Protein AF-0000000077855742 (afdb_homodimer)

Secondary structure (DSSP, 8-state):
----------HHHHHHHHHHHHHHHHH--TT---TT-PPPTTS-TTHHHHHHHTTT-HHHHHHHHHHHHHHHHHHHT-HHHHHHHHHHHHHHHHHHHHHHTSHHHHTSHHHHHHHHHHHHHHHHT--STHHHHHHHHHHHHHHHHHHHHGGGGGGSHHHHHHHHHHHHHHHHHHHHHT-PPPHHHHHHHHHHTTTS-TT-HHHHHHHHHHHHHHHHHHHHTTS---HHHHHHHHHHHHHHHHHHHHHHHHHS--EEEE-TT-TTSGGGEEEE-SSHHHHHHHHHHHHHHHHHHHHHHHHHHHHHHSSS----SHHHHHHHHHHHHHHHHHHHHHHHTSHHHHT--SS--SS-TT-HHHHHHHHHHHHTTHHHHHHHHHHHHHHTHHHHSTTHHHHHHHHHHHHHHHH--HHHHHHHHHHHTT-HHHHS--S------TTGGG--/----------HHHHHHHHHHHHHHHHH--TT---TT-PPPTTS-TTHHHHHHHTTT-HHHHHHHHHHHHHHHHHHHT-HHHHHHHHHHHHHHHHHHHHHHTSHHHHTSHHHHHHHHHHHHHHHHT--STHHHHHHHHHHHHHHHHHHHHGGGGGGSHHHHHHHHHHHHHHHHHHHHHT-PPPHHHHHHHHHHTTTS-TT-HHHHHHHHHHHHHHHHHHHHTTS---HHHHHHHHHHHHHHHHHHHHHHHHHS--EEEE-TT-TTSGGGEEEE-SSHHHHHHHHHHHHHHHHHHHHHHHHHHHHHHSSS----SHHHHHHHHHHHHHHHHHHHHHHHTSHHHHT--SS--SS-TT-HHHHHHHHHHHHTTHHHHHHHHHHHHHHTHHHHSTTHHHHHHHHHHHHHHHH--HHHHHHHHHHHTT-HHHHS---------SSTTS--

Foldseek 3Di:
DPDPPPPPPPPVSVLLVQLLVQLCLAANLQDDPPPVNDDQLRHPNCLVVLCVVPVVQCLSSLLSSLLSLLQVCLLVVPVVSNVSSVVSLVVSVVSLVVLCVDLVSLLDLSNLNSLVSSLSSLQLVPDAQCNLVVNVVSLVSSVVSLVSNALVLLPDDSSVSSLLSSLVSQLLNLLLVLAADDPVSVVSVVVSVVRDPCVDLSNLLSVLSNLLSHLLSCQLVVVDPQLVVSLVSLVVSVVSLVVSVVVLCVPWNKDKDAAPPDPLQDVRIAIGTPALSSLLSLLSSLLSLLSSLLSNLLSQVVQCPDVVHPQPDPVSVVVNVVSVVSNVVSLNHLLRHQCQLLVVDPDPDPPPDPDPSSLSRSSNNLVSSQSSLVSNLLSCVVVVVPVPDDCPLVSSLVSLVSSCSSRSRVNSNSVSVCSVVVCCVVGGPRSPSVRPPVPPPPDD/DDDPPPPPPPPVSVLLVQLLVQLCLAANLLDDPPVVNDDQLRHPNCLVVLCVVPVVQCLSSLLSSLLSLLQVCLLVVPVVSNVSSVVSLVVSVVSLVVLCVDLVSLLDLSNLNSLVSSLSSLLLVPDAQCNLVVLVVSLVSSVVSLVSNAQVLLPDDSSVSSLLSSLVSQLLNLLLVLAADDPVSVVSVVVSVVRDPCVDLSNLLSVLSNLLSHLLSCQLVVVDPQLVVSLVSLVVSVVSLVVSVVVLCVPWNKDKDAAPPDPLQDVRIAIGTPALSSLLSLLSSLLSLLSSLLSNLLSQVVQCPDVVHPQPDPVSVVVNVVSVVSNVVSLNHLLRHQCQLLVVDPDPDPPPDPDPSSLSRSSNNLVSSQSSLVSVLLSCVVVVVPVPDDCPLVSSLVSLVSSCSSRSRVSSNSVSVCSVVVCCVVGGPRSPSVRPPVPPPDDD

Structure (mmCIF, N/CA/C/O backbone):
data_AF-0000000077855742-model_v1
#
loop_
_entity.id
_entity.type
_entity.pdbx_description
1 polymer 'Related to negative acting factor'
#
loop_
_atom_site.group_PDB
_atom_site.id
_atom_site.type_symbol
_atom_site.label_atom_id
_atom_site.label_alt_id
_atom_site.label_comp_id
_atom_site.label_asym_id
_atom_site.label_entity_id
_atom_site.label_seq_id
_atom_site.pdbx_PDB_ins_code
_atom_site.Cartn_x
_atom_site.Cartn_y
_atom_site.Cartn_z
_atom_site.occupancy
_atom_site.B_iso_or_equiv
_atom_site.auth_seq_id
_atom_site.auth_comp_id
_atom_site.auth_asym_id
_atom_site.auth_atom_id
_atom_site.pdbx_PDB_model_num
ATOM 1 N N . MET A 1 1 ? -2.752 -84.812 -5.117 1 27.06 1 MET A N 1
ATOM 2 C CA . MET A 1 1 ? -2.342 -83.688 -5.887 1 27.06 1 MET A CA 1
ATOM 3 C C . MET A 1 1 ? -2.354 -82.375 -5.016 1 27.06 1 MET A C 1
ATOM 5 O O . MET A 1 1 ? -3.336 -82.125 -4.32 1 27.06 1 MET A O 1
ATOM 9 N N . PRO A 1 2 ? -1.182 -81.875 -4.496 1 33.62 2 PRO A N 1
ATOM 10 C CA . PRO A 1 2 ? -1.119 -80.812 -3.473 1 33.62 2 PRO A CA 1
ATOM 11 C C . PRO A 1 2 ? -1.803 -79.5 -3.908 1 33.62 2 PRO A C 1
ATOM 13 O O . PRO A 1 2 ? -1.903 -79.25 -5.105 1 33.62 2 PRO A O 1
ATOM 16 N N . HIS A 1 3 ? -2.91 -79.062 -3.264 1 32.94 3 HIS A N 1
ATOM 17 C CA . HIS A 1 3 ? -3.777 -77.938 -3.502 1 32.94 3 HIS A CA 1
ATOM 18 C C . HIS A 1 3 ? -2.977 -76.625 -3.545 1 32.94 3 HIS A C 1
ATOM 20 O O . HIS A 1 3 ? -2.17 -76.375 -2.65 1 32.94 3 HIS A O 1
ATOM 26 N N . PRO A 1 4 ? -2.607 -76.125 -4.77 1 32.62 4 PRO A N 1
ATOM 27 C CA . PRO A 1 4 ? -1.84 -74.875 -4.93 1 32.62 4 PRO A CA 1
ATOM 28 C C . PRO A 1 4 ? -2.363 -73.75 -4.055 1 32.62 4 PRO A C 1
ATOM 30 O O . PRO A 1 4 ? -3.576 -73.5 -3.965 1 32.62 4 PRO A O 1
ATOM 33 N N . LEU A 1 5 ? -1.797 -73.438 -2.887 1 30.89 5 LEU A N 1
ATOM 34 C CA . LEU A 1 5 ? -2.041 -72.312 -1.951 1 30.89 5 LEU A CA 1
ATOM 35 C C . LEU A 1 5 ? -2.303 -71 -2.695 1 30.89 5 LEU A C 1
ATO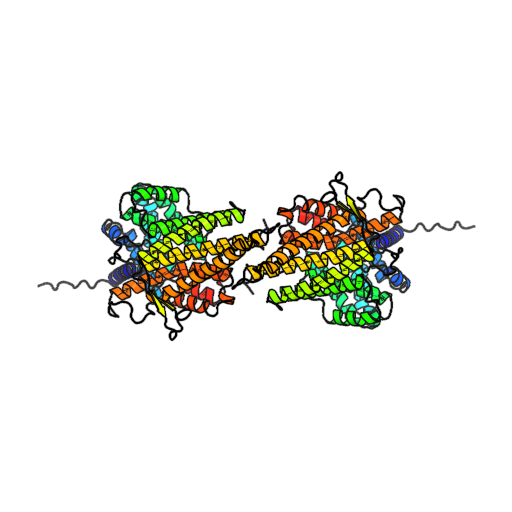M 37 O O . LEU A 1 5 ? -1.482 -70.562 -3.508 1 30.89 5 LEU A O 1
ATOM 41 N N . VAL A 1 6 ? -3.482 -70.688 -3.107 1 34.78 6 VAL A N 1
ATOM 42 C CA . VAL A 1 6 ? -3.965 -69.438 -3.58 1 34.78 6 VAL A CA 1
ATOM 43 C C . VAL A 1 6 ? -3.352 -68.312 -2.74 1 34.78 6 VAL A C 1
ATOM 45 O O . VAL A 1 6 ? -3.596 -68.188 -1.534 1 34.78 6 VAL A O 1
ATOM 48 N N . LEU A 1 7 ? -2.096 -67.875 -2.963 1 33.31 7 LEU A N 1
ATOM 49 C CA . LEU A 1 7 ? -1.469 -66.75 -2.295 1 33.31 7 LEU A CA 1
ATOM 50 C C . LEU A 1 7 ? -2.424 -65.562 -2.229 1 33.31 7 LEU A C 1
ATOM 52 O O . LEU A 1 7 ? -2.781 -64.938 -3.262 1 33.31 7 LEU A O 1
ATOM 56 N N . VAL A 1 8 ? -3.359 -65.5 -1.416 1 37.91 8 VAL A N 1
ATOM 57 C CA . VAL A 1 8 ? -4.098 -64.312 -1.036 1 37.91 8 VAL A CA 1
ATOM 58 C C . VAL A 1 8 ? -3.127 -63.125 -0.815 1 37.91 8 VAL A C 1
ATOM 60 O O . VAL A 1 8 ? -2.223 -63.219 0.019 1 37.91 8 VAL A O 1
ATOM 63 N N . PRO A 1 9 ? -3.045 -62.281 -1.852 1 45.75 9 PRO A N 1
ATOM 64 C CA . PRO A 1 9 ? -2.127 -61.156 -1.574 1 45.75 9 PRO A CA 1
ATOM 65 C C . PRO A 1 9 ? -2.314 -60.594 -0.177 1 45.75 9 PRO A C 1
ATOM 67 O O . PRO A 1 9 ? -3.438 -60.531 0.334 1 45.75 9 PRO A O 1
ATOM 70 N N . SER A 1 10 ? -1.342 -60.531 0.638 1 47.62 10 SER A N 1
ATOM 71 C CA . SER A 1 10 ? -1.343 -59.938 1.973 1 47.62 10 SER A CA 1
ATOM 72 C C . SER A 1 10 ? -1.853 -58.5 1.942 1 47.62 10 SER A C 1
ATOM 74 O O . SER A 1 10 ? -1.834 -57.844 0.895 1 47.62 10 SER A O 1
ATOM 76 N N . ILE A 1 11 ? -2.535 -58.156 2.93 1 49.91 11 ILE A N 1
ATOM 77 C CA . ILE A 1 11 ? -3.074 -56.844 3.141 1 49.91 11 ILE A CA 1
ATOM 78 C C . ILE A 1 11 ? -2.055 -55.781 2.688 1 49.91 11 ILE A C 1
ATOM 80 O O . ILE A 1 11 ? -2.398 -54.844 1.976 1 49.91 11 ILE A O 1
ATOM 84 N N . PRO A 1 12 ? -0.828 -56.031 3.027 1 56.47 12 PRO A N 1
ATOM 85 C CA . PRO A 1 12 ? 0.162 -55.062 2.545 1 56.47 12 PRO A CA 1
ATOM 86 C C . PRO A 1 12 ? 0.284 -55.031 1.023 1 56.47 12 PRO A C 1
ATOM 88 O O . PRO A 1 12 ? 0.467 -53.969 0.423 1 56.47 12 PRO A O 1
ATOM 91 N N . ALA A 1 13 ? 0.223 -56.188 0.39 1 65.12 13 ALA A N 1
ATOM 92 C CA . ALA A 1 13 ? 0.326 -56.281 -1.065 1 65.12 13 ALA A CA 1
ATOM 93 C C . ALA A 1 13 ? -0.866 -55.594 -1.734 1 65.12 13 ALA A C 1
ATOM 95 O O . ALA A 1 13 ? -0.715 -54.938 -2.768 1 65.12 13 ALA A O 1
ATOM 96 N N . LYS A 1 14 ? -1.9 -55.688 -1.016 1 75.94 14 LYS A N 1
ATOM 97 C CA . LYS A 1 14 ? -3.113 -55.062 -1.524 1 75.94 14 LYS A CA 1
ATOM 98 C C . LYS A 1 14 ? -3.004 -53.531 -1.469 1 75.94 14 LYS A C 1
ATOM 100 O O . LYS A 1 14 ? -3.402 -52.844 -2.408 1 75.94 14 LYS A O 1
ATOM 105 N N . LEU A 1 15 ? -2.305 -53.156 -0.402 1 82.88 15 LEU A N 1
ATOM 106 C CA . LEU A 1 15 ? -2.168 -51.719 -0.253 1 82.88 15 LEU A CA 1
ATOM 107 C C . LEU A 1 15 ? -1.137 -51.156 -1.23 1 82.88 15 LEU A C 1
ATOM 109 O O . LEU A 1 15 ? -1.304 -50.062 -1.758 1 82.88 15 LEU A O 1
ATOM 113 N N . GLN A 1 16 ? -0.102 -51.938 -1.383 1 83.94 16 GLN A N 1
ATOM 114 C CA . GLN A 1 16 ? 0.907 -51.531 -2.352 1 83.94 16 GLN A CA 1
ATOM 115 C C . GLN A 1 16 ? 0.305 -51.406 -3.748 1 83.94 16 GLN A C 1
ATOM 117 O O . GLN A 1 16 ? 0.548 -50.406 -4.441 1 83.94 16 GLN A O 1
ATOM 122 N N . ASP A 1 17 ? -0.448 -52.312 -4.156 1 88.25 17 ASP A N 1
ATOM 123 C CA . ASP A 1 17 ? -1.101 -52.312 -5.461 1 88.25 17 ASP A CA 1
ATOM 124 C C . ASP A 1 17 ? -2.086 -51.125 -5.559 1 88.25 17 ASP A C 1
ATOM 126 O O . ASP A 1 17 ? -2.189 -50.5 -6.602 1 88.25 17 ASP A O 1
ATOM 130 N N . LEU A 1 18 ? -2.684 -50.938 -4.453 1 90.69 18 LEU A N 1
ATOM 131 C CA . LEU A 1 18 ? -3.633 -49.844 -4.41 1 90.69 18 LEU A CA 1
ATOM 132 C C . LEU A 1 18 ? -2.918 -48.5 -4.598 1 90.69 18 LEU A C 1
ATOM 134 O O . LEU A 1 18 ? -3.328 -47.688 -5.422 1 90.69 18 LEU A O 1
ATOM 138 N N . GLY A 1 19 ? -1.849 -48.312 -3.844 1 92.19 19 GLY A N 1
ATOM 139 C CA . GLY A 1 19 ? -1.084 -47.094 -3.961 1 92.19 19 GLY A CA 1
ATOM 140 C C . GLY A 1 19 ? -0.559 -46.844 -5.363 1 92.19 19 GLY A C 1
ATOM 141 O O . GLY A 1 19 ? -0.683 -45.75 -5.895 1 92.19 19 GLY A O 1
ATOM 142 N N . THR A 1 20 ? -0.065 -47.844 -5.945 1 91.06 20 THR A N 1
ATOM 143 C CA . THR A 1 20 ? 0.486 -47.75 -7.293 1 91.06 20 THR A CA 1
ATOM 144 C C . THR A 1 20 ? -0.614 -47.438 -8.305 1 91.06 20 THR A C 1
ATOM 146 O O . THR A 1 20 ? -0.453 -46.594 -9.172 1 91.06 20 THR A O 1
ATOM 149 N N . THR A 1 21 ? -1.685 -48.062 -8.188 1 89.56 21 THR A N 1
ATOM 150 C CA . THR A 1 21 ? -2.809 -47.875 -9.102 1 89.56 21 THR A CA 1
ATOM 151 C C . THR A 1 21 ? -3.34 -46.469 -9.016 1 89.56 21 THR A C 1
ATOM 153 O O . THR A 1 21 ? -3.555 -45.812 -10.039 1 89.56 21 THR A O 1
ATOM 156 N N . VAL A 1 22 ? -3.451 -46.031 -7.836 1 89.38 22 VAL A N 1
ATOM 157 C CA . VAL A 1 22 ? -4.004 -44.688 -7.637 1 89.38 22 VAL A CA 1
ATOM 158 C C . VAL A 1 22 ? -3.012 -43.656 -8.141 1 89.38 22 VAL A C 1
ATOM 160 O O . VAL A 1 22 ? -3.41 -42.656 -8.75 1 89.38 22 VAL A O 1
ATOM 163 N N . PHE A 1 23 ? -1.754 -43.906 -7.895 1 92.56 23 PHE A N 1
ATOM 164 C CA . PHE A 1 23 ? -0.735 -43 -8.391 1 92.56 23 PHE A CA 1
ATOM 165 C C . PHE A 1 23 ? -0.845 -42.812 -9.898 1 92.56 23 PHE A C 1
ATOM 167 O O . PHE A 1 23 ? -0.928 -41.719 -10.398 1 92.56 23 PHE A O 1
ATOM 174 N N . PHE A 1 24 ? -0.92 -43.844 -10.633 1 88.19 24 PHE A N 1
ATOM 175 C CA . PHE A 1 24 ? -0.899 -43.781 -12.086 1 88.19 24 PHE A CA 1
ATOM 176 C C . PHE A 1 24 ? -2.232 -43.25 -12.617 1 88.19 24 PHE A C 1
ATOM 178 O O . PHE A 1 24 ? -2.283 -42.625 -13.68 1 88.19 24 PHE A O 1
ATOM 185 N N . ARG A 1 25 ? -3.199 -43.406 -11.867 1 84 25 ARG A N 1
ATOM 186 C CA . ARG A 1 25 ? -4.5 -42.875 -12.266 1 84 25 ARG A CA 1
ATOM 187 C C . ARG A 1 25 ? -4.539 -41.344 -12.133 1 84 25 ARG A C 1
ATOM 189 O O . ARG A 1 25 ? -5.098 -40.656 -12.984 1 84 25 ARG A O 1
ATOM 196 N N . LEU A 1 26 ? -3.877 -40.906 -11.133 1 86 26 LEU A N 1
ATOM 197 C CA . LEU A 1 26 ? -3.982 -39.469 -10.812 1 86 26 LEU A CA 1
ATOM 198 C C . LEU A 1 26 ? -2.85 -38.688 -11.461 1 86 26 LEU A C 1
ATOM 200 O O . LEU A 1 26 ? -3.033 -37.531 -11.836 1 86 26 LEU A O 1
ATOM 204 N N . TYR A 1 27 ? -1.701 -39.375 -11.609 1 88.88 27 TYR A N 1
ATOM 205 C CA . TYR A 1 27 ? -0.524 -38.562 -11.891 1 88.88 27 TYR A CA 1
ATOM 206 C C . TYR A 1 27 ? 0.17 -39.031 -13.164 1 88.88 27 TYR A C 1
ATOM 208 O O . TYR A 1 27 ? 1.252 -38.531 -13.5 1 88.88 27 TYR A O 1
ATOM 216 N N . ALA A 1 28 ? -0.438 -39.969 -13.867 1 83.06 28 ALA A N 1
ATOM 217 C CA . ALA A 1 28 ? 0.067 -40.406 -15.172 1 83.06 28 ALA A CA 1
ATOM 218 C C . ALA A 1 28 ? -1.058 -40.469 -16.203 1 83.06 28 ALA A C 1
ATOM 220 O O . ALA A 1 28 ? -2.227 -40.625 -15.844 1 83.06 28 ALA A O 1
ATOM 221 N N . GLN A 1 29 ? -0.857 -40.062 -17.453 1 70.38 29 GLN A N 1
ATOM 222 C CA . GLN A 1 29 ? -1.859 -40.125 -18.516 1 70.38 29 GLN A CA 1
ATOM 223 C C . GLN A 1 29 ? -1.594 -41.312 -19.453 1 70.38 29 GLN A C 1
ATOM 225 O O . GLN A 1 29 ? -2.523 -41.844 -20.047 1 70.38 29 GLN A O 1
ATOM 230 N N . PHE A 1 30 ? -0.715 -42.375 -18.969 1 53.66 30 PHE A N 1
ATOM 231 C CA . PHE A 1 30 ? -0.195 -43.406 -19.844 1 53.66 30 PHE A CA 1
ATOM 232 C C . PHE A 1 30 ? -0.568 -43.156 -21.297 1 53.66 30 PHE A C 1
ATOM 234 O O . PHE A 1 30 ? 0.271 -43.281 -22.188 1 53.66 30 PHE A O 1
ATOM 241 N N . HIS A 1 31 ? -1.72 -43.625 -21.703 1 50.09 31 HIS A N 1
ATOM 242 C CA . HIS A 1 31 ? -2.012 -43.906 -23.109 1 50.09 31 HIS A CA 1
ATOM 243 C C . HIS A 1 31 ? -2.264 -42.625 -23.891 1 50.09 31 HIS A C 1
ATOM 245 O O . HIS A 1 31 ? -2.258 -42.625 -25.125 1 50.09 31 HIS A O 1
ATOM 251 N N . HIS A 1 32 ? -3.043 -41.75 -23.422 1 44.03 32 HIS A N 1
ATOM 252 C CA . HIS A 1 32 ? -3.74 -41.062 -24.5 1 44.03 32 HIS A CA 1
ATOM 253 C C . HIS A 1 32 ? -2.887 -39.938 -25.078 1 44.03 32 HIS A C 1
ATOM 255 O O . HIS A 1 32 ? -2.641 -38.938 -24.406 1 44.03 32 HIS A O 1
ATOM 261 N N . ALA A 1 33 ? -1.762 -40.375 -25.656 1 40.31 33 ALA A N 1
ATOM 262 C CA . ALA A 1 33 ? -1.176 -39.438 -26.609 1 40.31 33 ALA A CA 1
ATOM 263 C C . ALA A 1 33 ? -2.24 -38.5 -27.188 1 40.31 33 ALA A C 1
ATOM 265 O O . ALA A 1 33 ? -3.223 -38.969 -27.781 1 40.31 33 ALA A O 1
ATOM 266 N N . ASP A 1 34 ? -2.572 -37.656 -26.562 1 44.41 34 ASP A N 1
ATOM 267 C CA . ASP A 1 34 ? -3.283 -36.781 -27.516 1 44.41 34 ASP A CA 1
ATOM 268 C C . ASP A 1 34 ? -2.598 -36.781 -28.875 1 44.41 34 ASP A C 1
ATOM 270 O O . ASP A 1 34 ? -1.449 -37.219 -29 1 44.41 34 ASP A O 1
ATOM 274 N N . ASP A 1 35 ? -3.434 -36.656 -29.891 1 42.75 35 ASP A N 1
ATOM 275 C CA . ASP A 1 35 ? -3.041 -36.75 -31.297 1 42.75 35 ASP A CA 1
ATOM 276 C C . ASP A 1 35 ? -1.667 -36.125 -31.516 1 42.75 35 ASP A C 1
ATOM 278 O O . ASP A 1 35 ? -1.12 -36.188 -32.625 1 42.75 35 ASP A O 1
ATOM 282 N N . SER A 1 36 ? -1.299 -35.25 -30.578 1 46.41 36 SER A N 1
ATOM 283 C CA . SER A 1 36 ? -0.105 -34.562 -31.031 1 46.41 36 SER A CA 1
ATOM 284 C C . SER A 1 36 ? 1.164 -35.281 -30.594 1 46.41 36 SER A C 1
ATOM 286 O O . SER A 1 36 ? 2.258 -34.969 -31.062 1 46.41 36 SER A O 1
ATOM 288 N N . GLY A 1 37 ? 1.099 -36.438 -29.938 1 52.72 37 GLY A N 1
ATOM 289 C CA . GLY A 1 37 ? 2.248 -37.281 -29.641 1 52.72 37 GLY A CA 1
ATOM 290 C C . GLY A 1 37 ? 3.17 -36.719 -28.594 1 52.72 37 GLY A C 1
ATOM 291 O O . GLY A 1 37 ? 4.141 -37.344 -28.188 1 52.72 37 GLY A O 1
ATOM 292 N N . VAL A 1 38 ? 3.004 -35.438 -28.172 1 58.62 38 VAL A N 1
ATOM 293 C CA . VAL A 1 38 ? 3.965 -34.875 -27.219 1 58.62 38 VAL A CA 1
ATOM 294 C C . VAL A 1 38 ? 3.43 -35 -25.797 1 58.62 38 VAL A C 1
ATOM 296 O O . VAL A 1 38 ? 2.299 -34.594 -25.516 1 58.62 38 VAL A O 1
ATOM 299 N N . PRO A 1 39 ? 4.184 -35.656 -24.953 1 67.06 39 PRO A N 1
ATOM 300 C CA . PRO A 1 39 ? 3.707 -35.875 -23.578 1 67.06 39 PRO A CA 1
ATOM 301 C C . PRO A 1 39 ? 3.535 -34.562 -22.828 1 67.06 39 PRO A C 1
ATOM 303 O O . PRO A 1 39 ? 4.34 -33.625 -22.984 1 67.06 39 PRO A O 1
ATOM 306 N N . CYS A 1 40 ? 2.434 -34.406 -22.094 1 73.88 40 CYS A N 1
ATOM 307 C CA . CYS A 1 40 ? 2.172 -33.25 -21.219 1 73.88 40 CYS A CA 1
ATOM 308 C C . CYS A 1 40 ? 3.09 -33.281 -20.016 1 73.88 40 CYS A C 1
ATOM 310 O O . CYS A 1 40 ? 3.117 -34.25 -19.266 1 73.88 40 CYS A O 1
ATOM 312 N N . PRO A 1 41 ? 3.867 -32.25 -19.859 1 76.06 41 PRO A N 1
ATOM 313 C CA . PRO A 1 41 ? 4.852 -32.25 -18.766 1 76.06 41 PRO A CA 1
ATOM 314 C C . PRO A 1 41 ? 4.207 -32.125 -17.391 1 76.06 41 PRO A C 1
ATOM 316 O O . PRO A 1 41 ? 4.91 -32.125 -16.375 1 76.06 41 PRO A O 1
ATOM 319 N N . ALA A 1 42 ? 2.943 -32.219 -17.297 1 79.75 42 ALA A N 1
ATOM 320 C CA . ALA A 1 42 ? 2.258 -32.125 -16.016 1 79.75 42 ALA A CA 1
ATOM 321 C C . ALA A 1 42 ? 2.068 -33.5 -15.391 1 79.75 42 ALA A C 1
ATOM 323 O O . ALA A 1 42 ? 1.63 -33.625 -14.242 1 79.75 42 ALA A O 1
ATOM 324 N N . PHE A 1 43 ? 2.51 -34.5 -16.125 1 82.88 43 PHE A N 1
ATOM 325 C CA . PHE A 1 43 ? 2.248 -35.844 -15.656 1 82.88 43 PHE A CA 1
ATOM 326 C C . PHE A 1 43 ? 3.541 -36.656 -15.578 1 82.88 43 PHE A C 1
ATOM 328 O O . PHE A 1 43 ? 4.492 -36.375 -16.312 1 82.88 43 PHE A O 1
ATOM 335 N N . PHE A 1 44 ? 3.471 -37.656 -14.719 1 87.81 44 PHE A N 1
ATOM 336 C CA . PHE A 1 44 ? 4.609 -38.531 -14.523 1 87.81 44 PHE A CA 1
ATOM 337 C C . PHE A 1 44 ? 4.52 -39.75 -15.438 1 87.81 44 PHE A C 1
ATOM 339 O O . PHE A 1 44 ? 4.684 -40.875 -14.992 1 87.81 44 PHE A O 1
ATOM 346 N N . ASP A 1 45 ? 4.34 -39.5 -16.719 1 84.75 45 ASP A N 1
ATOM 347 C CA . ASP A 1 45 ? 4.129 -40.594 -17.688 1 84.75 45 ASP A CA 1
ATOM 348 C C . ASP A 1 45 ? 5.371 -41.469 -17.812 1 84.75 45 ASP A C 1
ATOM 350 O O . ASP A 1 45 ? 5.273 -42.625 -18.141 1 84.75 45 ASP A O 1
ATOM 354 N N . TYR A 1 46 ? 6.5 -41 -17.453 1 87.31 46 TYR A N 1
ATOM 355 C CA . TYR A 1 46 ? 7.766 -41.688 -17.578 1 87.31 46 TYR A CA 1
ATOM 356 C C . TYR A 1 46 ? 8.047 -42.531 -16.328 1 87.31 46 TYR A C 1
ATOM 358 O O . TYR A 1 46 ? 9 -43.312 -16.297 1 87.31 46 TYR A O 1
ATOM 366 N N . ALA A 1 47 ? 7.277 -42.406 -15.289 1 89.81 47 ALA A N 1
ATOM 367 C CA . ALA A 1 47 ? 7.531 -43.094 -14.023 1 89.81 47 ALA A CA 1
ATOM 368 C C . ALA A 1 47 ? 7.512 -44.594 -14.203 1 89.81 47 ALA A C 1
ATOM 370 O O . ALA A 1 47 ? 8.312 -45.312 -13.586 1 89.81 47 ALA A O 1
ATOM 371 N N . GLY A 1 48 ? 6.613 -45.031 -15.062 1 87.31 48 GLY A N 1
ATOM 372 C CA . GLY A 1 48 ? 6.574 -46.469 -15.344 1 87.31 48 GLY A CA 1
ATOM 373 C C . GLY A 1 48 ? 7.859 -47 -15.953 1 87.31 48 GLY A C 1
ATOM 374 O O . GLY A 1 48 ? 8.344 -48.062 -15.562 1 87.31 48 GLY A O 1
ATOM 375 N N . THR A 1 49 ? 8.391 -46.219 -16.859 1 88.19 49 THR A N 1
ATOM 376 C CA . THR A 1 49 ? 9.641 -46.594 -17.516 1 88.19 49 THR A CA 1
ATOM 377 C C . THR A 1 49 ? 10.789 -46.625 -16.5 1 88.19 49 THR A C 1
ATOM 379 O O . THR A 1 49 ? 11.586 -47.562 -16.484 1 88.19 49 THR A O 1
ATOM 382 N N . VAL A 1 50 ? 10.82 -45.656 -15.672 1 90.31 50 VAL A N 1
ATOM 383 C CA . VAL A 1 50 ? 11.875 -45.594 -14.664 1 90.31 50 VAL A CA 1
ATOM 384 C C . VAL A 1 50 ? 11.773 -46.781 -13.703 1 90.31 50 VAL A C 1
ATOM 386 O O . VAL A 1 50 ? 12.781 -47.375 -13.344 1 90.31 50 VAL A O 1
ATOM 389 N N . LEU A 1 51 ? 10.562 -47.094 -13.328 1 87.75 51 LEU A N 1
ATOM 390 C CA . LEU A 1 51 ? 10.32 -48.219 -12.43 1 87.75 51 LEU A CA 1
ATOM 391 C C . LEU A 1 51 ? 10.766 -49.531 -13.062 1 87.75 51 LEU A C 1
ATOM 393 O O . LEU A 1 51 ? 11.398 -50.375 -12.398 1 87.75 51 LEU A O 1
ATOM 397 N N . TRP A 1 52 ? 10.484 -49.656 -14.281 1 87.19 52 TRP A N 1
ATOM 398 C CA . TRP A 1 52 ? 10.797 -50.875 -14.984 1 87.19 52 TRP A CA 1
ATOM 399 C C . TRP A 1 52 ? 12.305 -51.031 -15.203 1 87.19 52 TRP A C 1
ATOM 401 O O . TRP A 1 52 ? 12.867 -52.094 -15 1 87.19 52 TRP A O 1
ATOM 411 N N . ASP A 1 53 ? 12.938 -49.969 -15.594 1 87 53 ASP A N 1
ATOM 412 C CA . ASP A 1 53 ? 14.367 -49.969 -15.898 1 87 53 ASP A CA 1
ATOM 413 C C . ASP A 1 53 ? 15.188 -50.188 -14.625 1 87 53 ASP A C 1
ATOM 415 O O . ASP A 1 53 ? 16.359 -50.562 -14.688 1 87 53 ASP A O 1
ATOM 419 N N . ASN A 1 54 ? 14.586 -49.844 -13.484 1 86.06 54 ASN A N 1
ATOM 420 C CA . ASN A 1 54 ? 15.305 -49.906 -12.211 1 86.06 54 ASN A CA 1
ATOM 421 C C . ASN A 1 54 ? 14.562 -50.75 -11.188 1 86.06 54 ASN A C 1
ATOM 423 O O . ASN A 1 54 ? 14.375 -50.344 -10.047 1 86.06 54 ASN A O 1
ATOM 427 N N . SER A 1 55 ? 14.188 -51.844 -11.602 1 79.69 55 SER A N 1
ATOM 428 C CA . SER A 1 55 ? 13.32 -52.688 -10.781 1 79.69 55 SER A CA 1
ATOM 429 C C . SER A 1 55 ? 14.008 -53.094 -9.477 1 79.69 55 SER A C 1
ATOM 431 O O . SER A 1 55 ? 13.336 -53.344 -8.477 1 79.69 55 SER A O 1
ATOM 433 N N . ALA A 1 56 ? 15.258 -53 -9.516 1 75.44 56 ALA A N 1
ATOM 434 C CA . ALA A 1 56 ? 16 -53.375 -8.305 1 75.44 56 ALA A CA 1
ATOM 435 C C . ALA A 1 56 ? 16.016 -52.219 -7.309 1 75.44 56 ALA A C 1
ATOM 437 O O . ALA A 1 56 ? 16.203 -52.438 -6.109 1 75.44 56 ALA A O 1
ATOM 438 N N . ASN A 1 57 ? 15.883 -51.094 -7.762 1 82 57 ASN A N 1
ATOM 439 C CA . ASN A 1 57 ? 15.859 -49.906 -6.922 1 82 57 ASN A CA 1
ATOM 440 C C . ASN A 1 57 ? 14.469 -49.625 -6.367 1 82 57 ASN A C 1
ATOM 442 O O . ASN A 1 57 ? 13.547 -49.312 -7.129 1 82 57 ASN A O 1
ATOM 446 N N . ARG A 1 58 ? 14.383 -49.656 -5.09 1 89.56 58 ARG A N 1
ATOM 447 C CA . ARG A 1 58 ? 13.062 -49.656 -4.465 1 89.56 58 ARG A CA 1
ATOM 448 C C . ARG A 1 58 ? 12.656 -48.219 -4.109 1 89.56 58 ARG A C 1
ATOM 450 O O . ARG A 1 58 ? 11.531 -47.969 -3.664 1 89.56 58 ARG A O 1
ATOM 457 N N . ILE A 1 59 ? 13.5 -47.312 -4.359 1 93.75 59 ILE A N 1
ATOM 458 C CA . ILE A 1 59 ? 13.234 -45.938 -3.914 1 93.75 59 ILE A CA 1
ATOM 459 C C . ILE A 1 59 ? 12.008 -45.375 -4.641 1 93.75 59 ILE A C 1
ATOM 461 O O . ILE A 1 59 ? 11.086 -44.875 -4.012 1 93.75 59 ILE A O 1
ATOM 465 N N . VAL A 1 60 ? 11.922 -45.531 -5.902 1 94.69 60 VAL A N 1
ATOM 466 C CA . VAL A 1 60 ? 10.852 -44.969 -6.719 1 94.69 60 VAL A CA 1
ATOM 467 C C . VAL A 1 60 ? 9.531 -45.656 -6.398 1 94.69 60 VAL A C 1
ATOM 469 O O . VAL A 1 60 ? 8.508 -45 -6.219 1 94.69 60 VAL A O 1
ATOM 472 N N . SER A 1 61 ? 9.586 -47 -6.324 1 94.38 61 SER A N 1
ATOM 473 C CA . SER A 1 61 ? 8.359 -47.719 -6.023 1 94.38 61 SER A CA 1
ATOM 474 C C . SER A 1 61 ? 7.801 -47.344 -4.66 1 94.38 61 SER A C 1
ATOM 476 O O . SER A 1 61 ? 6.59 -47.188 -4.496 1 94.38 61 SER A O 1
ATOM 478 N N . THR A 1 62 ? 8.672 -47.156 -3.742 1 95.75 62 THR A N 1
ATOM 479 C CA . THR A 1 62 ? 8.258 -46.75 -2.404 1 95.75 62 THR A CA 1
ATOM 480 C C . THR A 1 62 ? 7.637 -45.344 -2.434 1 95.75 62 THR A C 1
ATOM 482 O O . THR A 1 62 ? 6.648 -45.094 -1.742 1 95.75 62 THR A O 1
ATOM 485 N N . CYS A 1 63 ? 8.25 -44.406 -3.164 1 96.62 63 CYS A N 1
ATOM 486 C CA . CYS A 1 63 ? 7.699 -43.094 -3.318 1 96.62 63 CYS A CA 1
ATOM 487 C C . CYS A 1 63 ? 6.309 -43.125 -3.943 1 96.62 63 CYS A C 1
ATOM 489 O O . CYS A 1 63 ? 5.387 -42.469 -3.469 1 96.62 63 CYS A O 1
ATOM 491 N N . ILE A 1 64 ? 6.199 -43.875 -5.023 1 95.31 64 ILE A N 1
ATOM 492 C CA . ILE A 1 64 ? 4.934 -44.031 -5.742 1 95.31 64 ILE A CA 1
ATOM 493 C C . ILE A 1 64 ? 3.859 -44.562 -4.801 1 95.31 64 ILE A C 1
ATOM 495 O O . ILE A 1 64 ? 2.74 -44.031 -4.77 1 95.31 64 ILE A O 1
ATOM 499 N N . GLU A 1 65 ? 4.219 -45.531 -4.062 1 95.81 65 GLU A N 1
ATOM 500 C CA . GLU A 1 65 ? 3.291 -46.094 -3.086 1 95.81 65 GLU A CA 1
ATOM 501 C C . GLU A 1 65 ? 2.883 -45.062 -2.045 1 95.81 65 GLU A C 1
ATOM 503 O O . GLU A 1 65 ? 1.702 -44.938 -1.71 1 95.81 65 GLU A O 1
ATOM 508 N N . ALA A 1 66 ? 3.83 -44.344 -1.514 1 97.25 66 ALA A N 1
ATOM 509 C CA . ALA A 1 66 ? 3.555 -43.312 -0.519 1 97.25 66 ALA A CA 1
ATOM 510 C C . ALA A 1 66 ? 2.572 -42.281 -1.061 1 97.25 66 ALA A C 1
ATOM 512 O O . ALA A 1 66 ? 1.583 -41.969 -0.403 1 97.25 66 ALA A O 1
ATOM 513 N N . VAL A 1 67 ? 2.828 -41.812 -2.26 1 96.62 67 VAL A N 1
ATOM 514 C CA . VAL A 1 67 ? 2.018 -40.75 -2.883 1 96.62 67 VAL A CA 1
ATOM 515 C C . VAL A 1 67 ? 0.609 -41.281 -3.146 1 96.62 67 VAL A C 1
ATOM 517 O O . VAL A 1 67 ? -0.379 -40.656 -2.775 1 96.62 67 VAL A O 1
ATOM 520 N N . GLY A 1 68 ? 0.52 -42.469 -3.73 1 95.5 68 GLY A N 1
ATOM 521 C CA . GLY A 1 68 ? -0.776 -43.031 -4.016 1 95.5 68 GLY A CA 1
ATOM 522 C C . GLY A 1 68 ? -1.599 -43.312 -2.771 1 95.5 68 GLY A C 1
ATOM 523 O O . GLY A 1 68 ? -2.787 -43 -2.723 1 95.5 68 GLY A O 1
ATOM 524 N N . LEU A 1 69 ? -0.952 -43.844 -1.778 1 96.81 69 LEU A N 1
ATOM 525 C CA . LEU A 1 69 ? -1.646 -44.156 -0.536 1 96.81 69 LEU A CA 1
ATOM 526 C C . LEU A 1 69 ? -2.074 -42.906 0.188 1 96.81 69 LEU A C 1
ATOM 528 O O . LEU A 1 69 ? -3.143 -42.844 0.802 1 96.81 69 LEU A O 1
ATOM 532 N N . ALA A 1 70 ? -1.26 -41.906 0.183 1 97 70 ALA A N 1
ATOM 533 C CA . ALA A 1 70 ? -1.639 -40.656 0.812 1 97 70 ALA A CA 1
ATOM 534 C C . ALA A 1 70 ? -2.893 -40.062 0.163 1 97 70 ALA A C 1
ATOM 536 O O . ALA A 1 70 ? -3.797 -39.594 0.857 1 97 70 ALA A O 1
ATOM 537 N N . SER A 1 71 ? -2.969 -40.094 -1.141 1 94.12 71 SER A N 1
ATOM 538 C CA . SER A 1 71 ? -4.141 -39.594 -1.854 1 94.12 71 SER A CA 1
ATOM 539 C C . SER A 1 71 ? -5.395 -40.375 -1.459 1 94.12 71 SER A C 1
ATOM 541 O O . SER A 1 71 ? -6.414 -39.781 -1.116 1 94.12 71 SER A O 1
ATOM 543 N N . VAL A 1 72 ? -5.242 -41.656 -1.401 1 94 72 VAL A N 1
ATOM 544 C CA . VAL A 1 72 ? -6.379 -42.5 -1.053 1 94 72 VAL A CA 1
ATOM 545 C C . VAL A 1 72 ? -6.793 -42.25 0.393 1 94 72 VAL A C 1
ATOM 547 O O . VAL A 1 72 ? -7.988 -42.156 0.699 1 94 72 VAL A O 1
ATOM 550 N N . ALA A 1 73 ? -5.824 -42.188 1.188 1 96.12 73 ALA A N 1
ATOM 551 C CA . ALA A 1 73 ? -6.098 -41.969 2.605 1 96.12 73 ALA A CA 1
ATOM 552 C C . ALA A 1 73 ? -6.887 -40.688 2.811 1 96.12 73 ALA A C 1
ATOM 554 O O . ALA A 1 73 ? -7.852 -40.656 3.578 1 96.12 73 ALA A O 1
ATOM 555 N N . ASN A 1 74 ? -6.504 -39.656 2.17 1 93.94 74 ASN A N 1
ATOM 556 C CA . ASN A 1 74 ? -7.184 -38.375 2.285 1 93.94 74 ASN A CA 1
ATOM 557 C C . ASN A 1 74 ? -8.578 -38.406 1.677 1 93.94 74 ASN A C 1
ATOM 559 O O . ASN A 1 74 ? -9.523 -37.875 2.24 1 93.94 74 ASN A O 1
ATOM 563 N N . MET A 1 75 ? -8.703 -39.094 0.498 1 91.81 75 MET A N 1
ATOM 564 C CA . MET A 1 75 ? -10 -39.219 -0.154 1 91.81 75 MET A CA 1
ATOM 565 C C . MET A 1 75 ? -10.992 -39.938 0.749 1 91.81 75 MET A C 1
ATOM 567 O O . MET A 1 75 ? -12.172 -39.594 0.789 1 91.81 75 MET A O 1
ATOM 571 N N . GLN A 1 76 ? -10.445 -40.844 1.448 1 93.44 76 GLN A N 1
ATOM 572 C CA . GLN A 1 76 ? -11.312 -41.688 2.26 1 93.44 76 GLN A CA 1
ATOM 573 C C . GLN A 1 76 ? -11.258 -41.281 3.73 1 93.44 76 GLN A C 1
ATOM 575 O O . GLN A 1 76 ? -11.922 -41.906 4.574 1 93.44 76 GLN A O 1
ATOM 580 N N . GLN A 1 77 ? -10.445 -40.406 4.07 1 93.25 77 GLN A N 1
ATOM 581 C CA . GLN A 1 77 ? -10.219 -40 5.457 1 93.25 77 GLN A CA 1
ATOM 582 C C . GLN A 1 77 ? -9.852 -41.219 6.328 1 93.25 77 GLN A C 1
ATOM 584 O O . GLN A 1 77 ? -10.438 -41.406 7.395 1 93.25 77 GLN A O 1
ATOM 589 N N . ASN A 1 78 ? -8.984 -41.938 5.832 1 95.06 78 ASN A N 1
ATOM 590 C CA . ASN A 1 78 ? -8.562 -43.188 6.496 1 95.06 78 ASN A CA 1
ATOM 591 C C . ASN A 1 78 ? -7.188 -43.031 7.145 1 95.06 78 ASN A C 1
ATOM 593 O O . ASN A 1 78 ? -6.164 -43.031 6.457 1 95.06 78 ASN A O 1
ATOM 597 N N . THR A 1 79 ? -7.113 -43.031 8.391 1 94.56 79 THR A N 1
ATOM 598 C CA . THR A 1 79 ? -5.887 -42.75 9.125 1 94.56 79 THR A CA 1
ATOM 599 C C . THR A 1 79 ? -4.938 -43.938 9.078 1 94.56 79 THR A C 1
ATOM 601 O O . THR A 1 79 ? -3.719 -43.781 9.148 1 94.56 79 THR A O 1
ATOM 604 N N . HIS A 1 80 ? -5.48 -45.094 8.945 1 94.12 80 HIS A N 1
ATOM 605 C CA . HIS A 1 80 ? -4.633 -46.281 8.875 1 94.12 80 HIS A CA 1
ATOM 606 C C . HIS A 1 80 ? -3.846 -46.312 7.566 1 94.12 80 HIS A C 1
ATOM 608 O O . HIS A 1 80 ? -2.648 -46.594 7.566 1 94.12 80 HIS A O 1
ATOM 614 N N . ILE A 1 81 ? -4.559 -46 6.512 1 95.38 81 ILE A N 1
ATOM 615 C CA . ILE A 1 81 ? -3.891 -45.938 5.215 1 95.38 81 ILE A CA 1
ATOM 616 C C . ILE A 1 81 ? -2.857 -44.812 5.215 1 95.38 81 ILE A C 1
ATOM 618 O O . ILE A 1 81 ? -1.767 -44.969 4.66 1 95.38 81 ILE A O 1
ATOM 622 N N . MET A 1 82 ? -3.176 -43.781 5.852 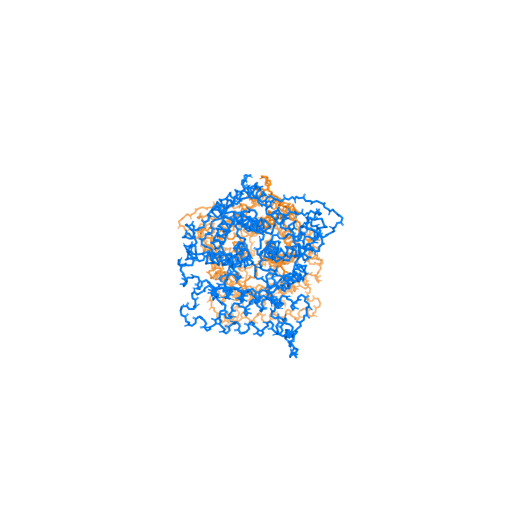1 96.38 82 MET A N 1
ATOM 623 C CA . MET A 1 82 ? -2.24 -42.656 5.926 1 96.38 82 MET A CA 1
ATOM 624 C C . MET A 1 82 ? -0.997 -43.031 6.723 1 96.38 82 MET A C 1
ATOM 626 O O . MET A 1 82 ? 0.114 -42.625 6.379 1 96.38 82 MET A O 1
ATOM 630 N N . ALA A 1 83 ? -1.204 -43.781 7.758 1 96.69 83 ALA A N 1
ATOM 631 C CA . ALA A 1 83 ? -0.054 -44.219 8.539 1 96.69 83 ALA A CA 1
ATOM 632 C C . ALA A 1 83 ? 0.906 -45.031 7.672 1 96.69 83 ALA A C 1
ATOM 634 O O . ALA A 1 83 ? 2.125 -44.875 7.777 1 96.69 83 ALA A O 1
ATOM 635 N N . ARG A 1 84 ? 0.341 -45.875 6.887 1 96.06 84 ARG A N 1
ATOM 636 C CA . ARG A 1 84 ? 1.163 -46.656 5.965 1 96.06 84 ARG A CA 1
ATOM 637 C C . ARG A 1 84 ? 1.855 -45.75 4.953 1 96.06 84 ARG A C 1
ATOM 639 O O . ARG A 1 84 ? 3.031 -45.938 4.641 1 96.06 84 ARG A O 1
ATOM 646 N N . ALA A 1 85 ? 1.083 -44.844 4.359 1 97.31 85 ALA A N 1
ATOM 647 C CA . ALA A 1 85 ? 1.658 -43.875 3.426 1 97.31 85 ALA A CA 1
ATOM 648 C C . ALA A 1 85 ? 2.85 -43.156 4.047 1 97.31 85 ALA A C 1
ATOM 650 O O . ALA A 1 85 ? 3.891 -42.969 3.406 1 97.31 85 ALA A O 1
ATOM 651 N N . ARG A 1 86 ? 2.766 -42.781 5.289 1 97 86 ARG A N 1
ATOM 652 C CA . ARG A 1 86 ? 3.816 -42.062 6 1 97 86 ARG A CA 1
ATOM 653 C C . ARG A 1 86 ? 5.027 -42.969 6.234 1 97 86 ARG A C 1
ATOM 655 O O . ARG A 1 86 ? 6.172 -42.5 6.164 1 97 86 ARG A O 1
ATOM 662 N N . ARG A 1 87 ? 4.777 -44.125 6.551 1 96.69 87 ARG A N 1
ATOM 663 C CA . ARG A 1 87 ? 5.883 -45.062 6.707 1 96.69 87 ARG A CA 1
ATOM 664 C C . ARG A 1 87 ? 6.672 -45.219 5.41 1 96.69 87 ARG A C 1
ATOM 666 O O . ARG A 1 87 ? 7.902 -45.219 5.422 1 96.69 87 ARG A O 1
ATOM 673 N N . GLU A 1 88 ? 5.93 -45.375 4.348 1 96.69 88 GLU A N 1
ATOM 674 C CA . GLU A 1 88 ? 6.59 -45.469 3.049 1 96.69 88 GLU A CA 1
ATOM 675 C C . GLU A 1 88 ? 7.336 -44.188 2.725 1 96.69 88 GLU A C 1
ATOM 677 O O . GLU A 1 88 ? 8.43 -44.219 2.156 1 96.69 88 GLU A O 1
ATOM 682 N N . TYR A 1 89 ? 6.734 -43.094 3.061 1 96.75 89 TYR A N 1
ATOM 683 C CA . TYR A 1 89 ? 7.375 -41.781 2.857 1 96.75 89 TYR A CA 1
ATOM 684 C C . TYR A 1 89 ? 8.703 -41.719 3.598 1 96.75 89 TYR A C 1
ATOM 686 O O . TYR A 1 89 ? 9.719 -41.312 3.021 1 96.75 89 TYR A O 1
ATOM 694 N N . ILE A 1 90 ? 8.719 -42.094 4.836 1 96.75 90 ILE A N 1
ATOM 695 C CA . ILE A 1 90 ? 9.922 -42.062 5.656 1 96.75 90 ILE A CA 1
ATOM 696 C C . ILE A 1 90 ? 10.961 -43 5.078 1 96.75 90 ILE A C 1
ATOM 698 O O . ILE A 1 90 ? 12.148 -42.688 5.008 1 96.75 90 ILE A O 1
ATOM 702 N N . ALA A 1 91 ? 10.516 -44.156 4.672 1 96.38 91 ALA A N 1
ATOM 703 C CA . ALA A 1 91 ? 11.422 -45.125 4.051 1 96.38 91 ALA A CA 1
ATOM 704 C C . ALA A 1 91 ? 12.023 -44.562 2.77 1 96.38 91 ALA A C 1
ATOM 706 O O . ALA A 1 91 ? 13.227 -44.719 2.518 1 96.38 91 ALA A O 1
ATOM 707 N N . ALA A 1 92 ? 11.172 -43.938 1.989 1 96.5 92 ALA A N 1
ATOM 708 C CA . ALA A 1 92 ? 11.648 -43.344 0.753 1 96.5 92 ALA A CA 1
ATOM 709 C C . ALA A 1 92 ? 12.648 -42.219 1.045 1 96.5 92 ALA A C 1
ATOM 711 O O . ALA A 1 92 ? 13.664 -42.094 0.35 1 96.5 92 ALA A O 1
ATOM 712 N N . LEU A 1 93 ? 12.43 -41.438 2.051 1 95.88 93 LEU A N 1
ATOM 713 C CA . LEU A 1 93 ? 13.336 -40.375 2.447 1 95.88 93 LEU A CA 1
ATOM 714 C C . LEU A 1 93 ? 14.711 -40.938 2.809 1 95.88 93 LEU A C 1
ATOM 716 O O . LEU A 1 93 ? 15.734 -40.375 2.408 1 95.88 93 LEU A O 1
ATOM 720 N N . ARG A 1 94 ? 14.734 -41.969 3.52 1 96.19 94 ARG A N 1
ATOM 721 C CA . ARG A 1 94 ? 15.984 -42.625 3.881 1 96.19 94 ARG A CA 1
ATOM 722 C C . ARG A 1 94 ? 16.719 -43.125 2.641 1 96.19 94 ARG A C 1
ATOM 724 O O . ARG A 1 94 ? 17.938 -42.969 2.529 1 96.19 94 ARG A O 1
ATOM 731 N N . GLY A 1 95 ? 15.938 -43.75 1.814 1 95.38 95 GLY A N 1
ATOM 732 C CA . GLY A 1 95 ? 16.516 -44.188 0.566 1 95.38 95 GLY A CA 1
ATOM 733 C C . GLY A 1 95 ? 17.141 -43.094 -0.256 1 95.38 95 GLY A C 1
ATOM 734 O O . GLY A 1 95 ? 18.234 -43.219 -0.779 1 95.38 95 GLY A O 1
ATOM 735 N N . VAL A 1 96 ? 16.453 -42 -0.414 1 96.06 96 VAL A N 1
ATOM 736 C CA . VAL A 1 96 ? 16.938 -40.844 -1.167 1 96.06 96 VAL A CA 1
ATOM 737 C C . VAL A 1 96 ? 18.188 -40.281 -0.502 1 96.06 96 VAL A C 1
ATOM 739 O O . VAL A 1 96 ? 19.172 -39.969 -1.179 1 96.06 96 VAL A O 1
ATOM 742 N N . ASN A 1 97 ? 18.188 -40.188 0.808 1 94.69 97 ASN A N 1
ATOM 743 C CA . ASN A 1 97 ? 19.359 -39.688 1.533 1 94.69 97 ASN A CA 1
ATOM 744 C C . ASN A 1 97 ? 20.578 -40.562 1.298 1 94.69 97 ASN A C 1
ATOM 746 O O . ASN A 1 97 ? 21.703 -40.031 1.156 1 94.69 97 ASN A O 1
ATOM 750 N N . ASN A 1 98 ? 20.375 -41.781 1.306 1 95.38 98 ASN A N 1
ATOM 751 C CA . ASN A 1 98 ? 21.469 -42.688 1.033 1 95.38 98 ASN A CA 1
ATOM 752 C C . ASN A 1 98 ? 21.984 -42.531 -0.393 1 95.38 98 ASN A C 1
ATOM 754 O O . ASN A 1 98 ? 23.203 -42.562 -0.622 1 95.38 98 ASN A O 1
ATOM 758 N N . ALA A 1 99 ? 21.047 -42.438 -1.304 1 95.06 99 ALA A N 1
ATOM 759 C CA . ALA A 1 99 ? 21.438 -42.281 -2.705 1 95.06 99 ALA A CA 1
ATOM 760 C C . ALA A 1 99 ? 22.219 -41 -2.91 1 95.06 99 ALA A C 1
ATOM 762 O O . ALA A 1 99 ? 23.141 -40.938 -3.723 1 95.06 99 ALA A O 1
ATOM 763 N N . LEU A 1 100 ? 21.906 -39.938 -2.225 1 94.5 100 LEU A N 1
ATOM 764 C CA . LEU A 1 100 ? 22.516 -38.625 -2.381 1 94.5 100 LEU A CA 1
ATOM 765 C C . LEU A 1 100 ? 23.969 -38.656 -1.9 1 94.5 100 LEU A C 1
ATOM 767 O O . LEU A 1 100 ? 24.75 -37.75 -2.246 1 94.5 100 LEU A O 1
ATOM 771 N N . ARG A 1 101 ? 24.312 -39.688 -1.119 1 94 101 ARG A N 1
ATOM 772 C CA . ARG A 1 101 ? 25.672 -39.781 -0.571 1 94 101 ARG A CA 1
ATOM 773 C C . ARG A 1 101 ? 26.625 -40.375 -1.581 1 94 101 ARG A C 1
ATOM 775 O O . ARG A 1 101 ? 27.844 -40.312 -1.415 1 94 101 ARG A O 1
ATOM 782 N N . ILE A 1 102 ? 26.109 -41.031 -2.539 1 93.38 102 ILE A N 1
ATOM 783 C CA . ILE A 1 102 ? 26.906 -41.688 -3.582 1 93.38 102 ILE A CA 1
ATOM 784 C C . ILE A 1 102 ? 26.734 -40.906 -4.895 1 93.38 102 ILE A C 1
ATOM 786 O O . ILE A 1 102 ? 25.656 -40.938 -5.496 1 93.38 102 ILE A O 1
ATOM 790 N N . PRO A 1 103 ? 27.766 -40.344 -5.422 1 88.62 103 PRO A N 1
ATOM 791 C CA . PRO A 1 103 ? 27.672 -39.469 -6.59 1 88.62 103 PRO A CA 1
ATOM 792 C C . PRO A 1 103 ? 27.016 -40.156 -7.789 1 88.62 103 PRO A C 1
ATOM 794 O O . PRO A 1 103 ? 26.188 -39.562 -8.469 1 88.62 103 PRO A O 1
ATOM 797 N N . SER A 1 104 ? 27.281 -41.406 -8.047 1 90.19 104 SER A N 1
ATOM 798 C CA . SER A 1 104 ? 26.719 -42.125 -9.188 1 90.19 104 SER A CA 1
ATOM 799 C C . SER A 1 104 ? 25.234 -42.344 -9.016 1 90.19 104 SER A C 1
ATOM 801 O O . SER A 1 104 ? 24.484 -42.406 -10 1 90.19 104 SER A O 1
ATOM 803 N N . GLU A 1 105 ? 24.781 -42.438 -7.793 1 93 105 GLU A N 1
ATOM 804 C CA . GLU A 1 105 ? 23.375 -42.656 -7.508 1 93 105 GLU A CA 1
ATOM 805 C C . GLU A 1 105 ? 22.609 -41.344 -7.484 1 93 105 GLU A C 1
ATOM 807 O O . GLU A 1 105 ? 21.453 -41.281 -7.902 1 93 105 GLU A O 1
ATOM 812 N N . ALA A 1 106 ? 23.328 -40.375 -7.062 1 93.81 106 ALA A N 1
ATOM 813 C CA . ALA A 1 106 ? 22.703 -39.062 -6.965 1 93.81 106 ALA A CA 1
ATOM 814 C C . ALA A 1 106 ? 22.312 -38.531 -8.344 1 93.81 106 ALA A C 1
ATOM 816 O O . ALA A 1 106 ? 21.297 -37.844 -8.484 1 93.81 106 ALA A O 1
ATOM 817 N N . SER A 1 107 ? 22.984 -38.906 -9.305 1 94.25 107 SER A N 1
ATOM 818 C CA . SER A 1 107 ? 22.75 -38.375 -10.648 1 94.25 107 SER A CA 1
ATOM 819 C C . SER A 1 107 ? 21.797 -39.25 -11.43 1 94.25 107 SER A C 1
ATOM 821 O O . SER A 1 107 ? 21.516 -39 -12.602 1 94.25 107 SER A O 1
ATOM 823 N N . ASN A 1 108 ? 21.219 -40.281 -10.797 1 94 108 ASN A N 1
ATOM 824 C CA . ASN A 1 108 ? 20.312 -41.188 -11.453 1 94 108 ASN A CA 1
ATOM 825 C C . ASN A 1 108 ? 18.906 -40.625 -11.586 1 94 108 ASN A C 1
ATOM 827 O O . ASN A 1 108 ? 18.5 -39.781 -10.766 1 94 108 ASN A O 1
ATOM 831 N N . ASP A 1 109 ? 18.188 -41.062 -12.625 1 95.25 109 ASP A N 1
ATOM 832 C CA . ASP A 1 109 ? 16.797 -40.656 -12.82 1 95.25 109 ASP A CA 1
ATOM 833 C C . ASP A 1 109 ? 15.953 -41 -11.602 1 95.25 109 ASP A C 1
ATOM 835 O O . ASP A 1 109 ? 15.055 -40.25 -11.234 1 95.25 109 ASP A O 1
ATOM 839 N N . THR A 1 110 ? 16.328 -42.125 -11 1 95.94 110 THR A N 1
ATOM 840 C CA . THR A 1 110 ? 15.547 -42.594 -9.859 1 95.94 110 THR A CA 1
ATOM 841 C C . THR A 1 110 ? 15.617 -41.594 -8.703 1 95.94 110 THR A C 1
ATOM 843 O O . THR A 1 110 ? 14.609 -41.344 -8.039 1 95.94 110 THR A O 1
ATOM 846 N N . THR A 1 111 ? 16.734 -41.031 -8.531 1 96.19 111 THR A N 1
ATOM 847 C CA . THR A 1 111 ? 16.922 -40.094 -7.414 1 96.19 111 THR A CA 1
ATOM 848 C C . THR A 1 111 ? 16.141 -38.812 -7.648 1 96.19 111 THR A C 1
ATOM 850 O O . THR A 1 111 ? 15.414 -38.344 -6.77 1 96.19 111 THR A O 1
ATOM 853 N N . LEU A 1 112 ? 16.297 -38.188 -8.797 1 96.38 112 LEU A N 1
ATOM 854 C CA . LEU A 1 112 ? 15.57 -36.969 -9.109 1 96.38 112 LEU A CA 1
ATOM 855 C C . LEU A 1 112 ? 14.062 -37.188 -9.062 1 96.38 112 LEU A C 1
ATOM 857 O O . LEU A 1 112 ? 13.32 -36.406 -8.461 1 96.38 112 LEU A O 1
ATOM 861 N N . LEU A 1 113 ? 13.633 -38.281 -9.695 1 96.56 113 LEU A N 1
ATOM 862 C CA . LEU A 1 113 ? 12.211 -38.625 -9.68 1 96.56 113 LEU A CA 1
ATOM 863 C C . LEU A 1 113 ? 11.711 -38.781 -8.242 1 96.56 113 LEU A C 1
ATOM 865 O O . LEU A 1 113 ? 10.641 -38.281 -7.898 1 96.56 113 LEU A O 1
ATOM 869 N N . ALA A 1 114 ? 12.492 -39.438 -7.453 1 96.75 114 ALA A N 1
ATOM 870 C CA . ALA A 1 114 ? 12.109 -39.656 -6.062 1 96.75 114 ALA A CA 1
ATOM 871 C C . ALA A 1 114 ? 11.938 -38.312 -5.332 1 96.75 114 ALA A C 1
ATOM 873 O O . ALA A 1 114 ? 10.961 -38.125 -4.605 1 96.75 114 ALA A O 1
ATOM 874 N N . VAL A 1 115 ? 12.828 -37.438 -5.523 1 96.94 115 VAL A N 1
ATOM 875 C CA . VAL A 1 115 ? 12.75 -36.125 -4.891 1 96.94 115 VAL A CA 1
ATOM 876 C C . VAL A 1 115 ? 11.477 -35.406 -5.344 1 96.94 115 VAL A C 1
ATOM 878 O O . VAL A 1 115 ? 10.773 -34.812 -4.535 1 96.94 115 VAL A O 1
ATOM 881 N N . MET A 1 116 ? 11.125 -35.469 -6.559 1 95.5 116 MET A N 1
ATOM 882 C CA . MET A 1 116 ? 9.922 -34.844 -7.102 1 95.5 116 MET A CA 1
ATOM 883 C C . MET A 1 116 ? 8.672 -35.5 -6.52 1 95.5 116 MET A C 1
ATOM 885 O O . MET A 1 116 ? 7.699 -34.781 -6.207 1 95.5 116 MET A O 1
ATOM 889 N N . LEU A 1 117 ? 8.719 -36.781 -6.375 1 96.06 117 LEU A N 1
ATOM 890 C CA . LEU A 1 117 ? 7.578 -37.5 -5.824 1 96.06 117 LEU A CA 1
ATOM 891 C C . LEU A 1 117 ? 7.402 -37.188 -4.34 1 96.06 117 LEU A C 1
ATOM 893 O O . LEU A 1 117 ? 6.277 -37.062 -3.855 1 96.06 117 LEU A O 1
ATOM 897 N N . LEU A 1 118 ? 8.492 -37.094 -3.646 1 95.81 118 LEU A N 1
ATOM 898 C CA . LEU A 1 118 ? 8.422 -36.719 -2.238 1 95.81 118 LEU A CA 1
ATOM 899 C C . LEU A 1 118 ? 7.852 -35.312 -2.082 1 95.81 118 LEU A C 1
ATOM 901 O O . LEU A 1 118 ? 7.117 -35.031 -1.132 1 95.81 118 LEU A O 1
ATOM 905 N N . ASN A 1 119 ? 8.25 -34.469 -3.002 1 93.62 119 ASN A N 1
ATOM 906 C CA . ASN A 1 119 ? 7.637 -33.125 -3.037 1 93.62 119 ASN A CA 1
ATOM 907 C C . ASN A 1 119 ? 6.125 -33.219 -3.232 1 93.62 119 ASN A C 1
ATOM 909 O O . ASN A 1 119 ? 5.371 -32.5 -2.58 1 93.62 119 ASN A O 1
ATOM 913 N N . LEU A 1 120 ? 5.684 -34.062 -4.121 1 93.94 120 LEU A N 1
ATOM 914 C CA . LEU A 1 120 ? 4.258 -34.25 -4.363 1 93.94 120 LEU A CA 1
ATOM 915 C C . LEU A 1 120 ? 3.555 -34.75 -3.107 1 93.94 120 LEU A C 1
ATOM 917 O O . LEU A 1 120 ? 2.451 -34.312 -2.789 1 93.94 120 LEU A O 1
ATOM 921 N N . PHE A 1 121 ? 4.188 -35.656 -2.391 1 95.56 121 PHE A N 1
ATOM 922 C CA . PHE A 1 121 ? 3.643 -36.156 -1.134 1 95.56 121 PHE A CA 1
ATOM 923 C C . PHE A 1 121 ? 3.375 -35 -0.17 1 95.56 121 PHE A C 1
ATOM 925 O O . PHE A 1 121 ? 2.334 -34.969 0.492 1 95.56 121 PHE A O 1
ATOM 932 N N . GLU A 1 122 ? 4.27 -34.125 -0.133 1 91.5 122 GLU A N 1
ATOM 933 C CA . GLU A 1 122 ? 4.113 -32.969 0.751 1 91.5 122 GLU A CA 1
ATOM 934 C C . GLU A 1 122 ? 2.941 -32.094 0.32 1 91.5 122 GLU A C 1
ATOM 936 O O . GLU A 1 122 ? 2.236 -31.547 1.162 1 91.5 122 GLU A O 1
ATOM 941 N N . HIS A 1 123 ? 2.709 -31.922 -0.98 1 88.38 123 HIS A N 1
ATOM 942 C CA . HIS A 1 123 ? 1.561 -31.188 -1.504 1 88.38 123 HIS A CA 1
ATOM 943 C C . HIS A 1 123 ? 0.25 -31.844 -1.083 1 88.38 123 HIS A C 1
ATOM 945 O O . HIS A 1 123 ? -0.711 -31.156 -0.736 1 88.38 123 HIS A O 1
ATOM 951 N N . ILE A 1 124 ? 0.276 -33.125 -1.171 1 94 124 ILE A N 1
ATOM 952 C CA . ILE A 1 124 ? -0.915 -33.906 -0.865 1 94 124 ILE A CA 1
ATOM 953 C C . ILE A 1 124 ? -1.257 -33.781 0.617 1 94 124 ILE A C 1
ATOM 955 O O . ILE A 1 124 ? -2.432 -33.719 0.985 1 94 124 ILE A O 1
ATOM 959 N N . ASN A 1 125 ? -0.221 -33.562 1.415 1 91.62 125 ASN A N 1
ATOM 960 C CA . ASN A 1 125 ? -0.452 -33.531 2.855 1 91.62 125 ASN A CA 1
ATOM 961 C C . ASN A 1 125 ? -0.264 -32.156 3.443 1 91.62 125 ASN A C 1
ATOM 963 O O . ASN A 1 125 ? -0.019 -32 4.641 1 91.62 125 ASN A O 1
ATOM 967 N N . CYS A 1 126 ? -0.329 -31.203 2.623 1 84.62 126 CYS A N 1
ATOM 968 C CA . CYS A 1 126 ? -0.181 -29.812 3.047 1 84.62 126 CYS A CA 1
ATOM 969 C C . CYS A 1 126 ? -1.292 -29.422 4.012 1 84.62 126 CYS A C 1
ATOM 971 O O . CYS A 1 126 ? -2.475 -29.594 3.707 1 84.62 126 CYS A O 1
ATOM 973 N N . SER A 1 127 ? -0.941 -28.906 5.246 1 78.19 127 SER A N 1
ATOM 974 C CA . SER A 1 127 ? -1.974 -28.531 6.211 1 78.19 127 SER A CA 1
ATOM 975 C C . SER A 1 127 ? -1.84 -27.062 6.629 1 78.19 127 SER A C 1
ATOM 977 O O . SER A 1 127 ? -2.738 -26.516 7.266 1 78.19 127 SER A O 1
ATOM 979 N N . ASP A 1 128 ? -0.745 -26.391 6.25 1 80.38 128 ASP A N 1
ATOM 980 C CA . ASP A 1 128 ? -0.544 -25 6.621 1 80.38 128 ASP A CA 1
ATOM 981 C C . ASP A 1 128 ? 0.473 -24.328 5.703 1 80.38 128 ASP A C 1
ATOM 983 O O . ASP A 1 128 ? 0.919 -24.922 4.719 1 80.38 128 ASP A O 1
ATOM 987 N N . SER A 1 129 ? 0.748 -23.094 5.98 1 75.19 129 SER A N 1
ATOM 988 C CA . SER A 1 129 ? 1.602 -22.297 5.098 1 75.19 129 SER A CA 1
ATOM 989 C C . SER A 1 129 ? 3.055 -22.766 5.184 1 75.19 129 SER A C 1
ATOM 991 O O . SER A 1 129 ? 3.869 -22.422 4.324 1 75.19 129 SER A O 1
ATOM 993 N N . GLY A 1 130 ? 3.332 -23.562 6.148 1 79 130 GLY A N 1
ATOM 994 C CA . GLY A 1 130 ? 4.672 -24.141 6.227 1 79 130 GLY A CA 1
ATOM 995 C C . GLY A 1 130 ? 5.047 -24.938 5 1 79 130 GLY A C 1
ATOM 996 O O . GLY A 1 130 ? 6.23 -25.125 4.703 1 79 130 GLY A O 1
ATOM 997 N N . PHE A 1 131 ? 4.047 -25.312 4.273 1 81.5 131 PHE A N 1
ATOM 998 C CA . PHE A 1 131 ? 4.234 -26.094 3.057 1 81.5 131 PHE A CA 1
ATOM 999 C C . PHE A 1 131 ? 5.09 -25.328 2.051 1 81.5 131 PHE A C 1
ATOM 1001 O O . PHE A 1 131 ? 5.902 -25.922 1.341 1 81.5 131 PHE A O 1
ATOM 1008 N N . LEU A 1 132 ? 4.953 -24 1.963 1 83.81 132 LEU A N 1
ATOM 1009 C CA . LEU A 1 132 ? 5.676 -23.234 0.954 1 83.81 132 LEU A CA 1
ATOM 1010 C C . LEU A 1 132 ? 7.184 -23.344 1.163 1 83.81 132 LEU A C 1
ATOM 1012 O O . LEU A 1 132 ? 7.945 -23.438 0.197 1 83.81 132 LEU A O 1
ATOM 1016 N N . ASP A 1 133 ? 7.566 -23.469 2.4 1 86.06 133 ASP A N 1
ATOM 1017 C CA . ASP A 1 133 ? 8.984 -23.625 2.707 1 86.06 133 ASP A CA 1
ATOM 1018 C C . ASP A 1 133 ? 9.477 -25.016 2.318 1 86.06 133 ASP A C 1
ATOM 1020 O O . ASP A 1 133 ? 10.555 -25.172 1.747 1 86.06 133 ASP A O 1
ATOM 1024 N N . VAL A 1 134 ? 8.711 -25.969 2.646 1 88.38 134 VAL A N 1
ATOM 1025 C CA . VAL A 1 134 ? 9.062 -27.344 2.332 1 88.38 134 VAL A CA 1
ATOM 1026 C C . VAL A 1 134 ? 9.109 -27.547 0.818 1 88.38 134 VAL A C 1
ATOM 1028 O O . VAL A 1 134 ? 10.031 -28.172 0.294 1 88.38 134 VAL A O 1
ATOM 1031 N N . TRP A 1 135 ? 8.156 -26.969 0.178 1 89.88 135 TRP A N 1
ATOM 1032 C CA . TRP A 1 135 ? 8.117 -26.984 -1.28 1 89.88 135 TRP A CA 1
ATOM 1033 C C . TRP A 1 135 ? 9.406 -26.406 -1.861 1 89.88 135 TRP A C 1
ATOM 1035 O O . TRP A 1 135 ? 10.047 -27.031 -2.705 1 89.88 135 TRP A O 1
ATOM 1045 N N . THR A 1 136 ? 9.812 -25.266 -1.365 1 91.25 136 THR A N 1
ATOM 1046 C CA . THR A 1 136 ? 11.016 -24.594 -1.847 1 91.25 136 THR A CA 1
ATOM 1047 C C . THR A 1 136 ? 12.258 -25.438 -1.575 1 91.25 136 THR A C 1
ATOM 1049 O O . THR A 1 136 ? 13.148 -25.531 -2.418 1 91.25 136 THR A O 1
ATOM 1052 N N . GLN A 1 137 ? 12.305 -26.156 -0.508 1 91.38 137 GLN A N 1
ATOM 1053 C CA . GLN A 1 137 ? 13.445 -27 -0.172 1 91.38 137 GLN A CA 1
ATOM 1054 C C . GLN A 1 137 ? 13.562 -28.172 -1.146 1 91.38 137 GLN A C 1
ATOM 1056 O O . GLN A 1 137 ? 14.656 -28.484 -1.62 1 91.38 137 GLN A O 1
ATOM 1061 N N . HIS A 1 138 ? 12.469 -28.797 -1.391 1 92.31 138 HIS A N 1
ATOM 1062 C CA . HIS A 1 138 ? 12.484 -29.906 -2.342 1 92.31 138 HIS A CA 1
ATOM 1063 C C . HIS A 1 138 ? 12.883 -29.422 -3.734 1 92.31 138 HIS A C 1
ATOM 1065 O O . HIS A 1 138 ? 13.656 -30.078 -4.422 1 92.31 138 HIS A O 1
ATOM 1071 N N . VAL A 1 139 ? 12.375 -28.234 -4.125 1 94.5 139 VAL A N 1
ATOM 1072 C CA . VAL A 1 139 ? 12.68 -27.703 -5.445 1 94.5 139 VAL A CA 1
ATOM 1073 C C . VAL A 1 139 ? 14.164 -27.344 -5.531 1 94.5 139 VAL A C 1
ATOM 1075 O O . VAL A 1 139 ? 14.82 -27.641 -6.535 1 94.5 139 VAL A O 1
ATOM 1078 N N . ASN A 1 140 ? 14.703 -26.797 -4.488 1 93.19 140 ASN A N 1
ATOM 1079 C CA . ASN A 1 140 ? 16.125 -26.484 -4.453 1 93.19 140 ASN A CA 1
ATOM 1080 C C . ASN A 1 140 ? 16.969 -27.766 -4.535 1 93.19 140 ASN A C 1
ATOM 1082 O O . ASN A 1 140 ? 17.984 -27.797 -5.246 1 93.19 140 ASN A O 1
ATOM 1086 N N . GLY A 1 141 ? 16.594 -28.734 -3.775 1 93.62 141 GLY A N 1
ATOM 1087 C CA . GLY A 1 141 ? 17.281 -30.016 -3.869 1 93.62 141 GLY A CA 1
ATOM 1088 C C . GLY A 1 141 ? 17.25 -30.594 -5.266 1 93.62 141 GLY A C 1
ATOM 1089 O O . GLY A 1 141 ? 18.281 -31.062 -5.766 1 93.62 141 GLY A O 1
ATOM 1090 N N . ALA A 1 142 ? 16.094 -30.578 -5.859 1 95.62 142 ALA A N 1
ATOM 1091 C CA . ALA A 1 142 ? 15.969 -31.078 -7.227 1 95.62 142 ALA A CA 1
ATOM 1092 C C . ALA A 1 142 ? 16.844 -30.281 -8.188 1 95.62 142 ALA A C 1
ATOM 1094 O O . ALA A 1 142 ? 17.422 -30.828 -9.117 1 95.62 142 ALA A O 1
ATOM 1095 N N . ALA A 1 143 ? 16.906 -28.969 -7.988 1 95.5 143 ALA A N 1
ATOM 1096 C CA . ALA A 1 143 ? 17.734 -28.109 -8.836 1 95.5 143 ALA A CA 1
ATOM 1097 C C . ALA A 1 143 ? 19.203 -28.5 -8.758 1 95.5 143 ALA A C 1
ATOM 1099 O O . ALA A 1 143 ? 19.906 -28.531 -9.773 1 95.5 143 ALA A O 1
ATOM 1100 N N . LEU A 1 144 ? 19.656 -28.812 -7.555 1 94.44 144 LEU A N 1
ATOM 1101 C CA . LEU A 1 144 ? 21.031 -29.25 -7.371 1 94.44 144 LEU A CA 1
ATOM 1102 C C . LEU A 1 144 ? 21.297 -30.562 -8.109 1 94.44 144 LEU A C 1
ATOM 1104 O O . LEU A 1 144 ? 22.344 -30.734 -8.719 1 94.44 144 LEU A O 1
ATOM 1108 N N . LEU A 1 145 ? 20.359 -31.438 -8.047 1 96.12 145 LEU A N 1
ATOM 1109 C CA . LEU A 1 145 ? 20.5 -32.719 -8.734 1 96.12 145 LEU A CA 1
ATOM 1110 C C . LEU A 1 145 ? 20.547 -32.531 -10.25 1 96.12 145 LEU A C 1
ATOM 1112 O O . LEU A 1 145 ? 21.328 -33.188 -10.938 1 96.12 145 LEU A O 1
ATOM 1116 N N . VAL A 1 146 ? 19.703 -31.625 -10.727 1 96.12 146 VAL A N 1
ATOM 1117 C CA . VAL A 1 146 ? 19.688 -31.328 -12.156 1 96.12 146 VAL A CA 1
ATOM 1118 C C . VAL A 1 146 ? 21.047 -30.781 -12.586 1 96.12 146 VAL A C 1
ATOM 1120 O O . VAL A 1 146 ? 21.562 -31.141 -13.648 1 96.12 146 VAL A O 1
ATOM 1123 N N . GLN A 1 147 ? 21.578 -29.969 -11.805 1 93.38 147 GLN A N 1
ATOM 1124 C CA . GLN A 1 147 ? 22.906 -29.422 -12.086 1 93.38 147 GLN A CA 1
ATOM 1125 C C . GLN A 1 147 ? 23.953 -30.531 -12.109 1 93.38 147 GLN A C 1
ATOM 1127 O O . GLN A 1 147 ? 24.812 -30.562 -12.984 1 93.38 147 GLN A O 1
ATOM 1132 N N . LEU A 1 148 ? 23.891 -31.406 -11.164 1 94 148 LEU A N 1
ATOM 1133 C CA . LEU A 1 148 ? 24.812 -32.531 -11.07 1 94 148 LEU A CA 1
ATOM 1134 C C . LEU A 1 148 ? 24.688 -33.438 -12.297 1 94 148 LEU A C 1
ATOM 1136 O O . LEU A 1 148 ? 25.703 -33.938 -12.797 1 94 148 LEU A O 1
ATOM 1140 N N . ARG A 1 149 ? 23.484 -33.719 -12.758 1 95 149 ARG A N 1
ATOM 1141 C CA . ARG A 1 149 ? 23.219 -34.562 -13.898 1 95 149 ARG A CA 1
ATOM 1142 C C . ARG A 1 149 ? 23.766 -33.969 -15.188 1 95 149 ARG A C 1
ATOM 1144 O O . ARG A 1 149 ? 24.188 -34.688 -16.094 1 95 149 ARG A O 1
ATOM 1151 N N . GLY A 1 150 ? 23.734 -32.656 -15.328 1 92.38 150 GLY A N 1
ATOM 1152 C CA . GLY A 1 150 ? 24.344 -31.953 -16.438 1 92.38 150 GLY A CA 1
ATOM 1153 C C . GLY A 1 150 ? 23.688 -32.25 -17.781 1 92.38 150 GLY A C 1
ATOM 1154 O O . GLY A 1 150 ? 22.5 -32.594 -17.828 1 92.38 150 GLY A O 1
ATOM 1155 N N . ARG A 1 151 ? 24.422 -32.281 -18.844 1 91.88 151 ARG A N 1
ATOM 1156 C CA . ARG A 1 151 ? 23.922 -32.344 -20.203 1 91.88 151 ARG A CA 1
ATOM 1157 C C . ARG A 1 151 ? 23.516 -33.781 -20.547 1 91.88 151 ARG A C 1
ATOM 1159 O O . ARG A 1 151 ? 22.688 -34 -21.438 1 91.88 151 ARG A O 1
ATOM 1166 N N . ARG A 1 152 ? 24.047 -34.688 -19.859 1 92.38 152 ARG A N 1
ATOM 1167 C CA . ARG A 1 152 ? 23.766 -36.094 -20.156 1 92.38 152 ARG A CA 1
ATOM 1168 C C . ARG A 1 152 ? 22.281 -36.406 -20.047 1 92.38 152 ARG A C 1
ATOM 1170 O O . ARG A 1 152 ? 21.734 -37.219 -20.797 1 92.38 152 ARG A O 1
ATOM 1177 N N . GLN A 1 153 ? 21.594 -35.719 -19.172 1 94.44 153 GLN A N 1
ATOM 1178 C CA . GLN A 1 153 ? 20.188 -36 -18.922 1 94.44 153 GLN A CA 1
ATOM 1179 C C . GLN A 1 153 ? 19.328 -35.594 -20.109 1 94.44 153 GLN A C 1
ATOM 1181 O O . GLN A 1 153 ? 18.188 -36.062 -20.219 1 94.44 153 GLN A O 1
ATOM 1186 N N . LEU A 1 154 ? 19.891 -34.844 -21.016 1 92.25 154 LEU A N 1
ATOM 1187 C CA . LEU A 1 154 ? 19.141 -34.312 -22.156 1 92.25 154 LEU A CA 1
ATOM 1188 C C . LEU A 1 154 ? 19.281 -35.25 -23.359 1 92.25 154 LEU A C 1
ATOM 1190 O O . LEU A 1 154 ? 18.641 -35.031 -24.391 1 92.25 154 LEU A O 1
ATOM 1194 N N . THR A 1 155 ? 20.016 -36.312 -23.234 1 90.62 155 THR A N 1
ATOM 1195 C CA . THR A 1 155 ? 20.391 -37.125 -24.391 1 90.62 155 THR A CA 1
ATOM 1196 C C . THR A 1 155 ? 19.469 -38.312 -24.547 1 90.62 155 THR A C 1
ATOM 1198 O O . THR A 1 155 ? 19.609 -39.094 -25.5 1 90.62 155 THR A O 1
ATOM 1201 N N . TYR A 1 156 ? 18.562 -38.531 -23.609 1 89.62 156 TYR A N 1
ATOM 1202 C CA . TYR A 1 156 ? 17.625 -39.656 -23.703 1 89.62 156 TYR A CA 1
ATOM 1203 C C . TYR A 1 156 ? 16.234 -39.219 -23.25 1 89.62 156 TYR A C 1
ATOM 1205 O O . TYR A 1 156 ? 16.094 -38.219 -22.531 1 89.62 156 TYR A O 1
ATOM 1213 N N . GLN A 1 157 ? 15.25 -39.906 -23.625 1 86.81 157 GLN A N 1
ATOM 1214 C CA . GLN A 1 157 ? 13.852 -39.469 -23.531 1 86.81 157 GLN A CA 1
ATOM 1215 C C . GLN A 1 157 ? 13.43 -39.281 -22.078 1 86.81 157 GLN A C 1
ATOM 1217 O O . GLN A 1 157 ? 12.867 -38.25 -21.734 1 86.81 157 GLN A O 1
ATOM 1222 N N . THR A 1 158 ? 13.68 -40.219 -21.219 1 90 158 THR A N 1
ATOM 1223 C CA . THR A 1 158 ? 13.281 -40.125 -19.828 1 90 158 THR A CA 1
ATOM 1224 C C . THR A 1 158 ? 13.938 -38.938 -19.156 1 90 158 THR A C 1
ATOM 1226 O O . THR A 1 158 ? 13.297 -38.219 -18.391 1 90 158 THR A O 1
ATOM 1229 N N . GLY A 1 159 ? 15.203 -38.75 -19.406 1 91.56 159 GLY A N 1
ATOM 1230 C CA . GLY A 1 159 ? 15.914 -37.594 -18.875 1 91.56 159 GLY A CA 1
ATOM 1231 C C . GLY A 1 159 ? 15.305 -36.25 -19.297 1 91.56 159 GLY A C 1
ATOM 1232 O O . GLY A 1 159 ? 15.18 -35.344 -18.484 1 91.56 159 GLY A O 1
ATOM 1233 N N . LEU A 1 160 ? 14.922 -36.188 -20.531 1 88.88 160 LEU A N 1
ATOM 1234 C CA . LEU A 1 160 ? 14.305 -34.969 -21.078 1 88.88 160 LEU A CA 1
ATOM 1235 C C . LEU A 1 160 ? 12.953 -34.719 -20.406 1 88.88 160 LEU A C 1
ATOM 1237 O O . LEU A 1 160 ? 12.648 -33.594 -20.047 1 88.88 160 LEU A O 1
ATOM 1241 N N . GLN A 1 161 ? 12.188 -35.719 -20.234 1 88.62 161 GLN A N 1
ATOM 1242 C CA . GLN A 1 161 ? 10.875 -35.594 -19.609 1 88.62 161 GLN A CA 1
ATOM 1243 C C . GLN A 1 161 ? 10.992 -35.156 -18.156 1 88.62 161 GLN A C 1
ATOM 1245 O O . GLN A 1 161 ? 10.242 -34.281 -17.703 1 88.62 161 GLN A O 1
ATOM 1250 N N . LEU A 1 162 ? 11.977 -35.75 -17.516 1 92.06 162 LEU A N 1
ATOM 1251 C CA . LEU A 1 162 ? 12.234 -35.375 -16.125 1 92.06 162 LEU A CA 1
ATOM 1252 C C . LEU A 1 162 ? 12.656 -33.906 -16.031 1 92.06 162 LEU A C 1
ATOM 1254 O O . LEU A 1 162 ? 12.164 -33.156 -15.164 1 92.06 162 LEU A O 1
ATOM 1258 N N . PHE A 1 163 ? 13.508 -33.531 -16.906 1 92.94 163 PHE A N 1
ATOM 1259 C CA . PHE A 1 163 ? 14.023 -32.156 -16.906 1 92.94 163 PHE A CA 1
ATOM 1260 C C . PHE A 1 163 ? 12.906 -31.156 -17.156 1 92.94 163 PHE A C 1
ATOM 1262 O O . PHE A 1 163 ? 12.797 -30.141 -16.469 1 92.94 163 PHE A O 1
ATOM 1269 N N . GLU A 1 164 ? 12.039 -31.391 -18.062 1 89.19 164 GLU A N 1
ATOM 1270 C CA . GLU A 1 164 ? 10.953 -30.484 -18.406 1 89.19 164 GLU A CA 1
ATOM 1271 C C . GLU A 1 164 ? 9.953 -30.359 -17.266 1 89.19 164 GLU A C 1
ATOM 1273 O O . GLU A 1 164 ? 9.477 -29.266 -16.969 1 89.19 164 GLU A O 1
ATOM 1278 N N . GLN A 1 165 ? 9.641 -31.484 -16.719 1 91.56 165 GLN A N 1
ATOM 1279 C CA . GLN A 1 165 ? 8.719 -31.453 -15.578 1 91.56 165 GLN A CA 1
ATOM 1280 C C . GLN A 1 165 ? 9.32 -30.672 -14.414 1 91.56 165 GLN A C 1
ATOM 1282 O O . GLN A 1 165 ? 8.617 -29.906 -13.75 1 91.56 165 GLN A O 1
ATOM 1287 N N . PHE A 1 166 ? 10.57 -30.891 -14.195 1 94.31 166 PHE A N 1
ATOM 1288 C CA . PHE A 1 166 ? 11.258 -30.125 -13.156 1 94.31 166 PHE A CA 1
ATOM 1289 C C . PHE A 1 166 ? 11.219 -28.641 -13.461 1 94.31 166 PHE A C 1
ATOM 1291 O O . PHE A 1 166 ? 10.953 -27.828 -12.578 1 94.31 166 PHE A O 1
ATOM 1298 N N . CYS A 1 167 ? 11.484 -28.266 -14.688 1 93.56 167 CYS A N 1
ATOM 1299 C CA . CYS A 1 167 ? 11.492 -26.844 -15.07 1 93.56 167 CYS A CA 1
ATOM 1300 C C . CYS A 1 167 ? 10.141 -26.203 -14.773 1 93.56 167 CYS A C 1
ATOM 1302 O O . CYS A 1 167 ? 10.086 -25.062 -14.328 1 93.56 167 CYS A O 1
ATOM 1304 N N . GLN A 1 168 ? 9.109 -26.922 -14.992 1 92.88 168 GLN A N 1
ATOM 1305 C CA . GLN A 1 168 ? 7.781 -26.391 -14.711 1 92.88 168 GLN A CA 1
ATOM 1306 C C . GLN A 1 168 ? 7.59 -26.156 -13.219 1 92.88 168 GLN A C 1
ATOM 1308 O O . GLN A 1 168 ? 7.113 -25.094 -12.82 1 92.88 168 GLN A O 1
ATOM 1313 N N . THR A 1 169 ? 7.965 -27.141 -12.469 1 93.19 169 THR A N 1
ATOM 1314 C CA . THR A 1 169 ? 7.844 -27.016 -11.023 1 93.19 169 THR A CA 1
ATOM 1315 C C . THR A 1 169 ? 8.711 -25.891 -10.492 1 93.19 169 THR A C 1
ATOM 1317 O O . THR A 1 169 ? 8.273 -25.094 -9.648 1 93.19 169 THR A O 1
ATOM 1320 N N . LEU A 1 170 ? 9.891 -25.844 -11 1 95.94 170 LEU A N 1
ATOM 1321 C CA . LEU A 1 170 ? 10.812 -24.781 -10.594 1 95.94 170 LEU A CA 1
ATOM 1322 C C . LEU A 1 170 ? 10.258 -23.406 -10.938 1 95.94 170 LEU A C 1
ATOM 1324 O O . LEU A 1 170 ? 10.305 -22.5 -10.117 1 95.94 170 LEU A O 1
ATOM 1328 N N . THR A 1 171 ? 9.75 -23.281 -12.117 1 95.88 171 THR A N 1
ATOM 1329 C CA . THR A 1 171 ? 9.203 -22 -12.555 1 95.88 171 THR A CA 1
ATOM 1330 C C . THR A 1 171 ? 8.055 -21.562 -11.664 1 95.88 171 THR A C 1
ATOM 1332 O O . THR A 1 171 ? 7.973 -20.391 -11.266 1 95.88 171 THR A O 1
ATOM 1335 N N . SER A 1 172 ? 7.172 -22.516 -11.336 1 94.31 172 SER A N 1
ATOM 1336 C CA . SER A 1 172 ? 6.07 -22.203 -10.438 1 94.31 172 SER A CA 1
ATOM 1337 C C . SER A 1 172 ? 6.586 -21.75 -9.07 1 94.31 172 SER A C 1
ATOM 1339 O O . SER A 1 172 ? 6.062 -20.797 -8.492 1 94.31 172 SER A O 1
ATOM 1341 N N . ASN A 1 173 ? 7.582 -22.406 -8.594 1 93.31 173 ASN A N 1
ATOM 1342 C CA . ASN A 1 173 ? 8.188 -22.031 -7.324 1 93.31 173 ASN A CA 1
ATOM 1343 C C . ASN A 1 173 ? 8.82 -20.641 -7.395 1 93.31 173 ASN A C 1
ATOM 1345 O O . ASN A 1 173 ? 8.711 -19.859 -6.449 1 93.31 173 ASN A O 1
ATOM 1349 N N . CYS A 1 174 ? 9.469 -20.359 -8.508 1 94.69 174 CYS A N 1
ATOM 1350 C CA . CYS A 1 174 ? 10.078 -19.047 -8.719 1 94.69 174 CYS A CA 1
ATOM 1351 C C . CYS A 1 174 ? 9.016 -17.953 -8.758 1 94.69 174 CYS A C 1
ATOM 1353 O O . CYS A 1 174 ? 9.211 -16.875 -8.203 1 94.69 174 CYS A O 1
ATOM 1355 N N . ILE A 1 175 ? 7.93 -18.219 -9.391 1 94.31 175 ILE A N 1
ATOM 1356 C CA . ILE A 1 175 ? 6.816 -17.281 -9.445 1 94.31 175 ILE A CA 1
ATOM 1357 C C . ILE A 1 175 ? 6.293 -17.016 -8.031 1 94.31 175 ILE A C 1
ATOM 1359 O O . ILE A 1 175 ? 6.113 -15.867 -7.629 1 94.31 175 ILE A O 1
ATOM 1363 N N . GLN A 1 176 ? 6.145 -18.094 -7.23 1 91.62 176 GLN A N 1
ATOM 1364 C CA . GLN A 1 176 ? 5.652 -17.984 -5.859 1 91.62 176 GLN A CA 1
ATOM 1365 C C . GLN A 1 176 ? 6.582 -17.141 -5.004 1 91.62 176 GLN A C 1
ATOM 1367 O O . GLN A 1 176 ? 6.121 -16.328 -4.191 1 91.62 176 GLN A O 1
ATOM 1372 N N . ASN A 1 177 ? 7.82 -17.203 -5.289 1 90.25 177 ASN A N 1
ATOM 1373 C CA . ASN A 1 177 ? 8.789 -16.562 -4.402 1 90.25 177 ASN A CA 1
ATOM 1374 C C . ASN A 1 177 ? 9.289 -15.234 -4.973 1 90.25 177 ASN A C 1
ATOM 1376 O O . ASN A 1 177 ? 10.031 -14.508 -4.309 1 90.25 177 ASN A O 1
ATOM 1380 N N . GLY A 1 178 ? 8.93 -14.938 -6.188 1 91.75 178 GLY A N 1
ATOM 1381 C CA . GLY A 1 178 ? 9.391 -13.703 -6.809 1 91.75 178 GLY A CA 1
ATOM 1382 C C . GLY A 1 178 ? 10.875 -13.711 -7.117 1 91.75 178 GLY A C 1
ATOM 1383 O O . GLY A 1 178 ? 11.555 -12.695 -6.945 1 91.75 178 GLY A O 1
ATOM 1384 N N . ILE A 1 179 ? 11.438 -14.828 -7.461 1 92.94 179 ILE A N 1
ATOM 1385 C CA . ILE A 1 179 ? 12.852 -14.953 -7.809 1 92.94 179 ILE A CA 1
ATOM 1386 C C . ILE A 1 179 ? 12.984 -15.484 -9.234 1 92.94 179 ILE A C 1
ATOM 1388 O O . ILE A 1 179 ? 12.055 -16.094 -9.766 1 92.94 179 ILE A O 1
ATOM 1392 N N . PRO A 1 180 ? 14.07 -15.203 -9.898 1 94.69 180 PRO A N 1
ATOM 1393 C CA . PRO A 1 180 ? 14.25 -15.695 -11.266 1 94.69 180 PRO A CA 1
ATOM 1394 C C . PRO A 1 180 ? 14.586 -17.188 -11.32 1 94.69 180 PRO A C 1
ATOM 1396 O O . PRO A 1 180 ? 15.109 -17.734 -10.352 1 94.69 180 PRO A O 1
ATOM 1399 N N . VAL A 1 181 ? 14.25 -17.797 -12.422 1 95.75 181 VAL A N 1
ATOM 1400 C CA . VAL A 1 181 ? 14.781 -19.125 -12.688 1 95.75 181 VAL A CA 1
ATOM 1401 C C . VAL A 1 181 ? 16.312 -19.062 -12.758 1 95.75 181 VAL A C 1
ATOM 1403 O O . VAL A 1 181 ? 16.875 -18.188 -13.438 1 95.75 181 VAL A O 1
ATOM 1406 N N . PRO A 1 182 ? 16.969 -19.922 -12.031 1 94.88 182 PRO A N 1
ATOM 1407 C CA . PRO A 1 182 ? 18.438 -19.875 -12.016 1 94.88 182 PRO A CA 1
ATOM 1408 C C . PRO A 1 182 ? 19.047 -19.953 -13.414 1 94.88 182 PRO A C 1
ATOM 1410 O O . PRO A 1 182 ? 18.562 -20.719 -14.258 1 94.88 182 PRO A O 1
ATOM 1413 N N . GLN A 1 183 ? 20.141 -19.203 -13.609 1 93.12 183 GLN A N 1
ATOM 1414 C CA . GLN A 1 183 ? 20.75 -19.062 -14.93 1 93.12 183 GLN A CA 1
ATOM 1415 C C . GLN A 1 183 ? 21.25 -20.406 -15.453 1 93.12 183 GLN A C 1
ATOM 1417 O O . GLN A 1 183 ? 21.141 -20.688 -16.641 1 93.12 183 GLN A O 1
ATOM 1422 N N . HIS A 1 184 ? 21.766 -21.219 -14.578 1 91.69 184 HIS A N 1
ATOM 1423 C CA . HIS A 1 184 ? 22.312 -22.484 -15.031 1 91.69 184 HIS A CA 1
ATOM 1424 C C . HIS A 1 184 ? 21.219 -23.391 -15.57 1 91.69 184 HIS A C 1
ATOM 1426 O O . HIS A 1 184 ? 21.453 -24.203 -16.469 1 91.69 184 HIS A O 1
ATOM 1432 N N . ILE A 1 185 ? 20.031 -23.281 -15.023 1 93.69 185 ILE A N 1
ATOM 1433 C CA . ILE A 1 185 ? 18.906 -24.062 -15.531 1 93.69 185 ILE A CA 1
ATOM 1434 C C . ILE A 1 185 ? 18.469 -23.5 -16.875 1 93.69 185 ILE A C 1
ATOM 1436 O O . ILE A 1 185 ? 18.156 -24.266 -17.797 1 93.69 185 ILE A O 1
ATOM 1440 N N . VAL A 1 186 ? 18.438 -22.172 -17.031 1 93 186 VAL A N 1
ATOM 1441 C CA . VAL A 1 186 ? 18.109 -21.531 -18.297 1 93 186 VAL A CA 1
ATOM 1442 C C . VAL A 1 186 ? 19.094 -21.969 -19.375 1 93 186 VAL A C 1
ATOM 1444 O O . VAL A 1 186 ? 18.688 -22.297 -20.5 1 93 186 VAL A O 1
ATOM 1447 N N . ASP A 1 187 ? 20.344 -22.062 -19.031 1 92.56 187 ASP A N 1
ATOM 1448 C CA . ASP A 1 187 ? 21.391 -22.5 -19.953 1 92.56 187 ASP A CA 1
ATOM 1449 C C . ASP A 1 187 ? 21.172 -23.953 -20.391 1 92.56 187 ASP A C 1
ATOM 1451 O O . ASP A 1 187 ? 21.281 -24.266 -21.578 1 92.56 187 ASP A O 1
ATOM 1455 N N . LEU A 1 188 ? 20.891 -24.781 -19.422 1 92.88 188 LEU A N 1
ATOM 1456 C CA . LEU A 1 188 ? 20.625 -26.172 -19.719 1 92.88 188 LEU A CA 1
ATOM 1457 C C . LEU A 1 188 ? 19.406 -26.312 -20.641 1 92.88 188 LEU A C 1
ATOM 1459 O O . LEU A 1 188 ? 19.406 -27.156 -21.547 1 92.88 188 LEU A O 1
ATOM 1463 N N . ARG A 1 189 ? 18.406 -25.562 -20.391 1 90.75 189 ARG A N 1
ATOM 1464 C CA . ARG A 1 189 ? 17.203 -25.609 -21.234 1 90.75 189 ARG A CA 1
ATOM 1465 C C . ARG A 1 189 ? 17.516 -25.188 -22.656 1 90.75 189 ARG A C 1
ATOM 1467 O O . ARG A 1 189 ? 16.969 -25.75 -23.609 1 90.75 189 ARG A O 1
ATOM 1474 N N . GLU A 1 190 ? 18.375 -24.219 -22.828 1 89.88 190 GLU A N 1
ATOM 1475 C CA . GLU A 1 190 ? 18.797 -23.812 -24.172 1 89.88 190 GLU A CA 1
ATOM 1476 C C . GLU A 1 190 ? 19.484 -24.938 -24.906 1 89.88 190 GLU A C 1
ATOM 1478 O O . GLU A 1 190 ? 19.297 -25.125 -26.109 1 89.88 190 GLU A O 1
ATOM 1483 N N . GLN A 1 191 ? 20.234 -25.688 -24.188 1 88.44 191 GLN A N 1
ATOM 1484 C CA . GLN A 1 191 ? 20.891 -26.828 -24.781 1 88.44 191 GLN A CA 1
ATOM 1485 C C . GLN A 1 191 ? 19.891 -27.938 -25.125 1 88.44 191 GLN A C 1
ATOM 1487 O O . GLN A 1 191 ? 20.062 -28.656 -26.109 1 88.44 191 GLN A O 1
ATOM 1492 N N . CYS A 1 192 ? 18.938 -27.969 -24.266 1 85 192 CYS A N 1
ATOM 1493 C CA . CYS A 1 192 ? 17.875 -28.953 -24.453 1 85 192 CYS A CA 1
ATOM 1494 C C . CYS A 1 192 ? 17.141 -28.734 -25.766 1 85 192 CYS A C 1
ATOM 1496 O O . CYS A 1 192 ? 16.641 -29.688 -26.375 1 85 192 CYS A O 1
ATOM 1498 N N . ALA A 1 193 ? 17.188 -27.516 -26.266 1 79.06 193 ALA A N 1
ATOM 1499 C CA . ALA A 1 193 ? 16.453 -27.125 -27.469 1 79.06 193 ALA A CA 1
ATOM 1500 C C . ALA A 1 193 ? 16.969 -27.875 -28.688 1 79.06 193 ALA A C 1
ATOM 1502 O O . ALA A 1 193 ? 16.234 -28.078 -29.656 1 79.06 193 ALA A O 1
ATOM 1503 N N . GLN A 1 194 ? 18.156 -28.469 -28.562 1 81.12 194 GLN A N 1
ATOM 1504 C CA . GLN A 1 194 ? 18.734 -29.234 -29.656 1 81.12 194 GLN A CA 1
ATOM 1505 C C . GLN A 1 194 ? 18.141 -30.641 -29.734 1 81.12 194 GLN A C 1
ATOM 1507 O O . GLN A 1 194 ? 18.172 -31.281 -30.781 1 81.12 194 GLN A O 1
ATOM 1512 N N . TYR A 1 195 ? 17.531 -31.016 -28.609 1 78.69 195 TYR A N 1
ATOM 1513 C CA . TYR A 1 195 ? 17.094 -32.406 -28.516 1 78.69 195 TYR A CA 1
ATOM 1514 C C . TYR A 1 195 ? 15.562 -32.5 -28.5 1 78.69 195 TYR A C 1
ATOM 1516 O O . TYR A 1 195 ? 15 -33.594 -28.578 1 78.69 195 TYR A O 1
ATOM 1524 N N . LEU A 1 196 ? 14.945 -31.391 -28.328 1 71.06 196 LEU A N 1
ATOM 1525 C CA . LEU A 1 196 ? 13.492 -31.344 -28.219 1 71.06 196 LEU A CA 1
ATOM 1526 C C . LEU A 1 196 ? 12.898 -30.5 -29.359 1 71.06 196 LEU A C 1
ATOM 1528 O O . LEU A 1 196 ? 13.586 -29.656 -29.938 1 71.06 196 LEU A O 1
ATOM 1532 N N . ASP A 1 197 ? 11.703 -30.875 -29.672 1 73 197 ASP A N 1
ATOM 1533 C CA . ASP A 1 197 ? 10.961 -30.062 -30.625 1 73 197 ASP A CA 1
ATOM 1534 C C . ASP A 1 197 ? 10.578 -28.719 -30.016 1 73 197 ASP A C 1
ATOM 1536 O O . ASP A 1 197 ? 9.578 -28.609 -29.297 1 73 197 ASP A O 1
ATOM 1540 N N . THR A 1 198 ? 11.359 -27.781 -30.312 1 74.5 198 THR A N 1
ATOM 1541 C CA . THR A 1 198 ? 11.148 -26.438 -29.766 1 74.5 198 THR A CA 1
ATOM 1542 C C . THR A 1 198 ? 9.914 -25.781 -30.375 1 74.5 198 THR A C 1
ATOM 1544 O O . THR A 1 198 ? 9.453 -24.75 -29.906 1 74.5 198 THR A O 1
ATOM 1547 N N . LYS A 1 199 ? 9.344 -26.438 -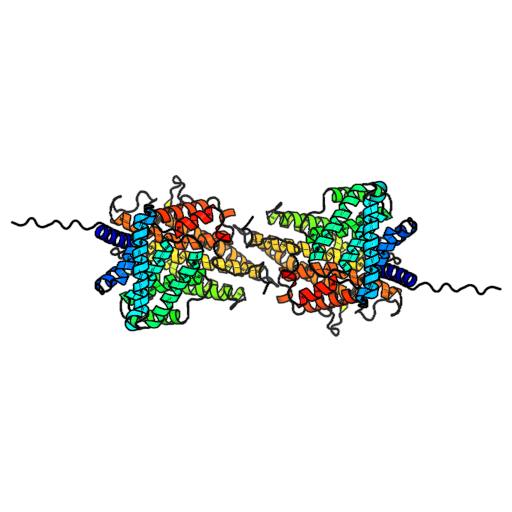31.266 1 79.81 199 LYS A N 1
ATOM 1548 C CA . LYS A 1 199 ? 8.125 -25.922 -31.875 1 79.81 199 LYS A CA 1
ATOM 1549 C C . LYS A 1 199 ? 6.887 -26.438 -31.125 1 79.81 199 LYS A C 1
ATOM 1551 O O . LYS A 1 199 ? 5.773 -25.969 -31.375 1 79.81 199 LYS A O 1
ATOM 1556 N N . SER A 1 200 ? 7.168 -27.344 -30.172 1 86.75 200 SER A N 1
ATOM 1557 C CA . SER A 1 200 ? 6.055 -27.828 -29.359 1 86.75 200 SER A CA 1
ATOM 1558 C C . SER A 1 200 ? 5.383 -26.688 -28.594 1 86.75 200 SER A C 1
ATOM 1560 O O . SER A 1 200 ? 6.059 -25.797 -28.078 1 86.75 200 SER A O 1
ATOM 1562 N N . ILE A 1 201 ? 4.035 -26.734 -28.594 1 90.31 201 ILE A N 1
ATOM 1563 C CA . ILE A 1 201 ? 3.246 -25.703 -27.938 1 90.31 201 ILE A CA 1
ATOM 1564 C C . ILE A 1 201 ? 3.582 -25.656 -26.438 1 90.31 201 ILE A C 1
ATOM 1566 O O . ILE A 1 201 ? 3.652 -24.594 -25.844 1 90.31 201 ILE A O 1
ATOM 1570 N N . PHE A 1 202 ? 3.857 -26.812 -25.828 1 89.62 202 PHE A N 1
ATOM 1571 C CA . PHE A 1 202 ? 4.188 -26.891 -24.406 1 89.62 202 PHE A CA 1
ATOM 1572 C C . PHE A 1 202 ? 5.52 -26.203 -24.125 1 89.62 202 PHE A C 1
ATOM 1574 O O . PHE A 1 202 ? 5.668 -25.516 -23.109 1 89.62 202 PHE A O 1
ATOM 1581 N N . TRP A 1 203 ? 6.445 -26.406 -25.047 1 89.69 203 TRP A N 1
ATOM 1582 C CA . TRP A 1 203 ? 7.746 -25.75 -24.891 1 89.69 203 TRP A CA 1
ATOM 1583 C C . TRP A 1 203 ? 7.609 -24.234 -24.969 1 89.69 203 TRP A C 1
ATOM 1585 O O . TRP A 1 203 ? 8.18 -23.516 -24.141 1 89.69 203 TRP A O 1
ATOM 1595 N N . GLN A 1 204 ? 6.863 -23.797 -25.922 1 93.31 204 GLN A N 1
ATOM 1596 C CA . GLN A 1 204 ? 6.699 -22.359 -26.109 1 93.31 204 GLN A CA 1
ATOM 1597 C C . GLN A 1 204 ? 5.996 -21.719 -24.922 1 93.31 204 GLN A C 1
ATOM 1599 O O . GLN A 1 204 ? 6.371 -20.625 -24.484 1 93.31 204 GLN A O 1
ATOM 1604 N N . ILE A 1 205 ? 4.98 -22.344 -24.391 1 95.5 205 ILE A N 1
ATOM 1605 C CA . ILE A 1 205 ? 4.281 -21.844 -23.219 1 95.5 205 ILE A CA 1
ATOM 1606 C C . ILE A 1 205 ? 5.242 -21.781 -22.031 1 95.5 205 ILE A C 1
ATOM 1608 O O . ILE A 1 205 ? 5.281 -20.781 -21.312 1 95.5 205 ILE A O 1
ATOM 1612 N N . SER A 1 206 ? 5.957 -22.828 -21.859 1 93.12 206 SER A N 1
ATOM 1613 C CA . SER A 1 206 ? 6.93 -22.875 -20.766 1 93.12 206 SER A CA 1
ATOM 1614 C C . SER A 1 206 ? 7.961 -21.766 -20.891 1 93.12 206 SER A C 1
ATOM 1616 O O . SER A 1 206 ? 8.289 -21.094 -19.906 1 93.12 206 SER A O 1
ATOM 1618 N N . ASP A 1 207 ? 8.422 -21.578 -22.094 1 93.69 207 ASP A N 1
ATOM 1619 C CA . ASP A 1 207 ? 9.406 -20.516 -22.328 1 93.69 207 ASP A CA 1
ATOM 1620 C C . ASP A 1 207 ? 8.836 -19.141 -22 1 93.69 207 ASP A C 1
ATOM 1622 O O . ASP A 1 207 ? 9.492 -18.344 -21.328 1 93.69 207 ASP A O 1
ATOM 1626 N N . ALA A 1 208 ? 7.668 -18.875 -22.469 1 96.81 208 ALA A N 1
ATOM 1627 C CA . ALA A 1 208 ? 7.023 -17.594 -22.203 1 96.81 208 ALA A CA 1
ATOM 1628 C C . ALA A 1 208 ? 6.789 -17.406 -20.703 1 96.81 208 ALA A C 1
ATOM 1630 O O . ALA A 1 208 ? 6.957 -16.297 -20.172 1 96.81 208 ALA A O 1
ATOM 1631 N N . THR A 1 209 ? 6.43 -18.469 -20.031 1 96.38 209 THR A N 1
ATOM 1632 C CA . THR A 1 209 ? 6.18 -18.406 -18.594 1 96.38 209 THR A CA 1
ATOM 1633 C C . THR A 1 209 ? 7.469 -18.109 -17.828 1 96.38 209 THR A C 1
ATOM 1635 O O . THR A 1 209 ? 7.461 -17.359 -16.844 1 96.38 209 THR A O 1
ATOM 1638 N N . ILE A 1 210 ? 8.523 -18.719 -18.25 1 96.19 210 ILE A N 1
ATOM 1639 C CA . ILE A 1 210 ? 9.82 -18.453 -17.641 1 96.19 210 ILE A CA 1
ATOM 1640 C C . ILE A 1 210 ? 10.18 -16.969 -17.828 1 96.19 210 ILE A C 1
ATOM 1642 O O . ILE A 1 210 ? 10.68 -16.328 -16.891 1 96.19 210 ILE A O 1
ATOM 1646 N N . LYS A 1 211 ? 9.914 -16.391 -19 1 97.69 211 LYS A N 1
ATOM 1647 C CA . LYS A 1 211 ? 10.164 -14.969 -19.25 1 97.69 211 LYS A CA 1
ATOM 1648 C C . LYS A 1 211 ? 9.328 -14.094 -18.312 1 97.69 211 LYS A C 1
ATOM 1650 O O . LYS A 1 211 ? 9.805 -13.078 -17.812 1 97.69 211 LYS A O 1
ATOM 1655 N N . VAL A 1 212 ? 8.07 -14.477 -18.094 1 97.81 212 VAL A N 1
ATOM 1656 C CA . VAL A 1 212 ? 7.207 -13.75 -17.172 1 97.81 212 VAL A CA 1
ATOM 1657 C C . VAL A 1 212 ? 7.801 -13.789 -15.758 1 97.81 212 VAL A C 1
ATOM 1659 O O . VAL A 1 212 ? 7.902 -12.758 -15.094 1 97.81 212 VAL A O 1
ATOM 1662 N N . ALA A 1 213 ? 8.227 -15.008 -15.344 1 96.5 213 ALA A N 1
ATOM 1663 C CA . ALA A 1 213 ? 8.836 -15.164 -14.023 1 96.5 213 ALA A CA 1
ATOM 1664 C C . ALA A 1 213 ? 10.086 -14.305 -13.891 1 96.5 213 ALA A C 1
ATOM 1666 O O . ALA A 1 213 ? 10.312 -13.68 -12.852 1 96.5 213 ALA A O 1
ATOM 1667 N N . GLN A 1 214 ? 10.859 -14.281 -14.961 1 96.88 214 GLN A N 1
ATOM 1668 C CA . GLN A 1 214 ? 12.086 -13.484 -14.969 1 96.88 214 GLN A CA 1
ATOM 1669 C C . GLN A 1 214 ? 11.781 -12 -14.82 1 96.88 214 GLN A C 1
ATOM 1671 O O . GLN A 1 214 ? 12.375 -11.312 -13.984 1 96.88 214 GLN A O 1
ATOM 1676 N N . LEU A 1 215 ? 10.859 -11.5 -15.609 1 97.69 215 LEU A N 1
ATOM 1677 C CA . LEU A 1 215 ? 10.516 -10.078 -15.562 1 97.69 215 LEU A CA 1
ATOM 1678 C C . LEU A 1 215 ? 9.938 -9.703 -14.203 1 97.69 215 LEU A C 1
ATOM 1680 O O . LEU A 1 215 ? 10.32 -8.688 -13.625 1 97.69 215 LEU A O 1
ATOM 1684 N N . ARG A 1 216 ? 9.094 -10.484 -13.727 1 95.88 216 ARG A N 1
ATOM 1685 C CA . ARG A 1 216 ? 8.5 -10.25 -12.406 1 95.88 216 ARG A CA 1
ATOM 1686 C C . ARG A 1 216 ? 9.578 -10.18 -11.336 1 95.88 216 ARG A C 1
ATOM 1688 O O . ARG A 1 216 ? 9.539 -9.312 -10.461 1 95.88 216 ARG A O 1
ATOM 1695 N N . SER A 1 217 ? 10.508 -11.133 -11.375 1 94.5 217 SER A N 1
ATOM 1696 C CA . SER A 1 217 ? 11.57 -11.164 -10.375 1 94.5 217 SER A CA 1
ATOM 1697 C C . SER A 1 217 ? 12.43 -9.906 -10.438 1 94.5 217 SER A C 1
ATOM 1699 O O . SER A 1 217 ? 12.875 -9.398 -9.414 1 94.5 217 SER A O 1
ATOM 1701 N N . MET A 1 218 ? 12.656 -9.383 -11.672 1 95.81 218 MET A N 1
ATOM 1702 C CA . MET A 1 218 ? 13.438 -8.156 -11.828 1 95.81 218 MET A CA 1
ATOM 1703 C C . MET A 1 218 ? 12.742 -6.98 -11.156 1 95.81 218 MET A C 1
ATOM 1705 O O . MET A 1 218 ? 13.398 -6.113 -10.578 1 95.81 218 MET A O 1
ATOM 1709 N N . VAL A 1 219 ? 11.438 -6.934 -11.227 1 93.75 219 VAL A N 1
ATOM 1710 C CA . VAL A 1 219 ? 10.664 -5.859 -10.625 1 93.75 219 VAL A CA 1
ATOM 1711 C C . VAL A 1 219 ? 10.656 -6.02 -9.102 1 93.75 219 VAL A C 1
ATOM 1713 O O . VAL A 1 219 ? 10.914 -5.066 -8.367 1 93.75 219 VAL A O 1
ATOM 1716 N N . VAL A 1 220 ? 10.406 -7.246 -8.602 1 90.12 220 VAL A N 1
ATOM 1717 C CA . VAL A 1 220 ? 10.305 -7.543 -7.18 1 90.12 220 VAL A CA 1
ATOM 1718 C C . VAL A 1 220 ? 11.641 -7.262 -6.496 1 90.12 220 VAL A C 1
ATOM 1720 O O . VAL A 1 220 ? 11.68 -6.711 -5.395 1 90.12 220 VAL A O 1
ATOM 1723 N N . LEU A 1 221 ? 12.711 -7.594 -7.164 1 90.31 221 LEU A N 1
ATOM 1724 C CA . LEU A 1 221 ? 14.047 -7.441 -6.59 1 90.31 221 LEU A CA 1
ATOM 1725 C C . LEU A 1 221 ? 14.609 -6.055 -6.887 1 90.31 221 LEU A C 1
ATOM 1727 O O . LEU A 1 221 ? 15.781 -5.785 -6.621 1 90.31 221 LEU A O 1
ATOM 1731 N N . LYS A 1 222 ? 13.836 -5.164 -7.559 1 89.94 222 LYS A N 1
ATOM 1732 C CA . LYS A 1 222 ? 14.172 -3.77 -7.844 1 89.94 222 LYS A CA 1
ATOM 1733 C C . LYS A 1 222 ? 15.398 -3.67 -8.742 1 89.94 222 LYS A C 1
ATOM 1735 O O . LYS A 1 222 ? 16.219 -2.758 -8.586 1 89.94 222 LYS A O 1
ATOM 1740 N N . ARG A 1 223 ? 15.625 -4.664 -9.555 1 92.5 223 ARG A N 1
ATOM 1741 C CA . ARG A 1 223 ? 16.688 -4.602 -10.555 1 92.5 223 ARG A CA 1
ATOM 1742 C C . ARG A 1 223 ? 16.297 -3.684 -11.711 1 92.5 223 ARG A C 1
ATOM 1744 O O . ARG A 1 223 ? 17.156 -3.129 -12.391 1 92.5 223 ARG A O 1
ATOM 1751 N N . ILE A 1 224 ? 14.992 -3.664 -12 1 92.38 224 ILE A N 1
ATOM 1752 C CA . ILE A 1 224 ? 14.414 -2.664 -12.891 1 92.38 224 ILE A CA 1
ATOM 1753 C C . ILE A 1 224 ? 13.383 -1.838 -12.133 1 92.38 224 ILE A C 1
ATOM 1755 O O . ILE A 1 224 ? 12.477 -2.391 -11.5 1 92.38 224 ILE A O 1
ATOM 1759 N N . ASN A 1 225 ? 13.523 -0.556 -12.156 1 87.75 225 ASN A N 1
ATOM 1760 C CA . ASN A 1 225 ? 12.633 0.293 -11.367 1 87.75 225 ASN A CA 1
ATOM 1761 C C . ASN A 1 225 ? 11.875 1.275 -12.25 1 87.75 225 ASN A C 1
ATOM 1763 O O . ASN A 1 225 ? 10.953 1.953 -11.781 1 87.75 225 ASN A O 1
ATOM 1767 N N . ASN A 1 226 ? 12.172 1.314 -13.5 1 93.06 226 ASN A N 1
ATOM 1768 C CA . ASN A 1 226 ? 11.5 2.215 -14.43 1 93.06 226 ASN A CA 1
ATOM 1769 C C . ASN A 1 226 ? 10.234 1.582 -15 1 93.06 226 ASN A C 1
ATOM 1771 O O . ASN A 1 226 ? 10.305 0.648 -15.805 1 93.06 226 ASN A O 1
ATOM 1775 N N . PRO A 1 227 ? 9.07 2.146 -14.641 1 95.19 227 PRO A N 1
ATOM 1776 C CA . PRO A 1 227 ? 7.812 1.537 -15.07 1 95.19 227 PRO A CA 1
ATOM 1777 C C . PRO A 1 227 ? 7.684 1.466 -16.594 1 95.19 227 PRO A C 1
ATOM 1779 O O . PRO A 1 227 ? 7.125 0.504 -17.125 1 95.19 227 PRO A O 1
ATOM 1782 N N . ALA A 1 228 ? 8.164 2.428 -17.297 1 96.62 228 ALA A N 1
ATOM 1783 C CA . ALA A 1 228 ? 8.07 2.436 -18.766 1 96.62 228 ALA A CA 1
ATOM 1784 C C . ALA A 1 228 ? 8.891 1.3 -19.375 1 96.62 228 ALA A C 1
ATOM 1786 O O . ALA A 1 228 ? 8.461 0.674 -20.344 1 96.62 228 ALA A O 1
ATOM 1787 N N . GLN A 1 229 ? 10.039 1.051 -18.766 1 97.38 229 GLN A N 1
ATOM 1788 C CA . GLN A 1 229 ? 10.875 -0.045 -19.234 1 97.38 229 GLN A CA 1
ATOM 1789 C C . GLN A 1 229 ? 10.211 -1.396 -18.984 1 97.38 229 GLN A C 1
ATOM 1791 O O . GLN A 1 229 ? 10.211 -2.266 -19.859 1 97.38 229 GLN A O 1
ATOM 1796 N N . VAL A 1 230 ? 9.68 -1.584 -17.812 1 97.44 230 VAL A N 1
ATOM 1797 C CA . VAL A 1 230 ? 8.984 -2.824 -17.469 1 97.44 230 VAL A CA 1
ATOM 1798 C C . VAL A 1 230 ? 7.797 -3.021 -18.406 1 97.44 230 VAL A C 1
ATOM 1800 O O . VAL A 1 230 ? 7.578 -4.121 -18.922 1 97.44 230 VAL A O 1
ATOM 1803 N N . LEU A 1 231 ? 7.039 -1.91 -18.688 1 98 231 LEU A N 1
ATOM 1804 C CA . LEU A 1 231 ? 5.863 -1.985 -19.547 1 98 231 LEU A CA 1
ATOM 1805 C C . LEU A 1 231 ? 6.25 -2.449 -20.953 1 98 231 LEU A C 1
ATOM 1807 O O . LEU A 1 231 ? 5.59 -3.322 -21.516 1 98 231 LEU A O 1
ATOM 1811 N N . ARG A 1 232 ? 7.312 -1.934 -21.453 1 98.19 232 ARG A N 1
ATOM 1812 C CA . ARG A 1 232 ? 7.766 -2.314 -22.781 1 98.19 232 ARG A CA 1
ATOM 1813 C C . ARG A 1 232 ? 8.109 -3.799 -22.844 1 98.19 232 ARG A C 1
ATOM 1815 O O . ARG A 1 232 ? 7.672 -4.512 -23.75 1 98.19 232 ARG A O 1
ATOM 1822 N N . LYS A 1 233 ? 8.859 -4.289 -21.875 1 98.38 233 LYS A N 1
ATOM 1823 C CA . LYS A 1 233 ? 9.234 -5.699 -21.828 1 98.38 233 LYS A CA 1
ATOM 1824 C C . LYS A 1 233 ? 8 -6.586 -21.656 1 98.38 233 LYS A C 1
ATOM 1826 O O . LYS A 1 233 ? 7.906 -7.641 -22.281 1 98.38 233 LYS A O 1
ATOM 1831 N N . ALA A 1 234 ? 7.113 -6.148 -20.797 1 98.56 234 ALA A N 1
ATOM 1832 C CA . ALA A 1 234 ? 5.891 -6.914 -20.562 1 98.56 234 ALA A CA 1
ATOM 1833 C C . ALA A 1 234 ? 5.047 -7.008 -21.828 1 98.56 234 ALA A C 1
ATOM 1835 O O . ALA A 1 234 ? 4.496 -8.07 -22.141 1 98.56 234 ALA A O 1
ATOM 1836 N N . LEU A 1 235 ? 4.953 -5.883 -22.562 1 98.5 235 LEU A N 1
ATOM 1837 C CA . LEU A 1 235 ? 4.168 -5.871 -23.797 1 98.5 235 LEU A CA 1
ATOM 1838 C C . LEU A 1 235 ? 4.793 -6.773 -24.859 1 98.5 235 LEU A C 1
ATOM 1840 O O . LEU A 1 235 ? 4.082 -7.41 -25.641 1 98.5 235 LEU A O 1
ATOM 1844 N N . ASP A 1 236 ? 6.086 -6.852 -24.844 1 98.56 236 ASP A N 1
ATOM 1845 C CA . ASP A 1 236 ? 6.77 -7.777 -25.734 1 98.56 236 ASP A CA 1
ATOM 1846 C C . ASP A 1 236 ? 6.41 -9.227 -25.406 1 98.56 236 ASP A C 1
ATOM 1848 O O . ASP A 1 236 ? 6.133 -10.016 -26.312 1 98.56 236 ASP A O 1
ATOM 1852 N N . ILE A 1 237 ? 6.441 -9.594 -24.203 1 98.62 237 ILE A N 1
ATOM 1853 C CA . ILE A 1 237 ? 6.086 -10.938 -23.781 1 98.62 237 ILE A CA 1
ATOM 1854 C C . ILE A 1 237 ? 4.617 -11.211 -24.094 1 98.62 237 ILE A C 1
ATOM 1856 O O . ILE A 1 237 ? 4.262 -12.32 -24.516 1 98.62 237 ILE A O 1
ATOM 1860 N N . ASP A 1 238 ? 3.77 -10.18 -23.922 1 98.5 238 ASP A N 1
ATOM 1861 C CA . ASP A 1 238 ? 2.35 -10.336 -24.219 1 98.5 238 ASP A CA 1
ATOM 1862 C C . ASP A 1 238 ? 2.131 -10.672 -25.703 1 98.5 238 ASP A C 1
ATOM 1864 O O . ASP A 1 238 ? 1.24 -11.445 -26.047 1 98.5 238 ASP A O 1
ATOM 1868 N N . LEU A 1 239 ? 2.916 -10.031 -26.547 1 98.25 239 LEU A N 1
ATOM 1869 C CA . LEU A 1 239 ? 2.828 -10.336 -27.969 1 98.25 239 LEU A CA 1
ATOM 1870 C C . LEU A 1 239 ? 3.164 -11.797 -28.234 1 98.25 239 LEU A C 1
ATOM 1872 O O . LEU A 1 239 ? 2.492 -12.461 -29.031 1 98.25 239 LEU A O 1
ATOM 1876 N N . GLU A 1 240 ? 4.148 -12.297 -27.547 1 97.88 240 GLU A N 1
ATOM 1877 C CA . GLU A 1 240 ? 4.508 -13.703 -27.656 1 97.88 240 GLU A CA 1
ATOM 1878 C C . GLU A 1 240 ? 3.377 -14.602 -27.172 1 97.88 240 GLU A C 1
ATOM 1880 O O . GLU A 1 240 ? 3.035 -15.594 -27.828 1 97.88 240 GLU A O 1
ATOM 1885 N N . LEU A 1 241 ? 2.789 -14.281 -26.078 1 98.44 241 LEU A N 1
ATOM 1886 C CA . LEU A 1 241 ? 1.699 -15.07 -25.516 1 98.44 241 LEU A CA 1
ATOM 1887 C C . LEU A 1 241 ? 0.485 -15.055 -26.438 1 98.44 241 LEU A C 1
ATOM 1889 O O . LEU A 1 241 ? -0.205 -16.062 -26.578 1 98.44 241 LEU A O 1
ATOM 1893 N N . LYS A 1 242 ? 0.242 -13.914 -27.094 1 98.19 242 LYS A N 1
ATOM 1894 C CA . LYS A 1 242 ? -0.851 -13.82 -28.062 1 98.19 242 LYS A CA 1
ATOM 1895 C C . LYS A 1 242 ? -0.608 -14.742 -29.25 1 98.19 242 LYS A C 1
ATOM 1897 O O . LYS A 1 242 ? -1.54 -15.367 -29.75 1 98.19 242 LYS A O 1
ATOM 1902 N N . GLU A 1 243 ? 0.59 -14.797 -29.656 1 97.88 243 GLU A N 1
ATOM 1903 C CA . GLU A 1 243 ? 0.934 -15.695 -30.75 1 97.88 243 GLU A CA 1
ATOM 1904 C C . GLU A 1 243 ? 0.726 -17.156 -30.359 1 97.88 243 GLU A C 1
ATOM 1906 O O . GLU A 1 243 ? 0.206 -17.953 -31.156 1 97.88 243 GLU A O 1
ATOM 1911 N N . ILE A 1 244 ? 1.128 -17.516 -29.203 1 97.94 244 ILE A N 1
ATOM 1912 C CA . ILE A 1 244 ? 0.928 -18.859 -28.688 1 97.94 244 ILE A CA 1
ATOM 1913 C C . ILE A 1 244 ? -0.566 -19.172 -28.609 1 97.94 244 ILE A C 1
ATOM 1915 O O . ILE A 1 244 ? -1.003 -20.266 -28.953 1 97.94 244 ILE A O 1
ATOM 1919 N N . GLU A 1 245 ? -1.319 -18.203 -28.141 1 98.12 245 GLU A N 1
ATOM 1920 C CA . GLU A 1 245 ? -2.766 -18.375 -28.047 1 98.12 245 GLU A CA 1
ATOM 1921 C C . GLU A 1 245 ? -3.373 -18.703 -29.406 1 98.12 245 GLU A C 1
ATOM 1923 O O . GLU A 1 245 ? -4.215 -19.594 -29.531 1 98.12 245 GLU A O 1
ATOM 1928 N N . THR A 1 246 ? -2.953 -18 -30.422 1 97.69 246 THR A N 1
ATOM 1929 C CA . THR A 1 246 ? -3.43 -18.219 -31.781 1 97.69 246 THR A CA 1
ATOM 1930 C C . THR A 1 246 ? -3.111 -19.641 -32.25 1 97.69 246 THR A C 1
ATOM 1932 O O . THR A 1 246 ? -3.955 -20.312 -32.844 1 97.69 246 THR A O 1
ATOM 1935 N N . ARG A 1 247 ? -1.993 -20.094 -31.922 1 96.38 247 ARG A N 1
ATOM 1936 C CA . ARG A 1 247 ? -1.594 -21.453 -32.281 1 96.38 247 ARG A CA 1
ATOM 1937 C C . ARG A 1 247 ? -2.416 -22.484 -31.531 1 96.38 247 ARG A C 1
ATOM 1939 O O . ARG A 1 247 ? -2.785 -23.531 -32.062 1 96.38 247 ARG A O 1
ATOM 1946 N N . LEU A 1 248 ? -2.678 -22.234 -30.266 1 96.69 248 LEU A N 1
ATOM 1947 C CA . LEU A 1 248 ? -3.484 -23.141 -29.453 1 96.69 248 LEU A CA 1
ATOM 1948 C C . LEU A 1 248 ? -4.879 -23.297 -30.047 1 96.69 248 LEU A C 1
ATOM 1950 O O . LEU A 1 248 ? -5.43 -24.406 -30.062 1 96.69 248 LEU A O 1
ATOM 1954 N N . TRP A 1 249 ? -5.383 -22.234 -30.609 1 96.75 249 TRP A N 1
ATOM 1955 C CA . TRP A 1 249 ? -6.711 -22.297 -31.203 1 96.75 249 TRP A CA 1
ATOM 1956 C C . TRP A 1 249 ? -6.723 -23.203 -32.438 1 96.75 249 TRP A C 1
ATOM 1958 O O . TRP A 1 249 ? -7.746 -23.812 -32.75 1 96.75 249 TRP A O 1
ATOM 1968 N N . ILE A 1 250 ? -5.574 -23.312 -33.031 1 95.94 250 ILE A N 1
ATOM 1969 C CA . ILE A 1 250 ? -5.457 -24.156 -34.219 1 95.94 250 ILE A CA 1
ATOM 1970 C C . ILE A 1 250 ? -5.176 -25.594 -33.812 1 95.94 250 ILE A C 1
ATOM 1972 O O . ILE A 1 250 ? -5.809 -26.531 -34.312 1 95.94 250 ILE A O 1
ATOM 1976 N N . GLU A 1 251 ? -4.344 -25.797 -32.812 1 93.94 251 GLU A N 1
ATOM 1977 C CA . GLU A 1 251 ? -3.826 -27.125 -32.5 1 93.94 251 GLU A CA 1
ATOM 1978 C C . GLU A 1 251 ? -4.711 -27.844 -31.5 1 93.94 251 GLU A C 1
ATOM 1980 O O . GLU A 1 251 ? -4.848 -29.062 -31.531 1 93.94 251 GLU A O 1
ATOM 1985 N N . MET A 1 252 ? -5.293 -27.078 -30.531 1 94 252 MET A N 1
ATOM 1986 C CA . MET A 1 252 ? -6.059 -27.703 -29.438 1 94 252 MET A CA 1
ATOM 1987 C C . MET A 1 252 ? -7.254 -26.828 -29.062 1 94 252 MET A C 1
ATOM 1989 O O . MET A 1 252 ? -7.387 -26.422 -27.906 1 94 252 MET A O 1
ATOM 1993 N N . PRO A 1 253 ? -8.117 -26.641 -29.984 1 96.56 253 PRO A N 1
ATOM 1994 C CA . PRO A 1 253 ? -9.266 -25.781 -29.672 1 96.56 253 PRO A CA 1
ATOM 1995 C C . PRO A 1 253 ? -10.195 -26.375 -28.625 1 96.56 253 PRO A C 1
ATOM 1997 O O . PRO A 1 253 ? -10.242 -27.594 -28.469 1 96.56 253 PRO A O 1
ATOM 2000 N N . TYR A 1 254 ? -10.883 -25.578 -27.891 1 96.44 254 TYR A N 1
ATOM 2001 C CA . TYR A 1 254 ? -11.953 -26 -26.984 1 96.44 254 TYR A CA 1
ATOM 2002 C C . TYR A 1 254 ? -13.297 -25.438 -27.453 1 96.44 254 TYR A C 1
ATOM 2004 O O . TYR A 1 254 ? -13.352 -24.578 -28.328 1 96.44 254 TYR A O 1
ATOM 2012 N N . THR A 1 255 ? -14.352 -26 -26.906 1 97.19 255 THR A N 1
ATOM 2013 C CA . THR A 1 255 ? -15.703 -25.516 -27.203 1 97.19 255 THR A CA 1
ATOM 2014 C C . THR A 1 255 ? -16.297 -24.844 -25.969 1 97.19 255 THR A C 1
ATOM 2016 O O . THR A 1 255 ? -16.125 -25.312 -24.844 1 97.19 255 THR A O 1
ATOM 2019 N N . THR A 1 256 ? -16.984 -23.766 -26.172 1 97.38 256 THR A N 1
ATOM 2020 C CA . THR A 1 256 ? -17.672 -23.047 -25.109 1 97.38 256 THR A CA 1
ATOM 2021 C C . THR A 1 256 ? -19.141 -23.484 -25.047 1 97.38 256 THR A C 1
ATOM 2023 O O . THR A 1 256 ? -19.844 -23.453 -26.062 1 97.38 256 THR A O 1
ATOM 2026 N N . CYS A 1 257 ? -19.531 -23.906 -23.891 1 96.69 257 CYS A N 1
ATOM 2027 C CA . CYS A 1 257 ? -20.891 -24.344 -23.656 1 96.69 257 CYS A CA 1
ATOM 2028 C C . CYS A 1 257 ? -21.562 -23.469 -22.594 1 96.69 257 CYS A C 1
ATOM 2030 O O . CYS A 1 257 ? -20.891 -22.797 -21.828 1 96.69 257 CYS A O 1
ATOM 2032 N N . SER A 1 258 ? -22.906 -23.422 -22.641 1 94.94 258 SER A N 1
ATOM 2033 C CA . SER A 1 258 ? -23.656 -22.641 -21.656 1 94.94 258 SER A CA 1
ATOM 2034 C C . SER A 1 258 ? -24.719 -23.484 -20.984 1 94.94 258 SER A C 1
ATOM 2036 O O . SER A 1 258 ? -25.359 -24.328 -21.625 1 94.94 258 SER A O 1
ATOM 2038 N N . ASP A 1 259 ? -24.828 -23.391 -19.766 1 92.88 259 ASP A N 1
ATOM 2039 C CA . ASP A 1 259 ? -25.859 -23.984 -18.922 1 92.88 259 ASP A CA 1
ATOM 2040 C C . ASP A 1 259 ? -26.188 -23.094 -17.719 1 92.88 259 ASP A C 1
ATOM 2042 O O . ASP A 1 259 ? -25.516 -23.172 -16.688 1 92.88 259 ASP A O 1
ATOM 2046 N N . SER A 1 260 ? -27.234 -22.375 -17.766 1 89.19 260 SER A N 1
ATOM 2047 C CA . SER A 1 260 ? -27.562 -21.391 -16.734 1 89.19 260 SER A CA 1
ATOM 2048 C C . SER A 1 260 ? -28.328 -22.047 -15.586 1 89.19 260 SER A C 1
ATOM 2050 O O . SER A 1 260 ? -28.516 -21.453 -14.531 1 89.19 260 SER A O 1
ATOM 2052 N N . LEU A 1 261 ? -28.688 -23.281 -15.719 1 88.88 261 LEU A N 1
ATOM 2053 C CA . LEU A 1 261 ? -29.484 -23.953 -14.703 1 88.88 261 LEU A CA 1
ATOM 2054 C C . LEU A 1 261 ? -28.594 -24.516 -13.602 1 88.88 261 LEU A C 1
ATOM 2056 O O . LEU A 1 261 ? -29.047 -24.672 -12.461 1 88.88 261 LEU A O 1
ATOM 2060 N N . ASP A 1 262 ? -27.359 -24.797 -13.898 1 91.56 262 ASP A N 1
ATOM 2061 C CA . ASP A 1 262 ? -26.422 -25.297 -12.906 1 91.56 262 ASP A CA 1
ATOM 2062 C C . ASP A 1 262 ? -25.656 -24.172 -12.234 1 91.56 262 ASP A C 1
ATOM 2064 O O . ASP A 1 262 ? -24.812 -23.531 -12.859 1 91.56 262 ASP A O 1
ATOM 2068 N N . PRO A 1 263 ? -25.938 -23.922 -11.016 1 90.75 263 PRO A N 1
ATOM 2069 C CA . PRO A 1 263 ? -25.328 -22.781 -10.328 1 90.75 263 PRO A CA 1
ATOM 2070 C C . PRO A 1 263 ? -23.828 -22.969 -10.109 1 90.75 263 PRO A C 1
ATOM 2072 O O . PRO A 1 263 ? -23.125 -22.016 -9.758 1 90.75 263 PRO A O 1
ATOM 2075 N N . ARG A 1 264 ? -23.328 -24.188 -10.414 1 91.94 264 ARG A N 1
ATOM 2076 C CA . ARG A 1 264 ? -21.906 -24.438 -10.211 1 91.94 264 ARG A CA 1
ATOM 2077 C C . ARG A 1 264 ? -21.078 -23.781 -11.305 1 91.94 264 ARG A C 1
ATOM 2079 O O . ARG A 1 264 ? -19.875 -23.578 -11.133 1 91.94 264 ARG A O 1
ATOM 2086 N N . PHE A 1 265 ? -21.703 -23.516 -12.406 1 95.38 265 PHE A N 1
ATOM 2087 C CA . PHE A 1 265 ? -21 -22.922 -13.531 1 95.38 265 PHE A CA 1
ATOM 2088 C C . PHE A 1 265 ? -20.906 -21.406 -13.383 1 95.38 265 PHE A C 1
ATOM 2090 O O . PHE A 1 265 ? -21.922 -20.719 -13.297 1 95.38 265 PHE A O 1
ATOM 2097 N N . HIS A 1 266 ? -19.656 -20.906 -13.359 1 96.12 266 HIS A N 1
ATOM 2098 C CA . HIS A 1 266 ? -19.422 -19.453 -13.344 1 96.12 266 HIS A CA 1
ATOM 2099 C C . HIS A 1 266 ? -20.047 -18.797 -14.57 1 96.12 266 HIS A C 1
ATOM 2101 O O . HIS A 1 266 ? -19.719 -19.156 -15.703 1 96.12 266 HIS A O 1
ATOM 2107 N N . LYS A 1 267 ? -20.984 -17.875 -14.344 1 95.44 267 LYS A N 1
ATOM 2108 C CA . LYS A 1 267 ? -21.688 -17.141 -15.406 1 95.44 267 LYS A CA 1
ATOM 2109 C C . LYS A 1 267 ? -22.422 -18.109 -16.328 1 95.44 267 LYS A C 1
ATOM 2111 O O . LYS A 1 267 ? -22.578 -17.844 -17.531 1 95.44 267 LYS A O 1
ATOM 2116 N N . GLY A 1 268 ? -22.703 -19.344 -15.852 1 95.56 268 GLY A N 1
ATOM 2117 C CA . GLY A 1 268 ? -23.422 -20.344 -16.609 1 95.56 268 GLY A CA 1
ATOM 2118 C C . GLY A 1 268 ? -22.625 -20.875 -17.797 1 95.56 268 GLY A C 1
ATOM 2119 O O . GLY A 1 268 ? -23.203 -21.328 -18.781 1 95.56 268 GLY A O 1
ATOM 2120 N N . THR A 1 269 ? -21.281 -20.719 -17.719 1 97.31 269 THR A N 1
ATOM 2121 C CA . THR A 1 269 ? -20.453 -21.047 -18.859 1 97.31 269 THR A CA 1
ATOM 2122 C C . THR A 1 269 ? -19.391 -22.078 -18.484 1 97.31 269 THR A C 1
ATOM 2124 O O . THR A 1 269 ? -18.891 -22.078 -17.344 1 97.31 269 THR A O 1
ATOM 2127 N N . TYR A 1 270 ? -19.062 -23.031 -19.375 1 97.25 270 TYR A N 1
ATOM 2128 C CA . TYR A 1 270 ? -17.953 -23.938 -19.172 1 97.25 270 TYR A CA 1
ATOM 2129 C C . TYR A 1 270 ? -17.312 -24.312 -20.516 1 97.25 270 TYR A C 1
ATOM 2131 O O . TYR A 1 270 ? -17.922 -24.125 -21.562 1 97.25 270 TYR A O 1
ATOM 2139 N N . HIS A 1 271 ? -16.125 -24.734 -20.516 1 97.12 271 HIS A N 1
ATOM 2140 C CA . HIS A 1 271 ? -15.383 -25.172 -21.703 1 97.12 271 HIS A CA 1
ATOM 2141 C C . HIS A 1 271 ? -15.242 -26.688 -21.75 1 97.12 271 HIS A C 1
ATOM 2143 O O . HIS A 1 271 ? -15.172 -27.344 -20.703 1 97.12 271 HIS A O 1
ATOM 2149 N N . LEU A 1 272 ? -15.195 -27.266 -22.938 1 95.38 272 LEU A N 1
ATOM 2150 C CA . LEU A 1 272 ? -14.875 -28.672 -23.188 1 95.38 272 LEU A CA 1
ATOM 2151 C C . LEU A 1 272 ? -13.594 -28.797 -24.016 1 95.38 272 LEU A C 1
ATOM 2153 O O . LEU A 1 272 ? -13.531 -28.328 -25.156 1 95.38 272 LEU A O 1
ATOM 2157 N N . TYR A 1 273 ? -12.664 -29.328 -23.391 1 92.81 273 TYR A N 1
ATOM 2158 C CA . TYR A 1 273 ? -11.359 -29.5 -24.031 1 92.81 273 TYR A CA 1
ATOM 2159 C C . TYR A 1 273 ? -11.227 -30.906 -24.625 1 92.81 273 TYR A C 1
ATOM 2161 O O . TYR A 1 273 ? -11.844 -31.844 -24.141 1 92.81 273 TYR A O 1
ATOM 2169 N N . PRO A 1 274 ? -10.391 -31.047 -25.672 1 89.5 274 PRO A N 1
ATOM 2170 C CA . PRO A 1 274 ? -10.211 -32.375 -26.266 1 89.5 274 PRO A CA 1
ATOM 2171 C C . PRO A 1 274 ? -9.453 -33.344 -25.359 1 89.5 274 PRO A C 1
ATOM 2173 O O . PRO A 1 274 ? -9.562 -34.562 -25.516 1 89.5 274 PRO A O 1
ATOM 2176 N N . GLY A 1 275 ? -8.75 -32.875 -24.406 1 86.12 275 GLY A N 1
ATOM 2177 C CA . GLY A 1 275 ? -8.008 -33.719 -23.469 1 86.12 275 GLY A CA 1
ATOM 2178 C C . GLY A 1 275 ? -7.355 -32.906 -22.359 1 86.12 275 GLY A C 1
ATOM 2179 O O . GLY A 1 275 ? -7.414 -31.672 -22.359 1 86.12 275 GLY A O 1
ATOM 2180 N N . VAL A 1 276 ? -6.75 -33.594 -21.469 1 87.88 276 VAL A N 1
ATOM 2181 C CA . VAL A 1 276 ? -6.148 -32.969 -20.312 1 87.88 276 VAL A CA 1
ATOM 2182 C C . VAL A 1 276 ? -4.941 -32.125 -20.734 1 87.88 276 VAL A C 1
ATOM 2184 O O . VAL A 1 276 ? -4.633 -31.109 -20.109 1 87.88 276 VAL A O 1
ATOM 2187 N N . GLY A 1 277 ? -4.242 -32.656 -21.781 1 88.62 277 GLY A N 1
ATOM 2188 C CA . GLY A 1 277 ? -3.137 -31.859 -22.312 1 88.62 277 GLY A CA 1
ATOM 2189 C C . GLY A 1 277 ? -3.555 -30.469 -22.766 1 88.62 277 GLY A C 1
ATOM 2190 O O . GLY A 1 277 ? -2.857 -29.5 -22.5 1 88.62 277 GLY A O 1
ATOM 2191 N N . ALA A 1 278 ? -4.707 -30.422 -23.469 1 92.88 278 ALA A N 1
ATOM 2192 C CA . ALA A 1 278 ? -5.242 -29.141 -23.922 1 92.88 278 ALA A CA 1
ATOM 2193 C C . ALA A 1 278 ? -5.609 -28.25 -22.734 1 92.88 278 ALA A C 1
ATOM 2195 O O . ALA A 1 278 ? -5.297 -27.062 -22.719 1 92.88 278 ALA A O 1
ATOM 2196 N N . LEU A 1 279 ? -6.254 -28.844 -21.75 1 94.19 279 LEU A N 1
ATOM 2197 C CA . LEU A 1 279 ? -6.598 -28.109 -20.531 1 94.19 279 LEU A CA 1
ATOM 2198 C C . LEU A 1 279 ? -5.355 -27.484 -19.906 1 94.19 279 LEU A C 1
ATOM 2200 O O . LEU A 1 279 ? -5.348 -26.297 -19.578 1 94.19 279 LEU A O 1
ATOM 2204 N N . HIS A 1 280 ? -4.359 -28.281 -19.781 1 93.62 280 HIS A N 1
ATOM 2205 C CA . HIS A 1 280 ? -3.111 -27.844 -19.156 1 93.62 280 HIS A CA 1
ATOM 2206 C C . HIS A 1 280 ? -2.471 -26.719 -19.969 1 93.62 280 HIS A C 1
ATOM 2208 O O . HIS A 1 280 ? -2.033 -25.703 -19.406 1 93.62 280 HIS A O 1
ATOM 2214 N N . ALA A 1 281 ? -2.393 -26.891 -21.25 1 94.94 281 ALA A N 1
ATOM 2215 C CA . ALA A 1 281 ? -1.771 -25.891 -22.125 1 94.94 281 ALA A CA 1
ATOM 2216 C C . ALA A 1 281 ? -2.482 -24.547 -22.016 1 94.94 281 ALA A C 1
ATOM 2218 O O . ALA A 1 281 ? -1.843 -23.516 -21.781 1 94.94 281 ALA A O 1
ATOM 2219 N N . TRP A 1 282 ? -3.783 -24.562 -22.125 1 97.81 282 TRP A N 1
ATOM 2220 C CA . TRP A 1 282 ? -4.562 -23.328 -22.094 1 97.81 282 TRP A CA 1
ATOM 2221 C C . TRP A 1 282 ? -4.434 -22.641 -20.734 1 97.81 282 TRP A C 1
ATOM 2223 O O . TRP A 1 282 ? -4.199 -21.438 -20.672 1 97.81 282 TRP A O 1
ATOM 2233 N N . ASN A 1 283 ? -4.562 -23.375 -19.688 1 97.81 283 ASN A N 1
ATOM 2234 C CA . ASN A 1 283 ? -4.5 -22.766 -18.359 1 97.81 283 ASN A CA 1
ATOM 2235 C C . ASN A 1 283 ? -3.094 -22.266 -18.047 1 97.81 283 ASN A C 1
ATOM 2237 O O . ASN A 1 283 ? -2.928 -21.266 -17.344 1 97.81 283 ASN A O 1
ATOM 2241 N N . SER A 1 284 ? -2.074 -22.969 -18.547 1 97 284 SER A N 1
ATOM 2242 C CA . SER A 1 284 ? -0.711 -22.469 -18.375 1 97 284 SER A CA 1
ATOM 2243 C C . SER A 1 284 ? -0.513 -21.125 -19.078 1 97 284 SER A C 1
ATOM 2245 O O . SER A 1 284 ? 0.108 -20.219 -18.516 1 97 284 SER A O 1
ATOM 2247 N N . LEU A 1 285 ? -1.05 -21.047 -20.266 1 98.25 285 LEU A N 1
ATOM 2248 C CA . LEU A 1 285 ? -1.003 -19.781 -21 1 98.25 285 LEU A CA 1
ATOM 2249 C C . LEU A 1 285 ? -1.743 -18.688 -20.234 1 98.25 285 LEU A C 1
ATOM 2251 O O . LEU A 1 285 ? -1.227 -17.578 -20.062 1 98.25 285 LEU A O 1
ATOM 2255 N N . ARG A 1 286 ? -2.887 -19.016 -19.75 1 98.56 286 ARG A N 1
ATOM 2256 C CA . ARG A 1 286 ? -3.748 -18.047 -19.078 1 98.56 286 ARG A CA 1
ATOM 2257 C C . ARG A 1 286 ? -3.113 -17.562 -17.781 1 98.56 286 ARG A C 1
ATOM 2259 O O . ARG A 1 286 ? -3.215 -16.375 -17.438 1 98.56 286 ARG A O 1
ATOM 2266 N N . ILE A 1 287 ? -2.463 -18.438 -17.047 1 97.56 287 ILE A N 1
ATOM 2267 C CA . ILE A 1 287 ? -1.761 -18.047 -15.836 1 97.56 287 ILE A CA 1
ATOM 2268 C C . ILE A 1 287 ? -0.65 -17.047 -16.172 1 97.56 287 ILE A C 1
ATOM 2270 O O . ILE A 1 287 ? -0.473 -16.047 -15.484 1 97.56 287 ILE A O 1
ATOM 2274 N N . GLY A 1 288 ? 0.086 -17.391 -17.219 1 97.44 288 GLY A N 1
ATOM 2275 C CA . GLY A 1 288 ? 1.103 -16.453 -17.688 1 97.44 288 GLY A CA 1
ATOM 2276 C C . GLY A 1 288 ? 0.545 -15.086 -18.016 1 97.44 288 GLY A C 1
ATOM 2277 O O . GLY A 1 288 ? 1.115 -14.062 -17.625 1 97.44 288 GLY A O 1
ATOM 2278 N N . ARG A 1 289 ? -0.589 -15.062 -18.672 1 98 289 ARG A N 1
ATOM 2279 C CA . ARG A 1 289 ? -1.22 -13.805 -19.062 1 98 289 ARG A CA 1
ATOM 2280 C C . ARG A 1 289 ? -1.749 -13.055 -17.844 1 98 289 ARG A C 1
ATOM 2282 O O . ARG A 1 289 ? -1.622 -11.836 -17.75 1 98 289 ARG A O 1
ATOM 2289 N N . CYS A 1 290 ? -2.32 -13.805 -16.906 1 97.94 290 CYS A N 1
ATOM 2290 C CA . CYS A 1 290 ? -2.805 -13.188 -15.68 1 97.94 290 CYS A CA 1
ATOM 2291 C C . CYS A 1 290 ? -1.67 -12.484 -14.938 1 97.94 290 CYS A C 1
ATOM 2293 O O . CYS A 1 290 ? -1.79 -11.32 -14.57 1 97.94 290 CYS A O 1
ATOM 2295 N N . LEU A 1 291 ? -0.59 -13.188 -14.773 1 97.31 291 LEU A N 1
ATOM 2296 C CA . LEU A 1 291 ? 0.558 -12.641 -14.055 1 97.31 291 LEU A CA 1
ATOM 2297 C C . LEU A 1 291 ? 1.131 -11.438 -14.789 1 97.31 291 LEU A C 1
ATOM 2299 O O . LEU A 1 291 ? 1.486 -10.438 -14.164 1 97.31 291 LEU A O 1
ATOM 2303 N N . LEU A 1 292 ? 1.161 -11.547 -16.062 1 98.06 292 LEU A N 1
ATOM 2304 C CA . LEU A 1 292 ? 1.741 -10.484 -16.875 1 98.06 292 LEU A CA 1
ATOM 2305 C C . LEU A 1 292 ? 0.874 -9.234 -16.828 1 98.06 292 LEU A C 1
ATOM 2307 O O . LEU A 1 292 ? 1.384 -8.125 -16.656 1 98.06 292 LEU A O 1
ATOM 2311 N N . HIS A 1 293 ? -0.391 -9.367 -17 1 98.12 293 HIS A N 1
ATOM 2312 C CA . HIS A 1 293 ? -1.272 -8.203 -17.031 1 98.12 293 HIS A CA 1
ATOM 2313 C C . HIS A 1 293 ? -1.457 -7.613 -15.641 1 98.12 293 HIS A C 1
ATOM 2315 O O . HIS A 1 293 ? -1.649 -6.402 -15.5 1 98.12 293 HIS A O 1
ATOM 2321 N N . GLN A 1 294 ? -1.363 -8.445 -14.641 1 96.62 294 GLN A N 1
ATOM 2322 C CA . GLN A 1 294 ? -1.268 -7.891 -13.289 1 96.62 294 GLN A CA 1
ATOM 2323 C C . GLN A 1 294 ? -0.032 -7.008 -13.148 1 96.62 294 GLN A C 1
ATOM 2325 O O . GLN A 1 294 ? -0.103 -5.922 -12.57 1 96.62 294 GLN A O 1
ATOM 2330 N N . LEU A 1 295 ? 1.078 -7.469 -13.664 1 96.19 295 LEU A N 1
ATOM 2331 C CA . LEU A 1 295 ? 2.322 -6.707 -13.633 1 96.19 295 LEU A CA 1
ATOM 2332 C C . LEU A 1 295 ? 2.193 -5.418 -14.438 1 96.19 295 LEU A C 1
ATOM 2334 O O . LEU A 1 295 ? 2.602 -4.348 -13.969 1 96.19 295 LEU A O 1
ATOM 2338 N N . ILE A 1 296 ? 1.618 -5.5 -15.617 1 97.62 296 ILE A N 1
ATOM 2339 C CA . ILE A 1 296 ? 1.423 -4.34 -16.484 1 97.62 296 ILE A CA 1
ATOM 2340 C C . ILE A 1 296 ? 0.604 -3.281 -15.75 1 97.62 296 ILE A C 1
ATOM 2342 O O . ILE A 1 296 ? 1.004 -2.117 -15.68 1 97.62 296 ILE A O 1
ATOM 2346 N N . ARG A 1 297 ? -0.425 -3.689 -15.195 1 96.75 297 ARG A N 1
ATOM 2347 C CA . ARG A 1 297 ? -1.31 -2.742 -14.523 1 96.75 297 ARG A CA 1
ATOM 2348 C C . ARG A 1 297 ? -0.636 -2.139 -13.297 1 96.75 297 ARG A C 1
ATOM 2350 O O . ARG A 1 297 ? -0.754 -0.938 -13.047 1 96.75 297 ARG A O 1
ATOM 2357 N N . ALA A 1 298 ? 0.021 -2.967 -12.539 1 94.62 298 ALA A N 1
ATOM 2358 C CA . ALA A 1 298 ? 0.734 -2.467 -11.367 1 94.62 298 ALA A CA 1
ATOM 2359 C C . ALA A 1 298 ? 1.761 -1.408 -11.758 1 94.62 298 ALA A C 1
ATOM 2361 O O . ALA A 1 298 ? 1.877 -0.374 -11.094 1 94.62 298 ALA A O 1
ATOM 2362 N N . GLN A 1 299 ? 2.455 -1.663 -12.836 1 95.69 299 GLN A N 1
ATOM 2363 C CA . GLN A 1 299 ? 3.486 -0.731 -13.281 1 95.69 299 GLN A CA 1
ATOM 2364 C C . GLN A 1 299 ? 2.867 0.554 -13.828 1 95.69 299 GLN A C 1
ATOM 2366 O O . GLN A 1 299 ? 3.426 1.64 -13.648 1 95.69 299 GLN A O 1
ATOM 2371 N N . MET A 1 300 ? 1.791 0.396 -14.5 1 96.88 300 MET A N 1
ATOM 2372 C CA . MET A 1 300 ? 1.137 1.591 -15.031 1 96.88 300 MET A CA 1
ATOM 2373 C C . MET A 1 300 ? 0.554 2.434 -13.898 1 96.88 300 MET A C 1
ATOM 2375 O O . MET A 1 300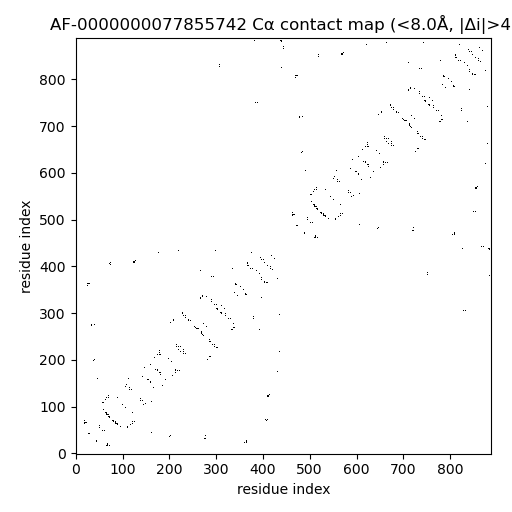 ? 0.615 3.664 -13.945 1 96.88 300 MET A O 1
ATOM 2379 N N . LEU A 1 301 ? -0.013 1.791 -12.875 1 95.56 301 LEU A N 1
ATOM 2380 C CA . LEU A 1 301 ? -0.479 2.521 -11.703 1 95.56 301 LEU A CA 1
ATOM 2381 C C . LEU A 1 301 ? 0.676 3.25 -11.023 1 95.56 301 LEU A C 1
ATOM 2383 O O . LEU A 1 301 ? 0.525 4.395 -10.586 1 95.56 301 LEU A O 1
ATOM 2387 N N . LYS A 1 302 ? 1.781 2.578 -10.898 1 93.19 302 LYS A N 1
ATOM 2388 C CA . LYS A 1 302 ? 2.99 3.221 -10.383 1 93.19 302 LYS A CA 1
ATOM 2389 C C . LYS A 1 302 ? 3.361 4.441 -11.219 1 93.19 302 LYS A C 1
ATOM 2391 O O . LYS A 1 302 ? 3.721 5.488 -10.68 1 93.19 302 LYS A O 1
ATOM 2396 N N . GLY A 1 303 ? 3.281 4.277 -12.516 1 94.88 303 GLY A N 1
ATOM 2397 C CA . GLY A 1 303 ? 3.533 5.395 -13.414 1 94.88 303 GLY A CA 1
ATOM 2398 C C . GLY A 1 303 ? 2.564 6.547 -13.219 1 94.88 303 GLY A C 1
ATOM 2399 O O . GLY A 1 303 ? 2.971 7.711 -13.195 1 94.88 303 GLY A O 1
ATOM 2400 N N . PHE A 1 304 ? 1.275 6.199 -13.086 1 94.69 304 PHE A N 1
ATOM 2401 C CA . PHE A 1 304 ? 0.272 7.219 -12.805 1 94.69 304 PHE A CA 1
ATOM 2402 C C . PHE A 1 304 ? 0.658 8.039 -11.578 1 94.69 304 PHE A C 1
ATOM 2404 O O . PHE A 1 304 ? 0.515 9.266 -11.57 1 94.69 304 PHE A O 1
ATOM 2411 N N . SER A 1 305 ? 1.165 7.414 -10.57 1 92.5 305 SER A N 1
ATOM 2412 C CA . SER A 1 305 ? 1.409 8.039 -9.273 1 92.5 305 SER A CA 1
ATOM 2413 C C . SER A 1 305 ? 2.768 8.734 -9.242 1 92.5 305 SER A C 1
ATOM 2415 O O . SER A 1 305 ? 3.09 9.438 -8.281 1 92.5 305 SER A O 1
ATOM 2417 N N . SER A 1 306 ? 3.559 8.57 -10.305 1 91.94 306 SER A N 1
ATOM 2418 C CA . SER A 1 306 ? 4.918 9.102 -10.32 1 91.94 306 SER A CA 1
ATOM 2419 C C . SER A 1 306 ? 4.91 10.625 -10.453 1 91.94 306 SER A C 1
ATOM 2421 O O . SER A 1 306 ? 3.865 11.227 -10.703 1 91.94 306 SER A O 1
ATOM 2423 N N . ILE A 1 307 ? 6.105 11.273 -10.141 1 92.44 307 ILE A N 1
ATOM 2424 C CA . ILE A 1 307 ? 6.34 12.703 -10.312 1 92.44 307 ILE A CA 1
ATOM 2425 C C . ILE A 1 307 ? 7.43 12.93 -11.359 1 92.44 307 ILE A C 1
ATOM 2427 O O . ILE A 1 307 ? 8.594 12.602 -11.125 1 92.44 307 ILE A O 1
ATOM 2431 N N . PRO A 1 308 ? 7.098 13.461 -12.57 1 93.81 308 PRO A N 1
ATOM 2432 C CA . PRO A 1 308 ? 5.746 13.664 -13.094 1 93.81 308 PRO A CA 1
ATOM 2433 C C . PRO A 1 308 ? 5.035 12.352 -13.422 1 93.81 308 PRO A C 1
ATOM 2435 O O . PRO A 1 308 ? 5.68 11.305 -13.531 1 93.81 308 PRO A O 1
ATOM 2438 N N . PRO A 1 309 ? 3.668 12.398 -13.656 1 94.56 309 PRO A N 1
ATOM 2439 C CA . PRO A 1 309 ? 2.938 11.172 -13.969 1 94.56 309 PRO A CA 1
ATOM 2440 C C . PRO A 1 309 ? 3.268 10.625 -15.359 1 94.56 309 PRO A C 1
ATOM 2442 O O . PRO A 1 309 ? 3.465 11.398 -16.297 1 94.56 309 PRO A O 1
ATOM 2445 N N . LEU A 1 310 ? 3.26 9.312 -15.391 1 95.19 310 LEU A N 1
ATOM 2446 C CA . LEU A 1 310 ? 3.453 8.609 -16.656 1 95.19 310 LEU A CA 1
ATOM 2447 C C . LEU A 1 310 ? 2.145 7.996 -17.141 1 95.19 310 LEU A C 1
ATOM 2449 O O . LEU A 1 310 ? 1.208 7.824 -16.359 1 95.19 310 LEU A O 1
ATOM 2453 N N . PHE A 1 311 ? 2.018 7.797 -18.5 1 96.31 311 PHE A N 1
ATOM 2454 C CA . PHE A 1 311 ? 1.01 6.949 -19.125 1 96.31 311 PHE A CA 1
ATOM 2455 C C . PHE A 1 311 ? -0.362 7.613 -19.062 1 96.31 311 PHE A C 1
ATOM 2457 O O . PHE A 1 311 ? -1.377 6.938 -18.875 1 96.31 311 PHE A O 1
ATOM 2464 N N . LEU A 1 312 ? -0.445 8.891 -19.094 1 95.69 312 LEU A N 1
ATOM 2465 C CA . LEU A 1 312 ? -1.731 9.57 -19 1 95.69 312 LEU A CA 1
ATOM 2466 C C . LEU A 1 312 ? -2.33 9.812 -20.375 1 95.69 312 LEU A C 1
ATOM 2468 O O . LEU A 1 312 ? -3.479 10.25 -20.5 1 95.69 312 LEU A O 1
ATOM 2472 N N . THR A 1 313 ? -1.609 9.469 -21.453 1 95.31 313 THR A N 1
ATOM 2473 C CA . THR A 1 313 ? -2.133 9.641 -22.797 1 95.31 313 THR A CA 1
ATOM 2474 C C . THR A 1 313 ? -3.314 8.703 -23.047 1 95.31 313 THR A C 1
ATOM 2476 O O . THR A 1 313 ? -3.459 7.688 -22.359 1 95.31 313 THR A O 1
ATOM 2479 N N . SER A 1 314 ? -4.16 8.992 -24 1 94.75 314 SER A N 1
ATOM 2480 C CA . SER A 1 314 ? -5.316 8.172 -24.344 1 94.75 314 SER A CA 1
ATOM 2481 C C . SER A 1 314 ? -4.895 6.762 -24.75 1 94.75 314 SER A C 1
ATOM 2483 O O . SER A 1 314 ? -5.582 5.785 -24.422 1 94.75 314 SER A O 1
ATOM 2485 N N . TYR A 1 315 ? -3.773 6.742 -25.5 1 95.56 315 TYR A N 1
ATOM 2486 C CA . TYR A 1 315 ? -3.254 5.434 -25.891 1 95.56 315 TYR A CA 1
ATOM 2487 C C . TYR A 1 315 ? -2.961 4.578 -24.656 1 95.56 315 TYR A C 1
ATOM 2489 O O . TYR A 1 315 ? -3.387 3.426 -24.578 1 95.56 315 TYR A O 1
ATOM 2497 N N . CYS A 1 316 ? -2.264 5.172 -23.641 1 96.44 316 CYS A N 1
ATOM 2498 C CA . CYS A 1 316 ? -1.852 4.426 -22.469 1 96.44 316 CYS A CA 1
ATOM 2499 C C . CYS A 1 316 ? -3.053 4.078 -21.594 1 96.44 316 CYS A C 1
ATOM 2501 O O . CYS A 1 316 ? -3.123 2.98 -21.031 1 96.44 316 CYS A O 1
ATOM 2503 N N . THR A 1 317 ? -4.004 4.984 -21.453 1 96.31 317 THR A 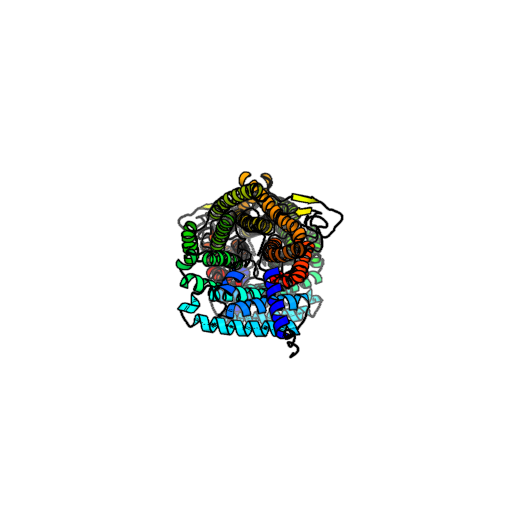N 1
ATOM 2504 C CA . THR A 1 317 ? -5.176 4.668 -20.656 1 96.31 317 THR A CA 1
ATOM 2505 C C . THR A 1 317 ? -6.016 3.582 -21.328 1 96.31 317 THR A C 1
ATOM 2507 O O . THR A 1 317 ? -6.633 2.76 -20.641 1 96.31 317 THR A O 1
ATOM 2510 N N . GLY A 1 318 ? -6.051 3.605 -22.672 1 97.06 318 GLY A N 1
ATOM 2511 C CA . GLY A 1 318 ? -6.688 2.51 -23.391 1 97.06 318 GLY A CA 1
ATOM 2512 C C . GLY A 1 318 ? -6.02 1.17 -23.141 1 97.06 318 GLY A C 1
ATOM 2513 O O . GLY A 1 318 ? -6.699 0.156 -22.953 1 97.06 318 GLY A O 1
ATOM 2514 N N . LEU A 1 319 ? -4.684 1.192 -23.188 1 97.62 319 LEU A N 1
ATOM 2515 C CA . LEU A 1 319 ? -3.908 -0.008 -22.891 1 97.62 319 LEU A CA 1
ATOM 2516 C C . LEU A 1 319 ? -4.203 -0.516 -21.484 1 97.62 319 LEU A C 1
ATOM 2518 O O . LEU A 1 319 ? -4.359 -1.721 -21.281 1 97.62 319 LEU A O 1
ATOM 2522 N N . PHE A 1 320 ? -4.312 0.418 -20.578 1 97.81 320 PHE A N 1
ATOM 2523 C CA . PHE A 1 320 ? -4.586 0.104 -19.172 1 97.81 320 PHE A CA 1
ATOM 2524 C C . PHE A 1 320 ? -5.938 -0.587 -19.031 1 97.81 320 PHE A C 1
ATOM 2526 O O . PHE A 1 320 ? -6.051 -1.598 -18.344 1 97.81 320 PHE A O 1
ATOM 2533 N N . GLU A 1 321 ? -6.918 -0.086 -19.688 1 97.31 321 GLU A N 1
ATOM 2534 C CA . GLU A 1 321 ? -8.258 -0.664 -19.656 1 97.31 321 GLU A CA 1
ATOM 2535 C C . GLU A 1 321 ? -8.281 -2.023 -20.359 1 97.31 321 GLU A C 1
ATOM 2537 O O . GLU A 1 321 ? -8.859 -2.982 -19.828 1 97.31 321 GLU A O 1
ATOM 2542 N N . ALA A 1 322 ? -7.633 -2.092 -21.469 1 97.81 322 ALA A N 1
ATOM 2543 C CA . ALA A 1 322 ? -7.578 -3.344 -22.219 1 97.81 322 ALA A CA 1
ATOM 2544 C C . ALA A 1 322 ? -6.871 -4.434 -21.422 1 97.81 322 ALA A C 1
ATOM 2546 O O . ALA A 1 322 ? -7.246 -5.605 -21.5 1 97.81 322 ALA A O 1
ATOM 2547 N N . SER A 1 323 ? -5.852 -4.031 -20.719 1 98.06 323 SER A N 1
ATOM 2548 C CA . SER A 1 323 ? -5.105 -4.973 -19.891 1 98.06 323 SER A CA 1
ATOM 2549 C C . SER A 1 323 ? -6 -5.59 -18.828 1 98.06 323 SER A C 1
ATOM 2551 O O . SER A 1 323 ? -5.949 -6.801 -18.594 1 98.06 323 SER A O 1
ATOM 2553 N N . LEU A 1 324 ? -6.82 -4.789 -18.188 1 97.5 324 LEU A N 1
ATOM 2554 C CA . LEU A 1 324 ? -7.766 -5.32 -17.219 1 97.5 324 LEU A CA 1
ATOM 2555 C C . LEU A 1 324 ? -8.727 -6.305 -17.875 1 97.5 324 LEU A C 1
ATOM 2557 O O . LEU A 1 324 ? -9.008 -7.371 -17.312 1 97.5 324 LEU A O 1
ATOM 2561 N N . GLY A 1 325 ? -9.203 -5.922 -19.047 1 97.88 325 GLY A N 1
ATOM 2562 C CA . GLY A 1 325 ? -10.086 -6.82 -19.766 1 97.88 325 GLY A CA 1
ATOM 2563 C C . GLY A 1 325 ? -9.461 -8.172 -20.047 1 97.88 325 GLY A C 1
ATOM 2564 O O . GLY A 1 325 ? -10.109 -9.211 -19.859 1 97.88 325 GLY A O 1
ATOM 2565 N N . THR A 1 326 ? -8.227 -8.148 -20.469 1 98.31 326 THR A N 1
ATOM 2566 C CA . THR A 1 326 ? -7.504 -9.383 -20.734 1 98.31 326 THR A CA 1
ATOM 2567 C C . THR A 1 326 ? -7.34 -10.211 -19.469 1 98.31 326 THR A C 1
ATOM 2569 O O . THR A 1 326 ? -7.539 -11.43 -19.484 1 98.31 326 THR A O 1
ATOM 2572 N N . LEU A 1 327 ? -6.965 -9.531 -18.406 1 98 327 LEU A N 1
ATOM 2573 C CA . LEU A 1 327 ? -6.781 -10.195 -17.109 1 98 327 LEU A CA 1
ATOM 2574 C C . LEU A 1 327 ? -8.07 -10.852 -16.641 1 98 327 LEU A C 1
ATOM 2576 O O . LEU A 1 327 ? -8.086 -12.039 -16.312 1 98 327 LEU A O 1
ATOM 2580 N N . LEU A 1 328 ? -9.188 -10.172 -16.703 1 97.69 328 LEU A N 1
ATOM 2581 C CA . LEU A 1 328 ? -10.477 -10.68 -16.25 1 97.69 328 LEU A CA 1
ATOM 2582 C C . LEU A 1 328 ? -10.961 -11.82 -17.141 1 97.69 328 LEU A C 1
ATOM 2584 O O . LEU A 1 328 ? -11.516 -12.805 -16.656 1 97.69 328 LEU A O 1
ATOM 2588 N N . GLN A 1 329 ? -10.695 -11.664 -18.422 1 98.19 329 GLN A N 1
ATOM 2589 C CA . GLN A 1 329 ? -11.078 -12.727 -19.344 1 98.19 329 GLN A CA 1
ATOM 2590 C C . GLN A 1 329 ? -10.297 -14.008 -19.062 1 98.19 329 GLN A C 1
ATOM 2592 O O . GLN A 1 329 ? -10.852 -15.109 -19.094 1 98.19 329 GLN A O 1
ATOM 2597 N N . ALA A 1 330 ? -9.008 -13.852 -18.844 1 98.5 330 ALA A N 1
ATOM 2598 C CA . ALA A 1 330 ? -8.188 -15.016 -18.531 1 98.5 330 ALA A CA 1
ATOM 2599 C C . ALA A 1 330 ? -8.672 -15.695 -17.25 1 98.5 330 ALA A C 1
ATOM 2601 O O . ALA A 1 330 ? -8.734 -16.922 -17.172 1 98.5 330 ALA A O 1
ATOM 2602 N N . ILE A 1 331 ? -9.031 -14.898 -16.234 1 98.31 331 ILE A N 1
ATOM 2603 C CA . ILE A 1 331 ? -9.547 -15.445 -14.984 1 98.31 331 ILE A CA 1
ATOM 2604 C C . ILE A 1 331 ? -10.859 -16.188 -15.242 1 98.31 331 ILE A C 1
ATOM 2606 O O . ILE A 1 331 ? -11.039 -17.312 -14.797 1 98.31 331 ILE A O 1
ATOM 2610 N N . ASP A 1 332 ? -11.758 -15.586 -16.016 1 98.19 332 ASP A N 1
ATOM 2611 C CA . ASP A 1 332 ? -13.023 -16.234 -16.375 1 98.19 332 ASP A CA 1
ATOM 2612 C C . ASP A 1 332 ? -12.781 -17.562 -17.078 1 98.19 332 ASP A C 1
ATOM 2614 O O . ASP A 1 332 ? -13.406 -18.578 -16.734 1 98.19 332 ASP A O 1
ATOM 2618 N N . ASP A 1 333 ? -11.891 -17.531 -18 1 98.69 333 ASP A N 1
ATOM 2619 C CA . ASP A 1 333 ? -11.633 -18.719 -18.781 1 98.69 333 ASP A CA 1
ATOM 2620 C C . ASP A 1 333 ? -11.062 -19.844 -17.922 1 98.69 333 ASP A C 1
ATOM 2622 O O . ASP A 1 333 ? -11.336 -21.031 -18.172 1 98.69 333 ASP A O 1
ATOM 2626 N N . ILE A 1 334 ? -10.258 -19.5 -16.969 1 98.62 334 ILE A N 1
ATOM 2627 C CA . ILE A 1 334 ? -9.766 -20.5 -16.031 1 98.62 334 ILE A CA 1
ATOM 2628 C C . ILE A 1 334 ? -10.938 -21.109 -15.242 1 98.62 334 ILE A C 1
ATOM 2630 O O . ILE A 1 334 ? -11.016 -22.328 -15.07 1 98.62 334 ILE A O 1
ATOM 2634 N N . LEU A 1 335 ? -11.875 -20.297 -14.812 1 98.5 335 LEU A N 1
ATOM 2635 C CA . LEU A 1 335 ? -13.055 -20.797 -14.117 1 98.5 335 LEU A CA 1
ATOM 2636 C C . LEU A 1 335 ? -13.906 -21.656 -15.039 1 98.5 335 LEU A C 1
ATOM 2638 O O . LEU A 1 335 ? -14.406 -22.719 -14.633 1 98.5 335 LEU A O 1
ATOM 2642 N N . PHE A 1 336 ? -14.008 -21.266 -16.344 1 98.31 336 PHE A N 1
ATOM 2643 C CA . PHE A 1 336 ? -14.789 -22.016 -17.328 1 98.31 336 PHE A CA 1
ATOM 2644 C C . PHE A 1 336 ? -14.164 -23.375 -17.578 1 98.31 336 PHE A C 1
ATOM 2646 O O . PHE A 1 336 ? -14.852 -24.312 -18 1 98.31 336 PHE A O 1
ATOM 2653 N N . SER A 1 337 ? -12.961 -23.531 -17.281 1 97.69 337 SER A N 1
ATOM 2654 C CA . SER A 1 337 ? -12.234 -24.75 -17.609 1 97.69 337 SER A CA 1
ATOM 2655 C C . SER A 1 337 ? -12.461 -25.828 -16.547 1 97.69 337 SER A C 1
ATOM 2657 O O . SER A 1 337 ? -12.172 -27 -16.766 1 97.69 337 SER A O 1
ATOM 2659 N N . ALA A 1 338 ? -13.008 -25.484 -15.414 1 97.12 338 ALA A N 1
ATOM 2660 C CA . ALA A 1 338 ? -13.008 -26.344 -14.227 1 97.12 338 ALA A CA 1
ATOM 2661 C C . ALA A 1 338 ? -14.078 -27.422 -14.328 1 97.12 338 ALA A C 1
ATOM 2663 O O . ALA A 1 338 ? -13.844 -28.578 -13.961 1 97.12 338 ALA A O 1
ATOM 2664 N N . PRO A 1 339 ? -15.25 -27.188 -14.938 1 95.88 339 PRO A N 1
ATOM 2665 C CA . PRO A 1 339 ? -16.344 -28.156 -14.852 1 95.88 339 PRO A CA 1
ATOM 2666 C C . PRO A 1 339 ? -16 -29.484 -15.523 1 95.88 339 PRO A C 1
ATOM 2668 O O . PRO A 1 339 ? -16.297 -30.547 -14.969 1 95.88 339 PRO A O 1
ATOM 2671 N N . GLN A 1 340 ? -15.305 -29.484 -16.609 1 94 340 GLN A N 1
ATOM 2672 C CA . GLN A 1 340 ? -15.039 -30.719 -17.359 1 94 340 GLN A CA 1
ATOM 2673 C C . GLN A 1 340 ? -14.141 -31.656 -16.562 1 94 340 GLN A C 1
ATOM 2675 O O . GLN A 1 340 ? -14.516 -32.812 -16.281 1 94 340 GLN A O 1
ATOM 2680 N N . PRO A 1 341 ? -13.023 -31.188 -16.141 1 93.06 341 PRO A N 1
ATOM 2681 C CA . PRO A 1 341 ? -12.156 -32.125 -15.414 1 93.06 341 PRO A CA 1
ATOM 2682 C C . PRO A 1 341 ? -12.75 -32.531 -14.07 1 93.06 341 PRO A C 1
ATOM 2684 O O . PRO A 1 341 ? -12.344 -33.562 -13.5 1 93.06 341 PRO A O 1
ATOM 2687 N N . LEU A 1 342 ? -13.734 -31.844 -13.539 1 93.75 342 LEU A N 1
ATOM 2688 C CA . LEU A 1 342 ? -14.344 -32.188 -12.266 1 93.75 342 LEU A CA 1
ATOM 2689 C C . LEU A 1 342 ? -15.539 -33.094 -12.461 1 93.75 342 LEU A C 1
ATOM 2691 O O . LEU A 1 342 ? -16.156 -33.562 -11.492 1 93.75 342 LEU A O 1
ATOM 2695 N N . GLY A 1 343 ? -15.914 -33.344 -13.711 1 90.75 343 GLY A N 1
ATOM 2696 C CA . GLY A 1 343 ? -17.016 -34.219 -14.008 1 90.75 343 GLY A CA 1
ATOM 2697 C C . GLY A 1 343 ? -18.375 -33.594 -13.82 1 90.75 343 GLY A C 1
ATOM 2698 O O . GLY A 1 343 ? -19.375 -34.281 -13.594 1 90.75 343 GLY A O 1
ATOM 2699 N N . TRP A 1 344 ? -18.406 -32.281 -13.836 1 91.44 344 TRP A N 1
ATOM 2700 C CA . TRP A 1 344 ? -19.656 -31.562 -13.633 1 91.44 344 TRP A CA 1
ATOM 2701 C C . TRP A 1 344 ? -20.484 -31.562 -14.914 1 91.44 344 TRP A C 1
ATOM 2703 O O . TRP A 1 344 ? -21.688 -31.281 -14.875 1 91.44 344 TRP A O 1
ATOM 2713 N N . THR A 1 345 ? -19.844 -31.844 -16.016 1 87.75 345 THR A N 1
ATOM 2714 C CA . THR A 1 345 ? -20.516 -31.688 -17.297 1 87.75 345 THR A CA 1
ATOM 2715 C C . THR A 1 345 ? -21.203 -32.969 -17.719 1 87.75 345 THR A C 1
ATOM 2717 O O . THR A 1 345 ? -20.75 -34.062 -17.359 1 87.75 345 THR A O 1
ATOM 2720 N N . GLN A 1 346 ? -22.531 -33.219 -17.734 1 67.5 346 GLN A N 1
ATOM 2721 C CA . GLN A 1 346 ? -23.297 -34.406 -18.047 1 67.5 346 GLN A CA 1
ATOM 2722 C C . GLN A 1 346 ? -22.625 -35.25 -19.141 1 67.5 346 GLN A C 1
ATOM 2724 O O . GLN A 1 346 ? -22.609 -36.469 -19.078 1 67.5 346 GLN A O 1
ATOM 2729 N N . GLY A 1 347 ? -22.484 -34.812 -20.438 1 50.97 347 GLY A N 1
ATOM 2730 C CA . GLY A 1 347 ? -22.422 -35.438 -21.75 1 50.97 347 GLY A CA 1
ATOM 2731 C C . GLY A 1 347 ? -21.016 -35.75 -22.203 1 50.97 347 GLY A C 1
ATOM 2732 O O . GLY A 1 347 ? -20.797 -36.25 -23.312 1 50.97 347 GLY A O 1
ATOM 2733 N N . SER A 1 348 ? -20.047 -35 -21.859 1 43.03 348 SER A N 1
ATOM 2734 C CA . SER A 1 348 ? -19.062 -34.875 -22.922 1 43.03 348 SER A CA 1
ATOM 2735 C C . SER A 1 348 ? -18.391 -36.219 -23.203 1 43.03 348 SER A C 1
ATOM 2737 O O . SER A 1 348 ? -17.562 -36.312 -24.125 1 43.03 348 SER A O 1
ATOM 2739 N N . SER A 1 349 ? -17.828 -36.844 -22.156 1 42.5 349 SER A N 1
ATOM 2740 C CA . SER A 1 349 ? -16.984 -37.875 -22.797 1 42.5 349 SER A CA 1
ATOM 2741 C C . SER A 1 349 ? -17.844 -38.844 -23.594 1 42.5 349 SER A C 1
ATOM 2743 O O . SER A 1 349 ? -18.875 -39.312 -23.109 1 42.5 349 SER A O 1
ATOM 2745 N N . SER A 1 350 ? -17.906 -38.625 -24.828 1 41.12 350 SER A N 1
ATOM 2746 C CA . SER A 1 350 ? -18.25 -39.75 -25.703 1 41.12 350 SER A CA 1
ATOM 2747 C C . SER A 1 350 ? -17.969 -41.094 -25.047 1 41.12 350 SER A C 1
ATOM 2749 O O . SER A 1 350 ? -18.266 -42.156 -25.625 1 41.12 350 SER A O 1
ATOM 2751 N N . MET A 1 351 ? -17.203 -41.031 -24.109 1 44.41 351 MET A N 1
ATOM 2752 C CA . MET A 1 351 ? -16.938 -42.344 -23.469 1 44.41 351 MET A CA 1
ATOM 2753 C C . MET A 1 351 ? -18.031 -42.688 -22.469 1 44.41 351 MET A C 1
ATOM 2755 O O . MET A 1 351 ? -18.547 -41.812 -21.781 1 44.41 351 MET A O 1
ATOM 2759 N N . PRO A 1 352 ? -18.766 -43.719 -22.578 1 39.16 352 PRO A N 1
ATOM 2760 C CA . PRO A 1 352 ? -19.797 -44.125 -21.625 1 39.16 352 PRO A CA 1
ATOM 2761 C C . PRO A 1 352 ? -19.469 -43.719 -20.188 1 39.16 352 PRO A C 1
ATOM 2763 O O . PRO A 1 352 ? -18.328 -43.844 -19.75 1 39.16 352 PRO A O 1
ATOM 2766 N N . LYS A 1 353 ? -20.328 -42.969 -19.734 1 51.41 353 LYS A N 1
ATOM 2767 C CA . LYS A 1 353 ? -20.422 -42.781 -18.297 1 51.41 353 LYS A CA 1
ATOM 2768 C C . LYS A 1 353 ? -20.141 -44.062 -17.547 1 51.41 353 LYS A C 1
ATOM 2770 O O . LYS A 1 353 ? -20.703 -45.125 -17.875 1 51.41 353 LYS A O 1
ATOM 2775 N N . GLY A 1 354 ? -18.938 -44.188 -16.891 1 45.16 354 GLY A N 1
ATOM 2776 C CA . GLY A 1 354 ? -18.594 -45.406 -16.188 1 45.16 354 GLY A CA 1
ATOM 2777 C C . GLY A 1 354 ? -17.344 -46.062 -16.703 1 45.16 354 GLY A C 1
ATOM 2778 O O . GLY A 1 354 ? -16.922 -47.094 -16.172 1 45.16 354 GLY A O 1
ATOM 2779 N N . SER A 1 355 ? -16.938 -45.5 -17.906 1 45.16 355 SER A N 1
ATOM 2780 C CA . SER A 1 355 ? -15.742 -46.188 -18.375 1 45.16 355 SER A CA 1
ATOM 2781 C C . SER A 1 355 ? -14.516 -45.781 -17.562 1 45.16 355 SER A C 1
ATOM 2783 O O . SER A 1 355 ? -14.477 -44.688 -17 1 45.16 355 SER A O 1
ATOM 2785 N N . GLU A 1 356 ? -13.703 -46.688 -17.297 1 51.88 356 GLU A N 1
ATOM 2786 C CA . GLU A 1 356 ? -12.445 -46.531 -16.578 1 51.88 356 GLU A CA 1
ATOM 2787 C C . GLU A 1 356 ? -11.617 -45.375 -17.141 1 51.88 356 GLU A C 1
ATOM 2789 O O . GLU A 1 356 ? -10.977 -44.656 -16.375 1 51.88 356 GLU A O 1
ATOM 2794 N N . GLN A 1 357 ? -11.789 -45.125 -18.406 1 51.12 357 GLN A N 1
ATOM 2795 C CA . GLN A 1 357 ? -10.992 -44.094 -19.078 1 51.12 357 GLN A CA 1
ATOM 2796 C C . GLN A 1 357 ? -11.5 -42.688 -18.734 1 51.12 357 GLN A C 1
ATOM 2798 O O . GLN A 1 357 ? -10.703 -41.781 -18.516 1 51.12 357 GLN A O 1
ATOM 2803 N N . ALA A 1 358 ? -12.797 -42.562 -18.734 1 51.44 358 ALA A N 1
ATOM 2804 C CA . ALA A 1 358 ? -13.406 -41.281 -18.391 1 51.44 358 ALA A CA 1
ATOM 2805 C C . ALA A 1 358 ? -13.094 -40.906 -16.953 1 51.44 358 ALA A C 1
ATOM 2807 O O . ALA A 1 358 ? -12.82 -39.719 -16.656 1 51.44 358 ALA A O 1
ATOM 2808 N N . SER A 1 359 ? -13.117 -41.875 -16.141 1 55.62 359 SER A N 1
ATOM 2809 C CA . SER A 1 359 ? -12.828 -41.625 -14.727 1 55.62 359 SER A CA 1
ATOM 2810 C C . SER A 1 359 ? -11.375 -41.188 -14.531 1 55.62 359 SER A C 1
ATOM 2812 O O . SER A 1 359 ? -11.094 -40.281 -13.75 1 55.62 359 SER A O 1
ATOM 2814 N N . LYS A 1 360 ? -10.547 -41.812 -15.344 1 59.06 360 LYS A N 1
ATOM 2815 C CA . LYS A 1 360 ? -9.125 -41.5 -15.227 1 59.06 360 LYS A CA 1
ATOM 2816 C C . LYS A 1 360 ? -8.828 -40.094 -15.703 1 59.06 360 LYS A C 1
ATOM 2818 O O . LYS A 1 360 ? -8.039 -39.375 -15.086 1 59.06 360 LYS A O 1
ATOM 2823 N N . SER A 1 361 ? -9.531 -39.719 -16.766 1 57.34 361 SER A N 1
ATOM 2824 C CA . SER A 1 361 ? -9.297 -38.375 -17.344 1 57.34 361 SER A CA 1
ATOM 2825 C C . SER A 1 361 ? -9.797 -37.281 -16.406 1 57.34 361 SER A C 1
ATOM 2827 O O . SER A 1 361 ? -9.164 -36.219 -16.281 1 57.34 361 SER A O 1
ATOM 2829 N N . THR A 1 362 ? -10.828 -37.688 -15.711 1 61.22 362 THR A N 1
ATOM 2830 C CA . THR A 1 362 ? -11.398 -36.719 -14.797 1 61.22 362 THR A CA 1
ATOM 2831 C C . THR A 1 362 ? -10.477 -36.469 -13.602 1 61.22 362 THR A C 1
ATOM 2833 O O . THR A 1 362 ? -10.227 -35.344 -13.219 1 61.22 362 THR A O 1
ATOM 2836 N N . LEU A 1 363 ? -9.953 -37.562 -13.141 1 68.12 363 LEU A N 1
ATOM 2837 C CA . LEU A 1 363 ? -9.117 -37.438 -11.953 1 68.12 363 LEU A CA 1
ATOM 2838 C C . LEU A 1 363 ? -7.82 -36.688 -12.273 1 68.12 363 LEU A C 1
ATOM 2840 O O . LEU A 1 363 ? -7.438 -35.75 -11.555 1 68.12 363 LEU A O 1
ATOM 2844 N N . ALA A 1 364 ? -7.262 -37 -13.398 1 76.25 364 ALA A N 1
ATOM 2845 C CA . ALA A 1 364 ? -6.02 -36.375 -13.828 1 76.25 364 ALA A CA 1
ATOM 2846 C C . ALA A 1 364 ? -6.238 -34.906 -14.125 1 76.25 364 ALA A C 1
ATOM 2848 O O . ALA A 1 364 ? -5.383 -34.062 -13.82 1 76.25 364 ALA A O 1
ATOM 2849 N N . GLY A 1 365 ? -7.383 -34.594 -14.508 1 83.44 365 GLY A N 1
ATOM 2850 C CA . GLY A 1 365 ? -7.715 -33.219 -14.844 1 83.44 365 GLY A CA 1
ATOM 2851 C C . GLY A 1 365 ? -7.957 -32.344 -13.633 1 83.44 365 GLY A C 1
ATOM 2852 O O . GLY A 1 365 ? -7.613 -31.156 -13.633 1 83.44 365 GLY A O 1
ATOM 2853 N N . SER A 1 366 ? -8.453 -32.906 -12.602 1 90.38 366 SER A N 1
ATOM 2854 C CA . SER A 1 366 ? -8.805 -32.156 -11.406 1 90.38 366 SER A CA 1
ATOM 2855 C C . SER A 1 366 ? -7.57 -31.562 -10.727 1 90.38 366 SER A C 1
ATOM 2857 O O . SER A 1 366 ? -7.59 -30.422 -10.266 1 90.38 366 SER A O 1
ATOM 2859 N N . LYS A 1 367 ? -6.535 -32.312 -10.664 1 90.94 367 LYS A N 1
ATOM 2860 C CA . LYS A 1 367 ? -5.316 -31.844 -10.008 1 90.94 367 LYS A CA 1
ATOM 2861 C C . LYS A 1 367 ? -4.711 -30.656 -10.758 1 90.94 367 LYS A C 1
ATOM 2863 O O . LYS A 1 367 ? -4.086 -29.797 -10.141 1 90.94 367 LYS A O 1
ATOM 2868 N N . LEU A 1 368 ? -4.914 -30.609 -12.047 1 93.25 368 LEU A N 1
ATOM 2869 C CA . LEU A 1 368 ? -4.328 -29.578 -12.898 1 93.25 368 LEU A CA 1
ATOM 2870 C C . LEU A 1 368 ? -4.977 -28.234 -12.641 1 93.25 368 LEU A C 1
ATOM 2872 O O . LEU A 1 368 ? -4.469 -27.203 -13.086 1 93.25 368 LEU A O 1
ATOM 2876 N N . LEU A 1 369 ? -6.047 -28.219 -11.852 1 96 369 LEU A N 1
ATOM 2877 C CA . LEU A 1 369 ? -6.773 -26.984 -11.586 1 96 369 LEU A CA 1
ATOM 2878 C C . LEU A 1 369 ? -6.18 -26.25 -10.391 1 96 369 LEU A C 1
ATOM 2880 O O . LEU A 1 369 ? -6.402 -25.047 -10.227 1 96 369 LEU A O 1
ATOM 2884 N N . ILE A 1 370 ? -5.453 -26.891 -9.578 1 94.06 370 ILE A N 1
ATOM 2885 C CA . ILE A 1 370 ? -5.086 -26.375 -8.266 1 94.06 370 ILE A CA 1
ATOM 2886 C C . ILE A 1 370 ? -4.16 -25.172 -8.422 1 94.06 370 ILE A C 1
ATOM 2888 O O . ILE A 1 370 ? -4.426 -24.094 -7.883 1 94.06 370 ILE A O 1
ATOM 2892 N N . TRP A 1 371 ? -3.133 -25.266 -9.227 1 94.19 371 TRP A N 1
ATOM 2893 C CA . TRP A 1 371 ? -2.166 -24.188 -9.375 1 94.19 371 TRP A CA 1
ATOM 2894 C C . TRP A 1 371 ? -2.801 -22.984 -10.055 1 94.19 371 TRP A C 1
ATOM 2896 O O . TRP A 1 371 ? -2.689 -21.859 -9.562 1 94.19 371 TRP A O 1
ATOM 2906 N N . PRO A 1 372 ? -3.545 -23.156 -11.172 1 96.81 372 PRO A N 1
ATOM 2907 C CA . PRO A 1 372 ? -4.199 -22.016 -11.789 1 96.81 372 PRO A CA 1
ATOM 2908 C C . PRO A 1 372 ? -5.129 -21.266 -10.828 1 96.81 372 PRO A C 1
ATOM 2910 O O . PRO A 1 372 ? -5.113 -20.031 -10.773 1 96.81 372 PRO A O 1
ATOM 2913 N N . PHE A 1 373 ? -5.809 -22.016 -10.016 1 97.38 373 PHE A N 1
ATOM 2914 C CA . PHE A 1 373 ? -6.742 -21.375 -9.094 1 97.38 373 PHE A CA 1
ATOM 2915 C C . PHE A 1 373 ? -5.996 -20.703 -7.945 1 97.38 373 PHE A C 1
ATOM 2917 O O . PHE A 1 373 ? -6.41 -19.656 -7.461 1 97.38 373 PHE A O 1
ATOM 2924 N N . TYR A 1 374 ? -4.918 -21.312 -7.559 1 94.25 374 TYR A N 1
ATOM 2925 C CA . TYR A 1 374 ? -4.074 -20.672 -6.559 1 94.25 374 TYR A CA 1
ATOM 2926 C C . TYR A 1 374 ? -3.609 -19.312 -7.039 1 94.25 374 TYR A C 1
ATOM 2928 O O . TYR A 1 374 ? -3.732 -18.312 -6.316 1 94.25 374 TYR A O 1
ATOM 2936 N N . VAL A 1 375 ? -3.154 -19.234 -8.242 1 95 375 VAL A N 1
ATOM 2937 C CA . VAL A 1 375 ? -2.605 -18.016 -8.805 1 95 375 VAL A CA 1
ATOM 2938 C C . VAL A 1 375 ? -3.713 -16.969 -8.953 1 95 375 VAL A C 1
ATOM 2940 O O . VAL A 1 375 ? -3.553 -15.828 -8.531 1 95 375 VAL A O 1
ATOM 2943 N N . VAL A 1 376 ? -4.859 -17.344 -9.492 1 96 376 VAL A N 1
ATOM 2944 C CA . VAL A 1 376 ? -5.887 -16.359 -9.797 1 96 376 VAL A CA 1
ATOM 2945 C C . VAL A 1 376 ? -6.547 -15.875 -8.508 1 96 376 VAL A C 1
ATOM 2947 O O . VAL A 1 376 ? -7.004 -14.734 -8.422 1 96 376 VAL A O 1
ATOM 2950 N N . ILE A 1 377 ? -6.562 -16.719 -7.48 1 94.88 377 ILE A N 1
ATOM 2951 C CA . ILE A 1 377 ? -7.078 -16.297 -6.184 1 94.88 377 ILE A CA 1
ATOM 2952 C C . ILE A 1 377 ? -6.176 -15.203 -5.605 1 94.88 377 ILE A C 1
ATOM 2954 O O . ILE A 1 377 ? -6.664 -14.18 -5.117 1 94.88 377 ILE A O 1
ATOM 2958 N N . HIS A 1 378 ? -4.902 -15.438 -5.703 1 91.94 378 HIS A N 1
ATOM 2959 C CA . HIS A 1 378 ? -3.965 -14.43 -5.219 1 91.94 378 HIS A CA 1
ATOM 2960 C C . HIS A 1 378 ? -4.105 -13.125 -5.996 1 91.94 378 HIS A C 1
ATOM 2962 O O . HIS A 1 378 ? -4.113 -12.047 -5.406 1 91.94 378 HIS A O 1
ATOM 2968 N N . ILE A 1 379 ? -4.23 -13.234 -7.273 1 93 379 ILE A N 1
ATOM 2969 C CA . ILE A 1 379 ? -4.406 -12.055 -8.117 1 93 379 ILE A CA 1
ATOM 2970 C C . ILE A 1 379 ? -5.738 -11.383 -7.789 1 93 379 ILE A C 1
ATOM 2972 O O . ILE A 1 379 ? -5.812 -10.156 -7.684 1 93 379 ILE A O 1
ATOM 2976 N N . GLY A 1 380 ? -6.766 -12.258 -7.625 1 92.25 380 GLY A N 1
ATOM 2977 C CA . GLY A 1 380 ? -8.078 -11.734 -7.297 1 92.25 380 GLY A CA 1
ATOM 2978 C C . GLY A 1 380 ? -8.094 -10.922 -6.012 1 92.25 380 GLY A C 1
ATOM 2979 O O . GLY A 1 380 ? -8.734 -9.867 -5.945 1 92.25 380 GLY A O 1
ATOM 2980 N N . ILE A 1 381 ? -7.398 -11.359 -5.051 1 89.69 381 ILE A N 1
ATOM 2981 C CA . ILE A 1 381 ? -7.289 -10.648 -3.781 1 89.69 381 ILE A CA 1
ATOM 2982 C C . ILE A 1 381 ? -6.578 -9.312 -4 1 89.69 381 ILE A C 1
ATOM 2984 O O . ILE A 1 381 ? -7.047 -8.273 -3.535 1 89.69 381 ILE A O 1
ATOM 2988 N N . LYS A 1 382 ? -5.574 -9.344 -4.762 1 87.56 382 LYS A N 1
ATOM 2989 C CA . LYS A 1 382 ? -4.742 -8.156 -4.961 1 87.56 382 LYS A CA 1
ATOM 2990 C C . LYS A 1 382 ? -5.508 -7.07 -5.711 1 87.56 382 LYS A C 1
ATOM 2992 O O . LYS A 1 382 ? -5.367 -5.883 -5.406 1 87.56 382 LYS A O 1
ATOM 2997 N N . ILE A 1 383 ? -6.285 -7.422 -6.609 1 89 383 ILE A N 1
ATOM 2998 C CA . ILE A 1 383 ? -6.93 -6.414 -7.441 1 89 383 ILE A CA 1
ATOM 2999 C C . ILE A 1 383 ? -8.336 -6.141 -6.926 1 89 383 ILE A C 1
ATOM 3001 O O . ILE A 1 383 ? -9.086 -5.367 -7.527 1 89 383 ILE A O 1
ATOM 3005 N N . GLY A 1 384 ? -8.797 -6.855 -5.84 1 87.44 384 GLY A N 1
ATOM 3006 C CA . GLY A 1 384 ? -10.109 -6.645 -5.25 1 87.44 384 GLY A CA 1
ATOM 3007 C C . GLY A 1 384 ? -11.234 -7.273 -6.055 1 87.44 384 GLY A C 1
ATOM 3008 O O . GLY A 1 384 ? -12.344 -6.738 -6.105 1 87.44 384 GLY A O 1
ATOM 3009 N N . LEU A 1 385 ? -10.945 -8.352 -6.715 1 92.5 385 LEU A N 1
ATOM 3010 C CA . LEU A 1 385 ? -11.883 -9.031 -7.605 1 92.5 385 LEU A CA 1
ATOM 3011 C C . LEU A 1 385 ? -13.125 -9.492 -6.84 1 92.5 385 LEU A C 1
ATOM 3013 O O . LEU A 1 385 ? -14.242 -9.391 -7.344 1 92.5 385 LEU A O 1
ATOM 3017 N N . PHE A 1 386 ? -13 -9.961 -5.652 1 91.81 386 PHE A N 1
ATOM 3018 C CA . PHE A 1 386 ? -14.062 -10.609 -4.898 1 91.81 386 PHE A CA 1
ATOM 3019 C C . PHE A 1 386 ? -15.07 -9.586 -4.387 1 91.81 386 PHE A C 1
ATOM 3021 O O . PHE A 1 386 ? -16.203 -9.93 -4.059 1 91.81 386 PHE A O 1
ATOM 3028 N N . ASP A 1 387 ? -14.656 -8.328 -4.348 1 85.75 387 ASP A N 1
ATOM 3029 C CA . ASP A 1 387 ? -15.555 -7.238 -3.969 1 85.75 387 ASP A CA 1
ATOM 3030 C C . ASP A 1 387 ? -16.375 -6.762 -5.164 1 85.75 387 ASP A C 1
ATOM 3032 O O . ASP A 1 387 ? -17.422 -6.141 -4.992 1 85.75 387 ASP A O 1
ATOM 3036 N N . HIS A 1 388 ? -15.938 -7.121 -6.355 1 87.5 388 HIS A N 1
ATOM 3037 C CA . HIS A 1 388 ? -16.531 -6.488 -7.531 1 87.5 388 HIS A CA 1
ATOM 3038 C C . HIS A 1 388 ? -17.297 -7.5 -8.375 1 87.5 388 HIS A C 1
ATOM 3040 O O . HIS A 1 388 ? -18.156 -7.117 -9.18 1 87.5 388 HIS A O 1
ATOM 3046 N N . VAL A 1 389 ? -16.891 -8.688 -8.281 1 89.44 389 VAL A N 1
ATOM 3047 C CA . VAL A 1 389 ? -17.578 -9.734 -9.031 1 89.44 389 VAL A CA 1
ATOM 3048 C C . VAL A 1 389 ? -18.266 -10.703 -8.062 1 89.44 389 VAL A C 1
ATOM 3050 O O . VAL A 1 389 ? -17.609 -11.57 -7.484 1 89.44 389 VAL A O 1
ATOM 3053 N N . ASP A 1 390 ? -19.516 -10.641 -8.031 1 89.19 390 ASP A N 1
ATOM 3054 C CA . ASP A 1 390 ? -20.297 -11.398 -7.059 1 89.19 390 ASP A CA 1
ATOM 3055 C C . ASP A 1 390 ? -20.219 -12.898 -7.34 1 89.19 390 ASP A C 1
ATOM 3057 O O . ASP A 1 390 ? -20.406 -13.328 -8.484 1 89.19 390 ASP A O 1
ATOM 3061 N N . GLY A 1 391 ? -19.875 -13.656 -6.277 1 92.12 391 GLY A N 1
ATOM 3062 C CA . GLY A 1 391 ? -19.984 -15.109 -6.312 1 92.12 391 GLY A CA 1
ATOM 3063 C C . GLY A 1 391 ? -18.766 -15.789 -6.883 1 92.12 391 GLY A C 1
ATOM 3064 O O . GLY A 1 391 ? -18.656 -17.016 -6.848 1 92.12 391 GLY A O 1
ATOM 3065 N N . ILE A 1 392 ? -17.859 -14.969 -7.387 1 96.12 392 ILE A N 1
ATOM 3066 C CA . ILE A 1 392 ? -16.703 -15.586 -8.039 1 96.12 392 ILE A CA 1
ATOM 3067 C C . ILE A 1 392 ? -15.867 -16.344 -7.012 1 96.12 392 ILE A C 1
ATOM 3069 O O . ILE A 1 392 ? -15.305 -17.391 -7.312 1 96.12 392 ILE A O 1
ATOM 3073 N N . ASP A 1 393 ? -15.734 -15.836 -5.789 1 95.19 393 ASP A N 1
ATOM 3074 C CA . ASP A 1 393 ? -15.016 -16.547 -4.734 1 95.19 393 ASP A CA 1
ATOM 3075 C C . ASP A 1 393 ? -15.68 -17.875 -4.406 1 95.19 393 ASP A C 1
ATOM 3077 O O . ASP A 1 393 ? -15.008 -18.891 -4.262 1 95.19 393 ASP A O 1
ATOM 3081 N N . GLY A 1 394 ? -17.031 -17.906 -4.332 1 96.25 394 GLY A N 1
ATOM 3082 C CA . GLY A 1 394 ? -17.75 -19.141 -4.105 1 96.25 394 GLY A CA 1
ATOM 3083 C C . GLY A 1 394 ? -17.484 -20.188 -5.172 1 96.25 394 GLY A C 1
ATOM 3084 O O . GLY A 1 394 ? -17.328 -21.375 -4.863 1 96.25 394 GLY A O 1
ATOM 3085 N N . CYS A 1 395 ? -17.453 -19.766 -6.406 1 97.25 395 CYS A N 1
ATOM 3086 C CA . CYS A 1 395 ? -17.156 -20.672 -7.508 1 97.25 395 CYS A CA 1
ATOM 3087 C C . CYS A 1 395 ? -15.758 -21.266 -7.352 1 97.25 395 CYS A C 1
ATOM 3089 O O . CYS A 1 395 ? -15.57 -22.469 -7.516 1 97.25 395 CYS A O 1
ATOM 3091 N N . MET A 1 396 ? -14.828 -20.406 -7 1 97.75 396 MET A N 1
ATOM 3092 C CA . MET A 1 396 ? -13.453 -20.875 -6.832 1 97.75 396 MET A CA 1
ATOM 3093 C C . MET A 1 396 ? -13.352 -21.844 -5.664 1 97.75 396 MET A C 1
ATOM 3095 O O . MET A 1 396 ? -12.641 -22.844 -5.754 1 97.75 396 MET A O 1
ATOM 3099 N N . ILE A 1 397 ? -14.086 -21.562 -4.582 1 97.38 397 ILE A N 1
ATOM 3100 C CA . ILE A 1 397 ? -14.102 -22.422 -3.406 1 97.38 397 ILE A CA 1
ATOM 3101 C C . ILE A 1 397 ? -14.672 -23.797 -3.777 1 97.38 397 ILE A C 1
ATOM 3103 O O . ILE A 1 397 ? -14.078 -24.828 -3.457 1 97.38 397 ILE A O 1
ATOM 3107 N N . ASN A 1 398 ? -15.719 -23.812 -4.52 1 97.25 398 ASN A N 1
ATOM 3108 C CA . ASN A 1 398 ? -16.344 -25.078 -4.922 1 97.25 398 ASN A CA 1
ATOM 3109 C C . ASN A 1 398 ? -15.422 -25.922 -5.789 1 97.25 398 ASN A C 1
ATOM 3111 O O . ASN A 1 398 ? -15.336 -27.125 -5.613 1 97.25 398 ASN A O 1
ATOM 3115 N N . VAL A 1 399 ? -14.789 -25.234 -6.652 1 97.56 399 VAL A N 1
ATOM 3116 C CA . VAL A 1 399 ? -13.867 -25.922 -7.547 1 97.56 399 VAL A CA 1
ATOM 3117 C C . VAL A 1 399 ? -12.742 -26.578 -6.738 1 97.56 399 VAL A C 1
ATOM 3119 O O . VAL A 1 399 ? -12.453 -27.766 -6.898 1 97.56 399 VAL A O 1
ATOM 3122 N N . LEU A 1 400 ? -12.172 -25.828 -5.848 1 96.94 400 LEU A N 1
ATOM 3123 C CA . LEU A 1 400 ? -11.031 -26.312 -5.07 1 96.94 400 LEU A CA 1
ATOM 3124 C C . LEU A 1 400 ? -11.461 -27.406 -4.098 1 96.94 400 LEU A C 1
ATOM 3126 O O . LEU A 1 400 ? -10.742 -28.391 -3.898 1 96.94 400 LEU A O 1
ATOM 3130 N N . GLU A 1 401 ? -12.609 -27.297 -3.551 1 96.62 401 GLU A N 1
ATOM 3131 C CA . GLU A 1 401 ? -13.125 -28.328 -2.66 1 96.62 401 GLU A CA 1
ATOM 3132 C C . GLU A 1 401 ? -13.336 -29.641 -3.406 1 96.62 401 GLU A C 1
ATOM 3134 O O . GLU A 1 401 ? -12.938 -30.703 -2.926 1 96.62 401 GLU A O 1
ATOM 3139 N N . ASP A 1 402 ? -13.883 -29.531 -4.543 1 95.88 402 ASP A N 1
ATOM 3140 C CA . ASP A 1 402 ? -14.133 -30.75 -5.32 1 95.88 402 ASP A CA 1
ATOM 3141 C C . ASP A 1 402 ? -12.836 -31.344 -5.836 1 95.88 402 ASP A C 1
ATOM 3143 O O . ASP A 1 402 ? -12.664 -32.562 -5.824 1 95.88 402 ASP A O 1
ATOM 3147 N N . ALA A 1 403 ? -11.969 -30.5 -6.316 1 94.69 403 ALA A N 1
ATOM 3148 C CA . ALA A 1 403 ? -10.664 -31 -6.742 1 94.69 403 ALA A CA 1
ATOM 3149 C C . ALA A 1 403 ? -9.938 -31.719 -5.598 1 94.69 403 ALA A C 1
ATOM 3151 O O . ALA A 1 403 ? -9.359 -32.781 -5.789 1 94.69 403 ALA A O 1
ATOM 3152 N N . GLY A 1 404 ? -10.008 -31.125 -4.395 1 93.75 404 GLY A N 1
ATOM 3153 C CA . GLY A 1 404 ? -9.398 -31.75 -3.225 1 93.75 404 GLY A CA 1
ATOM 3154 C C . GLY A 1 404 ? -10.039 -33.062 -2.85 1 93.75 404 GLY A C 1
ATOM 3155 O O . GLY A 1 404 ? -9.344 -34.031 -2.541 1 93.75 404 GLY A O 1
ATOM 3156 N N . ARG A 1 405 ? -11.266 -33.094 -2.924 1 93 405 ARG A N 1
ATOM 3157 C CA . ARG A 1 405 ? -11.992 -34.312 -2.586 1 93 405 ARG A CA 1
ATOM 3158 C C . ARG A 1 405 ? -11.68 -35.438 -3.576 1 93 405 ARG A C 1
ATOM 3160 O O . ARG A 1 405 ? -11.516 -36.594 -3.182 1 93 405 ARG A O 1
ATOM 3167 N N . GLN A 1 406 ? -11.562 -35.125 -4.82 1 90.69 406 GLN A N 1
ATOM 3168 C CA . GLN A 1 406 ? -11.375 -36.125 -5.867 1 90.69 406 GLN A CA 1
ATOM 3169 C C . GLN A 1 406 ? -9.93 -36.594 -5.91 1 90.69 406 GLN A C 1
ATOM 3171 O O . GLN A 1 406 ? -9.664 -37.75 -6.277 1 90.69 406 GLN A O 1
ATOM 3176 N N . THR A 1 407 ? -9.008 -35.719 -5.5 1 91.69 407 THR A N 1
ATOM 3177 C CA . THR A 1 407 ? -7.605 -36.094 -5.684 1 91.69 407 THR A CA 1
ATOM 3178 C C . THR A 1 407 ? -6.957 -36.406 -4.344 1 91.69 407 THR A C 1
ATOM 3180 O O . THR A 1 407 ? -5.887 -37.031 -4.309 1 91.69 407 THR A O 1
ATOM 3183 N N . GLY A 1 408 ? -7.57 -35.969 -3.277 1 92.88 408 GLY A N 1
ATOM 3184 C CA . GLY A 1 408 ? -6.973 -36.156 -1.961 1 92.88 408 GLY A CA 1
ATOM 3185 C C . GLY A 1 408 ? -5.875 -35.125 -1.679 1 92.88 408 GLY A C 1
ATOM 3186 O O . GLY A 1 408 ? -5.176 -35.25 -0.667 1 92.88 408 GLY A O 1
ATOM 3187 N N . ILE A 1 409 ? -5.68 -34.188 -2.555 1 93.31 409 ILE A N 1
ATOM 3188 C CA . ILE A 1 409 ? -4.648 -33.156 -2.359 1 93.31 409 ILE A CA 1
ATOM 3189 C C . ILE A 1 409 ? -5.148 -32.094 -1.386 1 93.31 409 ILE A C 1
ATOM 3191 O O . ILE A 1 409 ? -5.949 -31.234 -1.757 1 93.31 409 ILE A O 1
ATOM 3195 N N . LEU A 1 410 ? -4.629 -32.062 -0.214 1 93.44 410 LEU A N 1
ATOM 3196 C CA . LEU A 1 410 ? -5.129 -31.219 0.867 1 93.44 410 LEU A CA 1
ATOM 3197 C C . LEU A 1 410 ? -4.816 -29.75 0.603 1 93.44 410 LEU A C 1
ATOM 3199 O O . LEU A 1 410 ? -5.496 -28.859 1.119 1 93.44 410 LEU A O 1
ATOM 3203 N N . ALA A 1 411 ? -3.824 -29.484 -0.175 1 90.12 411 ALA A N 1
ATOM 3204 C CA . ALA A 1 411 ? -3.525 -28.094 -0.535 1 90.12 411 ALA A CA 1
ATOM 3205 C C . ALA A 1 411 ? -4.746 -27.422 -1.15 1 90.12 411 ALA A C 1
ATOM 3207 O O . ALA A 1 411 ? -4.988 -26.234 -0.912 1 90.12 411 ALA A O 1
ATOM 3208 N N . ALA A 1 412 ? -5.5 -28.125 -1.938 1 93.31 412 ALA A N 1
ATOM 3209 C CA . ALA A 1 412 ? -6.695 -27.562 -2.572 1 93.31 412 ALA A CA 1
ATOM 3210 C C . ALA A 1 412 ? -7.758 -27.219 -1.534 1 93.31 412 ALA A C 1
ATOM 3212 O O . ALA A 1 412 ? -8.305 -26.109 -1.54 1 93.31 412 ALA A O 1
ATOM 3213 N N . THR A 1 413 ? -7.996 -28.125 -0.639 1 92.5 413 THR A N 1
ATOM 3214 C CA . THR A 1 413 ? -9.023 -27.906 0.375 1 92.5 413 THR A CA 1
ATOM 3215 C C . THR A 1 413 ? -8.586 -26.812 1.353 1 92.5 413 THR A C 1
ATOM 3217 O O . THR A 1 413 ? -9.414 -26.047 1.841 1 92.5 413 THR A O 1
ATOM 3220 N N . LEU A 1 414 ? -7.352 -26.812 1.659 1 91.12 414 LEU A N 1
ATOM 3221 C CA . LEU A 1 414 ? -6.824 -25.766 2.514 1 91.12 414 LEU A CA 1
ATOM 3222 C C . LEU A 1 414 ? -7.031 -24.391 1.876 1 91.12 414 LEU A C 1
ATOM 3224 O O . LEU A 1 414 ? -7.48 -23.453 2.539 1 91.12 414 LEU A O 1
ATOM 3228 N N . LEU A 1 415 ? -6.711 -24.266 0.625 1 90.88 415 LEU A N 1
ATOM 3229 C CA . LEU A 1 415 ? -6.887 -23.016 -0.094 1 90.88 415 LEU A CA 1
ATOM 3230 C C . LEU A 1 415 ? -8.344 -22.578 -0.081 1 90.88 415 LEU A C 1
ATOM 3232 O O . LEU A 1 415 ? -8.648 -21.406 0.152 1 90.88 415 LEU A O 1
ATOM 3236 N N . ALA A 1 416 ? -9.211 -23.531 -0.33 1 94.75 416 ALA A N 1
ATOM 3237 C CA . ALA A 1 416 ? -10.648 -23.25 -0.288 1 94.75 416 ALA A CA 1
ATOM 3238 C C . ALA A 1 416 ? -11.062 -22.734 1.086 1 94.75 416 ALA A C 1
ATOM 3240 O O . ALA A 1 416 ? -11.789 -21.734 1.188 1 94.75 416 ALA A O 1
ATOM 3241 N N . LYS A 1 417 ? -10.578 -23.359 2.096 1 92.75 417 LYS A N 1
ATOM 3242 C CA . LYS A 1 417 ? -10.906 -22.969 3.465 1 92.75 417 LYS A CA 1
ATOM 3243 C C . LYS A 1 417 ? -10.398 -21.562 3.777 1 92.75 417 LYS A C 1
ATOM 3245 O O . LYS A 1 417 ? -11.117 -20.75 4.352 1 92.75 417 LYS A O 1
ATOM 3250 N N . LEU A 1 418 ? -9.227 -21.312 3.408 1 90.19 418 LEU A N 1
ATOM 3251 C CA . LEU A 1 418 ? -8.625 -20.016 3.678 1 90.19 418 LEU A CA 1
ATOM 3252 C C . LEU A 1 418 ? -9.352 -18.906 2.92 1 90.19 418 LEU A C 1
ATOM 3254 O O . LEU A 1 418 ? -9.5 -17.797 3.428 1 90.19 418 LEU A O 1
ATOM 3258 N N . LEU A 1 419 ? -9.727 -19.188 1.686 1 92.94 419 LEU A N 1
ATOM 3259 C CA . LEU A 1 419 ? -10.492 -18.219 0.911 1 92.94 419 LEU A CA 1
ATOM 3260 C C . LEU A 1 419 ? -11.852 -17.953 1.555 1 92.94 419 LEU A C 1
ATOM 3262 O O . LEU A 1 419 ? -12.281 -16.797 1.673 1 92.94 419 LEU A O 1
ATOM 3266 N N . ARG A 1 420 ? -12.445 -19.047 2.08 1 93.06 420 ARG A N 1
ATOM 3267 C CA . ARG A 1 420 ? -13.75 -18.953 2.725 1 93.06 420 ARG A CA 1
ATOM 3268 C C . ARG A 1 420 ? -13.672 -18.109 3.994 1 93.06 420 ARG A C 1
ATOM 3270 O O . ARG A 1 420 ? -14.57 -17.312 4.273 1 93.06 420 ARG A O 1
ATOM 3277 N N . GLU A 1 421 ? -12.586 -18.219 4.676 1 91.25 421 GLU A N 1
ATOM 3278 C CA . GLU A 1 421 ? -12.422 -17.562 5.965 1 91.25 421 GLU A CA 1
ATOM 3279 C C . GLU A 1 421 ? -11.719 -16.219 5.809 1 91.25 421 GLU A C 1
ATOM 3281 O O . GLU A 1 421 ? -11.414 -15.547 6.801 1 91.25 421 GLU A O 1
ATOM 3286 N N . ASN A 1 422 ? -11.438 -15.82 4.609 1 86 422 ASN A N 1
ATOM 3287 C CA . ASN A 1 422 ? -10.727 -14.578 4.328 1 86 422 ASN A CA 1
ATOM 3288 C C . ASN A 1 422 ? -9.398 -14.508 5.086 1 86 422 ASN A C 1
ATOM 3290 O O . ASN A 1 422 ? -9.078 -13.477 5.684 1 86 422 ASN A O 1
ATOM 3294 N N . GLN A 1 423 ? -8.695 -15.633 5.113 1 82.12 423 GLN A N 1
ATOM 3295 C CA . GLN A 1 423 ? -7.457 -15.719 5.879 1 82.12 423 GLN A CA 1
ATOM 3296 C C . GLN A 1 423 ? -6.258 -15.945 4.961 1 82.12 423 GLN A C 1
ATOM 3298 O O . GLN A 1 423 ? -5.137 -16.141 5.434 1 82.12 423 GLN A O 1
ATOM 3303 N N . LEU A 1 424 ? -6.551 -15.922 3.711 1 80.69 424 LEU A N 1
ATOM 3304 C CA . LEU A 1 424 ? -5.465 -16.266 2.799 1 80.69 424 LEU A CA 1
ATOM 3305 C C . LEU A 1 424 ? -4.32 -15.258 2.916 1 80.69 424 LEU A C 1
ATOM 3307 O O . LEU A 1 424 ? -3.152 -15.648 2.975 1 80.69 424 LEU A O 1
ATOM 3311 N N . ARG A 1 425 ? -4.598 -13.992 3.109 1 74.75 425 ARG A N 1
ATOM 3312 C CA . ARG A 1 425 ? -3.564 -12.969 3.176 1 74.75 425 ARG A CA 1
ATOM 3313 C C . ARG A 1 425 ? -2.764 -13.078 4.469 1 74.75 425 ARG A C 1
ATOM 3315 O O . ARG A 1 425 ? -1.572 -12.766 4.496 1 74.75 425 ARG A O 1
ATOM 3322 N N . ALA A 1 426 ? -3.4 -13.492 5.43 1 70.62 426 ALA A N 1
ATOM 3323 C CA . ALA A 1 426 ? -2.756 -13.617 6.73 1 70.62 426 ALA A CA 1
ATOM 3324 C C . ALA A 1 426 ? -1.823 -14.82 6.766 1 70.62 426 ALA A C 1
ATOM 3326 O O . ALA A 1 426 ? -0.833 -14.828 7.5 1 70.62 426 ALA A O 1
ATOM 3327 N N . ARG A 1 427 ? -2.082 -15.758 5.883 1 69.69 427 ARG A N 1
ATOM 3328 C CA . ARG A 1 427 ? -1.395 -17.031 6.059 1 69.69 427 ARG A CA 1
ATOM 3329 C C . ARG A 1 427 ? -0.449 -17.312 4.895 1 69.69 427 ARG A C 1
ATOM 3331 O O . ARG A 1 427 ? 0.51 -18.062 5.035 1 69.69 427 ARG A O 1
ATOM 3338 N N . PHE A 1 428 ? -0.767 -16.734 3.77 1 68.44 428 PHE A N 1
ATOM 3339 C CA . PHE A 1 428 ? 0.075 -16.969 2.602 1 68.44 428 PHE A CA 1
ATOM 3340 C C . PHE A 1 428 ? 0.697 -15.664 2.121 1 68.44 428 PHE A C 1
ATOM 3342 O O . PHE A 1 428 ? 0.024 -14.633 2.066 1 68.44 428 PHE A O 1
ATOM 3349 N N . PRO A 1 429 ? 2.01 -15.766 1.924 1 67.69 429 PRO A N 1
ATOM 3350 C CA . PRO A 1 429 ? 2.617 -14.57 1.32 1 67.69 429 PRO A CA 1
ATOM 3351 C C . PRO A 1 429 ? 2.062 -14.266 -0.068 1 67.69 429 PRO A C 1
ATOM 3353 O O . PRO A 1 429 ? 1.613 -15.172 -0.772 1 67.69 429 PRO A O 1
ATOM 3356 N N . ASP A 1 430 ? 1.872 -13.078 -0.333 1 63.09 430 ASP A N 1
ATOM 3357 C CA . ASP A 1 430 ? 1.452 -12.672 -1.671 1 63.09 430 ASP A CA 1
ATOM 3358 C C . ASP A 1 430 ? 2.396 -13.227 -2.736 1 63.09 430 ASP A C 1
ATOM 3360 O O . ASP A 1 430 ? 3.596 -13.367 -2.492 1 63.09 430 ASP A O 1
ATOM 3364 N N . ILE A 1 431 ? 1.823 -14.055 -3.596 1 61.62 431 ILE A N 1
ATOM 3365 C CA . ILE A 1 431 ? 2.699 -14.258 -4.746 1 61.62 431 ILE A CA 1
ATOM 3366 C C . ILE A 1 431 ? 3.391 -12.953 -5.109 1 61.62 431 ILE A C 1
ATOM 3368 O O . ILE A 1 431 ? 2.729 -11.938 -5.344 1 61.62 431 ILE A O 1
ATOM 3372 N N . ILE A 1 432 ? 4.445 -12.508 -4.188 1 48.91 432 ILE A N 1
ATOM 3373 C CA . ILE A 1 432 ? 5.188 -11.281 -3.938 1 48.91 432 ILE A CA 1
ATOM 3374 C C . ILE A 1 432 ? 5.137 -10.383 -5.176 1 48.91 432 ILE A C 1
ATOM 3376 O O . ILE A 1 432 ? 5.562 -10.789 -6.262 1 48.91 432 ILE A O 1
ATOM 3380 N N . GLN A 1 433 ? 4.117 -9.859 -5.59 1 44.88 433 GLN A N 1
ATOM 3381 C CA . GLN A 1 433 ? 4.426 -8.727 -6.453 1 44.88 433 GLN A CA 1
ATOM 3382 C C . GLN A 1 433 ? 4.91 -7.531 -5.645 1 44.88 433 GLN A C 1
ATOM 3384 O O . GLN A 1 433 ? 4.113 -6.859 -4.984 1 44.88 433 GLN A O 1
ATOM 3389 N N . ASN A 1 434 ? 6.043 -7.703 -4.914 1 37.19 434 ASN A N 1
ATOM 3390 C CA . ASN A 1 434 ? 6.363 -6.418 -4.301 1 37.19 434 ASN A CA 1
ATOM 3391 C C . ASN A 1 434 ? 6.055 -5.254 -5.242 1 37.19 434 ASN A C 1
ATOM 3393 O O . ASN A 1 434 ? 6.887 -4.879 -6.066 1 37.19 434 ASN A O 1
ATOM 3397 N N . GLY A 1 435 ? 5.348 -5.477 -6.23 1 31.97 435 GLY A N 1
ATOM 3398 C CA . GLY A 1 435 ? 5.289 -4.176 -6.875 1 31.97 435 GLY A CA 1
ATOM 3399 C C . GLY A 1 435 ? 5.094 -3.035 -5.891 1 31.97 435 GLY A C 1
ATOM 3400 O O . GLY A 1 435 ? 5.109 -3.246 -4.676 1 31.97 435 GLY A O 1
ATOM 3401 N N . PHE A 1 436 ? 4.707 -1.919 -6.488 1 29 436 PHE A N 1
ATOM 3402 C CA . PHE A 1 436 ? 4.57 -0.612 -5.855 1 29 436 PHE A CA 1
ATOM 3403 C C . PHE A 1 436 ? 3.656 -0.69 -4.641 1 29 436 PHE A C 1
ATOM 3405 O O . PHE A 1 436 ? 2.465 -0.978 -4.77 1 29 436 PHE A O 1
ATOM 3412 N N . ASP A 1 437 ? 4.25 -1.428 -3.734 1 30.27 437 ASP A N 1
ATOM 3413 C CA . ASP A 1 437 ? 3.557 -1.08 -2.496 1 30.27 437 ASP A CA 1
ATOM 3414 C C . ASP A 1 437 ? 3.383 0.431 -2.371 1 30.27 437 ASP A C 1
ATOM 3416 O O . ASP A 1 437 ? 4.367 1.171 -2.305 1 30.27 437 ASP A O 1
ATOM 3420 N N . MET A 1 438 ? 2.545 0.901 -2.889 1 28.02 438 MET A N 1
ATOM 3421 C CA . MET A 1 438 ? 2.396 2.318 -2.57 1 28.02 438 MET A CA 1
ATOM 3422 C C . MET A 1 438 ? 2.668 2.574 -1.091 1 28.02 438 MET A C 1
ATOM 3424 O O . MET A 1 438 ? 2.861 3.719 -0.68 1 28.02 438 MET A O 1
ATOM 3428 N N . GLY A 1 439 ? 2.416 1.621 -0.15 1 28.02 439 GLY A N 1
ATOM 3429 C CA . GLY A 1 439 ? 2.725 1.904 1.243 1 28.02 439 GLY A CA 1
ATOM 3430 C C . GLY A 1 439 ? 4.191 1.712 1.582 1 28.02 439 GLY A C 1
ATOM 3431 O O . GLY A 1 439 ? 4.715 2.367 2.484 1 28.02 439 GLY A O 1
ATOM 3432 N N . GLU A 1 440 ? 4.863 0.52 1.227 1 27.8 440 GLU A N 1
ATOM 3433 C CA . GLU A 1 440 ? 6.145 0.126 1.806 1 27.8 440 GLU A CA 1
ATOM 3434 C C . GLU A 1 440 ? 7.285 0.971 1.247 1 27.8 440 GLU A C 1
ATOM 3436 O O . GLU A 1 440 ? 8.461 0.651 1.451 1 27.8 440 GLU A O 1
ATOM 3441 N N . LEU A 1 441 ? 7.383 1.806 0.338 1 23.39 441 LEU A N 1
ATOM 3442 C CA . LEU A 1 441 ? 8.719 2.373 0.215 1 23.39 441 LEU A CA 1
ATOM 3443 C C . LEU A 1 441 ? 9.328 2.648 1.589 1 23.39 441 LEU A C 1
ATOM 3445 O O . LEU A 1 441 ? 10.477 3.07 1.691 1 23.39 441 LEU A O 1
ATOM 3449 N N . GLY A 1 442 ? 8.844 3.184 2.621 1 19.88 442 GLY A N 1
ATOM 3450 C CA . GLY A 1 442 ? 9.734 3.789 3.598 1 19.88 442 GLY A CA 1
ATOM 3451 C C . GLY A 1 442 ? 10.445 2.771 4.469 1 19.88 442 GLY A C 1
ATOM 3452 O O . GLY A 1 442 ? 11.203 3.139 5.367 1 19.88 442 GLY A O 1
ATOM 3453 N N . SER A 1 443 ? 10.07 1.609 5.055 1 17.22 443 SER A N 1
ATOM 3454 C CA . SER A 1 443 ? 11.109 1.321 6.039 1 17.22 443 SER A CA 1
ATOM 3455 C C . SER A 1 443 ? 12.289 0.601 5.395 1 17.22 443 SER A C 1
ATOM 3457 O O . SER A 1 443 ? 12.117 -0.18 4.457 1 17.22 443 SER A O 1
ATOM 3459 N N . PRO A 1 444 ? 13.625 0.962 5.559 1 19.22 444 PRO A N 1
ATOM 3460 C CA . PRO A 1 444 ? 14.609 -0.123 5.504 1 19.22 444 PRO A CA 1
ATOM 3461 C C . PRO A 1 444 ? 14.086 -1.426 6.105 1 19.22 444 PRO A C 1
ATOM 3463 O O . PRO A 1 444 ? 13.219 -1.399 6.98 1 19.22 444 PRO A O 1
ATOM 3466 N N . MET B 1 1 ? 19.234 59.781 56.781 1 26.31 1 MET B N 1
ATOM 3467 C CA . MET B 1 1 ? 18.234 59.406 55.781 1 26.31 1 MET B CA 1
ATOM 3468 C C . MET B 1 1 ? 18.484 57.969 55.281 1 26.31 1 MET B C 1
ATOM 3470 O O . MET B 1 1 ? 19.594 57.625 54.906 1 26.31 1 MET B O 1
ATOM 3474 N N . PRO B 1 2 ? 17.703 56.906 55.719 1 33.06 2 PRO B N 1
ATOM 3475 C CA . PRO B 1 2 ? 18 55.469 55.5 1 33.06 2 PRO B CA 1
ATOM 3476 C C . PRO B 1 2 ? 18.031 55.094 54 1 33.06 2 PRO B C 1
ATOM 3478 O O . PRO B 1 2 ? 17.375 55.75 53.188 1 33.06 2 PRO B O 1
ATOM 3481 N N . HIS B 1 3 ? 19.172 54.656 53.406 1 32.75 3 HIS B N 1
ATOM 3482 C CA . HIS B 1 3 ? 19.5 54.281 52.031 1 32.75 3 HIS B CA 1
ATOM 3483 C C . HIS B 1 3 ? 18.547 53.25 51.5 1 32.75 3 HIS B C 1
ATOM 3485 O O . HIS B 1 3 ? 18.297 52.219 52.125 1 32.75 3 HIS B O 1
ATOM 3491 N N . PRO B 1 4 ? 17.484 53.656 50.719 1 32.66 4 PRO B N 1
ATOM 3492 C CA . PRO B 1 4 ? 16.484 52.75 50.156 1 32.66 4 PRO B CA 1
ATOM 3493 C C . PRO B 1 4 ? 17.094 51.531 49.5 1 32.66 4 PRO B C 1
ATOM 3495 O O . PRO B 1 4 ? 18.094 51.625 48.75 1 32.66 4 PRO B O 1
ATOM 3498 N N . LEU B 1 5 ? 17.156 50.344 50.125 1 30.45 5 LEU B N 1
ATOM 3499 C CA . LEU B 1 5 ? 17.609 49.031 49.688 1 30.45 5 LEU B CA 1
ATOM 3500 C C . LEU B 1 5 ? 17.125 48.719 48.25 1 30.45 5 LEU B C 1
ATOM 3502 O O . LEU B 1 5 ? 15.93 48.812 47.969 1 30.45 5 LEU B O 1
ATOM 3506 N N . VAL B 1 6 ? 17.812 49.094 47.219 1 34.44 6 VAL B N 1
ATOM 3507 C CA . VAL B 1 6 ? 17.672 48.688 45.812 1 34.44 6 VAL B CA 1
ATOM 3508 C C . VAL B 1 6 ? 17.328 47.188 45.75 1 34.44 6 VAL B C 1
ATOM 3510 O O . VAL B 1 6 ? 18.125 46.344 46.156 1 34.44 6 VAL B O 1
ATOM 3513 N N . LEU B 1 7 ? 16.078 46.75 45.969 1 32.97 7 LEU B N 1
ATOM 3514 C CA . LEU B 1 7 ? 15.641 45.375 45.844 1 32.97 7 LEU B CA 1
ATOM 3515 C C . LEU B 1 7 ? 16.172 44.781 44.562 1 32.97 7 LEU B C 1
ATOM 3517 O O . LEU B 1 7 ? 15.82 45.219 43.469 1 32.97 7 LEU B O 1
ATOM 3521 N N . VAL B 1 8 ? 17.344 44.375 44.438 1 37.41 8 VAL B N 1
ATOM 3522 C CA . VAL B 1 8 ? 17.875 43.469 43.406 1 37.41 8 VAL B CA 1
ATOM 3523 C C . VAL B 1 8 ? 16.891 42.344 43.156 1 37.41 8 VAL B C 1
ATOM 3525 O O . VAL B 1 8 ? 16.547 41.594 44.062 1 37.41 8 VAL B O 1
ATOM 3528 N N . PRO B 1 9 ? 16.125 42.469 42.062 1 45.34 9 PRO B N 1
ATOM 3529 C CA . PRO B 1 9 ? 15.227 41.344 41.844 1 45.34 9 PRO B CA 1
ATOM 3530 C C . PRO B 1 9 ? 15.922 40 42.031 1 45.34 9 PRO B C 1
ATOM 3532 O O . PRO B 1 9 ? 17.109 39.844 41.688 1 45.34 9 PRO B O 1
ATOM 3535 N N . SER B 1 10 ? 15.477 39.125 42.844 1 47.03 10 SER B N 1
ATOM 3536 C CA . SER B 1 10 ? 15.977 37.781 43.094 1 47.03 10 SER B CA 1
ATOM 3537 C C . SER B 1 10 ? 16.062 36.969 41.812 1 47.03 10 SER B C 1
ATOM 3539 O O . SER B 1 10 ? 15.391 37.312 40.844 1 47.03 10 SER B O 1
ATOM 3541 N N . ILE B 1 11 ? 17.047 36.219 41.75 1 49.16 11 ILE B N 1
ATOM 3542 C CA . ILE B 1 11 ? 17.297 35.312 40.625 1 49.16 11 ILE B CA 1
ATOM 3543 C C . ILE B 1 11 ? 15.977 34.719 40.156 1 49.16 11 ILE B C 1
ATOM 3545 O O . ILE B 1 11 ? 15.719 34.688 38.938 1 49.16 11 ILE B O 1
ATOM 3549 N N . PRO B 1 12 ? 15.148 34.344 41.062 1 55.56 12 PRO B N 1
ATOM 3550 C CA . PRO B 1 12 ? 13.859 33.812 40.594 1 55.56 12 PRO B CA 1
ATOM 3551 C C . PRO B 1 12 ? 13.023 34.875 39.875 1 55.56 12 PRO B C 1
ATOM 3553 O O . PRO B 1 12 ? 12.336 34.562 38.906 1 55.56 12 PRO B O 1
ATOM 3556 N N . ALA B 1 13 ? 13.031 36.094 40.344 1 65.06 13 ALA B N 1
ATOM 3557 C CA . ALA B 1 13 ? 12.266 37.156 39.719 1 65.06 13 ALA B CA 1
ATOM 3558 C C . ALA B 1 13 ? 12.805 37.469 38.312 1 65.06 13 ALA B C 1
ATOM 3560 O O . ALA B 1 13 ? 12.031 37.719 37.406 1 65.06 13 ALA B O 1
ATOM 3561 N N . LYS B 1 14 ? 14.023 37.25 38.25 1 75.31 14 LYS B N 1
ATOM 3562 C CA . LYS B 1 14 ? 14.664 37.469 36.969 1 75.31 14 LYS B CA 1
ATOM 3563 C C . LYS B 1 14 ? 14.25 36.406 35.938 1 75.31 14 LYS B C 1
ATOM 3565 O O . LYS B 1 14 ? 13.984 36.719 34.781 1 75.31 14 LYS B O 1
ATOM 3570 N N . LEU B 1 15 ? 14.094 35.25 36.562 1 82.81 15 LEU B N 1
ATOM 3571 C CA . LEU B 1 15 ? 13.727 34.156 35.656 1 82.81 15 LEU B CA 1
ATOM 3572 C C . LEU B 1 15 ? 12.258 34.25 35.25 1 82.81 15 LEU B C 1
ATOM 3574 O O . LEU B 1 15 ? 11.891 33.938 34.125 1 82.81 15 LEU B O 1
ATOM 3578 N N . GLN B 1 16 ? 11.477 34.625 36.25 1 83.62 16 GLN B N 1
ATOM 3579 C CA . GLN B 1 16 ? 10.062 34.812 35.938 1 83.62 16 GLN B CA 1
ATOM 3580 C C . GLN B 1 16 ? 9.875 35.875 34.844 1 83.62 16 GLN B C 1
ATOM 3582 O O . GLN B 1 16 ? 9.102 35.656 33.906 1 83.62 16 GLN B O 1
ATOM 3587 N N . ASP B 1 17 ? 10.531 36.938 34.969 1 88.25 17 ASP B N 1
ATOM 3588 C CA . ASP B 1 17 ? 10.453 38 33.969 1 88.25 17 ASP B CA 1
ATOM 3589 C C . ASP B 1 17 ? 10.977 37.531 32.594 1 88.25 17 ASP B C 1
ATOM 3591 O O . ASP B 1 17 ? 10.422 37.906 31.562 1 88.25 17 ASP B O 1
ATOM 3595 N N . LEU B 1 18 ? 11.977 36.75 32.75 1 90.62 18 LEU B N 1
ATOM 3596 C CA . LEU B 1 18 ? 12.547 36.219 31.516 1 90.62 18 LEU B CA 1
ATOM 3597 C C . LEU B 1 18 ? 11.547 35.312 30.812 1 90.62 18 LEU B C 1
ATOM 3599 O O . LEU B 1 18 ? 11.312 35.469 29.609 1 90.62 18 LEU B O 1
ATOM 3603 N N . GLY B 1 19 ? 10.953 34.406 31.562 1 92.19 19 GLY B N 1
ATOM 3604 C CA . GLY B 1 19 ? 9.969 33.5 30.984 1 92.19 19 GLY B CA 1
ATOM 3605 C C . GLY B 1 19 ? 8.797 34.219 30.359 1 92.19 19 GLY B C 1
ATOM 3606 O O . GLY B 1 19 ? 8.391 33.906 29.234 1 92.19 19 GLY B O 1
ATOM 3607 N N . THR B 1 20 ? 8.32 35.188 31.016 1 91.19 20 THR B N 1
ATOM 3608 C CA . THR B 1 20 ? 7.18 35.938 30.531 1 91.19 20 THR B CA 1
ATOM 3609 C C . THR B 1 20 ? 7.555 36.75 29.281 1 91.19 20 THR B C 1
ATOM 3611 O O . THR B 1 20 ? 6.801 36.75 28.312 1 91.19 20 THR B O 1
ATOM 3614 N N . THR B 1 21 ? 8.672 37.312 29.297 1 89.5 21 THR B N 1
ATOM 3615 C CA . THR B 1 21 ? 9.141 38.125 28.156 1 89.5 21 THR B CA 1
ATOM 3616 C C . THR B 1 21 ? 9.305 37.219 26.922 1 89.5 21 THR B C 1
ATOM 3618 O O . THR B 1 21 ? 8.852 37.594 25.828 1 89.5 21 THR B O 1
ATOM 3621 N N . VAL B 1 22 ? 9.867 36.125 27.141 1 89.38 22 VAL B N 1
ATOM 3622 C CA . VAL B 1 22 ? 10.125 35.219 26.016 1 89.38 22 VAL B CA 1
ATOM 3623 C C . VAL B 1 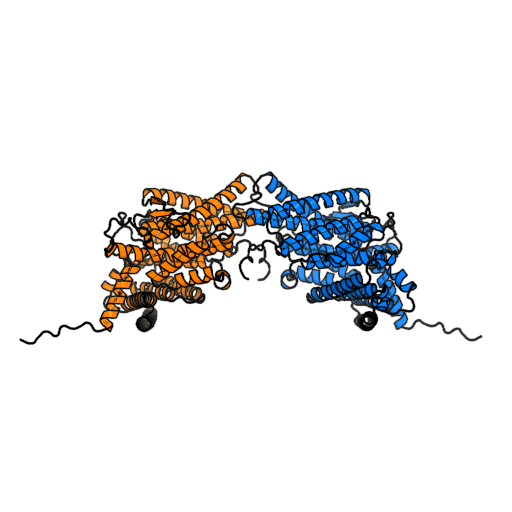22 ? 8.805 34.688 25.484 1 89.38 22 VAL B C 1
ATOM 3625 O O . VAL B 1 22 ? 8.625 34.562 24.281 1 89.38 22 VAL B O 1
ATOM 3628 N N . PHE B 1 23 ? 7.926 34.375 26.406 1 92.56 23 PHE B N 1
ATOM 3629 C CA . PHE B 1 23 ? 6.613 33.906 25.984 1 92.56 23 PHE B CA 1
ATOM 3630 C C . PHE B 1 23 ? 5.945 34.906 25.062 1 92.56 23 PHE B C 1
ATOM 3632 O O . PHE B 1 23 ? 5.512 34.531 23.953 1 92.56 23 PHE B O 1
ATOM 3639 N N . PHE B 1 24 ? 5.891 36.125 25.391 1 88.25 24 PHE B N 1
ATOM 3640 C CA . PHE B 1 24 ? 5.152 37.125 24.609 1 88.25 24 PHE B CA 1
ATOM 3641 C C . PHE B 1 24 ? 5.906 37.469 23.344 1 88.25 24 PHE B C 1
ATOM 3643 O O . PHE B 1 24 ? 5.297 37.812 22.328 1 88.25 24 PHE B O 1
ATOM 3650 N N . ARG B 1 25 ? 7.125 37.219 23.344 1 84 25 ARG B N 1
ATOM 3651 C CA . ARG B 1 25 ? 7.914 37.469 22.141 1 84 25 ARG B CA 1
ATOM 3652 C C . ARG B 1 25 ? 7.664 36.375 21.094 1 84 25 ARG B C 1
ATOM 3654 O O . ARG B 1 25 ? 7.57 36.688 19.891 1 84 25 ARG B O 1
ATOM 3661 N N . LEU B 1 26 ? 7.48 35.219 21.594 1 86 26 LEU B N 1
ATOM 3662 C CA . LEU B 1 26 ? 7.402 34.094 20.688 1 86 26 LEU B CA 1
ATOM 3663 C C . LEU B 1 26 ? 5.949 33.781 20.328 1 86 26 LEU B C 1
ATOM 3665 O O . LEU B 1 26 ? 5.66 33.312 19.219 1 86 26 LEU B O 1
ATOM 3669 N N . TYR B 1 27 ? 5.059 34.062 21.297 1 88.94 27 TYR B N 1
ATOM 3670 C CA . TYR B 1 27 ? 3.742 33.469 21.125 1 88.94 27 TYR B CA 1
ATOM 3671 C C . TYR B 1 27 ? 2.648 34.531 21.156 1 88.94 27 TYR B C 1
ATOM 3673 O O . TYR B 1 27 ? 1.458 34.188 21.156 1 88.94 27 TYR B O 1
ATOM 3681 N N . ALA B 1 28 ? 3.051 35.781 21.203 1 83.19 28 ALA B N 1
ATOM 3682 C CA . ALA B 1 28 ? 2.098 36.875 21.109 1 83.19 28 ALA B CA 1
ATOM 3683 C C . ALA B 1 28 ? 2.57 37.938 20.094 1 83.19 28 ALA B C 1
ATOM 3685 O O . ALA B 1 28 ? 3.77 38.031 19.828 1 83.19 28 ALA B O 1
ATOM 3686 N N . GLN B 1 29 ? 1.744 38.531 19.281 1 70.5 29 GLN B N 1
ATOM 3687 C CA . GLN B 1 29 ? 2.102 39.562 18.312 1 70.5 29 GLN B CA 1
ATOM 3688 C C . GLN B 1 29 ? 1.737 40.938 18.828 1 70.5 29 GLN B C 1
ATOM 3690 O O . GLN B 1 29 ? 2.389 41.938 18.469 1 70.5 29 GLN B O 1
ATOM 3695 N N . PHE B 1 30 ? 1.487 41.062 20.312 1 53.22 30 PHE B N 1
ATOM 3696 C CA . PHE B 1 30 ? 0.919 42.281 20.891 1 53.22 30 PHE B CA 1
ATOM 3697 C C . PHE B 1 30 ? 0.523 43.281 19.797 1 53.22 30 PHE B C 1
ATOM 3699 O O . PHE B 1 30 ? -0.439 44.031 19.953 1 53.22 30 PHE B O 1
ATOM 3706 N N . HIS B 1 31 ? 1.554 43.812 19.234 1 49.22 31 HIS B N 1
ATOM 3707 C CA . HIS B 1 31 ? 1.323 45.094 18.547 1 49.22 31 HIS B CA 1
ATOM 3708 C C . HIS B 1 31 ? 0.44 44.906 17.312 1 49.22 31 HIS B C 1
ATOM 3710 O O . HIS B 1 31 ? -0.564 45.594 17.156 1 49.22 31 HIS B O 1
ATOM 3716 N N . HIS B 1 32 ? 1.117 44.719 16.172 1 42.53 32 HIS B N 1
ATOM 3717 C CA . HIS B 1 32 ? 0.789 45.406 14.914 1 42.53 32 HIS B CA 1
ATOM 3718 C C . HIS B 1 32 ? -0.371 44.719 14.203 1 42.53 32 HIS B C 1
ATOM 3720 O O . HIS B 1 32 ? -0.285 43.531 13.859 1 42.53 32 HIS B O 1
ATOM 3726 N N . ALA B 1 33 ? -1.569 44.969 14.773 1 39 33 ALA B N 1
ATOM 3727 C CA . ALA B 1 33 ? -2.693 44.844 13.844 1 39 33 ALA B CA 1
ATOM 3728 C C . ALA B 1 33 ? -2.219 44.875 12.398 1 39 33 ALA B C 1
ATOM 3730 O O . ALA B 1 33 ? -1.531 45.812 11.992 1 39 33 ALA B O 1
ATOM 3731 N N . ASP B 1 34 ? -1.822 43.906 11.977 1 43.91 34 ASP B N 1
ATOM 3732 C CA . ASP B 1 34 ? -1.815 44.188 10.547 1 43.91 34 ASP B CA 1
ATOM 3733 C C . ASP B 1 34 ? -2.998 45.094 10.156 1 43.91 34 ASP B C 1
ATOM 3735 O O . ASP B 1 34 ? -3.92 45.281 10.945 1 43.91 34 ASP B O 1
ATOM 3739 N N . ASP B 1 35 ? -2.756 45.875 9.188 1 42.94 35 ASP B N 1
ATOM 3740 C CA . ASP B 1 35 ? -3.723 46.844 8.719 1 42.94 35 ASP B CA 1
ATOM 3741 C C . ASP B 1 35 ? -5.148 46.312 8.805 1 42.94 35 ASP B C 1
ATOM 3743 O O . ASP B 1 35 ? -6.109 47.031 8.555 1 42.94 35 ASP B O 1
ATOM 3747 N N . SER B 1 36 ? -5.195 44.969 8.891 1 45.94 36 SER B N 1
ATOM 3748 C CA . SER B 1 36 ? -6.582 44.562 8.727 1 45.94 36 SER B CA 1
ATOM 3749 C C . SER B 1 36 ? -7.285 44.438 10.078 1 45.94 36 SER B C 1
ATOM 3751 O O . SER B 1 36 ? -8.508 44.312 10.141 1 45.94 36 SER B O 1
ATOM 3753 N N . GLY B 1 37 ? -6.613 44.688 11.227 1 52.72 37 GLY B N 1
ATOM 3754 C CA . GLY B 1 37 ? -7.242 44.781 12.539 1 52.72 37 GLY B CA 1
ATOM 3755 C C . GLY B 1 37 ? -7.672 43.438 13.086 1 52.72 37 GLY B C 1
ATOM 3756 O O . GLY B 1 37 ? -8.148 43.344 14.219 1 52.72 37 GLY B O 1
ATOM 3757 N N . VAL B 1 38 ? -7.645 42.312 12.305 1 58.44 38 VAL B N 1
ATOM 3758 C CA . VAL B 1 38 ? -8.156 41.062 12.844 1 58.44 38 VAL B CA 1
ATOM 3759 C C . VAL B 1 38 ? -7 40.25 13.414 1 58.44 38 VAL B C 1
ATOM 3761 O O . VAL B 1 38 ? -5.988 40.031 12.734 1 58.44 38 VAL B O 1
ATOM 3764 N N . PRO B 1 39 ? -7.109 39.906 14.688 1 67.25 39 PRO B N 1
ATOM 3765 C CA . PRO B 1 39 ? -6.016 39.125 15.297 1 67.25 39 PRO B CA 1
ATOM 3766 C C . PRO B 1 39 ? -5.82 37.75 14.656 1 67.25 39 PRO B C 1
ATOM 3768 O O . PRO B 1 39 ? -6.797 37.094 14.289 1 67.25 39 PRO B O 1
ATOM 3771 N N . CYS B 1 40 ? -4.582 37.375 14.406 1 73.81 40 CYS B N 1
ATOM 3772 C CA . CYS B 1 40 ? -4.211 36.062 13.898 1 73.81 40 CYS B CA 1
ATOM 3773 C C . CYS B 1 40 ? -4.414 35 14.969 1 73.81 40 CYS B C 1
ATOM 3775 O O . CYS B 1 40 ? -3.865 35.094 16.062 1 73.81 40 CYS B O 1
ATOM 3777 N N . PRO B 1 41 ? -5.234 34.031 14.68 1 76.44 41 PRO B N 1
ATOM 3778 C CA . PRO B 1 41 ? -5.555 33.031 15.695 1 76.44 41 PRO B CA 1
ATOM 3779 C C . PRO B 1 41 ? -4.371 32.125 16.016 1 76.44 41 PRO B C 1
ATOM 3781 O O . PRO B 1 41 ? -4.488 31.219 16.859 1 76.44 41 PRO B O 1
ATOM 3784 N N . ALA B 1 42 ? -3.24 32.375 15.508 1 80.12 42 ALA B N 1
ATOM 3785 C CA . ALA B 1 42 ? -2.07 31.547 15.758 1 80.12 42 ALA B CA 1
ATOM 3786 C C . ALA B 1 42 ? -1.293 32.062 16.969 1 80.12 42 ALA B C 1
ATOM 3788 O O . ALA B 1 42 ? -0.343 31.406 17.422 1 80.12 42 ALA B O 1
ATOM 3789 N N . PHE B 1 43 ? -1.79 33.125 17.547 1 83.44 43 PHE B N 1
ATOM 3790 C CA . PHE B 1 43 ? -1.036 33.75 18.625 1 83.44 43 PHE B CA 1
ATOM 3791 C C . PHE B 1 43 ? -1.911 33.938 19.859 1 83.44 43 PHE B C 1
ATOM 3793 O O . PHE B 1 43 ? -3.133 34.062 19.75 1 83.44 43 PHE B O 1
ATOM 3800 N N . PHE B 1 44 ? -1.213 33.969 20.969 1 88.06 44 PHE B N 1
ATOM 3801 C CA . PHE B 1 44 ? -1.882 34.156 22.25 1 88.06 44 PHE B CA 1
ATOM 3802 C C . PHE B 1 44 ? -1.976 35.625 22.625 1 88.06 44 PHE B C 1
ATOM 3804 O O . PHE B 1 44 ? -1.649 36 23.75 1 88.06 44 PHE B O 1
ATOM 3811 N N . ASP B 1 45 ? -2.492 36.406 21.719 1 84.88 45 ASP B N 1
ATOM 3812 C CA . ASP B 1 45 ? -2.525 37.875 21.906 1 84.88 45 ASP B CA 1
ATOM 3813 C C . ASP B 1 45 ? -3.443 38.25 23.078 1 84.88 45 ASP B C 1
ATOM 3815 O O . ASP B 1 45 ? -3.25 39.281 23.719 1 84.88 45 ASP B O 1
ATOM 3819 N N . TYR B 1 46 ? -4.34 37.406 23.453 1 87.5 46 TYR B N 1
ATOM 3820 C CA . TYR B 1 46 ? -5.309 37.656 24.516 1 87.5 46 TYR B CA 1
ATOM 3821 C C . TYR B 1 46 ? -4.75 37.25 25.875 1 87.5 46 TYR B C 1
ATOM 3823 O O . TYR B 1 46 ? -5.367 37.531 26.906 1 87.5 46 TYR B O 1
ATOM 3831 N N . ALA B 1 47 ? -3.629 36.625 25.922 1 90 47 ALA B N 1
ATOM 3832 C CA . ALA B 1 47 ? -3.078 36.094 27.172 1 90 47 ALA B CA 1
ATOM 3833 C C . ALA B 1 47 ? -2.799 37.219 28.156 1 90 47 ALA B C 1
ATOM 3835 O O . ALA B 1 47 ? -3.014 37.062 29.359 1 90 47 ALA B O 1
ATOM 3836 N N . GLY B 1 48 ? -2.35 38.344 27.625 1 87.44 48 GLY B N 1
ATOM 3837 C CA . GLY B 1 48 ? -2.121 39.469 28.484 1 87.44 48 GLY B CA 1
ATOM 3838 C C . GLY B 1 48 ? -3.383 39.969 29.172 1 87.44 48 GLY B C 1
ATOM 3839 O O . GLY B 1 48 ? -3.363 40.281 30.375 1 87.44 48 GLY B O 1
ATOM 3840 N N . THR B 1 49 ? -4.441 40 28.422 1 88.38 49 THR B N 1
ATOM 3841 C CA . THR B 1 49 ? -5.73 40.406 28.953 1 88.38 49 THR B CA 1
ATOM 3842 C C . THR B 1 49 ? -6.215 39.438 30.031 1 88.38 49 THR B C 1
ATOM 3844 O O . THR B 1 49 ? -6.68 39.875 31.094 1 88.38 49 THR B O 1
ATOM 3847 N N . VAL B 1 50 ? -6.059 38.219 29.781 1 90.44 50 VAL B N 1
ATOM 3848 C CA . VAL B 1 50 ? -6.492 37.188 30.734 1 90.44 50 VAL B CA 1
ATOM 3849 C C . VAL B 1 50 ? -5.672 37.312 32.031 1 90.44 50 VAL B C 1
ATOM 3851 O O . VAL B 1 50 ? -6.219 37.219 33.125 1 90.44 50 VAL B O 1
ATOM 3854 N N . LEU B 1 51 ? -4.395 37.531 31.875 1 87.88 51 LEU B N 1
ATOM 3855 C CA . LEU B 1 51 ? -3.5 37.688 33.031 1 87.88 51 LEU B CA 1
ATOM 3856 C C . LEU B 1 51 ? -3.879 38.906 33.844 1 87.88 51 LEU B C 1
ATOM 3858 O O . LEU B 1 51 ? -3.906 38.812 35.094 1 87.88 51 LEU B O 1
ATOM 3862 N N . TRP B 1 52 ? -4.203 39.906 33.188 1 87.19 52 TRP B N 1
ATOM 3863 C CA . TRP B 1 52 ? -4.523 41.156 33.875 1 87.19 52 TRP B CA 1
ATOM 3864 C C . TRP B 1 52 ? -5.863 41.062 34.594 1 87.19 52 TRP B C 1
ATOM 3866 O O . TRP B 1 52 ? -6 41.5 35.75 1 87.19 52 TRP B O 1
ATOM 3876 N N . ASP B 1 53 ? -6.84 40.5 33.938 1 87.12 53 ASP B N 1
ATOM 3877 C CA . ASP B 1 53 ? -8.188 40.406 34.5 1 87.12 53 ASP B CA 1
ATOM 3878 C C . ASP B 1 53 ? -8.227 39.406 35.656 1 87.12 53 ASP B C 1
ATOM 3880 O O . ASP B 1 53 ? -9.156 39.469 36.469 1 87.12 53 ASP B O 1
ATOM 3884 N N . ASN B 1 54 ? -7.238 38.531 35.719 1 86 54 ASN B N 1
ATOM 3885 C CA . ASN B 1 54 ? -7.227 37.5 36.75 1 86 54 ASN B CA 1
ATOM 3886 C C . ASN B 1 54 ? -5.91 37.5 37.5 1 86 54 ASN B C 1
ATOM 3888 O O . ASN B 1 54 ? -5.293 36.438 37.688 1 86 54 ASN B O 1
ATOM 3892 N N . SER B 1 55 ? -5.547 38.594 37.906 1 79.62 55 SER B N 1
ATOM 3893 C CA . SER B 1 55 ? -4.227 38.75 38.5 1 79.62 55 SER B CA 1
ATOM 3894 C C . SER B 1 55 ? -4.086 37.906 39.75 1 79.62 55 SER B C 1
ATOM 3896 O O . SER B 1 55 ? -2.979 37.531 40.125 1 79.62 55 SER B O 1
ATOM 3898 N N . ALA B 1 56 ? -5.164 37.625 40.312 1 75.44 56 ALA B N 1
ATOM 3899 C CA . ALA B 1 56 ? -5.129 36.812 41.531 1 75.44 56 ALA B CA 1
ATOM 3900 C C . ALA B 1 56 ? -4.938 35.344 41.219 1 75.44 56 ALA B C 1
ATOM 3902 O O . ALA B 1 56 ? -4.465 34.562 42.062 1 75.44 56 ALA B O 1
ATOM 3903 N N . ASN B 1 57 ? -5.301 34.938 40.094 1 82.06 57 ASN B N 1
ATOM 3904 C CA . ASN B 1 57 ? -5.156 33.562 39.656 1 82.06 57 ASN B CA 1
ATOM 3905 C C . ASN B 1 57 ? -3.773 33.312 39.062 1 82.06 57 ASN B C 1
ATOM 3907 O O . ASN B 1 57 ? -3.424 33.875 38.031 1 82.06 57 ASN B O 1
ATOM 3911 N N . ARG B 1 58 ? -3.076 32.438 39.688 1 89.69 58 ARG B N 1
ATOM 3912 C CA . ARG B 1 58 ? -1.666 32.281 39.344 1 89.69 58 ARG B CA 1
ATOM 3913 C C . ARG B 1 58 ? -1.474 31.188 38.312 1 89.69 58 ARG B C 1
ATOM 3915 O O . ARG B 1 58 ? -0.36 30.969 37.844 1 89.69 58 ARG B O 1
ATOM 3922 N N . ILE B 1 59 ? -2.521 30.562 37.938 1 93.81 59 ILE B N 1
ATOM 3923 C CA . ILE B 1 59 ? -2.393 29.406 37.062 1 93.81 59 ILE B CA 1
ATOM 3924 C C . ILE B 1 59 ? -1.832 29.844 35.719 1 93.81 59 ILE B C 1
ATOM 3926 O O . ILE B 1 59 ? -0.86 29.266 35.219 1 93.81 59 ILE B O 1
ATOM 3930 N N . VAL B 1 60 ? -2.326 30.875 35.125 1 94.75 60 VAL B N 1
ATOM 3931 C CA . VAL B 1 60 ? -1.944 31.328 33.812 1 94.75 60 VAL B CA 1
ATOM 3932 C C . VAL B 1 60 ? -0.512 31.859 33.812 1 94.75 60 VAL B C 1
ATOM 3934 O O . VAL B 1 60 ? 0.293 31.531 32.938 1 94.75 60 VAL B O 1
ATOM 3937 N N . SER B 1 61 ? -0.219 32.656 34.844 1 94.5 61 SER B N 1
ATOM 3938 C CA . SER B 1 61 ? 1.13 33.219 34.938 1 94.5 61 SER B CA 1
ATOM 3939 C C . SER B 1 61 ? 2.17 32.094 35.094 1 94.5 61 SER B C 1
ATOM 3941 O O . SER B 1 61 ? 3.242 32.188 34.469 1 94.5 61 SER B O 1
ATOM 3943 N N . THR B 1 62 ? 1.831 31.125 35.812 1 95.88 62 THR B N 1
ATOM 3944 C CA . THR B 1 62 ? 2.732 29.984 36 1 95.88 62 THR B CA 1
ATOM 3945 C C . THR B 1 62 ? 2.924 29.234 34.688 1 95.88 62 THR B C 1
ATOM 3947 O O . THR B 1 62 ? 4.031 28.797 34.375 1 95.88 62 THR B O 1
ATOM 3950 N N . CYS B 1 63 ? 1.844 29.016 33.938 1 96.69 63 CYS B N 1
ATOM 3951 C CA . CYS B 1 63 ? 1.929 28.375 32.656 1 96.69 63 CYS B CA 1
ATOM 3952 C C . CYS B 1 63 ? 2.814 29.172 31.703 1 96.69 63 CYS B C 1
ATOM 3954 O O . CYS B 1 63 ? 3.672 28.609 31.016 1 96.69 63 CYS B O 1
ATOM 3956 N N . ILE B 1 64 ? 2.561 30.469 31.641 1 95.44 64 ILE B N 1
ATOM 3957 C CA . ILE B 1 64 ? 3.314 31.375 30.766 1 95.44 64 ILE B CA 1
ATOM 3958 C C . ILE B 1 64 ? 4.801 31.297 31.109 1 95.44 64 ILE B C 1
ATOM 3960 O O . ILE B 1 64 ? 5.648 31.188 30.219 1 95.44 64 ILE B O 1
ATOM 3964 N N . GLU B 1 65 ? 5.078 31.312 32.344 1 95.81 65 GLU B N 1
ATOM 3965 C CA . GLU B 1 65 ? 6.461 31.203 32.812 1 95.81 65 GLU B CA 1
ATOM 3966 C C . GLU B 1 65 ? 7.07 29.859 32.375 1 95.81 65 GLU B C 1
ATOM 3968 O O . GLU B 1 65 ? 8.203 29.812 31.906 1 95.81 65 GLU B O 1
ATOM 3973 N N . ALA B 1 66 ? 6.363 28.797 32.625 1 97.31 66 ALA B N 1
ATOM 3974 C CA . ALA B 1 66 ? 6.84 27.469 32.25 1 97.31 66 ALA B CA 1
ATOM 3975 C C . ALA B 1 66 ? 7.172 27.406 30.75 1 97.31 66 ALA B C 1
ATOM 3977 O O . ALA B 1 66 ? 8.25 26.938 30.375 1 97.31 66 ALA B O 1
ATOM 3978 N N . VAL B 1 67 ? 6.273 27.906 29.922 1 96.69 67 VAL B N 1
ATOM 3979 C CA . VAL B 1 67 ? 6.422 27.844 28.469 1 96.69 67 VAL B CA 1
ATOM 3980 C C . VAL B 1 67 ? 7.609 28.703 28.047 1 96.69 67 VAL B C 1
ATOM 3982 O O . VAL B 1 67 ? 8.477 28.25 27.297 1 96.69 67 VAL B O 1
ATOM 3985 N N . GLY B 1 68 ? 7.66 29.906 28.547 1 95.56 68 GLY B N 1
ATOM 3986 C CA . GLY B 1 68 ? 8.75 30.812 28.203 1 95.56 68 GLY B CA 1
ATOM 3987 C C . GLY B 1 68 ? 10.109 30.281 28.625 1 95.56 68 GLY B C 1
ATOM 3988 O O . GLY B 1 68 ? 11.062 30.297 27.844 1 95.56 68 GLY B O 1
ATOM 3989 N N . LEU B 1 69 ? 10.172 29.781 29.828 1 96.81 69 LEU B N 1
ATOM 3990 C CA . LEU B 1 69 ? 11.43 29.25 30.344 1 96.81 69 LEU B CA 1
ATOM 3991 C C . LEU B 1 69 ? 11.852 27.984 29.594 1 96.81 69 LEU B C 1
ATOM 3993 O O . LEU B 1 69 ? 13.039 27.766 29.359 1 96.81 69 LEU B O 1
ATOM 3997 N N . ALA B 1 70 ? 10.922 27.172 29.266 1 97 70 ALA B N 1
ATOM 3998 C CA . ALA B 1 70 ? 11.258 25.969 28.5 1 97 70 ALA B CA 1
ATOM 3999 C C . ALA B 1 70 ? 11.875 26.344 27.141 1 97 70 ALA B C 1
ATOM 4001 O O . ALA B 1 70 ? 12.867 25.75 26.719 1 97 70 ALA B O 1
ATOM 4002 N N . SER B 1 71 ? 11.312 27.328 26.484 1 94.12 71 SER B N 1
ATOM 4003 C CA . SER B 1 71 ? 11.844 27.781 25.203 1 94.12 71 SER B CA 1
ATOM 4004 C C . SER B 1 71 ? 13.273 28.281 25.344 1 94.12 71 SER B C 1
ATOM 4006 O O . SER B 1 71 ? 14.164 27.875 24.594 1 94.12 71 SER B O 1
ATOM 4008 N N . VAL B 1 72 ? 13.477 29.062 26.375 1 93.94 72 VAL B N 1
ATOM 4009 C CA . VAL B 1 72 ? 14.797 29.625 26.609 1 93.94 72 VAL B CA 1
ATOM 4010 C C . VAL B 1 72 ? 15.789 28.516 26.953 1 93.94 72 VAL B C 1
ATOM 4012 O O . VAL B 1 72 ? 16.922 28.516 26.469 1 93.94 72 VAL B O 1
ATOM 4015 N N . ALA B 1 73 ? 15.336 27.688 27.781 1 96.12 73 ALA B N 1
ATOM 4016 C CA . ALA B 1 73 ? 16.203 26.578 28.203 1 96.12 73 ALA B CA 1
ATOM 4017 C C . ALA B 1 73 ? 16.672 25.766 27 1 96.12 73 ALA B C 1
ATOM 4019 O O . ALA B 1 73 ? 17.859 25.422 26.906 1 96.12 73 ALA B O 1
ATOM 4020 N N . ASN B 1 74 ? 15.812 25.469 26.125 1 93.94 74 ASN B N 1
ATOM 4021 C CA . ASN B 1 74 ? 16.156 24.703 24.938 1 93.94 74 ASN B CA 1
ATOM 4022 C C . ASN B 1 74 ? 17.047 25.5 23.984 1 93.94 74 ASN B C 1
ATOM 4024 O O . ASN B 1 74 ? 18 24.938 23.422 1 93.94 74 ASN B O 1
ATOM 4028 N N . MET B 1 75 ? 16.734 26.797 23.812 1 91.62 75 MET B N 1
ATOM 4029 C CA . MET B 1 75 ? 17.547 27.656 22.953 1 91.62 75 MET B CA 1
ATOM 4030 C C . MET B 1 75 ? 18.984 27.719 23.453 1 91.62 75 MET B C 1
ATOM 4032 O O . MET B 1 75 ? 19.922 27.734 22.656 1 91.62 75 MET B O 1
ATOM 4036 N N . GLN B 1 76 ? 19.078 27.672 24.719 1 93.38 76 GLN B N 1
ATOM 4037 C CA . GLN B 1 76 ? 20.391 27.844 25.328 1 93.38 76 GLN B CA 1
ATOM 4038 C C . GLN B 1 76 ? 20.953 26.516 25.797 1 93.38 76 GLN B C 1
ATOM 4040 O O . GLN B 1 76 ? 22.062 26.453 26.344 1 93.38 76 GLN B O 1
ATOM 4045 N N . GLN B 1 77 ? 20.219 25.516 25.734 1 93.31 77 GLN B N 1
ATOM 4046 C CA . GLN B 1 77 ? 20.609 24.203 26.234 1 93.31 77 GLN B CA 1
ATOM 4047 C C . GLN B 1 77 ? 21 24.281 27.719 1 93.31 77 GLN B C 1
ATOM 4049 O O . GLN B 1 77 ? 22.047 23.781 28.109 1 93.31 77 GLN B O 1
ATOM 4054 N N . ASN B 1 78 ? 20.188 24.906 28.438 1 95.12 78 ASN B N 1
ATOM 4055 C CA . ASN B 1 78 ? 20.438 25.141 29.859 1 95.12 78 ASN B CA 1
ATOM 4056 C C . ASN B 1 78 ? 19.547 24.25 30.734 1 95.12 78 ASN B C 1
ATOM 4058 O O . ASN B 1 78 ? 18.359 24.516 30.875 1 95.12 78 ASN B O 1
ATOM 4062 N N . THR B 1 79 ? 20.094 23.359 31.391 1 94.69 79 THR B N 1
ATOM 4063 C CA . THR B 1 79 ? 19.344 22.375 32.156 1 94.69 79 THR B CA 1
ATOM 4064 C C . THR B 1 79 ? 18.781 22.969 33.438 1 94.69 79 THR B C 1
ATOM 4066 O O . THR B 1 79 ? 17.75 22.531 33.938 1 94.69 79 THR B O 1
ATOM 4069 N N . HIS B 1 80 ? 19.438 23.938 33.938 1 94.06 80 HIS B N 1
ATOM 4070 C CA . HIS B 1 80 ? 18.953 24.562 35.156 1 94.06 80 HIS B CA 1
ATOM 4071 C C . HIS B 1 80 ? 17.672 25.344 34.906 1 94.06 80 HIS B C 1
ATOM 4073 O O . HIS B 1 80 ? 16.734 25.281 35.688 1 94.06 80 HIS B O 1
ATOM 4079 N N . ILE B 1 81 ? 17.688 26.062 33.812 1 95.38 81 ILE B N 1
ATOM 4080 C CA . ILE B 1 81 ? 16.5 26.812 33.438 1 95.38 81 ILE B CA 1
ATOM 4081 C C . ILE B 1 81 ? 15.359 25.828 33.125 1 95.38 81 ILE B C 1
ATOM 4083 O O . ILE B 1 81 ? 14.203 26.078 33.469 1 95.38 81 ILE B O 1
ATOM 4087 N N . MET B 1 82 ? 15.695 24.766 32.531 1 96.38 82 MET B N 1
ATOM 4088 C CA . MET B 1 82 ? 14.688 23.766 32.219 1 96.38 82 MET B CA 1
ATOM 4089 C C . MET B 1 82 ? 14.109 23.156 33.5 1 96.38 82 MET B C 1
ATOM 4091 O O . MET B 1 82 ? 12.906 22.859 33.562 1 96.38 82 MET B O 1
ATOM 4095 N N . ALA B 1 83 ? 14.953 22.922 34.438 1 96.69 83 ALA B N 1
ATOM 4096 C CA . ALA B 1 83 ? 14.453 22.406 35.688 1 96.69 83 ALA B CA 1
ATOM 4097 C C . ALA B 1 83 ? 13.414 23.328 36.312 1 96.69 83 ALA B C 1
ATOM 4099 O O . ALA B 1 83 ? 12.398 22.875 36.844 1 96.69 83 ALA B O 1
ATOM 4100 N N . ARG B 1 84 ? 13.703 24.594 36.25 1 96.06 84 ARG B N 1
ATOM 4101 C CA . ARG B 1 84 ? 12.742 25.562 36.75 1 96.06 84 ARG B CA 1
ATOM 4102 C C . ARG B 1 84 ? 11.461 25.531 35.906 1 96.06 84 ARG B C 1
ATOM 4104 O O . ARG B 1 84 ? 10.359 25.625 36.469 1 96.06 84 ARG B O 1
ATOM 4111 N N . ALA B 1 85 ? 11.617 25.531 34.594 1 97.31 85 ALA B N 1
ATOM 4112 C CA . ALA B 1 85 ? 10.461 25.438 33.719 1 97.31 85 ALA B CA 1
ATOM 4113 C C . ALA B 1 85 ? 9.586 24.25 34.062 1 97.31 85 ALA B C 1
ATOM 4115 O O . ALA B 1 85 ? 8.359 24.359 34.125 1 97.31 85 ALA B O 1
ATOM 4116 N N . ARG B 1 86 ? 10.18 23.141 34.406 1 97 86 ARG B N 1
ATOM 4117 C CA . ARG B 1 86 ? 9.461 21.922 34.75 1 97 86 ARG B CA 1
ATOM 4118 C C . ARG B 1 86 ? 8.758 22.062 36.094 1 97 86 ARG B C 1
ATOM 4120 O O . ARG B 1 86 ? 7.648 21.547 36.281 1 97 86 ARG B O 1
ATOM 4127 N N . ARG B 1 87 ? 9.383 22.656 36.969 1 96.62 87 ARG B N 1
ATOM 4128 C CA . ARG B 1 87 ? 8.742 22.906 38.25 1 96.62 87 ARG B CA 1
ATOM 4129 C C . ARG B 1 87 ? 7.484 23.75 38.094 1 96.62 87 ARG B C 1
ATOM 4131 O O . ARG B 1 87 ? 6.445 23.453 38.688 1 96.62 87 ARG B O 1
ATOM 4138 N N . GLU B 1 88 ? 7.645 24.797 37.312 1 96.75 88 GLU B N 1
ATOM 4139 C CA . GLU B 1 88 ? 6.48 25.625 37.031 1 96.75 88 GLU B CA 1
ATOM 4140 C C . GLU B 1 88 ? 5.398 24.844 36.312 1 96.75 88 GLU B C 1
ATOM 4142 O O . GLU B 1 88 ? 4.207 25.031 36.562 1 96.75 88 GLU B O 1
ATOM 4147 N N . TYR B 1 89 ? 5.812 24.016 35.406 1 96.75 89 TYR B N 1
ATOM 4148 C CA . TYR B 1 89 ? 4.879 23.172 34.656 1 96.75 89 TYR B CA 1
ATOM 4149 C C . TYR B 1 89 ? 4.09 22.281 35.625 1 96.75 89 TYR B C 1
ATOM 4151 O O . TYR B 1 89 ? 2.863 22.203 35.531 1 96.75 89 TYR B O 1
ATOM 4159 N N . ILE B 1 90 ? 4.77 21.641 36.531 1 96.75 90 ILE B N 1
ATOM 4160 C CA . ILE B 1 90 ? 4.137 20.75 37.5 1 96.75 90 ILE B CA 1
ATOM 4161 C C . ILE B 1 90 ? 3.191 21.547 38.375 1 96.75 90 ILE B C 1
ATOM 4163 O O . ILE B 1 90 ? 2.08 21.109 38.688 1 96.75 90 ILE B O 1
ATOM 4167 N N . ALA B 1 91 ? 3.637 22.688 38.781 1 96.38 91 ALA B N 1
ATOM 4168 C CA . ALA B 1 91 ? 2.789 23.562 39.594 1 96.38 91 ALA B CA 1
ATOM 4169 C C . ALA B 1 91 ? 1.532 23.969 38.844 1 96.38 91 ALA B C 1
ATOM 4171 O O . ALA B 1 91 ? 0.436 23.984 39.406 1 96.38 91 ALA B O 1
ATOM 4172 N N . ALA B 1 92 ? 1.733 24.328 37.594 1 96.56 92 ALA B N 1
ATOM 4173 C CA . ALA B 1 92 ? 0.596 24.703 36.75 1 96.56 92 ALA B CA 1
ATOM 4174 C C . ALA B 1 92 ? -0.368 23.531 36.594 1 96.56 92 ALA B C 1
ATOM 4176 O O . ALA B 1 92 ? -1.587 23.719 36.625 1 96.56 92 ALA B O 1
ATOM 4177 N N . LEU B 1 93 ? 0.132 22.359 36.438 1 95.94 93 LEU B N 1
ATOM 4178 C CA . LEU B 1 93 ? -0.691 21.156 36.312 1 95.94 93 LEU B CA 1
ATOM 4179 C C . LEU B 1 93 ? -1.556 20.953 37.531 1 95.94 93 LEU B C 1
ATOM 4181 O O . LEU B 1 93 ? -2.74 20.625 37.438 1 95.94 93 LEU B O 1
ATOM 4185 N N . ARG B 1 94 ? -0.995 21.125 38.656 1 96.19 94 ARG B N 1
ATOM 4186 C CA . ARG B 1 94 ? -1.736 21.016 39.906 1 96.19 94 ARG B CA 1
ATOM 4187 C C . ARG B 1 94 ? -2.832 22.062 40 1 96.19 94 ARG B C 1
ATOM 4189 O O . ARG B 1 94 ? -3.951 21.766 40.438 1 96.19 94 ARG B O 1
ATOM 4196 N N . GLY B 1 95 ? -2.424 23.234 39.656 1 95.44 95 GLY B N 1
ATOM 4197 C CA . GLY B 1 95 ? -3.408 24.297 39.625 1 95.44 95 GLY B CA 1
ATOM 4198 C C . GLY B 1 95 ? -4.582 24.016 38.719 1 95.44 95 GLY B C 1
ATOM 4199 O O . GLY B 1 95 ? -5.734 24.25 39.094 1 95.44 95 GLY B O 1
ATOM 4200 N N . VAL B 1 96 ? -4.328 23.562 37.5 1 96.12 96 VAL B N 1
ATOM 4201 C CA . VAL B 1 96 ? -5.367 23.234 36.531 1 96.12 96 VAL B CA 1
ATOM 4202 C C . VAL B 1 96 ? -6.238 22.109 37.062 1 96.12 96 VAL B C 1
ATOM 4204 O O . VAL B 1 96 ? -7.469 22.172 36.969 1 96.12 96 VAL B O 1
ATOM 4207 N N . ASN B 1 97 ? -5.633 21.125 37.688 1 94.75 97 ASN B N 1
ATOM 4208 C CA . ASN B 1 97 ? -6.387 20.016 38.25 1 94.75 97 ASN B CA 1
ATOM 4209 C C . ASN B 1 97 ? -7.34 20.469 39.344 1 94.75 97 ASN B C 1
ATOM 4211 O O . ASN B 1 97 ? -8.469 19.984 39.438 1 94.75 97 ASN B O 1
ATOM 4215 N N . ASN B 1 98 ? -6.871 21.312 40.125 1 95.38 98 ASN B N 1
ATOM 4216 C CA . ASN B 1 98 ? -7.723 21.859 41.156 1 95.38 98 ASN B CA 1
ATOM 4217 C C . ASN B 1 98 ? -8.883 22.672 40.594 1 95.38 98 ASN B C 1
ATOM 4219 O O . ASN B 1 98 ? -10.016 22.562 41.062 1 95.38 98 ASN B O 1
ATOM 4223 N N . ALA B 1 99 ? -8.555 23.469 39.594 1 95.06 99 ALA B N 1
ATOM 4224 C CA . ALA B 1 99 ? -9.586 24.281 38.969 1 95.06 99 ALA B CA 1
ATOM 4225 C C . ALA B 1 99 ? -10.648 23.391 38.312 1 95.06 99 ALA B C 1
ATOM 4227 O O . ALA B 1 99 ? -11.828 23.734 38.312 1 95.06 99 ALA B O 1
ATOM 4228 N N . LEU B 1 100 ? -10.297 22.281 37.75 1 94.5 100 LEU B N 1
ATOM 4229 C CA . LEU B 1 100 ? -11.195 21.391 37.031 1 94.5 100 LEU B CA 1
ATOM 4230 C C . LEU B 1 100 ? -12.188 20.734 37.969 1 94.5 100 LEU B C 1
ATOM 4232 O O . LEU B 1 100 ? -13.219 20.219 37.531 1 94.5 100 LEU B O 1
ATOM 4236 N N . ARG B 1 101 ? -11.859 20.766 39.281 1 93.81 101 ARG B N 1
ATOM 4237 C CA . ARG B 1 101 ? -12.719 20.125 40.281 1 93.81 101 ARG B CA 1
ATOM 4238 C C . ARG B 1 101 ? -13.875 21.047 40.656 1 93.81 101 ARG B C 1
ATOM 4240 O O . ARG B 1 101 ? -14.852 20.594 41.25 1 93.81 101 ARG B O 1
ATOM 4247 N N . ILE B 1 102 ? -13.75 22.266 40.406 1 93.25 102 ILE B N 1
ATOM 4248 C CA . ILE B 1 102 ? -14.773 23.266 40.719 1 93.25 102 ILE B CA 1
ATOM 4249 C C . ILE B 1 102 ? -15.445 23.75 39.438 1 93.25 102 ILE B C 1
ATOM 4251 O O . ILE B 1 102 ? -14.82 24.422 38.625 1 93.25 102 ILE B O 1
ATOM 4255 N N . PRO B 1 103 ? -16.703 23.531 39.25 1 88.44 103 PRO B N 1
ATOM 4256 C CA . PRO B 1 103 ? -17.391 23.797 38 1 88.44 103 PRO B CA 1
ATOM 4257 C C . PRO B 1 103 ? -17.25 25.266 37.562 1 88.44 103 PRO B C 1
ATOM 4259 O O . PRO B 1 103 ? -17.016 25.547 36.375 1 88.44 103 PRO B O 1
ATOM 4262 N N . SER B 1 104 ? -17.312 26.203 38.469 1 90.06 104 SER B N 1
ATOM 4263 C CA . SER B 1 104 ? -17.219 27.625 38.125 1 90.06 104 SER B CA 1
ATOM 4264 C C . SER B 1 104 ? -15.812 28 37.656 1 90.06 104 SER B C 1
ATOM 4266 O O . SER B 1 104 ? -15.648 28.891 36.844 1 90.06 104 SER B O 1
ATOM 4268 N N . GLU B 1 105 ? -14.82 27.281 38.125 1 93.06 105 GLU B N 1
ATOM 4269 C CA . GLU B 1 105 ? -13.438 27.547 37.75 1 93.06 105 GLU B CA 1
ATOM 4270 C C . GLU B 1 105 ? -13.086 26.828 36.438 1 93.06 105 GLU B C 1
ATOM 4272 O O . GLU B 1 105 ? -12.312 27.359 35.625 1 93.06 105 GLU B O 1
ATOM 4277 N N . ALA B 1 106 ? -13.719 25.719 36.281 1 93.81 106 ALA B N 1
ATOM 4278 C CA . ALA B 1 106 ? -13.461 24.922 35.094 1 93.81 106 ALA B CA 1
ATOM 4279 C C . ALA B 1 106 ? -13.898 25.672 33.844 1 93.81 106 ALA B C 1
ATOM 4281 O O . ALA B 1 106 ? -13.273 25.547 32.781 1 93.81 106 ALA B O 1
ATOM 4282 N N . SER B 1 107 ? -14.852 26.438 33.938 1 94.25 107 SER B N 1
ATOM 4283 C CA . SER B 1 107 ? -15.422 27.109 32.781 1 94.25 107 SER B CA 1
ATOM 4284 C C . SER B 1 107 ? -14.773 28.484 32.562 1 94.25 107 SER B C 1
ATOM 4286 O O . SER B 1 107 ? -15.172 29.219 31.656 1 94.25 107 SER B O 1
ATOM 4288 N N . ASN B 1 108 ? -13.75 28.812 33.344 1 94 108 ASN B N 1
ATOM 4289 C CA . ASN B 1 108 ? -13.078 30.109 33.25 1 94 108 ASN B CA 1
ATOM 4290 C C . ASN B 1 108 ? -12.086 30.141 32.094 1 94 108 ASN B C 1
ATOM 4292 O O . ASN B 1 108 ? -11.531 29.109 31.703 1 94 108 ASN B O 1
ATOM 4296 N N . ASP B 1 109 ? -11.883 31.344 31.531 1 95.19 109 ASP B N 1
ATOM 4297 C CA . ASP B 1 109 ? -10.898 31.531 30.484 1 95.19 109 ASP B CA 1
ATOM 4298 C C . ASP B 1 109 ? -9.508 31.078 30.938 1 95.19 109 ASP B C 1
ATOM 4300 O O . ASP B 1 109 ? -8.742 30.531 30.141 1 95.19 109 ASP B O 1
ATOM 4304 N N . THR B 1 110 ? -9.273 31.281 32.219 1 95.94 110 THR B N 1
ATOM 4305 C CA . THR B 1 110 ? -7.961 30.953 32.75 1 95.94 110 THR B CA 1
ATOM 4306 C C . THR B 1 110 ? -7.691 29.469 32.656 1 95.94 110 THR B C 1
ATOM 4308 O O . THR B 1 110 ? -6.578 29.047 32.344 1 95.94 110 THR B O 1
ATOM 4311 N N . THR B 1 111 ? -8.695 28.703 32.875 1 96.25 111 THR B N 1
ATOM 4312 C CA . THR B 1 111 ? -8.516 27.25 32.844 1 96.25 111 THR B CA 1
ATOM 4313 C C . THR B 1 111 ? -8.273 26.75 31.438 1 96.25 111 THR B C 1
ATOM 4315 O O . THR B 1 111 ? -7.34 25.984 31.203 1 96.25 111 THR B O 1
ATOM 4318 N N . LEU B 1 112 ? -9.094 27.125 30.484 1 96.44 112 LEU B N 1
ATOM 4319 C CA . LEU B 1 112 ? -8.914 26.703 29.094 1 96.44 112 LEU B CA 1
ATOM 4320 C C . LEU B 1 112 ? -7.559 27.172 28.562 1 96.44 112 LEU B C 1
ATOM 4322 O O . LEU B 1 112 ? -6.828 26.391 27.953 1 96.44 112 LEU B O 1
ATOM 4326 N N . LEU B 1 113 ? -7.25 28.438 28.828 1 96.56 113 LEU B N 1
ATOM 4327 C CA . LEU B 1 113 ? -5.961 28.969 28.391 1 96.56 113 LEU B CA 1
ATOM 4328 C C . LEU B 1 113 ? -4.812 28.172 29 1 96.56 113 LEU B C 1
ATOM 4330 O O . LEU B 1 113 ? -3.848 27.844 28.297 1 96.56 113 LEU B O 1
ATOM 4334 N N . ALA B 1 114 ? -4.941 27.859 30.25 1 96.81 114 ALA B N 1
ATOM 4335 C CA . ALA B 1 114 ? -3.898 27.094 30.922 1 96.81 114 ALA B CA 1
ATOM 4336 C C . ALA B 1 114 ? -3.707 25.734 30.25 1 96.81 114 ALA B C 1
ATOM 4338 O O . ALA B 1 114 ? -2.574 25.312 30 1 96.81 114 ALA B O 1
ATOM 4339 N N . VAL B 1 115 ? -4.758 25.078 29.938 1 97 115 VAL B N 1
ATOM 4340 C CA . VAL B 1 115 ? -4.688 23.781 29.266 1 97 115 VAL B CA 1
ATOM 4341 C C . VAL B 1 115 ? -3.996 23.922 27.922 1 97 115 VAL B C 1
ATOM 4343 O O . VAL B 1 115 ? -3.152 23.094 27.547 1 97 115 VAL B O 1
ATOM 4346 N N . MET B 1 116 ? -4.273 24.922 27.172 1 95.62 116 MET B N 1
ATOM 4347 C CA . MET B 1 116 ? -3.658 25.172 25.875 1 95.62 116 MET B CA 1
ATOM 4348 C C . MET B 1 116 ? -2.168 25.453 26.031 1 95.62 116 MET B C 1
ATOM 4350 O O . MET B 1 116 ? -1.357 25 25.219 1 95.62 116 MET B O 1
ATOM 4354 N N . LEU B 1 117 ? -1.84 26.203 27.062 1 96.19 117 LEU B N 1
ATOM 4355 C CA . LEU B 1 117 ? -0.442 26.531 27.297 1 96.19 117 LEU B CA 1
ATOM 4356 C C . LEU B 1 117 ? 0.346 25.312 27.75 1 96.19 117 LEU B C 1
ATOM 4358 O O . LEU B 1 117 ? 1.505 25.141 27.359 1 96.19 117 LEU B O 1
ATOM 4362 N N . LEU B 1 118 ? -0.275 24.484 28.547 1 95.94 118 LEU B N 1
ATOM 4363 C CA . LEU B 1 118 ? 0.377 23.25 28.938 1 95.94 118 LEU B CA 1
ATOM 4364 C C . LEU B 1 118 ? 0.614 22.344 27.734 1 95.94 118 LEU B C 1
ATOM 4366 O O . LEU B 1 118 ? 1.631 21.641 27.672 1 95.94 118 LEU B O 1
ATOM 4370 N N . ASN B 1 119 ? -0.354 22.359 26.859 1 93.81 119 ASN B N 1
ATOM 4371 C CA . ASN B 1 119 ? -0.161 21.656 25.609 1 93.81 119 ASN B CA 1
ATOM 4372 C C . ASN B 1 119 ? 1.042 22.203 24.828 1 93.81 119 ASN B C 1
ATOM 4374 O O . ASN B 1 119 ? 1.829 21.422 24.281 1 93.81 119 ASN B O 1
ATOM 4378 N N . LEU B 1 120 ? 1.182 23.469 24.766 1 94.06 120 LEU B N 1
ATOM 4379 C CA . LEU B 1 120 ? 2.316 24.109 24.109 1 94.06 120 LEU B CA 1
ATOM 4380 C C . LEU B 1 120 ? 3.629 23.703 24.766 1 94.06 120 LEU B C 1
ATOM 4382 O O . LEU B 1 120 ? 4.617 23.438 24.078 1 94.06 120 LEU B O 1
ATOM 4386 N N . PHE B 1 121 ? 3.648 23.641 26.078 1 95.69 121 PHE B N 1
ATOM 4387 C CA . PHE B 1 121 ? 4.828 23.188 26.812 1 95.69 121 PHE B CA 1
ATOM 4388 C C . PHE B 1 121 ? 5.254 21.797 26.344 1 95.69 121 PHE B C 1
ATOM 4390 O O . PHE B 1 121 ? 6.445 21.547 26.172 1 95.69 121 PHE B O 1
ATOM 4397 N N . GLU B 1 122 ? 4.312 21 26.156 1 91.69 122 GLU B N 1
ATOM 4398 C CA . GLU B 1 122 ? 4.602 19.656 25.703 1 91.69 122 GLU B CA 1
ATOM 4399 C C . GLU B 1 122 ? 5.199 19.656 24.297 1 91.69 122 GLU B C 1
ATOM 4401 O O . GLU B 1 122 ? 6.074 18.844 23.984 1 91.69 122 GLU B O 1
ATOM 4406 N N . HIS B 1 123 ? 4.734 20.516 23.375 1 88.81 123 HIS B N 1
ATOM 4407 C CA . HIS B 1 123 ? 5.297 20.672 22.047 1 88.81 123 HIS B CA 1
ATOM 4408 C C . HIS B 1 123 ? 6.762 21.109 22.109 1 88.81 123 HIS B C 1
ATOM 4410 O O . HIS B 1 123 ? 7.59 20.625 21.328 1 88.81 123 HIS B O 1
ATOM 4416 N N . ILE B 1 124 ? 6.984 22 23.016 1 94.19 124 ILE B N 1
ATOM 4417 C CA . ILE B 1 124 ? 8.32 22.578 23.172 1 94.19 124 ILE B CA 1
ATOM 4418 C C . ILE B 1 124 ? 9.281 21.5 23.656 1 94.19 124 ILE B C 1
ATOM 4420 O O . ILE B 1 124 ? 10.445 21.469 23.234 1 94.19 124 ILE B O 1
ATOM 4424 N N . ASN B 1 125 ? 8.734 20.547 24.391 1 91.81 125 ASN B N 1
ATOM 4425 C CA . ASN B 1 125 ? 9.617 19.547 24.984 1 91.81 125 ASN B CA 1
ATOM 4426 C C . ASN B 1 125 ? 9.422 18.172 24.375 1 91.81 125 ASN B C 1
ATOM 4428 O O . ASN B 1 125 ? 9.758 17.156 24.984 1 91.81 125 ASN B O 1
ATOM 4432 N N . CYS B 1 126 ? 8.875 18.156 23.25 1 84.81 126 CYS B N 1
ATOM 4433 C CA . CYS B 1 126 ? 8.633 16.906 22.547 1 84.81 126 CYS B CA 1
ATOM 4434 C C . CYS B 1 126 ? 9.945 16.203 22.219 1 84.81 126 CYS B C 1
ATOM 4436 O O . CYS B 1 126 ? 10.852 16.812 21.641 1 84.81 126 CYS B O 1
ATOM 4438 N N . SER B 1 127 ? 10.109 14.891 22.625 1 78.69 127 SER B N 1
ATOM 4439 C CA . SER B 1 127 ? 11.359 14.18 22.359 1 78.69 127 SER B CA 1
ATOM 4440 C C . SER B 1 127 ? 11.109 12.898 21.578 1 78.69 127 SER B C 1
ATOM 4442 O O . SER B 1 127 ? 12.055 12.289 21.062 1 78.69 127 SER B O 1
ATOM 4444 N N . ASP B 1 128 ? 9.859 12.484 21.422 1 80.88 128 ASP B N 1
ATOM 4445 C CA . ASP B 1 128 ? 9.547 11.258 20.703 1 80.88 128 ASP B CA 1
ATOM 4446 C C . ASP B 1 128 ? 8.086 11.25 20.234 1 80.88 128 ASP B C 1
ATOM 4448 O O . ASP B 1 128 ? 7.379 12.242 20.391 1 80.88 128 ASP B O 1
ATOM 4452 N N . SER B 1 129 ? 7.699 10.172 19.641 1 75.31 129 SER B N 1
ATOM 4453 C CA . SER B 1 129 ? 6.371 10.102 19.047 1 75.31 129 SER B CA 1
ATOM 4454 C C . SER B 1 129 ? 5.285 10.008 20.109 1 75.31 129 SER B C 1
ATOM 4456 O O . SER B 1 129 ? 4.105 10.219 19.828 1 75.31 129 SER B O 1
ATOM 4458 N N . GLY B 1 130 ? 5.699 9.789 21.312 1 79.44 130 GLY B N 1
ATOM 4459 C CA . GLY B 1 130 ? 4.734 9.797 22.391 1 79.44 130 GLY B CA 1
ATOM 4460 C C . GLY B 1 130 ? 4.012 11.125 22.531 1 79.44 130 GLY B C 1
ATOM 4461 O O . GLY B 1 130 ? 2.906 11.18 23.078 1 79.44 130 GLY B O 1
ATOM 4462 N N . PHE B 1 131 ? 4.586 12.125 21.969 1 81.75 131 PHE B N 1
ATOM 4463 C CA . PHE B 1 131 ? 4.023 13.469 22 1 81.75 131 PHE B CA 1
ATOM 4464 C C . PHE B 1 131 ? 2.646 13.492 21.359 1 81.75 131 PHE B C 1
ATOM 4466 O O . PHE B 1 131 ? 1.749 14.203 21.812 1 81.75 131 PHE B O 1
ATOM 4473 N N . LEU B 1 132 ? 2.41 12.695 20.297 1 83.94 132 LEU B N 1
ATOM 4474 C CA . LEU B 1 132 ? 1.14 12.75 19.578 1 83.94 132 LEU B CA 1
ATOM 4475 C C . LEU B 1 132 ? -0.011 12.328 20.484 1 83.94 132 LEU B C 1
ATOM 4477 O O . LEU B 1 132 ? -1.099 12.906 20.438 1 83.94 132 LEU B O 1
ATOM 4481 N N . ASP B 1 133 ? 0.28 11.422 21.375 1 86.31 133 ASP B N 1
ATOM 4482 C CA . ASP B 1 133 ? -0.737 10.992 22.328 1 86.31 133 ASP B CA 1
ATOM 4483 C C . ASP B 1 133 ? -1.018 12.07 23.375 1 86.31 133 ASP B C 1
ATOM 4485 O O . ASP B 1 133 ? -2.174 12.328 23.703 1 86.31 133 ASP B O 1
ATOM 4489 N N . VAL B 1 134 ? 0.007 12.625 23.844 1 88.56 134 VAL B N 1
ATOM 4490 C CA . VAL B 1 134 ? -0.123 13.672 24.844 1 88.56 134 VAL B CA 1
ATOM 4491 C C . VAL B 1 134 ? -0.847 14.875 24.25 1 88.56 134 VAL B C 1
ATOM 4493 O O . VAL B 1 134 ? -1.734 15.453 24.875 1 88.56 134 VAL B O 1
ATOM 4496 N N . TRP B 1 135 ? -0.474 15.188 23.062 1 90.06 135 TRP B N 1
ATOM 4497 C CA . TRP B 1 135 ? -1.142 16.25 22.328 1 90.06 135 TRP B CA 1
ATOM 4498 C C . TRP B 1 135 ? -2.641 15.992 22.219 1 90.06 135 TRP B C 1
ATOM 4500 O O . TRP B 1 135 ? -3.451 16.859 22.547 1 90.06 135 TRP B O 1
ATOM 4510 N N . THR B 1 136 ? -3.012 14.789 21.859 1 91.44 136 THR B N 1
ATOM 4511 C CA . THR B 1 136 ? -4.414 14.414 21.719 1 91.44 136 THR B CA 1
ATOM 4512 C C . THR B 1 136 ? -5.141 14.5 23.047 1 91.44 136 THR B C 1
ATOM 4514 O O . THR B 1 136 ? -6.285 14.945 23.125 1 91.44 136 THR B O 1
ATOM 4517 N N . GLN B 1 137 ? -4.492 14.195 24.125 1 91.69 137 GLN B N 1
ATOM 4518 C CA . GLN B 1 137 ? -5.102 14.25 25.438 1 91.69 137 GLN B CA 1
ATOM 4519 C C . GLN B 1 137 ? -5.398 15.688 25.844 1 91.69 137 GLN B C 1
ATOM 4521 O O . GLN B 1 137 ? -6.484 15.984 26.359 1 91.69 137 GLN B O 1
ATOM 4526 N N . HIS B 1 138 ? -4.457 16.531 25.656 1 92.62 138 HIS B N 1
ATOM 4527 C CA . HIS B 1 138 ? -4.676 17.938 25.984 1 92.62 138 HIS B CA 1
ATOM 4528 C C . HIS B 1 138 ? -5.789 18.531 25.125 1 92.62 138 HIS B C 1
ATOM 4530 O O . HIS B 1 138 ? -6.629 19.281 25.625 1 92.62 138 HIS B O 1
ATOM 4536 N N . VAL B 1 139 ? -5.824 18.141 23.844 1 94.69 139 VAL B N 1
ATOM 4537 C CA . VAL B 1 139 ? -6.84 18.656 22.922 1 94.69 139 VAL B CA 1
ATOM 4538 C C . VAL B 1 139 ? -8.219 18.156 23.344 1 94.69 139 VAL B C 1
ATOM 4540 O O . VAL B 1 139 ? -9.188 18.906 23.359 1 94.69 139 VAL B O 1
ATOM 4543 N N . ASN B 1 140 ? -8.297 16.922 23.734 1 93.31 140 ASN B N 1
ATOM 4544 C CA . ASN B 1 140 ? -9.562 16.359 24.219 1 93.31 140 ASN B CA 1
ATOM 4545 C C . ASN B 1 140 ? -10.023 17.062 25.5 1 93.31 140 ASN B C 1
ATOM 4547 O O . ASN B 1 140 ? -11.211 17.359 25.641 1 93.31 140 ASN B O 1
ATOM 4551 N N . GLY B 1 141 ? -9.109 17.25 26.391 1 93.75 141 GLY B N 1
ATOM 4552 C CA . GLY B 1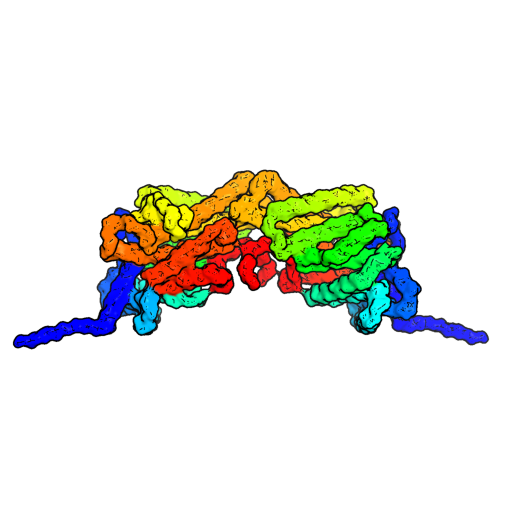 141 ? -9.445 18 27.594 1 93.75 141 GLY B CA 1
ATOM 4553 C C . GLY B 1 141 ? -9.961 19.391 27.297 1 93.75 141 GLY B C 1
ATOM 4554 O O . GLY B 1 141 ? -10.961 19.812 27.859 1 93.75 141 GLY B O 1
ATOM 4555 N N . ALA B 1 142 ? -9.266 20.062 26.422 1 95.75 142 ALA B N 1
ATOM 4556 C CA . ALA B 1 142 ? -9.695 21.406 26.031 1 95.75 142 ALA B CA 1
ATOM 4557 C C . ALA B 1 142 ? -11.078 21.375 25.391 1 95.75 142 ALA B C 1
ATOM 4559 O O . ALA B 1 142 ? -11.898 22.266 25.594 1 95.75 142 ALA B O 1
ATOM 4560 N N . ALA B 1 143 ? -11.344 20.344 24.578 1 95.56 143 ALA B N 1
ATOM 4561 C CA . ALA B 1 143 ? -12.648 20.203 23.938 1 95.56 143 ALA B CA 1
ATOM 4562 C C . ALA B 1 143 ? -13.766 20.078 24.969 1 95.56 143 ALA B C 1
ATOM 4564 O O . ALA B 1 143 ? -14.836 20.656 24.797 1 95.56 143 ALA B O 1
ATOM 4565 N N . LEU B 1 144 ? -13.508 19.312 26.016 1 94.44 144 LEU B N 1
ATOM 4566 C CA . LEU B 1 144 ? -14.484 19.156 27.078 1 94.44 144 LEU B CA 1
ATOM 4567 C C . LEU B 1 144 ? -14.75 20.484 27.781 1 94.44 144 LEU B C 1
ATOM 4569 O O . LEU B 1 144 ? -15.898 20.797 28.109 1 94.44 144 LEU B O 1
ATOM 4573 N N . LEU B 1 145 ? -13.727 21.234 27.984 1 96.19 145 LEU B N 1
ATOM 4574 C CA . LEU B 1 145 ? -13.883 22.547 28.625 1 96.19 145 LEU B CA 1
ATOM 4575 C C . LEU B 1 145 ? -14.695 23.484 27.734 1 96.19 145 LEU B C 1
ATOM 4577 O O . LEU B 1 145 ? -15.539 24.234 28.234 1 96.19 145 LEU B O 1
ATOM 4581 N N . VAL B 1 146 ? -14.422 23.422 26.438 1 96.06 146 VAL B N 1
ATOM 4582 C CA . VAL B 1 146 ? -15.164 24.266 25.5 1 96.06 146 VAL B CA 1
ATOM 4583 C C . VAL B 1 146 ? -16.641 23.906 25.547 1 96.06 146 VAL B C 1
ATOM 4585 O O . VAL B 1 146 ? -17.5 24.781 25.516 1 96.06 146 VAL B O 1
ATOM 4588 N N . GLN B 1 147 ? -16.891 22.688 25.609 1 93.25 147 GLN B N 1
ATOM 4589 C CA . GLN B 1 147 ? -18.281 22.234 25.719 1 93.25 147 GLN B CA 1
ATOM 4590 C C . GLN B 1 147 ? -18.922 22.734 27.016 1 93.25 147 GLN B C 1
ATOM 4592 O O . GLN B 1 147 ? -20.062 23.188 27 1 93.25 147 GLN B O 1
ATOM 4597 N N . LEU B 1 148 ? -18.219 22.641 28.078 1 94 148 LEU B N 1
ATOM 4598 C CA . LEU B 1 148 ? -18.703 23.094 29.375 1 94 148 LEU B CA 1
ATOM 4599 C C . LEU B 1 148 ? -18.984 24.594 29.344 1 94 148 LEU B C 1
ATOM 4601 O O . LEU B 1 148 ? -19.953 25.062 29.953 1 94 148 LEU B O 1
ATOM 4605 N N . ARG B 1 149 ? -18.109 25.391 28.719 1 94.88 149 ARG B N 1
ATOM 4606 C CA . ARG B 1 149 ? -18.234 26.844 28.641 1 94.88 149 ARG B CA 1
ATOM 4607 C C . ARG B 1 149 ? -19.453 27.25 27.828 1 94.88 149 ARG B C 1
ATOM 4609 O O . ARG B 1 149 ? -20.078 28.281 28.094 1 94.88 149 ARG B O 1
ATOM 4616 N N . GLY B 1 150 ? -19.797 26.484 26.797 1 92.25 150 GLY B N 1
ATOM 4617 C CA . GLY B 1 150 ? -21 26.688 26.016 1 92.25 150 GLY B CA 1
ATOM 4618 C C . GLY B 1 150 ? -21.016 28 25.25 1 92.25 150 GLY B C 1
ATOM 4619 O O . GLY B 1 150 ? -19.953 28.516 24.875 1 92.25 150 GLY B O 1
ATOM 4620 N N . ARG B 1 151 ? -22.156 28.594 25.078 1 91.75 151 ARG B N 1
ATOM 4621 C CA . ARG B 1 151 ? -22.375 29.75 24.219 1 91.75 151 ARG B CA 1
ATOM 4622 C C . ARG B 1 151 ? -21.859 31.031 24.875 1 91.75 151 ARG B C 1
ATOM 4624 O O . ARG B 1 151 ? -21.547 32 24.172 1 91.75 151 ARG B O 1
ATOM 4631 N N . ARG B 1 152 ? -21.766 31.016 26.125 1 92.31 152 ARG B N 1
ATOM 4632 C CA . ARG B 1 152 ? -21.344 32.219 26.844 1 92.31 152 ARG B CA 1
ATOM 4633 C C . ARG B 1 152 ? -19.969 32.656 26.406 1 92.31 152 ARG B C 1
ATOM 4635 O O . ARG B 1 152 ? -19.688 33.875 26.359 1 92.31 152 ARG B O 1
ATOM 4642 N N . GLN B 1 153 ? -19.125 31.75 26.031 1 94.31 153 GLN B N 1
ATOM 4643 C CA . GLN B 1 153 ? -17.734 32.062 25.688 1 94.31 153 GLN B CA 1
ATOM 4644 C C . GLN B 1 153 ? -17.672 32.875 24.391 1 94.31 153 GLN B C 1
ATOM 4646 O O . GLN B 1 153 ? -16.656 33.531 24.109 1 94.31 153 GLN B O 1
ATOM 4651 N N . LEU B 1 154 ? -18.781 32.875 23.641 1 92.06 154 LEU B N 1
ATOM 4652 C CA . LEU B 1 154 ? -18.812 33.531 22.344 1 92.06 154 LEU B CA 1
ATOM 4653 C C . LEU B 1 154 ? -19.281 35 22.469 1 92.06 154 LEU B C 1
ATOM 4655 O O . LEU B 1 154 ? -19.297 35.75 21.5 1 92.06 154 LEU B O 1
ATOM 4659 N N . THR B 1 155 ? -19.609 35.406 23.656 1 90.62 155 THR B N 1
ATOM 4660 C CA . THR B 1 155 ? -20.312 36.688 23.828 1 90.62 155 THR B CA 1
ATOM 4661 C C . THR B 1 155 ? -19.328 37.812 24.172 1 90.62 155 THR B C 1
ATOM 4663 O O . THR B 1 155 ? -19.719 38.969 24.312 1 90.62 155 THR B O 1
ATOM 4666 N N . TYR B 1 156 ? -18.047 37.5 24.359 1 89.62 156 TYR B N 1
ATOM 4667 C CA . TYR B 1 156 ? -17.047 38.5 24.656 1 89.62 156 TYR B CA 1
ATOM 4668 C C . TYR B 1 156 ? -15.742 38.219 23.922 1 89.62 156 TYR B C 1
ATOM 4670 O O . TYR B 1 156 ? -15.508 37.062 23.5 1 89.62 156 TYR B O 1
ATOM 4678 N N . GLN B 1 157 ? -14.938 39.125 23.75 1 86.88 157 GLN B N 1
ATOM 4679 C CA . GLN B 1 157 ? -13.805 39.094 22.828 1 86.88 157 GLN B CA 1
ATOM 4680 C C . GLN B 1 157 ? -12.797 38.031 23.219 1 86.88 157 GLN B C 1
ATOM 4682 O O . GLN B 1 157 ? -12.391 37.219 22.375 1 86.88 157 GLN B O 1
ATOM 4687 N N . THR B 1 158 ? -12.375 38 24.438 1 90.12 158 THR B N 1
ATOM 4688 C CA . THR B 1 158 ? -11.391 37 24.891 1 90.12 158 THR B CA 1
ATOM 4689 C C . THR B 1 158 ? -11.898 35.594 24.688 1 90.12 158 THR B C 1
ATOM 4691 O O . THR B 1 158 ? -11.148 34.719 24.25 1 90.12 158 THR B O 1
ATOM 4694 N N . GLY B 1 159 ? -13.141 35.375 25.016 1 91.62 159 GLY B N 1
ATOM 4695 C CA . GLY B 1 159 ? -13.742 34.062 24.797 1 91.62 159 GLY B CA 1
ATOM 4696 C C . GLY B 1 159 ? -13.734 33.625 23.344 1 91.62 159 GLY B C 1
ATOM 4697 O O . GLY B 1 159 ? -13.445 32.469 23.031 1 91.62 159 GLY B O 1
ATOM 4698 N N . LEU B 1 160 ? -14.031 34.562 22.484 1 88.88 160 LEU B N 1
ATOM 4699 C CA . LEU B 1 160 ? -14.039 34.281 21.047 1 88.88 160 LEU B CA 1
ATOM 4700 C C . LEU B 1 160 ? -12.641 33.938 20.547 1 88.88 160 LEU B C 1
ATOM 4702 O O . LEU B 1 160 ? -12.469 33 19.766 1 88.88 160 LEU B O 1
ATOM 4706 N N . GLN B 1 161 ? -11.68 34.656 20.984 1 88.56 161 GLN B N 1
ATOM 4707 C CA . GLN B 1 161 ? -10.297 34.406 20.562 1 88.56 161 GLN B CA 1
ATOM 4708 C C . GLN B 1 161 ? -9.797 33.062 21.031 1 88.56 161 GLN B C 1
ATOM 4710 O O . GLN B 1 161 ? -9.148 32.344 20.281 1 88.56 161 GLN B O 1
ATOM 4715 N N . LEU B 1 162 ? -10.188 32.75 22.266 1 92.12 162 LEU B N 1
ATOM 4716 C CA . LEU B 1 162 ? -9.828 31.453 22.828 1 92.12 162 LEU B CA 1
ATOM 4717 C C . LEU B 1 162 ? -10.469 30.328 22.031 1 92.12 162 LEU B C 1
ATOM 4719 O O . LEU B 1 162 ? -9.812 29.344 21.703 1 92.12 162 LEU B O 1
ATOM 4723 N N . PHE B 1 163 ? -11.695 30.531 21.719 1 92.88 163 PHE B N 1
ATOM 4724 C CA . PHE B 1 163 ? -12.453 29.516 21 1 92.88 163 PHE B CA 1
ATOM 4725 C C . PHE B 1 163 ? -11.852 29.297 19.609 1 92.88 163 PHE B C 1
ATOM 4727 O O . PHE B 1 163 ? -11.656 28.156 19.188 1 92.88 163 PHE B O 1
ATOM 4734 N N . GLU B 1 164 ? -11.508 30.281 18.906 1 89.06 164 GLU B N 1
ATOM 4735 C CA . GLU B 1 164 ? -10.969 30.172 17.547 1 89.06 164 GLU B CA 1
ATOM 4736 C C . GLU B 1 164 ? -9.594 29.5 17.562 1 89.06 164 GLU B C 1
ATOM 4738 O O . GLU B 1 164 ? -9.297 28.688 16.688 1 89.06 164 GLU B O 1
ATOM 4743 N N . GLN B 1 165 ? -8.805 29.938 18.5 1 91.56 165 GLN B N 1
ATOM 4744 C CA . GLN B 1 165 ? -7.488 29.312 18.609 1 91.56 165 GLN B CA 1
ATOM 4745 C C . GLN B 1 165 ? -7.609 27.828 18.922 1 91.56 165 GLN B C 1
ATOM 4747 O O . GLN B 1 165 ? -6.871 27 18.359 1 91.56 165 GLN B O 1
ATOM 4752 N N . PHE B 1 166 ? -8.523 27.531 19.781 1 94.31 166 PHE B N 1
ATOM 4753 C CA . PHE B 1 166 ? -8.773 26.125 20.094 1 94.31 166 PHE B CA 1
ATOM 4754 C C . PHE B 1 166 ? -9.227 25.375 18.859 1 94.31 166 PHE B C 1
ATOM 4756 O O . PHE B 1 166 ? -8.766 24.25 18.594 1 94.31 166 PHE B O 1
ATOM 4763 N N . CYS B 1 167 ? -10.133 25.938 18.094 1 93.5 167 CYS B N 1
ATOM 4764 C CA . CYS B 1 167 ? -10.641 25.281 16.891 1 93.5 167 CYS B CA 1
ATOM 4765 C C . CYS B 1 167 ? -9.508 24.953 15.93 1 93.5 167 CYS B C 1
ATOM 4767 O O . CYS B 1 167 ? -9.508 23.891 15.312 1 93.5 167 CYS B O 1
ATOM 4769 N N . GLN B 1 168 ? -8.578 25.828 15.836 1 92.81 168 GLN B N 1
ATOM 4770 C CA . GLN B 1 168 ? -7.434 25.578 14.961 1 92.81 168 GLN B CA 1
ATOM 4771 C C . GLN B 1 168 ? -6.613 24.391 15.445 1 92.81 168 GLN B C 1
ATOM 4773 O O . GLN B 1 168 ? -6.262 23.516 14.656 1 92.81 168 GLN B O 1
ATOM 4778 N N . THR B 1 169 ? -6.344 24.406 16.719 1 93.38 169 THR B N 1
ATOM 4779 C CA . THR B 1 169 ? -5.57 23.328 17.312 1 93.38 169 THR B CA 1
ATOM 4780 C C . THR B 1 169 ? -6.316 22 17.172 1 93.38 169 THR B C 1
ATOM 4782 O O . THR B 1 169 ? -5.719 20.984 16.828 1 93.38 169 THR B O 1
ATOM 4785 N N . LEU B 1 170 ? -7.555 22.078 17.453 1 96.06 170 LEU B N 1
ATOM 4786 C CA . LEU B 1 170 ? -8.391 20.875 17.344 1 96.06 170 LEU B CA 1
ATOM 4787 C C . LEU B 1 170 ? -8.398 20.344 15.914 1 96.06 170 LEU B C 1
ATOM 4789 O O . LEU B 1 170 ? -8.25 19.141 15.695 1 96.06 170 LEU B O 1
ATOM 4793 N N . THR B 1 171 ? -8.57 21.219 14.977 1 95.94 171 THR B N 1
ATOM 4794 C CA . THR B 1 171 ? -8.617 20.812 13.578 1 95.94 171 THR B CA 1
ATOM 4795 C C . THR B 1 171 ? -7.305 20.156 13.164 1 95.94 171 THR B C 1
ATOM 4797 O O . THR B 1 171 ? -7.312 19.125 12.492 1 95.94 171 THR B O 1
ATOM 4800 N N . SER B 1 172 ? -6.176 20.75 13.586 1 94.38 172 SER B N 1
ATOM 4801 C CA . SER B 1 172 ? -4.883 20.141 13.289 1 94.38 172 SER B CA 1
ATOM 4802 C C . SER B 1 172 ? -4.77 18.75 13.898 1 94.38 172 SER B C 1
ATOM 4804 O O . SER B 1 172 ? -4.262 17.828 13.258 1 94.38 172 SER B O 1
ATOM 4806 N N . ASN B 1 173 ? -5.238 18.609 15.094 1 93.44 173 ASN B N 1
ATOM 4807 C CA . ASN B 1 173 ? -5.227 17.312 15.758 1 93.44 173 ASN B CA 1
ATOM 4808 C C . ASN B 1 173 ? -6.113 16.297 15.023 1 93.44 173 ASN B C 1
ATOM 4810 O O . ASN B 1 173 ? -5.75 15.133 14.891 1 93.44 173 ASN B O 1
ATOM 4814 N N . CYS B 1 174 ? -7.258 16.766 14.578 1 94.81 174 CYS B N 1
ATOM 4815 C CA . CYS B 1 174 ? -8.172 15.922 13.82 1 94.81 174 CYS B CA 1
ATOM 4816 C C . CYS B 1 174 ? -7.543 15.477 12.508 1 94.81 174 CYS B C 1
ATOM 4818 O O . CYS B 1 174 ? -7.691 14.32 12.102 1 94.81 174 CYS B O 1
ATOM 4820 N N . ILE B 1 175 ? -6.871 16.359 11.852 1 94.44 175 ILE B N 1
ATOM 4821 C CA . ILE B 1 175 ? -6.168 16.031 10.617 1 94.44 175 ILE B CA 1
ATOM 4822 C C . ILE B 1 175 ? -5.109 14.961 10.891 1 94.44 175 ILE B C 1
ATOM 4824 O O . ILE B 1 175 ? -5.027 13.961 10.172 1 94.44 175 ILE B O 1
ATOM 4828 N N . GLN B 1 176 ? -4.355 15.133 11.992 1 91.62 176 GLN B N 1
ATOM 4829 C CA . GLN B 1 176 ? -3.305 14.195 12.375 1 91.62 176 GLN B CA 1
ATOM 4830 C C . GLN B 1 176 ? -3.875 12.805 12.641 1 91.62 176 GLN B C 1
ATOM 4832 O O . GLN B 1 176 ? -3.281 11.797 12.25 1 91.62 176 GLN B O 1
ATOM 4837 N N . ASN B 1 177 ? -5.047 12.766 13.133 1 90.44 177 ASN B N 1
ATOM 4838 C CA . ASN B 1 177 ? -5.582 11.484 13.586 1 90.44 177 ASN B CA 1
ATOM 4839 C C . ASN B 1 177 ? -6.582 10.906 12.586 1 90.44 177 ASN B C 1
ATOM 4841 O O . ASN B 1 177 ? -7.062 9.789 12.766 1 90.44 177 ASN B O 1
ATOM 4845 N N . GLY B 1 178 ? -6.934 11.664 11.594 1 91.81 178 GLY B N 1
ATOM 4846 C CA . GLY B 1 178 ? -7.902 11.188 10.617 1 91.81 178 GLY B CA 1
ATOM 4847 C C . GLY B 1 178 ? -9.305 11.07 11.172 1 91.81 178 GLY B C 1
ATOM 4848 O O . GLY B 1 178 ? -10.023 10.125 10.859 1 91.81 178 GLY B O 1
ATOM 4849 N N . ILE B 1 179 ? -9.695 11.93 12.078 1 93.06 179 ILE B N 1
ATOM 4850 C CA . ILE B 1 179 ? -11.023 11.93 12.664 1 93.06 179 ILE B CA 1
ATOM 4851 C C . ILE B 1 179 ? -11.711 13.273 12.391 1 93.06 179 ILE B C 1
ATOM 4853 O O . ILE B 1 179 ? -11.039 14.273 12.117 1 93.06 179 ILE B O 1
ATOM 4857 N N . PRO B 1 180 ? -13.016 13.312 12.391 1 94.75 180 PRO B N 1
ATOM 4858 C CA . PRO B 1 180 ? -13.719 14.578 12.141 1 94.75 180 PRO B CA 1
ATOM 4859 C C . PRO B 1 180 ? -13.68 15.516 13.344 1 94.75 180 PRO B C 1
ATOM 4861 O O . PRO B 1 180 ? -13.531 15.07 14.477 1 94.75 180 PRO B O 1
ATOM 4864 N N . VAL B 1 181 ? -13.781 16.781 13.062 1 95.81 181 VAL B N 1
ATOM 4865 C CA . VAL B 1 181 ? -14.055 17.734 14.133 1 95.81 181 VAL B CA 1
ATOM 4866 C C . VAL B 1 181 ? -15.398 17.391 14.789 1 95.81 181 VAL B C 1
ATOM 4868 O O . VAL B 1 181 ? -16.391 17.188 14.094 1 95.81 181 VAL B O 1
ATOM 4871 N N . PRO B 1 182 ? -15.406 17.297 16.078 1 94.88 182 PRO B N 1
ATOM 4872 C CA . PRO B 1 182 ? -16.656 16.922 16.766 1 94.88 182 PRO B CA 1
ATOM 4873 C C . PRO B 1 182 ? -17.812 17.828 16.406 1 94.88 182 PRO B C 1
ATOM 4875 O O . PRO B 1 182 ? -17.641 19.047 16.297 1 94.88 182 PRO B O 1
ATOM 4878 N N . GLN B 1 183 ? -19 17.234 16.297 1 93.25 183 GLN B N 1
ATOM 4879 C CA . GLN B 1 183 ? -20.172 17.938 15.82 1 93.25 183 GLN B CA 1
ATOM 4880 C C . GLN B 1 183 ? -20.547 19.094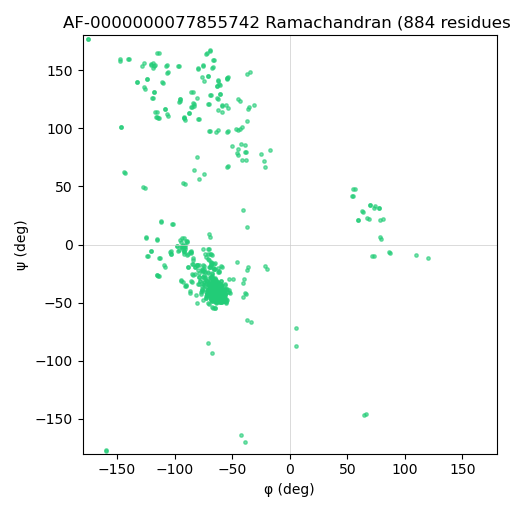 16.766 1 93.25 183 GLN B C 1
ATOM 4882 O O . GLN B 1 183 ? -20.969 20.156 16.312 1 93.25 183 GLN B O 1
ATOM 4887 N N . HIS B 1 184 ? -20.391 18.875 18.031 1 91.62 184 HIS B N 1
ATOM 4888 C CA . HIS B 1 184 ? -20.781 19.906 18.969 1 91.62 184 HIS B CA 1
ATOM 4889 C C . HIS B 1 184 ? -19.906 21.156 18.828 1 91.62 184 HIS B C 1
ATOM 4891 O O . HIS B 1 184 ? -20.359 22.266 19.062 1 91.62 184 HIS B O 1
ATOM 4897 N N . ILE B 1 185 ? -18.656 20.953 18.438 1 93.62 185 ILE B N 1
ATOM 4898 C CA . ILE B 1 185 ? -17.781 22.094 18.203 1 93.62 185 ILE B CA 1
ATOM 4899 C C . ILE B 1 185 ? -18.172 22.797 16.906 1 93.62 185 ILE B C 1
ATOM 4901 O O . ILE B 1 185 ? -18.188 24.031 16.844 1 93.62 185 ILE B O 1
ATOM 4905 N N . VAL B 1 186 ? -18.547 22.016 15.883 1 93.12 186 VAL B N 1
ATOM 4906 C CA . VAL B 1 186 ? -19.016 22.594 14.617 1 93.12 186 VAL B CA 1
ATOM 4907 C C . VAL B 1 186 ? -20.266 23.422 14.859 1 93.12 186 VAL B C 1
ATOM 4909 O O . VAL B 1 186 ? -20.391 24.531 14.344 1 93.12 186 VAL B O 1
ATOM 4912 N N . ASP B 1 187 ? -21.141 22.938 15.711 1 92.5 187 ASP B N 1
ATOM 4913 C CA . ASP B 1 187 ? -22.359 23.656 16.047 1 92.5 187 ASP B CA 1
ATOM 4914 C C . ASP B 1 187 ? -22.062 24.969 16.766 1 92.5 187 ASP B C 1
ATOM 4916 O O . ASP B 1 187 ? -22.656 26 16.469 1 92.5 187 ASP B O 1
ATOM 4920 N N . LEU B 1 188 ? -21.172 24.891 17.719 1 92.69 188 LEU B N 1
ATOM 4921 C CA . LEU B 1 188 ? -20.766 26.078 18.453 1 92.69 188 LEU B CA 1
ATOM 4922 C C . LEU B 1 188 ? -20.156 27.109 17.5 1 92.69 188 LEU B C 1
ATOM 4924 O O . LEU B 1 188 ? -20.391 28.312 17.641 1 92.69 188 LEU B O 1
ATOM 4928 N N . ARG B 1 189 ? -19.344 26.672 16.594 1 90.69 189 ARG B N 1
ATOM 4929 C CA . ARG B 1 189 ? -18.719 27.578 15.633 1 90.69 189 ARG B CA 1
ATOM 4930 C C . ARG B 1 189 ? -19.766 28.25 14.75 1 90.69 189 ARG B C 1
ATOM 4932 O O . ARG B 1 189 ? -19.641 29.422 14.406 1 90.69 189 ARG B O 1
ATOM 4939 N N . GLU B 1 190 ? -20.812 27.547 14.398 1 89.81 190 GLU B N 1
ATOM 4940 C CA . GLU B 1 190 ? -21.891 28.125 13.625 1 89.81 190 GLU B CA 1
ATOM 4941 C C . GLU B 1 190 ? -22.578 29.25 14.406 1 89.81 190 GLU B C 1
ATOM 4943 O O . GLU B 1 190 ? -22.953 30.266 13.828 1 89.81 190 GLU B O 1
ATOM 4948 N N . GLN B 1 191 ? -22.688 29.047 15.656 1 88.19 191 GLN B N 1
ATOM 4949 C CA . GLN B 1 191 ? -23.281 30.078 16.5 1 88.19 191 GLN B CA 1
ATOM 4950 C C . GLN B 1 191 ? -22.344 31.281 16.641 1 88.19 191 GLN B C 1
ATOM 4952 O O . GLN B 1 191 ? -22.812 32.406 16.766 1 88.19 191 GLN B O 1
ATOM 4957 N N . CYS B 1 192 ? -21.125 30.906 16.625 1 84.5 192 CYS B N 1
ATOM 4958 C CA . CYS B 1 192 ? -20.094 31.938 16.719 1 84.5 192 CYS B CA 1
ATOM 4959 C C . CYS B 1 192 ? -20.156 32.906 15.555 1 84.5 192 CYS B C 1
ATOM 4961 O O . CYS B 1 192 ? -19.812 34.094 15.688 1 84.5 192 CYS B O 1
ATOM 4963 N N . ALA B 1 193 ? -20.734 32.469 14.461 1 78.94 193 ALA B N 1
ATOM 4964 C CA . ALA B 1 193 ? -20.781 33.25 13.227 1 78.94 193 ALA B CA 1
ATOM 4965 C C . ALA B 1 193 ? -21.625 34.5 13.414 1 78.94 193 ALA B C 1
ATOM 4967 O O . ALA B 1 193 ? -21.406 35.5 12.734 1 78.94 193 ALA B O 1
ATOM 4968 N N . GLN B 1 194 ? -22.438 34.531 14.477 1 81 194 GLN B N 1
ATOM 4969 C CA . GLN B 1 194 ? -23.266 35.688 14.766 1 81 194 GLN B CA 1
ATOM 4970 C C . GLN B 1 194 ? -22.453 36.781 15.453 1 81 194 GLN B C 1
ATOM 4972 O O . GLN B 1 194 ? -22.828 37.969 15.398 1 81 194 GLN B O 1
ATOM 4977 N N . TYR B 1 195 ? -21.312 36.375 15.984 1 78.38 195 TYR B N 1
ATOM 4978 C CA . TYR B 1 195 ? -20.562 37.312 16.812 1 78.38 195 TYR B CA 1
ATOM 4979 C C . TYR B 1 195 ? -19.25 37.688 16.141 1 78.38 195 TYR B C 1
ATOM 4981 O O . TYR B 1 195 ? -18.547 38.562 16.625 1 78.38 195 TYR B O 1
ATOM 4989 N N . LEU B 1 196 ? -18.922 36.969 15.133 1 70.81 196 LEU B N 1
ATOM 4990 C CA . LEU B 1 196 ? -17.641 37.219 14.445 1 70.81 196 LEU B CA 1
ATOM 4991 C C . LEU B 1 196 ? -17.875 37.625 12.992 1 70.81 196 LEU B C 1
ATOM 4993 O O . LEU B 1 196 ? -18.938 37.344 12.43 1 70.81 196 LEU B O 1
ATOM 4997 N N . ASP B 1 197 ? -16.938 38.344 12.531 1 72.44 197 ASP B N 1
ATOM 4998 C CA . ASP B 1 197 ? -16.953 38.656 11.102 1 72.44 197 ASP B CA 1
ATOM 4999 C C . ASP B 1 197 ? -16.641 37.438 10.266 1 72.44 197 ASP B C 1
ATOM 5001 O O . ASP B 1 197 ? -15.477 37.062 10.07 1 72.44 197 ASP B O 1
ATOM 5005 N N . THR B 1 198 ? -17.656 36.844 9.812 1 74.31 198 THR B N 1
ATOM 5006 C CA . THR B 1 198 ? -17.516 35.625 9.031 1 74.31 198 THR B CA 1
ATOM 5007 C C . THR B 1 198 ? -16.922 35.906 7.66 1 74.31 198 THR B C 1
ATOM 5009 O O . THR B 1 198 ? -16.547 35 6.934 1 74.31 198 THR B O 1
ATOM 5012 N N . LYS B 1 199 ? -16.719 37.125 7.406 1 79.5 199 LYS B N 1
ATOM 5013 C CA . LYS B 1 199 ? -16.094 37.5 6.141 1 79.5 199 LYS B CA 1
ATOM 5014 C C . LYS B 1 199 ? -14.578 37.594 6.281 1 79.5 199 LYS B C 1
ATOM 5016 O O . LYS B 1 199 ? -13.867 37.719 5.285 1 79.5 199 LYS B O 1
ATOM 5021 N N . SER B 1 200 ? -14.141 37.438 7.547 1 86.56 200 SER B N 1
ATOM 5022 C CA . SER B 1 200 ? -12.695 37.438 7.766 1 86.56 200 SER B CA 1
ATOM 5023 C C . SER B 1 200 ? -12.023 36.281 7.012 1 86.56 200 SER B C 1
ATOM 5025 O O . SER B 1 200 ? -12.555 35.188 6.957 1 86.56 200 SER B O 1
ATOM 5027 N N . ILE B 1 201 ? -10.875 36.625 6.41 1 90.25 201 ILE B N 1
ATOM 5028 C CA . ILE B 1 201 ? -10.125 35.656 5.625 1 90.25 201 ILE B CA 1
ATOM 5029 C C . ILE B 1 201 ? -9.703 34.469 6.516 1 90.25 201 ILE B C 1
ATOM 5031 O O . ILE B 1 201 ? -9.719 33.312 6.082 1 90.25 201 ILE B O 1
ATOM 5035 N N . PHE B 1 202 ? -9.383 34.75 7.777 1 89.56 202 PHE B N 1
ATOM 5036 C CA . PHE B 1 202 ? -8.961 33.688 8.711 1 89.56 202 PHE B CA 1
ATOM 5037 C C . PHE B 1 202 ? -10.109 32.75 9.008 1 89.56 202 PHE B C 1
ATOM 5039 O O . PHE B 1 202 ? -9.906 31.531 9.094 1 89.56 202 PHE B O 1
ATOM 5046 N N . TRP B 1 203 ? -11.281 33.312 9.117 1 89.56 203 TRP B N 1
ATOM 5047 C CA . TRP B 1 203 ? -12.461 32.469 9.352 1 89.56 203 TRP B CA 1
ATOM 5048 C C . TRP B 1 203 ? -12.727 31.562 8.172 1 89.56 203 TRP B C 1
ATOM 5050 O O . TRP B 1 203 ? -12.977 30.375 8.344 1 89.56 203 TRP B O 1
ATOM 5060 N N . GLN B 1 204 ? -12.648 32.125 7.012 1 93.25 204 GLN B N 1
ATOM 5061 C CA . GLN B 1 204 ? -12.938 31.359 5.809 1 93.25 204 GLN B CA 1
ATOM 5062 C C . GLN B 1 204 ? -11.914 30.234 5.609 1 93.25 204 GLN B C 1
ATOM 5064 O O . GLN B 1 204 ? -12.273 29.125 5.234 1 93.25 204 GLN B O 1
ATOM 5069 N N . ILE B 1 205 ? -10.664 30.516 5.836 1 95.44 205 ILE B N 1
ATOM 5070 C CA . ILE B 1 205 ? -9.625 29.5 5.73 1 95.44 205 ILE B CA 1
ATOM 5071 C C . ILE B 1 205 ? -9.883 28.391 6.742 1 95.44 205 ILE B C 1
ATOM 5073 O O . ILE B 1 205 ? -9.789 27.203 6.41 1 95.44 205 ILE B O 1
ATOM 5077 N N . SER B 1 206 ? -10.164 28.781 7.93 1 93.12 206 SER B N 1
ATOM 5078 C CA . SER B 1 206 ? -10.453 27.812 8.984 1 93.12 206 SER B CA 1
ATOM 5079 C C . SER B 1 206 ? -11.641 26.938 8.617 1 93.12 206 SER B C 1
ATOM 5081 O O . SER B 1 206 ? -11.594 25.719 8.797 1 93.12 206 SER B O 1
ATOM 5083 N N . ASP B 1 207 ? -12.648 27.562 8.109 1 93.62 207 ASP B N 1
ATOM 5084 C CA . ASP B 1 207 ? -13.836 26.828 7.699 1 93.62 207 ASP B CA 1
ATOM 5085 C C . ASP B 1 207 ? -13.5 25.797 6.609 1 93.62 207 ASP B C 1
ATOM 5087 O O . ASP B 1 207 ? -13.922 24.641 6.688 1 93.62 207 ASP B O 1
ATOM 5091 N N . ALA B 1 208 ? -12.812 26.234 5.605 1 96.81 208 ALA B N 1
ATOM 5092 C CA . ALA B 1 208 ? -12.422 25.344 4.512 1 96.81 208 ALA B CA 1
ATOM 5093 C C . ALA B 1 208 ? -11.547 24.203 5.02 1 96.81 208 ALA B C 1
ATOM 5095 O O . ALA B 1 208 ? -11.688 23.047 4.578 1 96.81 208 ALA B O 1
ATOM 5096 N N . THR B 1 209 ? -10.672 24.5 5.965 1 96.31 209 THR B N 1
ATOM 5097 C CA . THR B 1 209 ? -9.781 23.484 6.516 1 96.31 209 THR B CA 1
ATOM 5098 C C . THR B 1 209 ? -10.57 22.438 7.309 1 96.31 209 THR B C 1
ATOM 5100 O O . THR B 1 209 ? -10.258 21.25 7.266 1 96.31 209 THR B O 1
ATOM 5103 N N . ILE B 1 210 ? -11.531 22.906 8.039 1 96.19 210 ILE B N 1
ATOM 5104 C CA . ILE B 1 210 ? -12.398 21.984 8.773 1 96.19 210 ILE B CA 1
ATOM 5105 C C . ILE B 1 210 ? -13.125 21.062 7.793 1 96.19 210 ILE B C 1
ATOM 5107 O O . ILE B 1 210 ? -13.234 19.859 8.039 1 96.19 210 ILE B O 1
ATOM 5111 N N . LYS B 1 211 ? -13.602 21.594 6.645 1 97.69 211 LYS B N 1
ATOM 5112 C CA . LYS B 1 211 ? -14.25 20.766 5.625 1 97.69 211 LYS B CA 1
ATOM 5113 C C . LYS B 1 211 ? -13.297 19.719 5.066 1 97.69 211 LYS B C 1
ATOM 5115 O O . LYS B 1 211 ? -13.688 18.578 4.824 1 97.69 211 LYS B O 1
ATOM 5120 N N . VAL B 1 212 ? -12.039 20.109 4.848 1 97.81 212 VAL B N 1
ATOM 5121 C CA . VAL B 1 212 ? -11.023 19.172 4.379 1 97.81 212 VAL B CA 1
ATOM 5122 C C . VAL B 1 212 ? -10.844 18.047 5.402 1 97.81 212 VAL B C 1
ATOM 5124 O O . VAL B 1 212 ? -10.844 16.875 5.047 1 97.81 212 VAL B O 1
ATOM 5127 N N . ALA B 1 213 ? -10.727 18.453 6.703 1 96.56 213 ALA B N 1
ATOM 5128 C CA . ALA B 1 213 ? -10.57 17.469 7.77 1 96.56 213 ALA B CA 1
ATOM 5129 C C . ALA B 1 213 ? -11.766 16.516 7.816 1 96.56 213 ALA B C 1
ATOM 5131 O O . ALA B 1 213 ? -11.594 15.312 8 1 96.56 213 ALA B O 1
ATOM 5132 N N . GLN B 1 214 ? -12.938 17.094 7.625 1 96.94 214 GLN B N 1
ATOM 5133 C CA . GLN B 1 214 ? -14.156 16.281 7.645 1 96.94 214 GLN B CA 1
ATOM 5134 C C . GLN B 1 214 ? -14.164 15.273 6.504 1 96.94 214 GLN B C 1
ATOM 5136 O O . GLN B 1 214 ? -14.422 14.094 6.719 1 96.94 214 GLN B O 1
ATOM 5141 N N . LEU B 1 215 ? -13.891 15.727 5.309 1 97.69 215 LEU B N 1
ATOM 5142 C CA . LEU B 1 215 ? -13.898 14.844 4.148 1 97.69 215 LEU B CA 1
ATOM 5143 C C . LEU B 1 215 ? -12.844 13.75 4.289 1 97.69 215 LEU B C 1
ATOM 5145 O O . LEU B 1 215 ? -13.117 12.578 4.035 1 97.69 215 LEU B O 1
ATOM 5149 N N . ARG B 1 216 ? -11.711 14.109 4.68 1 95.88 216 ARG B N 1
ATOM 5150 C CA . ARG B 1 216 ? -10.633 13.148 4.895 1 95.88 216 ARG B CA 1
ATOM 5151 C C . ARG B 1 216 ? -11.047 12.086 5.906 1 95.88 216 ARG B C 1
ATOM 5153 O O . ARG B 1 216 ? -10.789 10.891 5.699 1 95.88 216 ARG B O 1
ATOM 5160 N N . SER B 1 217 ? -11.625 12.523 7.008 1 94.56 217 SER B N 1
ATOM 5161 C CA . SER B 1 217 ? -12.039 11.586 8.047 1 94.56 217 SER B CA 1
ATOM 5162 C C . SER B 1 217 ? -13.086 10.609 7.52 1 94.56 217 SER B C 1
ATOM 5164 O O . SER B 1 217 ? -13.086 9.43 7.895 1 94.56 217 SER B O 1
ATOM 5166 N N . MET B 1 218 ? -13.992 11.094 6.641 1 95.69 218 MET B N 1
ATOM 5167 C CA . MET B 1 218 ? -15.016 10.227 6.055 1 95.69 218 MET B CA 1
ATOM 5168 C C . MET B 1 218 ? -14.367 9.125 5.219 1 95.69 218 MET B C 1
ATOM 5170 O O . MET B 1 218 ? -14.852 7.988 5.203 1 95.69 218 MET B O 1
ATOM 5174 N N . VAL B 1 219 ? -13.312 9.445 4.512 1 93.88 219 VAL B N 1
ATOM 5175 C CA . VAL B 1 219 ? -12.617 8.477 3.674 1 93.88 219 VAL B CA 1
ATOM 5176 C C . VAL B 1 219 ? -11.836 7.496 4.551 1 93.88 219 VAL B C 1
ATOM 5178 O O . VAL B 1 219 ? -11.922 6.277 4.363 1 93.88 219 VAL B O 1
ATOM 5181 N N . VAL B 1 220 ? -11.094 8.008 5.562 1 90.25 220 VAL B N 1
ATOM 5182 C CA . VAL B 1 220 ? -10.258 7.203 6.445 1 90.25 220 VAL B CA 1
ATOM 5183 C C . VAL B 1 220 ? -11.125 6.219 7.227 1 90.25 220 VAL B C 1
ATOM 5185 O O . VAL B 1 220 ? -10.758 5.059 7.406 1 90.25 220 VAL B O 1
ATOM 5188 N N . LEU B 1 221 ? -12.289 6.664 7.645 1 90.31 221 LEU B N 1
ATOM 5189 C CA . LEU B 1 221 ? -13.18 5.844 8.461 1 90.31 221 LEU B CA 1
ATOM 5190 C C . LEU B 1 221 ? -14.117 5.02 7.582 1 90.31 221 LEU B C 1
ATOM 5192 O O . LEU B 1 221 ? -15.039 4.375 8.086 1 90.31 221 LEU B O 1
ATOM 5196 N N . LYS B 1 222 ? -13.984 5.094 6.238 1 90.06 222 LYS B N 1
ATOM 5197 C CA . LYS B 1 222 ? -14.719 4.309 5.254 1 90.06 222 LYS B CA 1
ATOM 5198 C C . LYS B 1 222 ? -16.219 4.605 5.324 1 90.06 222 LYS B C 1
ATOM 5200 O O . LYS B 1 222 ? -17.047 3.705 5.145 1 90.06 222 LYS B O 1
ATOM 5205 N N . ARG B 1 223 ? -16.578 5.801 5.727 1 92.44 223 ARG B N 1
ATOM 5206 C CA . ARG B 1 223 ? -17.969 6.242 5.688 1 92.44 223 ARG B CA 1
ATOM 5207 C C . ARG B 1 223 ? -18.406 6.555 4.262 1 92.44 223 ARG B C 1
ATOM 5209 O O . ARG B 1 223 ? -19.594 6.488 3.941 1 92.44 223 ARG B O 1
ATOM 5216 N N . ILE B 1 224 ? -17.438 7.027 3.479 1 92.31 224 ILE B N 1
ATOM 5217 C CA . ILE B 1 224 ? -17.609 7.145 2.035 1 92.31 224 ILE B CA 1
ATOM 5218 C C . ILE B 1 224 ? -16.562 6.289 1.323 1 92.31 224 ILE B C 1
ATOM 5220 O O . ILE B 1 224 ? -15.367 6.402 1.599 1 92.31 224 ILE B O 1
ATOM 5224 N N . ASN B 1 225 ? -17 5.434 0.459 1 87.69 225 ASN B N 1
ATOM 5225 C CA . ASN B 1 225 ? -16.078 4.508 -0.182 1 87.69 225 ASN B CA 1
ATOM 5226 C C . ASN B 1 225 ? -16.078 4.672 -1.699 1 87.69 225 ASN B C 1
ATOM 5228 O O . ASN B 1 225 ? -15.25 4.086 -2.393 1 87.69 225 ASN B O 1
ATOM 5232 N N . ASN B 1 226 ? -16.938 5.496 -2.209 1 93.06 226 ASN B N 1
ATOM 5233 C CA . ASN B 1 226 ? -17.016 5.727 -3.646 1 93.06 226 ASN B CA 1
ATOM 5234 C C . ASN B 1 226 ? -16.062 6.84 -4.09 1 93.06 226 ASN B C 1
ATOM 5236 O O . ASN B 1 226 ? -16.297 8.016 -3.787 1 93.06 226 ASN B O 1
ATOM 5240 N N . PRO B 1 227 ? -15.039 6.477 -4.875 1 95.19 227 PRO B N 1
ATOM 5241 C CA . PRO B 1 227 ? -14.039 7.477 -5.262 1 95.19 227 PRO B CA 1
ATOM 5242 C C . PRO B 1 227 ? -14.641 8.648 -6.035 1 95.19 227 PRO B C 1
ATOM 5244 O O . PRO B 1 227 ? -14.203 9.789 -5.879 1 95.19 227 PRO B O 1
ATOM 5247 N N . ALA B 1 228 ? -15.609 8.422 -6.848 1 96.62 228 ALA B N 1
ATOM 5248 C CA . ALA B 1 228 ? -16.234 9.484 -7.633 1 96.62 228 ALA B CA 1
ATOM 5249 C C . ALA B 1 228 ? -16.953 10.477 -6.73 1 96.62 228 ALA B C 1
ATOM 5251 O O . ALA B 1 228 ? -16.922 11.688 -6.977 1 96.62 228 ALA B O 1
ATOM 5252 N N . GLN B 1 229 ? -17.578 9.938 -5.691 1 97.31 229 GLN B N 1
ATOM 5253 C CA . GLN B 1 229 ? -18.266 10.805 -4.738 1 97.31 229 GLN B CA 1
ATOM 5254 C C . GLN B 1 229 ? -17.266 11.664 -3.963 1 97.31 229 GLN B C 1
ATOM 5256 O O . GLN B 1 229 ? -17.5 12.859 -3.773 1 97.31 229 GLN B O 1
ATOM 5261 N N . VAL B 1 230 ? -16.203 11.062 -3.49 1 97.44 230 VAL B N 1
ATOM 5262 C CA . VAL B 1 230 ? -15.172 11.789 -2.768 1 97.44 230 VAL B CA 1
ATOM 5263 C C . VAL B 1 230 ? -14.57 12.867 -3.668 1 97.44 230 VAL B C 1
ATOM 5265 O O . VAL B 1 230 ? -14.375 14.008 -3.238 1 97.44 230 VAL B O 1
ATOM 5268 N N . LEU B 1 231 ? -14.328 12.516 -4.965 1 98 231 LEU B N 1
ATOM 5269 C CA . LEU B 1 231 ? -13.734 13.453 -5.906 1 98 231 LEU B CA 1
ATOM 5270 C C . LEU B 1 231 ? -14.625 14.68 -6.098 1 98 231 LEU B C 1
ATOM 5272 O O . LEU B 1 231 ? -14.141 15.812 -6.074 1 98 231 LEU B O 1
ATOM 5276 N N . ARG B 1 232 ? -15.875 14.445 -6.219 1 98.12 232 ARG B N 1
ATOM 5277 C CA . ARG B 1 232 ? -16.812 15.555 -6.398 1 98.12 232 ARG B CA 1
ATOM 5278 C C . ARG B 1 232 ? -16.797 16.484 -5.199 1 98.12 232 ARG B C 1
ATOM 5280 O O . ARG B 1 232 ? -16.703 17.703 -5.355 1 98.12 232 ARG B O 1
ATOM 5287 N N . LYS B 1 233 ? -16.859 15.945 -3.996 1 98.31 233 LYS B N 1
ATOM 5288 C CA . LYS B 1 233 ? -16.828 16.75 -2.779 1 98.31 233 LYS B CA 1
ATOM 5289 C C . LYS B 1 233 ? -15.5 17.5 -2.648 1 98.31 233 LYS B C 1
ATOM 5291 O O . LYS B 1 233 ? -15.484 18.672 -2.254 1 98.31 233 LYS B O 1
ATOM 5296 N N . ALA B 1 234 ? -14.43 16.797 -2.957 1 98.56 234 ALA B N 1
ATOM 5297 C CA . ALA B 1 234 ? -13.102 17.406 -2.877 1 98.56 234 ALA B CA 1
ATOM 5298 C C . ALA B 1 234 ? -12.977 18.578 -3.852 1 98.56 234 ALA B C 1
ATOM 5300 O O . ALA B 1 234 ? -12.422 19.625 -3.51 1 98.56 234 ALA B O 1
ATOM 5301 N N . LEU B 1 235 ? -13.516 18.391 -5.07 1 98.5 235 LEU B N 1
ATOM 5302 C CA . LEU B 1 235 ? -13.445 19.453 -6.074 1 98.5 235 LEU B CA 1
ATOM 5303 C C . LEU B 1 235 ? -14.281 20.656 -5.66 1 98.5 235 LEU B C 1
ATOM 5305 O O . LEU B 1 235 ? -13.914 21.797 -5.938 1 98.5 235 LEU B O 1
ATOM 5309 N N . ASP B 1 236 ? -15.344 20.391 -4.973 1 98.56 236 ASP B N 1
ATOM 5310 C CA . ASP B 1 236 ? -16.141 21.484 -4.438 1 98.56 236 ASP B CA 1
ATOM 5311 C C . ASP B 1 236 ? -15.359 22.297 -3.404 1 98.56 236 ASP B C 1
ATOM 5313 O O . ASP B 1 236 ? -15.375 23.531 -3.42 1 98.56 236 ASP B O 1
ATOM 5317 N N . ILE B 1 237 ? -14.727 21.641 -2.518 1 98.62 237 ILE B N 1
ATOM 5318 C CA . ILE B 1 237 ? -13.914 22.312 -1.504 1 98.62 237 ILE B CA 1
ATOM 5319 C C . ILE B 1 237 ? -12.758 23.062 -2.172 1 98.62 237 ILE B C 1
ATOM 5321 O O . ILE B 1 237 ? -12.406 24.172 -1.757 1 98.62 237 ILE B O 1
ATOM 5325 N N . ASP B 1 238 ? -12.195 22.469 -3.232 1 98.44 238 ASP B N 1
ATOM 5326 C CA . ASP B 1 238 ? -11.102 23.109 -3.947 1 98.44 238 ASP B CA 1
ATOM 5327 C C . ASP B 1 238 ? -11.547 24.438 -4.559 1 98.44 238 ASP B C 1
ATOM 5329 O O . ASP B 1 238 ? -10.781 25.391 -4.602 1 98.44 238 ASP B O 1
ATOM 5333 N N . LEU B 1 239 ? -12.758 24.422 -5.07 1 98.25 239 LEU B N 1
ATOM 5334 C CA . LEU B 1 239 ? -13.297 25.672 -5.613 1 98.25 239 LEU B CA 1
ATOM 5335 C C . LEU B 1 239 ? -13.383 26.75 -4.531 1 98.25 239 LEU B C 1
ATOM 5337 O O . LEU B 1 239 ? -13.047 27.906 -4.781 1 98.25 239 LEU B O 1
ATOM 5341 N N . GLU B 1 240 ? -13.766 26.344 -3.355 1 97.81 240 GLU B N 1
ATOM 5342 C CA . GLU B 1 240 ? -13.805 27.281 -2.229 1 97.81 240 GLU B CA 1
ATOM 5343 C C . GLU B 1 240 ? -12.414 27.781 -1.879 1 97.81 240 GLU B C 1
ATOM 5345 O O . GLU B 1 240 ? -12.211 28.984 -1.664 1 97.81 240 GLU B O 1
ATOM 5350 N N . LEU B 1 241 ? -11.461 26.922 -1.844 1 98.38 241 LEU B N 1
ATOM 5351 C CA . LEU B 1 241 ? -10.086 27.297 -1.518 1 98.38 241 LEU B CA 1
ATOM 5352 C C . LEU B 1 241 ? -9.508 28.219 -2.58 1 98.38 241 LEU B C 1
ATOM 5354 O O . LEU B 1 241 ? -8.758 29.156 -2.258 1 98.38 241 LEU B O 1
ATOM 5358 N N . LYS B 1 242 ? -9.883 28 -3.84 1 98.12 242 LYS B N 1
ATOM 5359 C CA . LYS B 1 242 ? -9.445 28.891 -4.918 1 98.12 242 LYS B CA 1
ATOM 5360 C C . LYS B 1 242 ? -10.016 30.297 -4.746 1 98.12 242 LYS B C 1
ATOM 5362 O O . LYS B 1 242 ? -9.328 31.281 -5.004 1 98.12 242 LYS B O 1
ATOM 5367 N N . GLU B 1 243 ? -11.203 30.344 -4.34 1 97.88 243 GLU B N 1
ATOM 5368 C CA . GLU B 1 243 ? -11.82 31.641 -4.082 1 97.88 243 GLU B CA 1
ATOM 5369 C C . GLU B 1 243 ? -11.117 32.375 -2.938 1 97.88 243 GLU B C 1
ATOM 5371 O O . GLU B 1 243 ? -10.875 33.562 -3.014 1 97.88 243 GLU B O 1
ATOM 5376 N N . ILE B 1 244 ? -10.812 31.672 -1.914 1 97.94 244 ILE B N 1
ATOM 5377 C CA . ILE B 1 244 ? -10.086 32.25 -0.783 1 97.94 244 ILE B CA 1
ATOM 5378 C C . ILE B 1 244 ? -8.711 32.719 -1.238 1 97.94 244 ILE B C 1
ATOM 5380 O O . ILE B 1 244 ? -8.258 33.781 -0.831 1 97.94 244 ILE B O 1
ATOM 5384 N N . GLU B 1 245 ? -8.078 31.922 -2.041 1 98.12 245 GLU B N 1
ATOM 5385 C CA . GLU B 1 245 ? -6.766 32.312 -2.564 1 98.12 245 GLU B CA 1
ATOM 5386 C C . GLU B 1 245 ? -6.832 33.625 -3.318 1 98.12 245 GLU B C 1
ATOM 5388 O O . GLU B 1 245 ? -5.973 34.5 -3.143 1 98.12 245 GLU B O 1
ATOM 5393 N N . THR B 1 246 ? -7.832 33.812 -4.137 1 97.69 246 THR B N 1
ATOM 5394 C CA . THR B 1 246 ? -8.031 35.031 -4.891 1 97.69 246 THR B CA 1
ATOM 5395 C C . THR B 1 246 ? -8.188 36.219 -3.947 1 97.69 246 THR B C 1
ATOM 5397 O O . THR B 1 246 ? -7.617 37.281 -4.18 1 97.69 246 THR B O 1
ATOM 5400 N N . ARG B 1 247 ? -8.891 36.031 -2.93 1 96.31 247 ARG B N 1
ATOM 5401 C CA . ARG B 1 247 ? -9.086 37.094 -1.944 1 96.31 247 ARG B CA 1
ATOM 5402 C C . ARG B 1 247 ? -7.781 37.406 -1.217 1 96.31 247 ARG B C 1
ATOM 5404 O O . ARG B 1 247 ? -7.492 38.594 -0.931 1 96.31 247 ARG B O 1
ATOM 5411 N N . LEU B 1 248 ? -7.016 36.375 -0.89 1 96.62 248 LEU B N 1
ATOM 5412 C CA . LEU B 1 248 ? -5.734 36.594 -0.224 1 96.62 248 LEU B CA 1
ATOM 5413 C C . LEU B 1 248 ? -4.809 37.438 -1.082 1 96.62 248 LEU B C 1
ATOM 5415 O O . LEU B 1 248 ? -4.094 38.312 -0.564 1 96.62 248 LEU B O 1
ATOM 5419 N N . TRP B 1 249 ? -4.898 37.281 -2.363 1 96.69 249 TRP B N 1
ATOM 5420 C CA . TRP B 1 249 ? -4.051 38.031 -3.27 1 96.69 249 TRP B CA 1
ATOM 5421 C C . TRP B 1 249 ? -4.422 39.531 -3.236 1 96.69 249 TRP B C 1
ATOM 5423 O O . TRP B 1 249 ? -3.568 40.375 -3.457 1 96.69 249 TRP B O 1
ATOM 5433 N N . ILE B 1 250 ? -5.641 39.75 -2.91 1 95.88 250 ILE B N 1
ATOM 5434 C CA . ILE B 1 250 ? -6.117 41.125 -2.857 1 95.88 250 ILE B CA 1
ATOM 5435 C C . ILE B 1 250 ? -5.824 41.719 -1.481 1 95.88 250 ILE B C 1
ATOM 5437 O O . ILE B 1 250 ? -5.316 42.844 -1.377 1 95.88 250 ILE B O 1
ATOM 5441 N N . GLU B 1 251 ? -6.023 40.969 -0.435 1 93.81 251 GLU B N 1
ATOM 5442 C CA . GLU B 1 251 ? -6.008 41.5 0.922 1 93.81 251 GLU B CA 1
ATOM 5443 C C . GLU B 1 251 ? -4.605 41.438 1.522 1 93.81 251 GLU B C 1
ATOM 5445 O O . GLU B 1 251 ? -4.23 42.312 2.314 1 93.81 251 GLU B O 1
ATOM 5450 N N . MET B 1 252 ? -3.816 40.375 1.193 1 93.94 252 MET B N 1
ATOM 5451 C CA . MET B 1 252 ? -2.51 40.188 1.814 1 93.94 252 MET B CA 1
ATOM 5452 C C . MET B 1 252 ? -1.51 39.625 0.813 1 93.94 252 MET B C 1
ATOM 5454 O O . MET B 1 252 ? -0.933 38.562 1.04 1 93.94 252 MET B O 1
ATOM 5458 N N . PRO B 1 253 ? -1.257 40.344 -0.214 1 96.5 253 PRO B N 1
ATOM 5459 C CA . PRO B 1 253 ? -0.336 39.812 -1.228 1 96.5 253 PRO B CA 1
ATOM 5460 C C . PRO B 1 253 ? 1.093 39.688 -0.708 1 96.5 253 PRO B C 1
ATOM 5462 O O . PRO B 1 253 ? 1.487 40.375 0.226 1 96.5 253 PRO B O 1
ATOM 5465 N N . TYR B 1 254 ? 1.846 38.781 -1.229 1 96.44 254 TYR B N 1
ATOM 5466 C CA . TYR B 1 254 ? 3.279 38.656 -0.991 1 96.44 254 TYR B CA 1
ATOM 5467 C C . TYR B 1 254 ? 4.07 38.938 -2.266 1 96.44 254 TYR B C 1
ATOM 5469 O O . TYR B 1 254 ? 3.496 39 -3.355 1 96.44 254 TYR B O 1
ATOM 5477 N N . THR B 1 255 ? 5.348 39.156 -2.1 1 97.12 255 THR B N 1
ATOM 5478 C CA . THR B 1 255 ? 6.238 39.344 -3.236 1 97.12 255 THR B CA 1
ATOM 5479 C C . THR B 1 255 ? 7.18 38.156 -3.398 1 97.12 255 THR B C 1
ATOM 5481 O O . THR B 1 255 ? 7.68 37.625 -2.41 1 97.12 255 THR B O 1
ATOM 5484 N N . THR B 1 256 ? 7.402 37.75 -4.602 1 97.38 256 THR B N 1
ATOM 5485 C CA . THR B 1 256 ? 8.344 36.656 -4.906 1 97.38 256 THR B CA 1
ATOM 5486 C C . THR B 1 256 ? 9.711 37.25 -5.273 1 97.38 256 THR B C 1
ATOM 5488 O O . THR B 1 256 ? 9.812 38.125 -6.141 1 97.38 256 THR B O 1
ATOM 5491 N N . CYS B 1 257 ? 10.695 36.812 -4.574 1 96.62 257 CYS B N 1
ATOM 5492 C CA . CYS B 1 257 ? 12.07 37.219 -4.801 1 96.62 257 CYS B CA 1
ATOM 5493 C C . CYS B 1 257 ? 12.953 36.062 -5.211 1 96.62 257 CYS B C 1
ATOM 5495 O O . CYS B 1 257 ? 12.594 34.906 -4.977 1 96.62 257 CYS B O 1
ATOM 5497 N N . SER B 1 258 ? 14.039 36.344 -5.922 1 94.88 258 SER B N 1
ATOM 5498 C CA . SER B 1 258 ? 14.969 35.312 -6.355 1 94.88 258 SER B CA 1
ATOM 5499 C C . SER B 1 258 ? 16.391 35.625 -5.926 1 94.88 258 SER B C 1
ATOM 5501 O O . SER B 1 258 ? 16.812 36.781 -5.957 1 94.88 258 SER B O 1
ATOM 5503 N N . ASP B 1 259 ? 17.047 34.719 -5.41 1 92.81 259 ASP B N 1
ATOM 5504 C CA . ASP B 1 259 ? 18.453 34.75 -5.055 1 92.81 259 ASP B CA 1
ATOM 5505 C C . ASP B 1 259 ? 19.094 33.375 -5.238 1 92.81 259 ASP B C 1
ATOM 5507 O O . ASP B 1 259 ? 19.047 32.531 -4.34 1 92.81 259 ASP B O 1
ATOM 5511 N N . SER B 1 260 ? 19.797 33.156 -6.285 1 89 260 SER B N 1
ATOM 5512 C CA . SER B 1 260 ? 20.359 31.859 -6.617 1 89 260 SER B CA 1
ATOM 5513 C C . SER B 1 260 ? 21.703 31.641 -5.93 1 89 260 SER B C 1
ATOM 5515 O O . SER B 1 260 ? 22.234 30.531 -5.918 1 89 260 SER B O 1
ATOM 5517 N N . LEU B 1 261 ? 22.219 32.625 -5.301 1 89 261 LEU B N 1
ATOM 5518 C CA . LEU B 1 261 ? 23.531 32.531 -4.684 1 89 261 LEU B CA 1
ATOM 5519 C C . LEU B 1 261 ? 23.438 31.891 -3.299 1 89 261 LEU B C 1
ATOM 5521 O O . LEU B 1 261 ? 24.406 31.266 -2.828 1 89 261 LEU B O 1
ATOM 5525 N N . ASP B 1 262 ? 22.328 32 -2.648 1 91.62 262 ASP B N 1
ATOM 5526 C CA . ASP B 1 262 ? 22.125 31.406 -1.33 1 91.62 262 ASP B CA 1
ATOM 5527 C C . ASP B 1 262 ? 21.531 30.016 -1.44 1 91.62 262 ASP B C 1
ATOM 5529 O O . ASP B 1 262 ? 20.375 29.844 -1.81 1 91.62 262 ASP B O 1
ATOM 5533 N N . PRO B 1 263 ? 22.297 29.047 -1.133 1 90.81 263 PRO B N 1
ATOM 5534 C CA . PRO B 1 263 ? 21.859 27.656 -1.306 1 90.81 263 PRO B CA 1
ATOM 5535 C C . PRO B 1 263 ? 20.734 27.281 -0.347 1 90.81 263 PRO B C 1
ATOM 5537 O O . PRO B 1 263 ? 20.094 26.234 -0.523 1 90.81 263 PRO B O 1
ATOM 5540 N N . ARG B 1 264 ? 20.438 28.172 0.61 1 92.12 264 ARG B N 1
ATOM 5541 C CA . ARG B 1 264 ? 19.391 27.875 1.579 1 92.12 264 ARG B CA 1
ATOM 5542 C C . ARG B 1 264 ? 18 28.047 0.956 1 92.12 264 ARG B C 1
ATOM 5544 O O . ARG B 1 264 ? 17.016 27.5 1.468 1 92.12 264 ARG B O 1
ATOM 5551 N N . PHE B 1 265 ? 17.953 28.797 -0.101 1 95.38 265 PHE B N 1
ATOM 5552 C CA . PHE B 1 265 ? 16.672 29.047 -0.751 1 95.38 265 PHE B CA 1
ATOM 5553 C C . PHE B 1 265 ? 16.328 27.922 -1.713 1 95.38 265 PHE B C 1
ATOM 5555 O O . PHE B 1 265 ? 17.078 27.641 -2.652 1 95.38 265 PHE B O 1
ATOM 5562 N N . HIS B 1 266 ? 15.172 27.281 -1.479 1 96.19 266 HIS B N 1
ATOM 5563 C CA . HIS B 1 266 ? 14.656 26.281 -2.395 1 96.19 266 HIS B CA 1
ATOM 5564 C C . HIS B 1 266 ? 14.43 26.859 -3.787 1 96.19 266 HIS B C 1
ATOM 5566 O O . HIS B 1 266 ? 13.695 27.828 -3.945 1 96.19 266 HIS B O 1
ATOM 5572 N N . LYS B 1 267 ? 15.125 26.312 -4.793 1 95.38 267 LYS B N 1
ATOM 5573 C CA . LYS B 1 267 ? 15.047 26.766 -6.184 1 95.38 267 LYS B CA 1
ATOM 5574 C C . LYS B 1 267 ? 15.445 28.234 -6.312 1 95.38 267 LYS B C 1
ATOM 5576 O O . LYS B 1 267 ? 14.938 28.938 -7.184 1 95.38 267 LYS B O 1
ATOM 5581 N N . GLY B 1 268 ? 16.188 28.75 -5.336 1 95.56 268 GLY B N 1
ATOM 5582 C CA . GLY B 1 268 ? 16.656 30.125 -5.332 1 95.56 268 GLY B CA 1
ATOM 5583 C C . GLY B 1 268 ? 15.539 31.141 -5.176 1 95.56 268 GLY B C 1
ATOM 5584 O O . GLY B 1 268 ? 15.656 32.281 -5.633 1 95.56 268 GLY B O 1
ATOM 5585 N N . THR B 1 269 ? 14.398 30.672 -4.598 1 97.25 269 THR B N 1
ATOM 5586 C CA . THR B 1 269 ? 13.219 31.516 -4.531 1 97.25 269 THR B CA 1
ATOM 5587 C C . THR B 1 269 ? 12.742 31.672 -3.088 1 97.25 269 THR B C 1
ATOM 5589 O O . THR B 1 269 ? 12.875 30.75 -2.285 1 97.25 269 THR B O 1
ATOM 5592 N N . TYR B 1 270 ? 12.266 32.875 -2.703 1 97.31 270 TYR B N 1
ATOM 5593 C CA . TYR B 1 270 ? 11.625 33.062 -1.411 1 97.31 270 TYR B CA 1
ATOM 5594 C C . TYR B 1 270 ? 10.531 34.125 -1.507 1 97.31 270 TYR B C 1
ATOM 5596 O O . TYR B 1 270 ? 10.5 34.906 -2.467 1 97.31 270 TYR B O 1
ATOM 5604 N N . HIS B 1 271 ? 9.625 34.156 -0.639 1 97.19 271 HIS B N 1
ATOM 5605 C CA . HIS B 1 271 ? 8.523 35.094 -0.568 1 97.19 271 HIS B CA 1
ATOM 5606 C C . HIS B 1 271 ? 8.734 36.094 0.562 1 97.19 271 HIS B C 1
ATOM 5608 O O . HIS B 1 271 ? 9.32 35.75 1.594 1 97.19 271 HIS B O 1
ATOM 5614 N N . LEU B 1 272 ? 8.266 37.312 0.399 1 95.38 272 LEU B N 1
ATOM 5615 C CA . LEU B 1 272 ? 8.188 38.375 1.423 1 95.38 272 LEU B CA 1
ATOM 5616 C C . LEU B 1 272 ? 6.742 38.719 1.719 1 95.38 272 LEU B C 1
ATOM 5618 O O . LEU B 1 272 ? 6.031 39.219 0.841 1 95.38 272 LEU B O 1
ATOM 5622 N N . TYR B 1 273 ? 6.359 38.438 2.863 1 92.81 273 TYR B N 1
ATOM 5623 C CA . TYR B 1 273 ? 4.992 38.719 3.293 1 92.81 273 TYR B CA 1
ATOM 5624 C C . TYR B 1 273 ? 4.914 40.031 4.059 1 92.81 273 TYR B C 1
ATOM 5626 O O . TYR B 1 273 ? 5.891 40.438 4.688 1 92.81 273 TYR B O 1
ATOM 5634 N N . PRO B 1 274 ? 3.73 40.688 4.039 1 89.69 274 PRO B N 1
ATOM 5635 C CA . PRO B 1 274 ? 3.598 41.938 4.777 1 89.69 274 PRO B CA 1
ATOM 5636 C C . PRO B 1 274 ? 3.617 41.75 6.289 1 89.69 274 PRO B C 1
ATOM 5638 O O . PRO B 1 274 ? 3.908 42.688 7.035 1 89.69 274 PRO B O 1
ATOM 5641 N N . GLY B 1 275 ? 3.375 40.594 6.777 1 86.12 275 GLY B N 1
ATOM 5642 C CA . GLY B 1 275 ? 3.393 40.281 8.203 1 86.12 275 GLY B CA 1
ATOM 5643 C C . GLY B 1 275 ? 3.188 38.812 8.5 1 86.12 275 GLY B C 1
ATOM 5644 O O . GLY B 1 275 ? 2.963 38 7.586 1 86.12 275 GLY B O 1
ATOM 5645 N N . VAL B 1 276 ? 3.254 38.5 9.727 1 87.81 276 VAL B N 1
ATOM 5646 C CA . VAL B 1 276 ? 3.16 37.094 10.148 1 87.81 276 VAL B CA 1
ATOM 5647 C C . VAL B 1 276 ? 1.742 36.594 9.922 1 87.81 276 VAL B C 1
ATOM 5649 O O . VAL B 1 276 ? 1.543 35.406 9.648 1 87.81 276 VAL B O 1
ATOM 5652 N N . GLY B 1 277 ? 0.766 37.531 10.094 1 88.62 277 GLY B N 1
ATOM 5653 C CA . GLY B 1 277 ? -0.602 37.125 9.797 1 88.62 277 GLY B CA 1
ATOM 5654 C C . GLY B 1 277 ? -0.785 36.625 8.367 1 88.62 277 GLY B C 1
ATOM 5655 O O . GLY B 1 277 ? -1.472 35.625 8.133 1 88.62 277 GLY B O 1
ATOM 5656 N N . ALA B 1 278 ? -0.148 37.375 7.418 1 92.88 278 ALA B N 1
ATOM 5657 C CA . ALA B 1 278 ? -0.207 36.969 6.016 1 92.88 278 ALA B CA 1
ATOM 5658 C C . ALA B 1 278 ? 0.471 35.625 5.805 1 92.88 278 ALA B C 1
ATOM 5660 O O . ALA B 1 278 ? -0.064 34.75 5.109 1 92.88 278 ALA B O 1
ATOM 5661 N N . LEU B 1 279 ? 1.621 35.469 6.41 1 94.19 279 LEU B N 1
ATOM 5662 C CA . LEU B 1 279 ? 2.33 34.188 6.34 1 94.19 279 LEU B CA 1
ATOM 5663 C C . LEU B 1 279 ? 1.438 33.031 6.812 1 94.19 279 LEU B C 1
ATOM 5665 O O . LEU B 1 279 ? 1.315 32.031 6.129 1 94.19 279 LEU B O 1
ATOM 5669 N N . HIS B 1 280 ? 0.833 33.25 7.922 1 93.62 280 HIS B N 1
ATOM 5670 C CA . HIS B 1 280 ? -0.03 32.219 8.516 1 93.62 280 HIS B CA 1
ATOM 5671 C C . HIS B 1 280 ? -1.219 31.922 7.609 1 93.62 280 HIS B C 1
ATOM 5673 O O . HIS B 1 280 ? -1.545 30.75 7.379 1 93.62 280 HIS B O 1
ATOM 5679 N N . ALA B 1 281 ? -1.859 32.938 7.129 1 94.94 281 ALA B N 1
ATOM 5680 C CA . ALA B 1 281 ? -3.031 32.75 6.277 1 94.94 281 ALA B CA 1
ATOM 5681 C C . ALA B 1 281 ? -2.686 31.953 5.027 1 94.94 281 ALA B C 1
ATOM 5683 O O . ALA B 1 281 ? -3.354 30.969 4.707 1 94.94 281 ALA B O 1
ATOM 5684 N N . TRP B 1 282 ? -1.638 32.344 4.355 1 97.81 282 TRP B N 1
ATOM 5685 C CA . TRP B 1 282 ? -1.243 31.703 3.115 1 97.81 282 TRP B CA 1
ATOM 5686 C C . TRP B 1 282 ? -0.862 30.234 3.367 1 97.81 282 TRP B C 1
ATOM 5688 O O . TRP B 1 282 ? -1.305 29.344 2.646 1 97.81 282 TRP B O 1
ATOM 5698 N N . ASN B 1 283 ? -0.077 30 4.363 1 97.81 283 ASN B N 1
ATOM 5699 C CA . ASN B 1 283 ? 0.364 28.641 4.621 1 97.81 283 ASN B CA 1
ATOM 5700 C C . ASN B 1 283 ? -0.787 27.75 5.105 1 97.81 283 ASN B C 1
ATOM 5702 O O . ASN B 1 283 ? -0.82 26.562 4.824 1 97.81 283 ASN B O 1
ATOM 5706 N N . SER B 1 284 ? -1.731 28.344 5.828 1 97 284 SER B N 1
ATOM 5707 C CA . SER B 1 284 ? -2.916 27.578 6.219 1 97 284 SER B CA 1
ATOM 5708 C C . SER B 1 284 ? -3.725 27.156 5 1 97 284 SER B C 1
ATOM 5710 O O . SER B 1 284 ? -4.191 26.016 4.926 1 97 284 SER B O 1
ATOM 5712 N N . LEU B 1 285 ? -3.867 28.078 4.078 1 98.19 285 LEU B N 1
ATOM 5713 C CA . LEU B 1 285 ? -4.547 27.766 2.826 1 98.19 285 LEU B CA 1
ATOM 5714 C C . LEU B 1 285 ? -3.807 26.672 2.07 1 98.19 285 LEU B C 1
ATOM 5716 O O . LEU B 1 285 ? -4.418 25.703 1.604 1 98.19 285 LEU B O 1
ATOM 5720 N N . ARG B 1 286 ? -2.531 26.797 2.002 1 98.62 286 ARG B N 1
ATOM 5721 C CA . ARG B 1 286 ? -1.699 25.875 1.235 1 98.62 286 ARG B CA 1
ATOM 5722 C C . ARG B 1 286 ? -1.727 24.469 1.844 1 98.62 286 ARG B C 1
ATOM 5724 O O . ARG B 1 286 ? -1.747 23.469 1.12 1 98.62 286 ARG B O 1
ATOM 5731 N N . ILE B 1 287 ? -1.726 24.375 3.154 1 97.62 287 ILE B N 1
ATOM 5732 C CA . ILE B 1 287 ? -1.824 23.094 3.824 1 97.62 287 ILE B CA 1
ATOM 5733 C C . ILE B 1 287 ? -3.154 22.422 3.473 1 97.62 287 ILE B C 1
ATOM 5735 O O . ILE B 1 287 ? -3.199 21.219 3.186 1 97.62 287 ILE B O 1
ATOM 5739 N N . GLY B 1 288 ? -4.199 23.234 3.539 1 97.44 288 GLY B N 1
ATOM 5740 C CA . GLY B 1 288 ? -5.492 22.719 3.127 1 97.44 288 GLY B CA 1
ATOM 5741 C C . GLY B 1 288 ? -5.492 22.172 1.709 1 97.44 288 GLY B C 1
ATOM 5742 O O . GLY B 1 288 ? -6.02 21.094 1.451 1 97.44 288 GLY B O 1
ATOM 5743 N N . ARG B 1 289 ? -4.852 22.891 0.813 1 98 289 ARG B N 1
ATOM 5744 C CA . ARG B 1 289 ? -4.797 22.484 -0.587 1 98 289 ARG B CA 1
ATOM 5745 C C . ARG B 1 289 ? -3.934 21.234 -0.765 1 98 289 ARG B C 1
ATOM 5747 O O . ARG B 1 289 ? -4.277 20.344 -1.537 1 98 289 ARG B O 1
ATOM 5754 N N . CYS B 1 290 ? -2.834 21.188 -0.03 1 97.94 290 CYS B N 1
ATOM 5755 C CA . CYS B 1 290 ? -1.975 20.016 -0.085 1 97.94 290 CYS B CA 1
ATOM 5756 C C . CYS B 1 290 ? -2.736 18.766 0.336 1 97.94 290 CYS B C 1
ATOM 5758 O O . CYS B 1 290 ? -2.727 17.75 -0.375 1 97.94 290 CYS B O 1
ATOM 5760 N N . LEU B 1 291 ? -3.416 18.859 1.439 1 97.31 291 LEU B N 1
ATOM 5761 C CA . LEU B 1 291 ? -4.168 17.719 1.959 1 97.31 291 LEU B CA 1
ATOM 5762 C C . LEU B 1 291 ? -5.281 17.328 0.997 1 97.31 291 LEU B C 1
ATOM 5764 O O . LEU B 1 291 ? -5.508 16.141 0.766 1 97.31 291 LEU B O 1
ATOM 5768 N N . LEU B 1 292 ? -5.887 18.297 0.457 1 98 292 LEU B N 1
ATOM 5769 C CA . LEU B 1 292 ? -7.012 18.062 -0.438 1 98 292 LEU B CA 1
ATOM 5770 C C . LEU B 1 292 ? -6.543 17.406 -1.732 1 98 292 LEU B C 1
ATOM 5772 O O . LEU B 1 292 ? -7.141 16.422 -2.193 1 98 292 LEU B O 1
ATOM 5776 N N . HIS B 1 293 ? -5.531 17.891 -2.336 1 98.12 293 HIS B N 1
ATOM 5777 C CA . HIS B 1 293 ? -5.066 17.359 -3.609 1 98.12 293 HIS B CA 1
ATOM 5778 C C . HIS B 1 293 ? -4.379 16 -3.42 1 98.12 293 HIS B C 1
ATOM 5780 O O . HIS B 1 293 ? -4.422 15.148 -4.309 1 98.12 293 HIS B O 1
ATOM 5786 N N . GLN B 1 294 ? -3.771 15.828 -2.271 1 96.62 294 GLN B N 1
ATOM 5787 C CA . GLN B 1 294 ? -3.332 14.469 -1.953 1 96.62 294 GLN B CA 1
ATOM 5788 C C . GLN B 1 294 ? -4.512 13.5 -1.921 1 96.62 294 GLN B C 1
ATOM 5790 O O . GLN B 1 294 ? -4.422 12.391 -2.445 1 96.62 294 GLN B O 1
ATOM 5795 N N . LEU B 1 295 ? -5.598 13.922 -1.311 1 96.12 295 LEU B N 1
ATOM 5796 C CA . LEU B 1 295 ? -6.805 13.109 -1.242 1 96.12 295 LEU B CA 1
ATOM 5797 C C . LEU B 1 295 ? -7.379 12.867 -2.635 1 96.12 295 LEU B C 1
ATOM 5799 O O . LEU B 1 295 ? -7.742 11.734 -2.975 1 96.12 295 LEU B O 1
ATOM 5803 N N . ILE B 1 296 ? -7.445 13.906 -3.455 1 97.62 296 ILE B N 1
ATOM 5804 C CA . ILE B 1 296 ? -7.961 13.805 -4.816 1 97.62 296 ILE B CA 1
ATOM 5805 C C . ILE B 1 296 ? -7.156 12.766 -5.598 1 97.62 296 ILE B C 1
ATOM 5807 O O . ILE B 1 296 ? -7.727 11.859 -6.207 1 97.62 296 ILE B O 1
ATOM 5811 N N . ARG B 1 297 ? -5.918 12.875 -5.516 1 96.69 297 ARG B N 1
ATOM 5812 C CA . ARG B 1 297 ? -5.062 11.977 -6.281 1 96.69 297 ARG B CA 1
ATOM 5813 C C . ARG B 1 297 ? -5.184 10.539 -5.773 1 96.69 297 ARG B C 1
ATOM 5815 O O . ARG B 1 297 ? -5.238 9.602 -6.566 1 96.69 297 ARG B O 1
ATOM 5822 N N . ALA B 1 298 ? -5.191 10.398 -4.484 1 94.5 298 ALA B N 1
ATOM 5823 C CA . ALA B 1 298 ? -5.344 9.062 -3.91 1 94.5 298 ALA B CA 1
ATOM 5824 C C . ALA B 1 298 ? -6.645 8.414 -4.375 1 94.5 298 ALA B C 1
ATOM 5826 O O . ALA B 1 298 ? -6.664 7.23 -4.73 1 94.5 298 ALA B O 1
ATOM 5827 N N . GLN B 1 299 ? -7.699 9.203 -4.402 1 95.62 299 GLN B N 1
ATOM 5828 C CA . GLN B 1 299 ? -9 8.672 -4.805 1 95.62 299 GLN B CA 1
ATOM 5829 C C . GLN B 1 299 ? -9.023 8.352 -6.297 1 95.62 299 GLN B C 1
ATOM 5831 O O . GLN B 1 299 ? -9.656 7.383 -6.719 1 95.62 299 GLN B O 1
ATOM 5836 N N . MET B 1 300 ? -8.406 9.195 -7.043 1 96.88 300 MET B N 1
ATOM 5837 C CA . MET B 1 300 ? -8.375 8.93 -8.477 1 96.88 300 MET B CA 1
ATOM 5838 C C . MET B 1 300 ? -7.535 7.699 -8.789 1 96.88 300 MET B C 1
ATOM 5840 O O . MET B 1 300 ? -7.887 6.906 -9.664 1 96.88 300 MET B O 1
ATOM 5844 N N . LEU B 1 301 ? -6.414 7.52 -8.078 1 95.56 301 LEU B N 1
ATOM 5845 C CA . LEU B 1 301 ? -5.625 6.301 -8.234 1 95.56 301 LEU B CA 1
ATOM 5846 C C . LEU B 1 301 ? -6.441 5.07 -7.863 1 95.56 301 LEU B C 1
ATOM 5848 O O . LEU B 1 301 ? -6.371 4.043 -8.539 1 95.56 301 LEU B O 1
ATOM 5852 N N . LYS B 1 302 ? -7.176 5.172 -6.789 1 93.19 302 LYS B N 1
ATOM 5853 C CA . LYS B 1 302 ? -8.102 4.105 -6.414 1 93.19 302 LYS B CA 1
ATOM 5854 C C . LYS B 1 302 ? -9.094 3.816 -7.535 1 93.19 302 LYS B C 1
ATOM 5856 O O . LYS B 1 302 ? -9.375 2.656 -7.84 1 93.19 302 LYS B O 1
ATOM 5861 N N . GLY B 1 303 ? -9.602 4.875 -8.109 1 94.94 303 GLY B N 1
ATOM 5862 C CA . GLY B 1 303 ? -10.5 4.723 -9.242 1 94.94 303 GLY B CA 1
ATOM 5863 C C . GLY B 1 303 ? -9.852 4.047 -10.438 1 94.94 303 GLY B C 1
ATOM 5864 O O . GLY B 1 303 ? -10.453 3.174 -11.062 1 94.94 303 GLY B O 1
ATOM 5865 N N . PHE B 1 304 ? -8.625 4.477 -10.75 1 94.75 304 PHE B N 1
ATOM 5866 C CA . PHE B 1 304 ? -7.871 3.836 -11.828 1 94.75 304 PHE B CA 1
ATOM 5867 C C . PHE B 1 304 ? -7.797 2.328 -11.609 1 94.75 304 PHE B C 1
ATOM 5869 O O . PHE B 1 304 ? -7.957 1.552 -12.555 1 94.75 304 PHE B O 1
ATOM 5876 N N . SER B 1 305 ? -7.594 1.891 -10.398 1 92.5 305 SER B N 1
ATOM 5877 C CA . SER B 1 305 ? -7.324 0.493 -10.086 1 92.5 305 SER B CA 1
ATOM 5878 C C . SER B 1 305 ? -8.617 -0.296 -9.914 1 92.5 305 SER B C 1
ATOM 5880 O O . SER B 1 305 ? -8.586 -1.521 -9.773 1 92.5 305 SER B O 1
ATOM 5882 N N . SER B 1 306 ? -9.758 0.402 -9.945 1 92.06 306 SER B N 1
ATOM 5883 C CA . SER B 1 306 ? -11.039 -0.251 -9.68 1 92.06 306 SER B CA 1
ATOM 5884 C C . SER B 1 306 ? -11.445 -1.158 -10.844 1 92.06 306 SER B C 1
ATOM 5886 O O . SER B 1 306 ? -10.82 -1.129 -11.906 1 92.06 306 SER B O 1
ATOM 5888 N N . ILE B 1 307 ? -12.461 -2.07 -10.594 1 92.5 307 ILE B N 1
ATOM 5889 C CA . ILE B 1 307 ? -13.07 -2.945 -11.586 1 92.5 307 ILE B CA 1
ATOM 5890 C C . ILE B 1 307 ? -14.547 -2.596 -11.75 1 92.5 307 ILE B C 1
ATOM 5892 O O . ILE B 1 307 ? -15.352 -2.814 -10.836 1 92.5 307 ILE B O 1
ATOM 5896 N N . PRO B 1 308 ? -14.961 -2.01 -12.898 1 93.81 308 PRO B N 1
ATOM 5897 C CA . PRO B 1 308 ? -14.117 -1.462 -13.961 1 93.81 308 PRO B CA 1
ATOM 5898 C C . PRO B 1 308 ? -13.375 -0.198 -13.531 1 93.81 308 PRO B C 1
ATOM 5900 O O . PRO B 1 308 ? -13.734 0.42 -12.523 1 93.81 308 PRO B O 1
ATOM 5903 N N . PRO B 1 309 ? -12.344 0.26 -14.336 1 94.62 309 PRO B N 1
ATOM 5904 C CA . PRO B 1 309 ? -11.602 1.464 -13.961 1 94.62 309 PRO B CA 1
ATOM 5905 C C . PRO B 1 309 ? -12.422 2.74 -14.109 1 94.62 309 PRO B C 1
ATOM 5907 O O . PRO B 1 309 ? -13.219 2.857 -15.039 1 94.62 309 PRO B O 1
ATOM 5910 N N . LEU B 1 310 ? -12.125 3.631 -13.18 1 95.25 310 LEU B N 1
ATOM 5911 C CA . LEU B 1 310 ? -12.734 4.953 -13.219 1 95.25 310 LEU B CA 1
ATOM 5912 C C . LEU B 1 310 ? -11.719 6.008 -13.648 1 95.25 310 LEU B C 1
ATOM 5914 O O . LEU B 1 310 ? -10.508 5.777 -13.578 1 95.25 310 LEU B O 1
ATOM 5918 N N . PHE B 1 311 ? -12.211 7.133 -14.25 1 96.31 311 PHE B N 1
ATOM 5919 C CA . PHE B 1 311 ? -11.469 8.375 -14.445 1 96.31 311 PHE B CA 1
ATOM 5920 C C . PHE B 1 311 ? -10.438 8.211 -15.555 1 96.31 311 PHE B C 1
ATOM 5922 O O . PHE B 1 311 ? -9.328 8.75 -15.461 1 96.31 311 PHE B O 1
ATOM 5929 N N . LEU B 1 312 ? -10.68 7.438 -16.547 1 95.69 312 LEU B N 1
ATOM 5930 C CA . LEU B 1 312 ? -9.703 7.211 -17.594 1 95.69 312 LEU B CA 1
ATOM 5931 C C . LEU B 1 312 ? -9.914 8.18 -18.75 1 95.69 312 LEU B C 1
ATOM 5933 O O . LEU B 1 312 ? -9.109 8.242 -19.688 1 95.69 312 LEU B O 1
ATOM 5937 N N . THR B 1 313 ? -10.969 9.008 -18.688 1 95.44 313 THR B N 1
ATOM 5938 C CA . THR B 1 313 ? -11.211 9.992 -19.734 1 95.44 313 THR B CA 1
ATOM 5939 C C . THR B 1 313 ? -10.109 11.047 -19.766 1 95.44 313 THR B C 1
ATOM 5941 O O . THR B 1 313 ? -9.422 11.258 -18.766 1 95.44 313 THR B O 1
ATOM 5944 N N . SER B 1 314 ? -9.922 11.75 -20.859 1 94.81 314 SER B N 1
ATOM 5945 C CA . SER B 1 314 ? -8.922 12.805 -20.984 1 94.81 314 SER B CA 1
ATOM 5946 C C . SER B 1 314 ? -9.148 13.922 -19.984 1 94.81 314 SER B C 1
ATOM 5948 O O . SER B 1 314 ? -8.188 14.492 -19.453 1 94.81 314 SER B O 1
ATOM 5950 N N . TYR B 1 315 ? -10.438 14.195 -19.781 1 95.56 315 TYR B N 1
ATOM 5951 C CA . TYR B 1 315 ? -10.766 15.211 -18.781 1 95.56 315 TYR B CA 1
ATOM 5952 C C . TYR B 1 315 ? -10.227 14.82 -17.406 1 95.56 315 TYR B C 1
ATOM 5954 O O . TYR B 1 315 ? -9.562 15.625 -16.75 1 95.56 315 TYR B O 1
ATOM 5962 N N . CYS B 1 316 ? -10.461 13.555 -17.016 1 96.56 316 CYS B N 1
ATOM 5963 C CA . CYS B 1 316 ? -10.07 13.094 -15.68 1 96.56 316 CYS B CA 1
ATOM 5964 C C . CYS B 1 316 ? -8.555 12.977 -15.57 1 96.56 316 CYS B C 1
ATOM 5966 O O . CYS B 1 316 ? -7.98 13.312 -14.539 1 96.56 316 CYS B O 1
ATOM 5968 N N . THR B 1 317 ? -7.91 12.5 -16.625 1 96.31 317 THR B N 1
ATOM 5969 C CA . THR B 1 317 ? -6.457 12.406 -16.547 1 96.31 317 THR B CA 1
ATOM 5970 C C . THR B 1 317 ? -5.82 13.789 -16.516 1 96.31 317 THR B C 1
ATOM 5972 O O . THR B 1 317 ? -4.781 13.984 -15.875 1 96.31 317 THR B O 1
ATOM 5975 N N . GLY B 1 318 ? -6.438 14.758 -17.219 1 97.06 318 GLY B N 1
ATOM 5976 C CA . GLY B 1 318 ? -5.992 16.141 -17.094 1 97.06 318 GLY B CA 1
ATOM 5977 C C . GLY B 1 318 ? -6.133 16.688 -15.688 1 97.06 318 GLY B C 1
ATOM 5978 O O . GLY B 1 318 ? -5.242 17.375 -15.195 1 97.06 318 GLY B O 1
ATOM 5979 N N . LEU B 1 319 ? -7.289 16.391 -15.094 1 97.62 319 LEU B N 1
ATOM 5980 C CA . LEU B 1 319 ? -7.531 16.797 -13.711 1 97.62 319 LEU B CA 1
ATOM 5981 C C . LEU B 1 319 ? -6.492 16.188 -12.773 1 97.62 319 LEU B C 1
ATOM 5983 O O . LEU B 1 319 ? -5.984 16.859 -11.875 1 97.62 319 LEU B O 1
ATOM 5987 N N . PHE B 1 320 ? -6.164 14.914 -13.031 1 97.75 320 PHE B N 1
ATOM 5988 C CA . PHE B 1 320 ? -5.188 14.18 -12.234 1 97.75 320 PHE B CA 1
ATOM 5989 C C . PHE B 1 320 ? -3.816 14.844 -12.312 1 97.75 320 PHE B C 1
ATOM 5991 O O . PHE B 1 320 ? -3.154 15.039 -11.289 1 97.75 320 PHE B O 1
ATOM 5998 N N . GLU B 1 321 ? -3.418 15.219 -13.469 1 97.31 321 GLU B N 1
ATOM 5999 C CA . GLU B 1 321 ? -2.143 15.898 -13.688 1 97.31 321 GLU B CA 1
ATOM 6000 C C . GLU B 1 321 ? -2.145 17.297 -13.07 1 97.31 321 GLU B C 1
ATOM 6002 O O . GLU B 1 321 ? -1.188 17.672 -12.398 1 97.31 321 GLU B O 1
ATOM 6007 N N . ALA B 1 322 ? -3.217 18 -13.289 1 97.81 322 ALA B N 1
ATOM 6008 C CA . ALA B 1 322 ? -3.334 19.344 -12.734 1 97.81 322 ALA B CA 1
ATOM 6009 C C . ALA B 1 322 ? -3.301 19.328 -11.211 1 97.81 322 ALA B C 1
ATOM 6011 O O . ALA B 1 322 ? -2.756 20.234 -10.586 1 97.81 322 ALA B O 1
ATOM 6012 N N . SER B 1 323 ? -3.92 18.328 -10.664 1 98.06 323 SER B N 1
ATOM 6013 C CA . SER B 1 323 ? -3.936 18.172 -9.211 1 98.06 323 SER B CA 1
ATOM 6014 C C . SER B 1 323 ? -2.525 18.016 -8.656 1 98.06 323 SER B C 1
ATOM 6016 O O . SER B 1 323 ? -2.178 18.641 -7.645 1 98.06 323 SER B O 1
ATOM 6018 N N . LEU B 1 324 ? -1.71 17.234 -9.312 1 97.5 324 LEU B N 1
ATOM 6019 C CA . LEU B 1 324 ? -0.32 17.094 -8.891 1 97.5 324 LEU B CA 1
ATOM 6020 C C . LEU B 1 324 ? 0.407 18.438 -8.977 1 97.5 324 LEU B C 1
ATOM 6022 O O . LEU B 1 324 ? 1.152 18.797 -8.062 1 97.5 324 LEU B O 1
ATOM 6026 N N . GLY B 1 325 ? 0.154 19.125 -10.078 1 97.88 325 GLY B N 1
ATOM 6027 C CA . GLY B 1 325 ? 0.76 20.438 -10.219 1 97.88 325 GLY B CA 1
ATOM 6028 C C . GLY B 1 325 ? 0.413 21.391 -9.086 1 97.88 325 GLY B C 1
ATOM 6029 O O . GLY B 1 325 ? 1.286 22.078 -8.562 1 97.88 325 GLY B O 1
ATOM 6030 N N . THR B 1 326 ? -0.832 21.391 -8.711 1 98.31 326 THR B N 1
ATOM 6031 C CA . THR B 1 326 ? -1.297 22.234 -7.617 1 98.31 326 THR B CA 1
ATOM 6032 C C . THR B 1 326 ? -0.637 21.828 -6.301 1 98.31 326 THR B C 1
ATOM 6034 O O . THR B 1 326 ? -0.199 22.688 -5.531 1 98.31 326 THR B O 1
ATOM 6037 N N . LEU B 1 327 ? -0.591 20.516 -6.07 1 97.94 327 LEU B N 1
ATOM 6038 C CA . LEU B 1 327 ? 0.022 19.984 -4.859 1 97.94 327 LEU B CA 1
ATOM 6039 C C . LEU B 1 327 ? 1.491 20.391 -4.773 1 97.94 327 LEU B C 1
ATOM 6041 O O . LEU B 1 327 ? 1.933 20.922 -3.756 1 97.94 327 LEU B O 1
ATOM 6045 N N . LEU B 1 328 ? 2.246 20.234 -5.836 1 97.75 328 LEU B N 1
ATOM 6046 C CA . LEU B 1 328 ? 3.674 20.531 -5.859 1 97.75 328 LEU B CA 1
ATOM 6047 C C . LEU B 1 328 ? 3.916 22.031 -5.73 1 97.75 328 LEU B C 1
ATOM 6049 O O . LEU B 1 328 ? 4.848 22.469 -5.043 1 97.75 328 LEU B O 1
ATOM 6053 N N . GLN B 1 329 ? 3.049 22.797 -6.352 1 98.19 329 GLN B N 1
ATOM 6054 C CA . GLN B 1 329 ? 3.174 24.25 -6.234 1 98.19 329 GLN B CA 1
ATOM 6055 C C . GLN B 1 329 ? 2.938 24.703 -4.797 1 98.19 329 GLN B C 1
ATOM 6057 O O . GLN B 1 329 ? 3.645 25.578 -4.293 1 98.19 329 GLN B O 1
ATOM 6062 N N . ALA B 1 330 ? 1.911 24.141 -4.184 1 98.5 330 ALA B N 1
ATOM 6063 C CA . ALA B 1 330 ? 1.638 24.5 -2.791 1 98.5 330 ALA B CA 1
ATOM 6064 C C . ALA B 1 330 ? 2.814 24.141 -1.892 1 98.5 330 ALA B C 1
ATOM 6066 O O . ALA B 1 330 ? 3.184 24.906 -1.001 1 98.5 330 ALA B O 1
ATOM 6067 N N . ILE B 1 331 ? 3.43 22.969 -2.125 1 98.31 331 ILE B N 1
ATOM 6068 C CA . ILE B 1 331 ? 4.594 22.547 -1.353 1 98.31 331 ILE B CA 1
ATOM 6069 C C . ILE B 1 331 ? 5.746 23.516 -1.586 1 98.31 331 ILE B C 1
ATOM 6071 O O . ILE B 1 331 ? 6.375 23.984 -0.633 1 98.31 331 ILE B O 1
ATOM 6075 N N . ASP B 1 332 ? 5.996 23.891 -2.836 1 98.19 332 ASP B N 1
ATOM 6076 C CA . ASP B 1 332 ? 7.043 24.859 -3.162 1 98.19 332 ASP B CA 1
ATOM 6077 C C . ASP B 1 332 ? 6.805 26.188 -2.443 1 98.19 332 ASP B C 1
ATOM 6079 O O . ASP B 1 332 ? 7.73 26.75 -1.85 1 98.19 332 ASP B O 1
ATOM 6083 N N . ASP B 1 333 ? 5.605 26.609 -2.498 1 98.69 333 ASP B N 1
ATOM 6084 C CA . ASP B 1 333 ? 5.277 27.906 -1.916 1 98.69 333 ASP B CA 1
ATOM 6085 C C . ASP B 1 333 ? 5.473 27.906 -0.402 1 98.69 333 ASP B C 1
ATOM 6087 O O . ASP B 1 333 ? 5.848 28.922 0.189 1 98.69 333 ASP B O 1
ATOM 6091 N N . ILE B 1 334 ? 5.168 26.797 0.219 1 98.62 334 ILE B N 1
ATOM 6092 C CA . ILE B 1 334 ? 5.43 26.672 1.648 1 98.62 334 ILE B CA 1
ATOM 6093 C C . ILE B 1 334 ? 6.93 26.781 1.91 1 98.62 334 ILE B C 1
ATOM 6095 O O . ILE B 1 334 ? 7.363 27.469 2.834 1 98.62 334 ILE B O 1
ATOM 6099 N N . LEU B 1 335 ? 7.754 26.156 1.095 1 98.5 335 LEU B N 1
ATOM 6100 C CA . LEU B 1 335 ? 9.203 26.266 1.237 1 98.5 335 LEU B CA 1
ATOM 6101 C C . LEU B 1 335 ? 9.672 27.688 0.982 1 98.5 335 LEU B C 1
ATOM 6103 O O . LEU B 1 335 ? 10.531 28.203 1.704 1 98.5 335 LEU B O 1
ATOM 6107 N N . PHE B 1 336 ? 9.047 28.375 -0.014 1 98.38 336 PHE B N 1
ATOM 6108 C CA . PHE B 1 336 ? 9.398 29.75 -0.341 1 98.38 336 PHE B CA 1
ATOM 6109 C C . PHE B 1 336 ? 9.062 30.688 0.812 1 98.38 336 PHE B C 1
ATOM 6111 O O . PHE B 1 336 ? 9.656 31.766 0.937 1 98.38 336 PHE B O 1
ATOM 6118 N N . SER B 1 337 ? 8.219 30.297 1.653 1 97.75 337 SER B N 1
ATOM 6119 C CA . SER B 1 337 ? 7.738 31.172 2.719 1 97.75 337 SER B CA 1
ATOM 6120 C C . SER B 1 337 ? 8.688 31.156 3.914 1 97.75 337 SER B C 1
ATOM 6122 O O . SER B 1 337 ? 8.594 32.031 4.789 1 97.75 337 SER B O 1
ATOM 6124 N N . ALA B 1 338 ? 9.625 30.25 3.973 1 97.12 338 ALA B N 1
ATOM 6125 C CA . ALA B 1 338 ? 10.391 29.969 5.184 1 97.12 338 ALA B CA 1
ATOM 6126 C C . ALA B 1 338 ? 11.492 31 5.391 1 97.12 338 ALA B C 1
ATOM 6128 O O . ALA B 1 338 ? 11.734 31.438 6.52 1 97.12 338 ALA B O 1
ATOM 6129 N N . PRO B 1 339 ? 12.133 31.547 4.352 1 95.94 339 PRO B N 1
ATOM 6130 C CA . PRO B 1 339 ? 13.32 32.375 4.566 1 95.94 339 PRO B CA 1
ATOM 6131 C C . PRO B 1 339 ? 13.016 33.656 5.344 1 95.94 339 PRO B C 1
ATOM 6133 O O . PRO B 1 339 ? 13.766 34.031 6.25 1 95.94 339 PRO B O 1
ATOM 6136 N N . GLN B 1 340 ? 11.891 34.281 5.141 1 94.06 340 GLN B N 1
ATOM 6137 C CA . GLN B 1 340 ? 11.594 35.562 5.773 1 94.06 340 GLN B CA 1
ATOM 6138 C C . GLN B 1 340 ? 11.43 35.406 7.281 1 94.06 340 GLN B C 1
ATOM 6140 O O . GLN B 1 340 ? 12.133 36.031 8.062 1 94.06 340 GLN B O 1
ATOM 6145 N N . PRO B 1 341 ? 10.586 34.531 7.691 1 93.12 341 PRO B N 1
ATOM 6146 C CA . PRO B 1 341 ? 10.414 34.438 9.141 1 93.12 341 PRO B CA 1
ATOM 6147 C C . PRO B 1 341 ? 11.656 33.875 9.844 1 93.12 341 PRO B C 1
ATOM 6149 O O . PRO B 1 341 ? 11.812 34.031 11.055 1 93.12 341 PRO B O 1
ATOM 6152 N N . LEU B 1 342 ? 12.57 33.281 9.133 1 93.75 342 LEU B N 1
ATOM 6153 C CA . LEU B 1 342 ? 13.781 32.719 9.727 1 93.75 342 LEU B CA 1
ATOM 6154 C C . LEU B 1 342 ? 14.914 33.75 9.711 1 93.75 342 LEU B C 1
ATOM 6156 O O . LEU B 1 342 ? 16 33.469 10.234 1 93.75 342 LEU B O 1
ATOM 6160 N N . GLY B 1 343 ? 14.688 34.844 9.062 1 90.81 343 GLY B N 1
ATOM 6161 C CA . GLY B 1 343 ? 15.688 35.906 9.023 1 90.81 343 GLY B CA 1
ATOM 6162 C C . GLY B 1 343 ? 16.781 35.656 7.996 1 90.81 343 GLY B C 1
ATOM 6163 O O . GLY B 1 343 ? 17.891 36.188 8.125 1 90.81 343 GLY B O 1
ATOM 6164 N N . TRP B 1 344 ? 16.484 34.844 7.043 1 91.56 344 TRP B N 1
ATOM 6165 C CA . TRP B 1 344 ? 17.484 34.5 6.027 1 91.56 344 TRP B CA 1
ATOM 6166 C C . TRP B 1 344 ? 17.578 35.594 4.977 1 91.56 344 TRP B C 1
ATOM 6168 O O . TRP B 1 344 ? 18.531 35.656 4.215 1 91.56 344 TRP B O 1
ATOM 6178 N N . THR B 1 345 ? 16.562 36.438 4.922 1 87.5 345 THR B N 1
ATOM 6179 C CA . THR B 1 345 ? 16.469 37.406 3.842 1 87.5 345 THR B CA 1
ATOM 6180 C C . THR B 1 345 ? 17.141 38.719 4.242 1 87.5 345 THR B C 1
ATOM 6182 O O . THR B 1 345 ? 17.172 39.062 5.426 1 87.5 345 THR B O 1
ATOM 6185 N N . GLN B 1 346 ? 18.297 39.219 3.76 1 67.25 346 GLN B N 1
ATOM 6186 C CA . GLN B 1 346 ? 19.062 40.406 4.113 1 67.25 346 GLN B CA 1
ATOM 6187 C C . GLN B 1 346 ? 18.141 41.562 4.449 1 67.25 346 GLN B C 1
ATOM 6189 O O . GLN B 1 346 ? 18.438 42.344 5.363 1 67.25 346 GLN B O 1
ATOM 6194 N N . GLY B 1 347 ? 17.297 42.156 3.523 1 50.84 347 GLY B N 1
ATOM 6195 C CA . GLY B 1 347 ? 16.75 43.5 3.334 1 50.84 347 GLY B CA 1
ATOM 6196 C C . GLY B 1 347 ? 15.43 43.719 4.043 1 50.84 347 GLY B C 1
ATOM 6197 O O . GLY B 1 347 ? 14.836 44.781 3.951 1 50.84 347 GLY B O 1
ATOM 6198 N N . SER B 1 348 ? 14.594 42.781 4.148 1 43.16 348 SER B N 1
ATOM 6199 C CA . SER B 1 348 ? 13.211 43.219 4.004 1 43.16 348 SER B CA 1
ATOM 6200 C C . SER B 1 348 ? 12.812 44.156 5.137 1 43.16 348 SER B C 1
ATOM 6202 O O . SER B 1 348 ? 11.703 44.719 5.141 1 43.16 348 SER B O 1
ATOM 6204 N N . SER B 1 349 ? 12.977 43.719 6.406 1 42.44 349 SER B N 1
ATOM 6205 C CA . SER B 1 349 ? 12.195 44.656 7.211 1 42.44 349 SER B CA 1
ATOM 6206 C C . SER B 1 349 ? 12.766 46.062 7.129 1 42.44 349 SER B C 1
ATOM 6208 O O . SER B 1 349 ? 13.984 46.25 7.219 1 42.44 349 SER B O 1
ATOM 6210 N N . SER B 1 350 ? 12.227 46.844 6.301 1 41.19 350 SER B N 1
ATOM 6211 C CA . SER B 1 350 ? 12.359 48.281 6.465 1 41.19 350 SER B CA 1
ATOM 6212 C C . SER B 1 350 ? 12.75 48.656 7.895 1 41.19 350 SER B C 1
ATOM 6214 O O . SER B 1 350 ? 12.953 49.812 8.211 1 41.19 350 SER B O 1
ATOM 6216 N N . MET B 1 351 ? 12.484 47.781 8.742 1 44.34 351 MET B N 1
ATOM 6217 C CA . MET B 1 351 ? 12.867 48.125 10.109 1 44.34 351 MET B CA 1
ATOM 6218 C C . MET B 1 351 ? 14.359 47.875 10.328 1 44.34 351 MET B C 1
ATOM 6220 O O . MET B 1 351 ? 14.93 46.938 9.797 1 44.34 351 MET B O 1
ATOM 6224 N N . PRO B 1 352 ? 15.086 48.844 10.789 1 39.41 352 PRO B N 1
ATOM 6225 C CA . PRO B 1 352 ? 16.516 48.719 11.07 1 39.41 352 PRO B CA 1
ATOM 6226 C C . PRO B 1 352 ? 16.891 47.344 11.609 1 39.41 352 PRO B C 1
ATOM 6228 O O . PRO B 1 352 ? 16.172 46.781 12.453 1 39.41 352 PRO B O 1
ATOM 6231 N N . LYS B 1 353 ? 17.688 46.594 10.969 1 45.16 353 LYS B N 1
ATOM 6232 C CA . LYS B 1 353 ? 18.406 45.438 11.5 1 45.16 353 LYS B CA 1
ATOM 6233 C C . LYS B 1 353 ? 18.828 45.688 12.953 1 45.16 353 LYS B C 1
ATOM 6235 O O . LYS B 1 353 ? 19.344 46.75 13.297 1 45.16 353 LYS B O 1
ATOM 6240 N N . GLY B 1 354 ? 18.312 44.906 13.875 1 44.41 354 GLY B N 1
ATOM 6241 C CA . GLY B 1 354 ? 18.625 45.094 15.281 1 44.41 354 GLY B CA 1
ATOM 6242 C C . GLY B 1 354 ? 17.469 45.625 16.094 1 44.41 354 GLY B C 1
ATOM 6243 O O . GLY B 1 354 ? 17.578 45.812 17.312 1 44.41 354 GLY B O 1
ATOM 6244 N N . SER B 1 355 ? 16.438 46 15.227 1 44.91 355 SER B N 1
ATOM 6245 C CA . SER B 1 355 ? 15.375 46.531 16.078 1 44.91 355 SER B CA 1
ATOM 6246 C C . SER B 1 355 ? 14.625 45.406 16.781 1 44.91 355 SER B C 1
ATOM 6248 O O . SER B 1 355 ? 14.594 44.281 16.297 1 44.91 355 SER B O 1
ATOM 6250 N N . GLU B 1 356 ? 14.234 45.625 17.922 1 51.72 356 GLU B N 1
ATOM 6251 C CA . GLU B 1 356 ? 13.477 44.719 18.781 1 51.72 356 GLU B CA 1
ATOM 6252 C C . GLU B 1 356 ? 12.234 44.188 18.078 1 51.72 356 GLU B C 1
ATOM 6254 O O . GLU B 1 356 ? 11.867 43.031 18.25 1 51.72 356 GLU B O 1
ATOM 6259 N N . GLN B 1 357 ? 11.68 45 17.156 1 49.84 357 GLN B N 1
ATOM 6260 C CA . GLN B 1 357 ? 10.445 44.625 16.469 1 49.84 357 GLN B CA 1
ATOM 6261 C C . GLN B 1 357 ? 10.719 43.594 15.383 1 49.84 357 GLN B C 1
ATOM 6263 O O . GLN B 1 357 ? 9.938 42.656 15.211 1 49.84 357 GLN B O 1
ATOM 6268 N N . ALA B 1 358 ? 11.805 43.812 14.68 1 50.88 358 ALA B N 1
ATOM 6269 C CA . ALA B 1 358 ? 12.188 42.875 13.641 1 50.88 358 ALA B CA 1
ATOM 6270 C C . ALA B 1 358 ? 12.531 41.5 14.227 1 50.88 358 ALA B C 1
ATOM 6272 O O . ALA B 1 358 ? 12.172 40.469 13.656 1 50.88 358 ALA B O 1
ATOM 6273 N N . SER B 1 359 ? 13.141 41.562 15.32 1 55.5 359 SER B N 1
ATOM 6274 C CA . SER B 1 359 ? 13.516 40.312 15.992 1 55.5 359 SER B CA 1
ATOM 6275 C C . SER B 1 359 ? 12.289 39.562 16.484 1 55.5 359 SER B C 1
ATOM 6277 O O . SER B 1 359 ? 12.219 38.344 16.375 1 55.5 359 SER B O 1
ATOM 6279 N N . LYS B 1 360 ? 11.344 40.344 16.906 1 58.38 360 LYS B N 1
ATOM 6280 C CA . LYS B 1 360 ? 10.117 39.719 17.422 1 58.38 360 LYS B CA 1
ATOM 6281 C C . LYS B 1 360 ? 9.312 39.062 16.297 1 58.38 360 LYS B C 1
ATOM 6283 O O . LYS B 1 360 ? 8.781 37.969 16.484 1 58.38 360 LYS B O 1
ATOM 6288 N N . SER B 1 361 ? 9.281 39.75 15.188 1 57.06 361 SER B N 1
ATOM 6289 C CA . SER B 1 361 ? 8.508 39.25 14.055 1 57.06 361 SER B CA 1
ATOM 6290 C C . SER B 1 361 ? 9.125 37.969 13.492 1 57.06 361 SER B C 1
ATOM 6292 O O . SER B 1 361 ? 8.406 37.062 13.109 1 57.06 361 SER B O 1
ATOM 6294 N N . THR B 1 362 ? 10.414 38 13.641 1 61.22 362 THR B N 1
ATOM 6295 C CA . THR B 1 362 ? 11.117 36.812 13.117 1 61.22 362 THR B CA 1
ATOM 6296 C C . THR B 1 362 ? 10.859 35.594 14 1 61.22 362 THR B C 1
ATOM 6298 O O . THR B 1 362 ? 10.57 34.5 13.5 1 61.22 362 THR B O 1
ATOM 6301 N N . LEU B 1 363 ? 10.891 35.844 15.25 1 67.94 363 LEU B N 1
ATOM 6302 C CA . LEU B 1 363 ? 10.719 34.719 16.156 1 67.94 363 LEU B CA 1
ATOM 6303 C C . LEU B 1 363 ? 9.305 34.156 16.094 1 67.94 363 LEU B C 1
ATOM 6305 O O . LEU B 1 363 ? 9.109 32.938 15.969 1 67.94 363 LEU B O 1
ATOM 6309 N N . ALA B 1 364 ? 8.367 35.062 16.016 1 76 364 ALA B N 1
ATOM 6310 C CA . ALA B 1 364 ? 6.965 34.656 15.938 1 76 364 ALA B CA 1
ATOM 6311 C C . ALA B 1 364 ? 6.668 33.969 14.617 1 76 364 ALA B C 1
ATOM 6313 O O . ALA B 1 364 ? 5.898 33 14.586 1 76 364 ALA B O 1
ATOM 6314 N N . GLY B 1 365 ? 7.383 34.312 13.656 1 83.19 365 GLY B N 1
ATOM 6315 C CA . GLY B 1 365 ? 7.184 33.719 12.344 1 83.19 365 GLY B CA 1
ATOM 6316 C C . GLY B 1 365 ? 7.77 32.312 12.211 1 83.19 365 GLY B C 1
ATOM 6317 O O . GLY B 1 365 ? 7.207 31.469 11.523 1 83.19 365 GLY B O 1
ATOM 6318 N N . SER B 1 366 ? 8.805 32.094 12.898 1 90.38 366 SER B N 1
ATOM 6319 C CA . SER B 1 366 ? 9.508 30.812 12.789 1 90.38 366 SER B CA 1
ATOM 6320 C C . SER B 1 366 ? 8.648 29.656 13.312 1 90.38 366 SER B C 1
ATOM 6322 O O . SER B 1 366 ? 8.625 28.578 12.719 1 90.38 366 SER B O 1
ATOM 6324 N N . LYS B 1 367 ? 7.977 29.859 14.375 1 91.06 367 LYS B N 1
ATOM 6325 C CA . LYS B 1 367 ? 7.152 28.812 14.953 1 91.06 367 LYS B CA 1
ATOM 6326 C C . LYS B 1 367 ? 6.012 28.422 14.016 1 91.06 367 LYS B C 1
ATOM 6328 O O . LYS B 1 367 ? 5.574 27.266 14 1 91.06 367 LYS B O 1
ATOM 6333 N N . LEU B 1 368 ? 5.547 29.375 13.234 1 93.19 368 LEU B N 1
ATOM 6334 C CA . LEU B 1 368 ? 4.406 29.172 12.344 1 93.19 368 LEU B CA 1
ATOM 6335 C C . LEU B 1 368 ? 4.77 28.234 11.195 1 93.19 368 LEU B C 1
ATOM 6337 O O . LEU B 1 368 ? 3.893 27.766 10.469 1 93.19 368 LEU B O 1
ATOM 6341 N N . LEU B 1 369 ? 6.047 27.906 11.078 1 96.06 369 LEU B N 1
ATOM 6342 C CA . LEU B 1 369 ? 6.508 27.062 9.977 1 96.06 369 LEU B CA 1
ATOM 6343 C C . LEU B 1 369 ? 6.41 25.594 10.336 1 96.06 369 LEU B C 1
ATOM 6345 O O . LEU B 1 369 ? 6.402 24.734 9.453 1 96.06 369 LEU B O 1
ATOM 6349 N N . ILE B 1 370 ? 6.336 25.266 11.555 1 94.06 370 ILE B N 1
ATOM 6350 C CA . ILE B 1 370 ? 6.539 23.906 12.023 1 94.06 370 ILE B CA 1
ATOM 6351 C C . ILE B 1 370 ? 5.402 23.016 11.523 1 94.06 370 ILE B C 1
ATOM 6353 O O . ILE B 1 370 ? 5.645 21.984 10.898 1 94.06 370 ILE B O 1
ATOM 6357 N N . TRP B 1 371 ? 4.176 23.422 11.68 1 94.25 371 TRP B N 1
ATOM 6358 C CA . TRP B 1 371 ? 3.035 22.594 11.289 1 94.25 371 TRP B CA 1
ATOM 6359 C C . TRP B 1 371 ? 2.975 22.438 9.773 1 94.25 371 TRP B C 1
ATOM 6361 O O . TRP B 1 371 ? 2.857 21.312 9.266 1 94.25 371 TRP B O 1
ATOM 6371 N N . PRO B 1 372 ? 3.109 23.531 8.984 1 96.81 372 PRO B N 1
ATOM 6372 C CA . PRO B 1 372 ? 3.102 23.359 7.527 1 96.81 372 PRO B CA 1
ATOM 6373 C C . PRO B 1 372 ? 4.18 22.391 7.039 1 96.81 372 PRO B C 1
ATOM 6375 O O . PRO B 1 372 ? 3.912 21.531 6.191 1 96.81 372 PRO B O 1
ATOM 6378 N N . PHE B 1 373 ? 5.324 22.469 7.652 1 97.31 373 PHE B N 1
ATOM 6379 C CA . PHE B 1 373 ? 6.406 21.594 7.211 1 97.31 373 PHE B CA 1
ATOM 6380 C C . PHE B 1 373 ? 6.172 20.156 7.668 1 97.31 373 PHE B C 1
ATOM 6382 O O . PHE B 1 373 ? 6.52 19.219 6.961 1 97.31 373 PHE B O 1
ATOM 6389 N N . TYR B 1 374 ? 5.598 20.031 8.82 1 94.31 374 TYR B N 1
ATOM 6390 C CA . TYR B 1 374 ? 5.211 18.688 9.266 1 94.31 374 TYR B CA 1
ATOM 6391 C C . TYR B 1 374 ? 4.277 18.031 8.266 1 94.31 374 TYR B C 1
ATOM 6393 O O . TYR B 1 374 ? 4.5 16.891 7.863 1 94.31 374 TYR B O 1
ATOM 6401 N N . VAL B 1 375 ? 3.295 18.766 7.836 1 95 375 VAL B N 1
ATOM 6402 C CA . VAL B 1 375 ? 2.275 18.234 6.934 1 95 375 VAL B CA 1
ATOM 6403 C C . VAL B 1 375 ? 2.904 17.906 5.578 1 95 375 VAL B C 1
ATOM 6405 O O . VAL B 1 375 ? 2.713 16.812 5.051 1 95 375 VAL B O 1
ATOM 6408 N N . VAL B 1 376 ? 3.697 18.797 5.027 1 95.94 376 VAL B N 1
ATOM 6409 C CA . VAL B 1 376 ? 4.191 18.594 3.67 1 95.94 376 VAL B CA 1
ATOM 6410 C C . VAL B 1 376 ? 5.266 17.516 3.662 1 95.94 376 VAL B C 1
ATOM 6412 O O . VAL B 1 376 ? 5.43 16.797 2.668 1 95.94 376 VAL B O 1
ATOM 6415 N N . ILE B 1 377 ? 5.965 17.328 4.785 1 94.94 377 ILE B N 1
ATOM 6416 C CA . ILE B 1 377 ? 6.93 16.234 4.879 1 94.94 377 ILE B CA 1
ATOM 6417 C C . ILE B 1 377 ? 6.195 14.906 4.824 1 94.94 377 ILE B C 1
ATOM 6419 O O . ILE B 1 377 ? 6.609 13.992 4.102 1 94.94 377 ILE B O 1
ATOM 6423 N N . HIS B 1 378 ? 5.133 14.828 5.555 1 92.06 378 HIS B N 1
ATOM 6424 C CA . HIS B 1 378 ? 4.34 13.602 5.523 1 92.06 378 HIS B CA 1
ATOM 6425 C C . HIS B 1 378 ? 3.787 13.336 4.129 1 92.06 378 HIS B C 1
ATOM 6427 O O . HIS B 1 378 ? 3.832 12.203 3.643 1 92.06 378 HIS B O 1
ATOM 6433 N N . ILE B 1 379 ? 3.299 14.352 3.496 1 93.19 379 ILE B N 1
ATOM 6434 C CA . ILE B 1 379 ? 2.773 14.219 2.143 1 93.19 379 ILE B CA 1
ATOM 6435 C C . ILE B 1 379 ? 3.904 13.852 1.185 1 93.19 379 ILE B C 1
ATOM 6437 O O . ILE B 1 379 ? 3.738 12.984 0.321 1 93.19 379 ILE B O 1
ATOM 6441 N N . GLY B 1 380 ? 5.059 14.547 1.399 1 92.38 380 GLY B N 1
ATOM 6442 C CA . GLY B 1 380 ? 6.211 14.266 0.556 1 92.38 380 GLY B CA 1
ATOM 6443 C C . GLY B 1 380 ? 6.652 12.812 0.614 1 92.38 380 GLY B C 1
ATOM 6444 O O . GLY B 1 380 ? 6.98 12.219 -0.414 1 92.38 380 GLY B O 1
ATOM 6445 N N . ILE B 1 381 ? 6.629 12.25 1.759 1 89.75 381 ILE B N 1
ATOM 6446 C CA . ILE B 1 381 ? 6.98 10.852 1.939 1 89.75 381 ILE B CA 1
ATOM 6447 C C . ILE B 1 381 ? 5.969 9.969 1.21 1 89.75 381 ILE B C 1
ATOM 6449 O O . ILE B 1 381 ? 6.352 9.055 0.469 1 89.75 381 ILE B O 1
ATOM 6453 N N . LYS B 1 382 ? 4.758 10.297 1.327 1 87.75 382 LYS B N 1
ATOM 6454 C CA . LYS B 1 382 ? 3.688 9.477 0.774 1 87.75 382 LYS B CA 1
ATOM 6455 C C . LYS B 1 382 ? 3.727 9.469 -0.751 1 87.75 382 LYS B C 1
ATOM 6457 O O . LYS B 1 382 ? 3.49 8.438 -1.383 1 87.75 382 LYS B O 1
ATOM 6462 N N . ILE B 1 383 ? 4.023 10.531 -1.327 1 89.12 383 ILE B N 1
ATOM 6463 C CA . ILE B 1 383 ? 3.938 10.609 -2.781 1 89.12 383 ILE B CA 1
ATOM 6464 C C . ILE B 1 383 ? 5.32 10.383 -3.393 1 89.12 383 ILE B C 1
ATOM 6466 O O . ILE B 1 383 ? 5.492 10.492 -4.609 1 89.12 383 ILE B O 1
ATOM 6470 N N . GLY B 1 384 ? 6.398 10.18 -2.559 1 87.62 384 GLY B N 1
ATOM 6471 C CA . GLY B 1 384 ? 7.746 9.922 -3.041 1 87.62 384 GLY B CA 1
ATOM 6472 C C . GLY B 1 384 ? 8.453 11.172 -3.531 1 87.62 384 GLY B C 1
ATOM 6473 O O . GLY B 1 384 ? 9.25 11.109 -4.473 1 87.62 384 GLY B O 1
ATOM 6474 N N . LEU B 1 385 ? 8.141 12.289 -2.951 1 92.69 385 LEU B N 1
ATOM 6475 C CA . LEU B 1 385 ? 8.664 13.586 -3.361 1 92.69 385 LEU B CA 1
ATOM 6476 C C . LEU B 1 385 ? 10.18 13.625 -3.244 1 92.69 385 LEU B C 1
ATOM 6478 O O . LEU B 1 385 ? 10.859 14.18 -4.105 1 92.69 385 LEU B O 1
ATOM 6482 N N . PHE B 1 386 ? 10.75 13.047 -2.25 1 91.94 386 PHE B N 1
ATOM 6483 C CA . PHE B 1 386 ? 12.164 13.18 -1.918 1 91.94 386 PHE B CA 1
ATOM 6484 C C . PHE B 1 386 ? 13.023 12.367 -2.879 1 91.94 386 PHE B C 1
ATOM 6486 O O . PHE B 1 386 ? 14.227 12.625 -3.008 1 91.94 386 PHE B O 1
ATOM 6493 N N . ASP B 1 387 ? 12.406 11.438 -3.57 1 85.94 387 ASP B N 1
ATOM 6494 C CA . ASP B 1 387 ? 13.102 10.656 -4.594 1 85.94 387 ASP B CA 1
ATOM 6495 C C . ASP B 1 387 ? 13.109 11.398 -5.93 1 85.94 387 ASP B C 1
ATOM 6497 O O . ASP B 1 387 ? 13.938 11.109 -6.801 1 85.94 387 ASP B O 1
ATOM 6501 N N . HIS B 1 388 ? 12.25 12.375 -6.066 1 87.69 388 HIS B N 1
ATOM 6502 C CA . HIS B 1 388 ? 12.031 12.945 -7.391 1 87.69 388 HIS B CA 1
ATOM 6503 C C . HIS B 1 388 ? 12.516 14.391 -7.461 1 87.69 388 HIS B C 1
ATOM 6505 O O . HIS B 1 388 ? 12.758 14.914 -8.547 1 87.69 388 HIS B O 1
ATOM 6511 N N . VAL B 1 389 ? 12.5 15.008 -6.367 1 89.62 389 VAL B N 1
ATOM 6512 C CA . VAL B 1 389 ? 12.953 16.391 -6.316 1 89.62 389 VAL B CA 1
ATOM 6513 C C . VAL B 1 389 ? 14.219 16.484 -5.461 1 89.62 389 VAL B C 1
ATOM 6515 O O . VAL B 1 389 ? 14.141 16.5 -4.227 1 89.62 389 VAL B O 1
ATOM 6518 N N . ASP B 1 390 ? 15.281 16.719 -6.09 1 89.38 390 ASP B N 1
ATOM 6519 C CA . ASP B 1 390 ? 16.578 16.688 -5.43 1 89.38 390 ASP B CA 1
ATOM 6520 C C . ASP B 1 390 ? 16.719 17.859 -4.453 1 89.38 390 ASP B C 1
ATOM 6522 O O . ASP B 1 390 ? 16.422 19 -4.801 1 89.38 390 ASP B O 1
ATOM 6526 N N . GLY B 1 391 ? 17.109 17.516 -3.205 1 92.12 391 GLY B N 1
ATOM 6527 C CA . GLY B 1 391 ? 17.516 18.516 -2.234 1 92.12 391 GLY B CA 1
ATOM 6528 C C . GLY B 1 391 ? 16.359 19.078 -1.442 1 92.12 391 GLY B C 1
ATOM 6529 O O . GLY B 1 391 ? 16.562 19.844 -0.493 1 92.12 391 GLY B O 1
ATOM 6530 N N . ILE B 1 392 ? 15.164 18.703 -1.844 1 96.19 392 ILE B N 1
ATOM 6531 C CA . ILE B 1 392 ? 14.023 19.312 -1.183 1 96.19 392 ILE B CA 1
ATOM 6532 C C . ILE B 1 392 ? 13.977 18.875 0.28 1 96.19 392 ILE B C 1
ATOM 6534 O O . ILE B 1 392 ? 13.594 19.656 1.156 1 96.19 392 ILE B O 1
ATOM 6538 N N . ASP B 1 393 ? 14.344 17.641 0.604 1 95.25 393 ASP B N 1
ATOM 6539 C CA . ASP B 1 393 ? 14.406 17.172 1.987 1 95.25 393 ASP B CA 1
ATOM 6540 C C . ASP B 1 393 ? 15.43 17.969 2.789 1 95.25 393 ASP B C 1
ATOM 6542 O O . ASP B 1 393 ? 15.156 18.391 3.918 1 95.25 393 ASP B O 1
ATOM 6546 N N . GLY B 1 394 ? 16.609 18.25 2.199 1 96.31 394 GLY B N 1
ATOM 6547 C CA . GLY B 1 394 ? 17.609 19.078 2.855 1 96.31 394 GLY B CA 1
ATOM 6548 C C . GLY B 1 394 ? 17.109 20.469 3.191 1 96.31 394 GLY B C 1
ATOM 6549 O O . GLY B 1 394 ? 17.391 20.984 4.273 1 96.31 394 GLY B O 1
ATOM 6550 N N . CYS B 1 395 ? 16.391 21.047 2.273 1 97.25 395 CYS B N 1
ATOM 6551 C CA . CYS B 1 395 ? 15.812 22.375 2.516 1 97.25 395 CYS B CA 1
ATOM 6552 C C . CYS B 1 395 ? 14.844 22.328 3.689 1 97.25 395 CYS B C 1
ATOM 6554 O O . CYS B 1 395 ? 14.883 23.203 4.562 1 97.25 395 CYS B O 1
ATOM 6556 N N . MET B 1 396 ? 14.031 21.297 3.693 1 97.75 396 MET B N 1
ATOM 6557 C CA . MET B 1 396 ? 13.055 21.172 4.77 1 97.75 396 MET B CA 1
ATOM 6558 C C . MET B 1 396 ? 13.742 20.953 6.109 1 97.75 396 MET B C 1
ATOM 6560 O O . MET B 1 396 ? 13.336 21.516 7.125 1 97.75 396 MET B O 1
ATOM 6564 N N . ILE B 1 397 ? 14.828 20.172 6.102 1 97.44 397 ILE B N 1
ATOM 6565 C CA . ILE B 1 397 ? 15.602 19.906 7.309 1 97.44 397 ILE B CA 1
ATOM 6566 C C . ILE B 1 397 ? 16.219 21.188 7.828 1 97.44 397 ILE B C 1
ATOM 6568 O O . ILE B 1 397 ? 16.109 21.516 9.016 1 97.44 397 ILE B O 1
ATOM 6572 N N . ASN B 1 398 ? 16.766 21.969 6.969 1 97.25 398 ASN B N 1
ATOM 6573 C CA . ASN B 1 398 ? 17.391 23.234 7.359 1 97.25 398 ASN B CA 1
ATOM 6574 C C . ASN B 1 398 ? 16.375 24.203 7.973 1 97.25 398 ASN B C 1
ATOM 6576 O O . ASN B 1 398 ? 16.672 24.844 8.977 1 97.25 398 ASN B O 1
ATOM 6580 N N . VAL B 1 399 ? 15.266 24.234 7.359 1 97.56 399 VAL B N 1
ATOM 6581 C CA . VAL B 1 399 ? 14.211 25.109 7.848 1 97.56 399 VAL B CA 1
ATOM 6582 C C . VAL B 1 399 ? 13.797 24.703 9.258 1 97.56 399 VAL B C 1
ATOM 6584 O O . VAL B 1 399 ? 13.742 25.531 10.164 1 97.56 399 VAL B O 1
ATOM 6587 N N . LEU B 1 400 ? 13.578 23.438 9.445 1 97 400 LEU B N 1
ATOM 6588 C CA . LEU B 1 400 ? 13.094 22.938 10.727 1 97 400 LEU B CA 1
ATOM 6589 C C . LEU B 1 400 ? 14.18 23.062 11.797 1 97 400 LEU B C 1
ATOM 6591 O O . LEU B 1 400 ? 13.891 23.391 12.945 1 97 400 LEU B O 1
ATOM 6595 N N . GLU B 1 401 ? 15.383 22.859 11.445 1 96.69 401 GLU B N 1
ATOM 6596 C CA . GLU B 1 401 ? 16.484 23.016 12.398 1 96.69 401 GLU B CA 1
ATOM 6597 C C . GLU B 1 401 ? 16.609 24.469 12.859 1 96.69 401 GLU B C 1
ATOM 6599 O O . GLU B 1 401 ? 16.75 24.719 14.055 1 96.69 401 GLU B O 1
ATOM 6604 N N . ASP B 1 402 ? 16.484 25.328 11.953 1 95.81 402 ASP B N 1
ATOM 6605 C CA . ASP B 1 402 ? 16.609 26.734 12.305 1 95.81 402 ASP B CA 1
ATOM 6606 C C . ASP B 1 402 ? 15.391 27.203 13.102 1 95.81 402 ASP B C 1
ATOM 6608 O O . ASP B 1 402 ? 15.531 27.969 14.062 1 95.81 402 ASP B O 1
ATOM 6612 N N . ALA B 1 403 ? 14.234 26.797 12.672 1 94.75 403 ALA B N 1
ATOM 6613 C CA . ALA B 1 403 ? 13.039 27.141 13.438 1 94.75 403 ALA B CA 1
ATOM 6614 C C . ALA B 1 403 ? 13.133 26.609 14.867 1 94.75 403 ALA B C 1
ATOM 6616 O O . ALA B 1 403 ? 12.789 27.312 15.82 1 94.75 403 ALA B O 1
ATOM 6617 N N . GLY B 1 404 ? 13.641 25.375 15.031 1 93.81 404 GLY B N 1
ATOM 6618 C CA . GLY B 1 404 ? 13.836 24.812 16.359 1 93.81 404 GLY B CA 1
ATOM 6619 C C . GLY B 1 404 ? 14.859 25.562 17.188 1 93.81 404 GLY B C 1
ATOM 6620 O O . GLY B 1 404 ? 14.641 25.812 18.375 1 93.81 404 GLY B O 1
ATOM 6621 N N . ARG B 1 405 ? 15.867 25.906 16.594 1 93 405 ARG B N 1
ATOM 6622 C CA . ARG B 1 405 ? 16.922 26.641 17.281 1 93 405 ARG B CA 1
ATOM 6623 C C . ARG B 1 405 ? 16.438 28.016 17.734 1 93 405 ARG B C 1
ATOM 6625 O O . ARG B 1 405 ? 16.766 28.453 18.844 1 93 405 ARG B O 1
ATOM 6632 N N . GLN B 1 406 ? 15.664 28.656 16.922 1 90.69 406 GLN B N 1
ATOM 6633 C CA . GLN B 1 406 ? 15.227 30.016 17.203 1 90.69 406 GLN B CA 1
ATOM 6634 C C . GLN B 1 406 ? 14.094 30.031 18.219 1 90.69 406 GLN B C 1
ATOM 6636 O O . GLN B 1 406 ? 13.961 31 18.984 1 90.69 406 GLN B O 1
ATOM 6641 N N . THR B 1 407 ? 13.32 28.969 18.25 1 91.81 407 THR B N 1
ATOM 6642 C CA . THR B 1 407 ? 12.125 29 19.094 1 91.81 407 THR B CA 1
ATOM 6643 C C . THR B 1 407 ? 12.297 28.109 20.312 1 91.81 407 THR B C 1
ATOM 6645 O O . THR B 1 407 ? 11.547 28.234 21.281 1 91.81 407 THR B O 1
ATOM 6648 N N . GLY B 1 408 ? 13.227 27.203 20.234 1 92.94 408 GLY B N 1
ATOM 6649 C CA . GLY B 1 408 ? 13.391 26.234 21.297 1 92.94 408 GLY B CA 1
ATOM 6650 C C . GLY B 1 408 ? 12.367 25.109 21.25 1 92.94 408 GLY B C 1
ATOM 6651 O O . GLY B 1 408 ? 12.297 24.281 22.156 1 92.94 408 GLY B O 1
ATOM 6652 N N . ILE B 1 409 ? 11.57 25.062 20.219 1 93.38 409 ILE B N 1
ATOM 6653 C CA . ILE B 1 409 ? 10.562 24.016 20.078 1 93.38 409 ILE B CA 1
ATOM 6654 C C . ILE B 1 409 ? 11.211 22.734 19.562 1 93.38 409 ILE B C 1
ATOM 6656 O O . ILE B 1 409 ? 11.5 22.625 18.375 1 93.38 409 ILE B O 1
ATOM 6660 N N . LEU B 1 410 ? 11.328 21.766 20.375 1 93.5 410 LEU B N 1
ATOM 6661 C CA . LEU B 1 410 ? 12.078 20.547 20.078 1 93.5 410 LEU B CA 1
ATOM 6662 C C . LEU B 1 410 ? 11.344 19.703 19.047 1 93.5 410 LEU B C 1
ATOM 6664 O O . LEU B 1 410 ? 11.961 18.906 18.344 1 93.5 410 LEU B O 1
ATOM 6668 N N . ALA B 1 411 ? 10.062 19.859 18.953 1 90.31 411 ALA B N 1
ATOM 6669 C CA . ALA B 1 411 ? 9.32 19.141 17.922 1 90.31 411 ALA B CA 1
ATOM 6670 C C . ALA B 1 411 ? 9.898 19.406 16.531 1 90.31 411 ALA B C 1
ATOM 6672 O O . ALA B 1 411 ? 9.938 18.516 15.688 1 90.31 411 ALA B O 1
ATOM 6673 N N . ALA B 1 412 ? 10.32 20.609 16.266 1 93.31 412 ALA B N 1
ATOM 6674 C CA . ALA B 1 412 ? 10.891 20.969 14.977 1 93.31 412 ALA B CA 1
ATOM 6675 C C . ALA B 1 412 ? 12.211 20.25 14.742 1 93.31 412 ALA B C 1
ATOM 6677 O O . ALA B 1 412 ? 12.414 19.641 13.68 1 93.31 412 ALA B O 1
ATOM 6678 N N . THR B 1 413 ? 13.055 20.25 15.727 1 92.56 413 THR B N 1
ATOM 6679 C CA . THR B 1 413 ? 14.359 19.609 15.586 1 92.56 413 THR B CA 1
ATOM 6680 C C . THR B 1 413 ? 14.211 18.094 15.508 1 92.56 413 THR B C 1
ATOM 6682 O O . THR B 1 413 ? 14.977 17.438 14.805 1 92.56 413 THR B O 1
ATOM 6685 N N . LEU B 1 414 ? 13.32 17.594 16.25 1 91.31 414 LEU B N 1
ATOM 6686 C CA . LEU B 1 414 ? 13.039 16.172 16.188 1 91.31 414 LEU B CA 1
ATOM 6687 C C . LEU B 1 414 ? 12.594 15.773 14.781 1 91.31 414 LEU B C 1
ATOM 6689 O O . LEU B 1 414 ? 13.078 14.789 14.227 1 91.31 414 LEU B O 1
ATOM 6693 N N . LEU B 1 415 ? 11.695 16.516 14.219 1 91.06 415 LEU B N 1
ATOM 6694 C CA . LEU B 1 415 ? 11.203 16.25 12.867 1 91.06 415 LEU B CA 1
ATOM 6695 C C . LEU B 1 415 ? 12.352 16.297 11.859 1 91.06 415 LEU B C 1
ATOM 6697 O O . LEU B 1 415 ? 12.445 15.422 10.992 1 91.06 415 LEU B O 1
ATOM 6701 N N . ALA B 1 416 ? 13.18 17.297 12 1 94.75 416 ALA B N 1
ATOM 6702 C CA . ALA B 1 416 ? 14.352 17.406 11.133 1 94.75 416 ALA B CA 1
ATOM 6703 C C . ALA B 1 416 ? 15.242 16.172 11.25 1 94.75 416 ALA B C 1
ATOM 6705 O O . ALA B 1 416 ? 15.68 15.617 10.242 1 94.75 416 ALA B O 1
ATOM 6706 N N . LYS B 1 417 ? 15.461 15.742 12.438 1 93 417 LYS B N 1
ATOM 6707 C CA . LYS B 1 417 ? 16.312 14.578 12.688 1 93 417 LYS B CA 1
ATOM 6708 C C . LYS B 1 417 ? 15.703 13.312 12.086 1 93 417 LYS B C 1
ATOM 6710 O O . LYS B 1 417 ? 16.406 12.539 11.438 1 93 417 LYS B O 1
ATOM 6715 N N . LEU B 1 418 ? 14.484 13.156 12.289 1 90.56 418 LEU B N 1
ATOM 6716 C CA . LEU B 1 418 ? 13.805 11.969 11.789 1 90.56 418 LEU B CA 1
ATOM 6717 C C . LEU B 1 418 ? 13.805 11.953 10.258 1 90.56 418 LEU B C 1
ATOM 6719 O O . LEU B 1 418 ? 13.922 10.891 9.648 1 90.56 418 LEU B O 1
ATOM 6723 N N . LEU B 1 419 ? 13.594 13.102 9.648 1 93 419 LEU B N 1
ATOM 6724 C CA . LEU B 1 419 ? 13.641 13.188 8.188 1 93 419 LEU B CA 1
ATOM 6725 C C . LEU B 1 419 ? 15.039 12.867 7.672 1 93 419 LEU B C 1
ATOM 6727 O O . LEU B 1 419 ? 15.195 12.125 6.703 1 93 419 LEU B O 1
ATOM 6731 N N . ARG B 1 420 ? 16.062 13.352 8.438 1 93.12 420 ARG B N 1
ATOM 6732 C CA . ARG B 1 420 ? 17.453 13.125 8.062 1 93.12 420 ARG B CA 1
ATOM 6733 C C . ARG B 1 420 ? 17.797 11.641 8.141 1 93.12 420 ARG B C 1
ATOM 6735 O O . ARG B 1 420 ? 18.5 11.117 7.273 1 93.12 420 ARG B O 1
ATOM 6742 N N . GLU B 1 421 ? 17.234 10.977 9.086 1 91.38 421 GLU B N 1
ATOM 6743 C CA . GLU B 1 421 ? 17.562 9.578 9.344 1 91.38 421 GLU B CA 1
ATOM 6744 C C . GLU B 1 421 ? 16.594 8.648 8.633 1 91.38 421 GLU B C 1
ATOM 6746 O O . GLU B 1 421 ? 16.656 7.426 8.805 1 91.38 421 GLU B O 1
ATOM 6751 N N . ASN B 1 422 ? 15.672 9.18 7.883 1 86.44 422 ASN B N 1
ATOM 6752 C CA . ASN B 1 422 ? 14.648 8.398 7.195 1 86.44 422 ASN B CA 1
ATOM 6753 C C . ASN B 1 422 ? 13.875 7.508 8.164 1 86.44 422 ASN B C 1
ATOM 6755 O O . ASN B 1 422 ? 13.648 6.328 7.887 1 86.44 422 ASN B O 1
ATOM 6759 N N . GLN B 1 423 ? 13.555 8.055 9.305 1 82.94 423 GLN B N 1
ATOM 6760 C CA . GLN B 1 423 ? 12.891 7.285 10.352 1 82.94 423 GLN B CA 1
ATOM 6761 C C . GLN B 1 423 ? 11.492 7.816 10.633 1 82.94 423 GLN B C 1
ATOM 6763 O O . GLN B 1 423 ? 10.812 7.344 11.539 1 82.94 423 GLN B O 1
ATOM 6768 N N . LEU B 1 424 ? 11.133 8.773 9.852 1 80.94 424 LEU B N 1
ATOM 6769 C CA . LEU B 1 424 ? 9.859 9.398 10.156 1 80.94 424 LEU B CA 1
ATOM 6770 C C . LEU B 1 424 ? 8.719 8.398 10.047 1 80.94 424 LEU B C 1
ATOM 6772 O O . LEU B 1 424 ? 7.844 8.344 10.922 1 80.94 424 LEU B O 1
ATOM 6776 N N . ARG B 1 425 ? 8.75 7.48 9.102 1 75.75 425 ARG B N 1
ATOM 6777 C CA . ARG B 1 425 ? 7.672 6.52 8.898 1 75.75 425 ARG B CA 1
ATOM 6778 C C . ARG B 1 425 ? 7.641 5.484 10.016 1 75.75 425 ARG B C 1
ATOM 6780 O O . ARG B 1 425 ? 6.574 4.984 10.383 1 75.75 425 ARG B O 1
ATOM 6787 N N . ALA B 1 426 ? 8.734 5.227 10.484 1 71.19 426 ALA B N 1
ATOM 6788 C CA . ALA B 1 426 ? 8.844 4.227 11.547 1 71.19 426 ALA B CA 1
ATOM 6789 C C . ALA B 1 426 ? 8.352 4.781 12.883 1 71.19 426 ALA B C 1
ATOM 6791 O O . ALA B 1 426 ? 7.871 4.035 13.734 1 71.19 426 ALA B O 1
ATOM 6792 N N . ARG B 1 427 ? 8.367 6.094 12.977 1 70.38 427 ARG B N 1
ATOM 6793 C CA . ARG B 1 427 ? 8.164 6.648 14.312 1 70.38 427 ARG B CA 1
ATOM 6794 C C . ARG B 1 427 ? 6.867 7.449 14.383 1 70.38 427 ARG B C 1
ATOM 6796 O O . ARG B 1 427 ? 6.297 7.625 15.461 1 70.38 427 ARG B O 1
ATOM 6803 N N . PHE B 1 428 ? 6.461 7.957 13.25 1 69.31 428 PHE B N 1
ATOM 6804 C CA . PHE B 1 428 ? 5.238 8.75 13.227 1 69.31 428 PHE B CA 1
ATOM 6805 C C . PHE B 1 428 ? 4.184 8.094 12.344 1 69.31 428 PHE B C 1
ATOM 6807 O O . PHE B 1 428 ? 4.488 7.613 11.258 1 69.31 428 PHE B O 1
ATOM 6814 N N . PRO B 1 429 ? 3 8.008 12.945 1 68.81 429 PRO B N 1
ATOM 6815 C CA . PRO B 1 429 ? 1.924 7.523 12.078 1 68.81 429 PRO B CA 1
ATOM 6816 C C . PRO B 1 429 ? 1.661 8.445 10.891 1 68.81 429 PRO B C 1
ATOM 6818 O O . PRO B 1 429 ? 1.9 9.648 10.969 1 68.81 429 PRO B O 1
ATOM 6821 N N . ASP B 1 430 ? 1.395 7.895 9.805 1 64.5 430 ASP B N 1
ATOM 6822 C CA . ASP B 1 430 ? 1.021 8.68 8.633 1 64.5 430 ASP B CA 1
ATOM 6823 C C . ASP B 1 430 ? -0.17 9.586 8.938 1 64.5 430 ASP B C 1
ATOM 6825 O O . ASP B 1 430 ? -1.038 9.234 9.742 1 64.5 430 ASP B O 1
ATOM 6829 N N . ILE B 1 431 ? 0.084 10.867 8.781 1 64.12 431 ILE B N 1
ATOM 6830 C CA . ILE B 1 431 ? -1.162 11.625 8.766 1 64.12 431 ILE B CA 1
ATOM 6831 C C . ILE B 1 431 ? -2.209 10.883 7.945 1 64.12 431 ILE B C 1
ATOM 6833 O O . ILE B 1 431 ? -1.972 10.547 6.781 1 64.12 431 ILE B O 1
ATOM 6837 N N . ILE B 1 432 ? -2.762 9.68 8.562 1 49.59 432 ILE B N 1
ATOM 6838 C CA . ILE B 1 432 ? -3.555 8.555 8.078 1 49.59 432 ILE B CA 1
ATOM 6839 C C . ILE B 1 432 ? -4.297 8.953 6.805 1 49.59 432 ILE B C 1
ATOM 6841 O O . ILE B 1 432 ? -5.055 9.93 6.801 1 49.59 432 ILE B O 1
ATOM 6845 N N . GLN B 1 433 ? -3.756 9.125 5.715 1 45.22 433 GLN B N 1
ATOM 6846 C CA . GLN B 1 433 ? -4.648 8.992 4.566 1 45.22 433 GLN B CA 1
ATOM 6847 C C . GLN B 1 433 ? -4.898 7.527 4.234 1 45.22 433 GLN B C 1
ATOM 6849 O O . GLN B 1 433 ? -4.055 6.867 3.625 1 45.22 433 GLN B O 1
ATOM 6854 N N . ASN B 1 434 ? -5.395 6.773 5.23 1 37.44 434 ASN B N 1
ATOM 6855 C CA . ASN B 1 434 ? -5.582 5.426 4.707 1 37.44 434 ASN B CA 1
ATOM 6856 C C . ASN B 1 434 ? -6.133 5.449 3.283 1 37.44 434 ASN B C 1
ATOM 6858 O O . ASN B 1 434 ? -7.328 5.68 3.078 1 37.44 434 ASN B O 1
ATOM 6862 N N . GLY B 1 435 ? -5.84 6.402 2.586 1 32.09 435 GLY B N 1
ATOM 6863 C CA . GLY B 1 435 ? -6.363 6.027 1.282 1 32.09 435 GLY B CA 1
ATOM 6864 C C . GLY B 1 435 ? -6.176 4.559 0.962 1 32.09 435 GLY B C 1
ATOM 6865 O O . GLY B 1 435 ? -5.672 3.797 1.791 1 32.09 435 GLY B O 1
ATOM 6866 N N . PHE B 1 436 ? -6.453 4.211 -0.311 1 28.66 436 PHE B N 1
ATOM 6867 C CA . PHE B 1 436 ? -6.449 2.875 -0.898 1 28.66 436 PHE B CA 1
ATOM 6868 C C . PHE B 1 436 ? -5.121 2.176 -0.641 1 28.66 436 PHE B C 1
ATOM 6870 O O . PHE B 1 436 ? -4.078 2.609 -1.134 1 28.66 436 PHE B O 1
ATOM 6877 N N . ASP B 1 437 ? -5.004 1.941 0.596 1 30.19 437 ASP B N 1
ATOM 6878 C CA . ASP B 1 437 ? -3.973 0.913 0.685 1 30.19 437 ASP B CA 1
ATOM 6879 C C . ASP B 1 437 ? -4.273 -0.249 -0.26 1 30.19 437 ASP B C 1
ATOM 6881 O O . ASP B 1 437 ? -5.293 -0.926 -0.117 1 30.19 437 ASP B O 1
ATOM 6885 N N . MET B 1 438 ? -3.957 -0.188 -1.316 1 28.23 438 MET B N 1
ATOM 6886 C CA . MET B 1 438 ? -4.18 -1.386 -2.121 1 28.23 438 MET B CA 1
ATOM 6887 C C . MET B 1 438 ? -3.846 -2.645 -1.327 1 28.23 438 MET B C 1
ATOM 6889 O O . MET B 1 438 ? -4.277 -3.742 -1.683 1 28.23 438 MET B O 1
ATOM 6893 N N . GLY B 1 439 ? -2.852 -2.656 -0.389 1 28.17 439 GLY B N 1
ATOM 6894 C CA . GLY B 1 439 ? -2.541 -3.895 0.305 1 28.17 439 GLY B CA 1
ATOM 6895 C C . GLY B 1 439 ? -3.479 -4.184 1.461 1 28.17 439 GLY B C 1
ATOM 6896 O O . GLY B 1 439 ? -3.619 -5.332 1.883 1 28.17 439 GLY B O 1
ATOM 6897 N N . GLU B 1 440 ? -3.838 -3.152 2.35 1 27.81 440 GLU B N 1
ATOM 6898 C CA . GLU B 1 440 ? -4.402 -3.453 3.662 1 27.81 440 GLU B CA 1
ATOM 6899 C C . GLU B 1 440 ? -5.855 -3.904 3.547 1 27.81 440 GLU B C 1
ATOM 6901 O O . GLU B 1 440 ? -6.566 -3.992 4.551 1 27.81 440 GLU B O 1
ATOM 6906 N N . LEU B 1 441 ? -6.609 -3.99 2.574 1 23.97 441 LEU B N 1
ATOM 6907 C CA . LEU B 1 441 ? -7.91 -4.559 2.898 1 23.97 441 LEU B CA 1
ATOM 6908 C C . LEU B 1 441 ? -7.762 -5.793 3.779 1 23.97 441 LEU B C 1
ATOM 6910 O O . LEU B 1 441 ? -8.727 -6.527 3.994 1 23.97 441 LEU B O 1
ATOM 6914 N N . GLY B 1 442 ? -6.684 -6.445 3.984 1 21.3 442 GLY B N 1
ATOM 6915 C CA . GLY B 1 442 ? -7 -7.691 4.668 1 21.3 442 GLY B CA 1
ATOM 6916 C C . GLY B 1 442 ? -7.43 -7.488 6.109 1 21.3 442 GLY B C 1
ATOM 6917 O O . GLY B 1 442 ? -8.414 -8.086 6.559 1 21.3 442 GLY B O 1
ATOM 6918 N N . SER B 1 443 ? -6.68 -7.359 7.262 1 17.95 443 SER B N 1
ATOM 6919 C CA . SER B 1 443 ? -7.188 -7.949 8.5 1 17.95 443 SER B CA 1
ATOM 6920 C C . SER B 1 443 ? -8.133 -7 9.219 1 17.95 443 SER B C 1
ATOM 6922 O O . SER B 1 443 ? -7.973 -5.781 9.148 1 17.95 443 SER B O 1
ATOM 6924 N N . PRO B 1 444 ? -9.453 -7.355 9.727 1 19.2 444 PRO B N 1
ATOM 6925 C CA . PRO B 1 444 ? -9.867 -6.645 10.938 1 19.2 444 PRO B CA 1
ATOM 6926 C C . PRO B 1 444 ? -8.695 -6.289 11.852 1 19.2 444 PRO B C 1
ATOM 6928 O O . PRO B 1 444 ? -7.68 -6.992 11.852 1 19.2 444 PRO B O 1
#

InterPro domains:
  IPR021858 Fungal transcription factor [PF11951] (56-169)
  IPR053175 DHMBA Cluster Regulating Transcription Factor [PTHR38791] (9-423)

Nearest PDB structures (foldseek):
  5cwn-assembly1_A  TM=4.012E-01  e=1.279E+00  synthetic construct
  8qag-assembly1_A  TM=3.480E-01  e=1.758E+00  synthetic construct
  8fbo-assembly1_C  TM=3.121E-01  e=1.689E+00  synthetic construct
  4zyj-assembly1_A  TM=1.944E-01  e=7.070E+00  Streptomyces peucetius
  5cwn-assembly1_A  TM=3.997E-01  e=1.502E+00  synthetic construct

Sequence (888 aa):
MPHPLVLVPSIPAKLQDLGTTVFFRLYAQFHHADDSGVPCPAFFDYAGTVLWDNSANRIVSTCIEAVGLASVANMQQNTHIMARARREYIAALRGVNNALRIPSEASNDTTLLAVMLLNLFEHINCSDSGFLDVWTQHVNGAALLVQLRGRRQLTYQTGLQLFEQFCQTLTSNCIQNGIPVPQHIVDLREQCAQYLDTKSIFWQISDATIKVAQLRSMVVLKRINNPAQVLRKALDIDLELKEIETRLWIEMPYTTCSDSLDPRFHKGTYHLYPGVGALHAWNSLRIGRCLLHQLIRAQMLKGFSSIPPLFLTSYCTGLFEASLGTLLQAIDDILFSAPQPLGWTQGSSSMPKGSEQASKSTLAGSKLLIWPFYVVIHIGIKIGLFDHVDGIDGCMINVLEDAGRQTGILAATLLAKLLRENQLRARFPDIIQNGFDMGELGSPMPHPLVLVPSIPAKLQDLGTTVFFRLYAQFHHADDSGVPCPAFFDYAGTVLWDNSANRIVSTCIEAVGLASVANMQQNTHIMARARREYIAALRGVNNALRIPSEASNDTTLLAVMLLNLFEHINCSDSGFLDVWTQHVNGAALLVQLRGRRQLTYQTGLQLFEQFCQTLTSNCIQNGIPVPQHIVDLREQCAQYLDTKSIFWQISDATIKVAQLRSMVVLKRINNPAQVLRKALDIDLELKEIETRLWIEMPYTTCSDSLDPRFHKGTYHLYPGVGALHAWNSLRIGRCLLHQLIRAQMLKGFSSIPPLFLTSYCTGLFEASLGTLLQAIDDILFSAPQPLGWTQGSSSMPKGSEQASKSTLAGSKLLIWPFYVVIHIGIKIGLFDHVDGIDGCMINVLEDAGRQTGILAATLLAKLLRENQLRARFPDIIQNGFDMGELGSP

Solvent-accessible surface area (backbone atoms only — not comparable to full-atom values): 46261 Å² total; per-residue (Å²): 129,86,76,80,77,77,77,67,73,47,71,66,54,50,47,47,51,46,5,42,51,45,28,44,38,47,42,22,67,78,68,71,58,54,94,77,67,67,81,53,60,88,39,50,53,54,49,61,56,54,45,64,78,33,66,84,52,57,43,43,59,31,27,40,24,14,38,12,22,35,23,49,14,50,52,63,68,34,66,68,47,31,51,51,14,48,50,29,41,54,51,24,50,51,44,48,55,55,33,61,73,36,71,79,44,32,49,31,69,58,41,49,51,30,47,54,40,50,43,49,37,50,45,34,64,28,85,57,60,66,42,61,57,53,49,50,51,41,47,52,53,45,50,52,38,51,60,70,36,47,71,66,37,48,75,43,70,64,40,38,52,52,50,51,30,48,50,52,52,46,42,53,50,20,42,49,65,30,35,52,70,55,64,71,56,54,52,51,51,58,59,37,47,79,70,43,70,66,80,36,68,68,49,46,45,50,51,52,37,47,52,49,28,36,52,49,13,33,43,45,66,57,75,50,78,53,40,69,61,52,42,52,55,50,52,53,51,48,53,53,51,52,52,51,50,57,49,39,56,70,76,50,49,63,46,83,46,76,46,76,85,46,82,77,33,62,93,18,29,34,35,48,58,87,41,59,59,41,48,50,51,53,43,53,47,31,46,42,48,35,55,47,32,51,50,44,48,50,32,47,52,47,25,49,60,36,80,75,61,37,67,68,48,68,70,42,37,49,50,51,53,49,34,50,51,51,29,53,49,34,52,50,49,51,58,18,47,46,40,46,28,66,61,67,53,90,68,68,64,86,51,58,89,82,38,71,64,55,53,34,51,22,41,35,29,24,61,67,45,47,60,53,49,52,52,49,49,51,51,29,60,60,61,45,40,66,82,62,38,86,62,51,56,57,45,52,29,52,51,25,39,50,28,13,54,72,50,12,28,30,44,28,36,49,50,24,49,27,58,74,65,69,38,42,74,82,56,39,78,59,59,46,62,52,50,78,45,74,76,60,76,58,71,133,129,87,78,79,76,77,77,68,73,47,71,66,53,51,48,46,52,46,5,42,51,44,30,46,38,48,41,22,68,80,67,74,54,53,94,76,66,66,81,53,59,90,38,49,56,55,50,61,57,53,47,62,78,35,64,83,53,57,42,43,58,32,27,41,24,13,37,12,22,36,23,50,12,50,52,64,68,34,65,69,47,32,51,51,14,49,50,30,40,54,52,23,50,51,44,47,55,55,31,60,72,36,70,79,44,32,48,30,71,58,40,49,50,31,47,53,40,52,42,49,37,48,45,34,62,27,86,56,60,66,42,60,56,53,50,50,50,41,46,50,52,44,50,52,37,51,60,69,35,46,72,65,35,50,75,42,69,64,38,37,53,52,49,51,30,46,50,52,52,46,42,53,52,21,42,50,65,29,34,52,71,56,65,70,58,55,52,52,51,58,60,38,46,79,70,44,69,66,80,37,68,68,49,46,46,50,52,53,38,47,50,49,28,35,52,50,12,32,43,50,68,58,74,49,80,52,41,68,60,53,42,52,53,49,51,53,51,48,53,52,53,51,51,50,50,55,48,39,56,71,77,51,49,65,45,82,46,76,45,76,84,46,83,77,34,64,93,19,29,33,37,48,57,87,42,59,58,40,48,50,51,52,44,53,46,32,48,41,47,35,55,46,33,51,49,44,48,43,32,48,52,44,24,49,60,36,78,74,60,37,66,68,47,69,69,42,36,48,50,52,52,49,37,50,51,52,30,52,49,34,50,49,49,52,58,17,47,47,39,46,27,66,60,67,55,91,69,70,64,86,51,60,88,85,36,70,65,56,53,32,51,23,40,35,27,24,62,67,46,46,61,54,51,52,51,48,50,50,50,28,62,65,59,46,40,64,82,62,39,85,62,52,58,58,44,52,29,52,51,26,39,49,29,14,52,72,50,12,28,30,45,30,37,50,51,25,50,26,58,75,66,63,37,42,72,82,55,39,78,60,58,48,65,55,46,74,48,71,76,62,77,60,76,132

pLDDT: mean 86.38, std 17.63, range [17.22, 98.69]

Radius of gyration: 36.37 Å; Cα contacts (8 Å, |Δi|>4): 1235; chains: 2; bounding box: 57×143×90 Å

Organism: Aspergillus terreus (NCBI:txid33178)